Protein 5JBX (pdb70)

Secondary structure (DSSP, 8-state):
--SEEEEE-SSEEEEEE--GGGTT-B-HHHHHHHHHHHHHHHTSSS--EEEEEESSSSEEE--B-HHHHHT--HHHHHHHHHHHHHHHHHHHHSSSEEEEEE-SEEETHHHHHHHHSSEEEE-TT--EE--GGGGTS---SSHHHHHHHHH-HHHHHHHHHH---B-HHHHHHHTSSSEE--TT-HHHHHHHHHHHHHTS-HHHHHHHHHHHHHTTT--HHHHHHHHHHHHHHHHT-HHHHHHHHHHHTTS-------/-----EEEEEEETTEEEEEEE-GGGTT-B-HHHHHHHHHHHHHHHH-SS--EEEEEESSSSEEE-SB-HHHHTT--HHHHHHHHHHHHHHHHHHHHSSSEEEEEE-SEEETHHHHHHHHSSEEEE-TT-EEE--GGGGTS---SSHHHHHHHHHHHHHHHHHHHH---EEHHHHHHTTS-SEEPPTT-HHHHHHHHHHHHHTS-HHHHHHHHHHHHHTTT--HHHHHHHHHHHHHHHHTSHHHHHHHHHHHTTS-------/-----SEEEEEETTEEEEEE--GGGTT-B-HHHHHHHHHHHHHHHH-SS--EEEEEESSSSEEE--B-HHHHHHS-HHHHHHHHHHHHHHHHHHHHSSSEEEEEE-SEEETHHHHHHHHSSEEEE-TT-EEE--GGGGT---SSSHHHHHHHHH-HHHHHHHHHHT--EEHHHHHHTTS-SEEPPTT-HHHHHHHHHHHHHTS-HHHHHHHHHHHHHHTT--HHHHHHHHHHHHHHHHT-HHHHHHHHHHHTTS-------

Structure (mmCIF, N/CA/C/O backbone):
data_5JBX
#
_entry.id   5JBX
#
_cell.length_a   74.834
_cell.length_b   84.773
_cell.length_c   128.634
_cell.angle_alpha   90.000
_cell.angle_beta   90.000
_cell.angle_gamma   90.000
#
_symmetry.space_group_name_H-M   'P 21 21 21'
#
loop_
_entity.id
_entity.type
_entity.pdbx_description
1 polymer '3-hydroxybutyryl-CoA dehydratase'
2 non-polymer 'COENZYME A'
3 non-polymer 'MALONATE ION'
4 water water
#
loop_
_atom_site.group_PDB
_atom_site.id
_atom_site.type_symbol
_atom_site.label_atom_id
_atom_site.label_alt_id
_atom_site.label_comp_id
_atom_site.label_asym_id
_atom_site.label_entity_id
_atom_site.label_seq_id
_atom_site.pdbx_PDB_ins_code
_atom_site.Cartn_x
_atom_site.Cartn_y
_atom_site.Cartn_z
_atom_site.occupancy
_atom_site.B_iso_or_equiv
_atom_site.auth_seq_id
_atom_site.auth_comp_id
_atom_site.auth_asym_id
_atom_site.auth_atom_id
_atom_site.pdbx_PDB_model_num
ATOM 1 N N . MET A 1 4 ? -22.663 -27.744 -1.683 1.00 31.66 1 MET A N 1
ATOM 2 C CA . MET A 1 4 ? -22.643 -26.536 -2.552 1.00 30.41 1 MET A CA 1
ATOM 3 C C . MET A 1 4 ? -21.697 -25.465 -2.000 1.00 27.42 1 MET A C 1
ATOM 4 O O . MET A 1 4 ? -21.430 -25.416 -0.799 1.00 27.77 1 MET A O 1
ATOM 8 N N . PRO A 1 5 ? -21.188 -24.605 -2.880 1.00 24.53 2 PRO A N 1
ATOM 9 C CA . PRO A 1 5 ? -20.267 -23.557 -2.426 1.00 21.49 2 PRO A CA 1
ATOM 10 C C . PRO A 1 5 ? -20.919 -22.630 -1.411 1.00 18.75 2 PRO A C 1
ATOM 11 O O . PRO A 1 5 ? -22.136 -22.431 -1.400 1.00 19.38 2 PRO A O 1
ATOM 22 N N . GLU A 1 6 ? -20.080 -22.043 -0.556 1.00 16.02 3 GLU A N 1
ATOM 23 C CA . GLU A 1 6 ? -20.570 -21.114 0.454 1.00 14.62 3 GLU A CA 1
ATOM 24 C C . GLU A 1 6 ? -20.962 -19.771 -0.135 1.00 13.31 3 GLU A C 1
ATOM 25 O O . GLU A 1 6 ? -21.755 -19.051 0.479 1.00 13.10 3 GLU A O 1
ATOM 37 N N . PHE A 1 7 ? -20.413 -19.423 -1.302 1.00 12.49 4 PHE A N 1
ATOM 38 C CA . PHE A 1 7 ? -20.722 -18.189 -2.007 1.00 12.40 4 PHE A CA 1
ATOM 39 C C . PHE A 1 7 ? -21.164 -18.508 -3.426 1.00 13.17 4 PHE A C 1
ATOM 40 O O . PHE A 1 7 ? -20.691 -19.465 -4.038 1.00 14.91 4 PHE A O 1
ATOM 57 N N . LYS A 1 8 ? -22.073 -17.683 -3.934 1.00 12.64 5 LYS A N 1
ATOM 58 C CA . LYS A 1 8 ? -22.302 -17.577 -5.362 1.00 13.22 5 LYS A CA 1
ATOM 59 C C . LYS A 1 8 ? -21.456 -16.435 -5.879 1.00 12.56 5 LYS A C 1
ATOM 60 O O . LYS A 1 8 ? -21.307 -15.417 -5.213 1.00 13.98 5 LYS A O 1
ATOM 79 N N . VAL A 1 9 ? -20.858 -16.623 -7.045 1.00 12.16 6 VAL A N 1
ATOM 80 C CA . VAL A 1 9 ? -19.992 -15.614 -7.638 1.00 12.72 6 VAL A CA 1
ATOM 81 C C . VAL A 1 9 ? -20.524 -15.262 -9.011 1.00 12.32 6 VAL A C 1
ATOM 82 O O . VAL A 1 9 ? -20.709 -16.145 -9.857 1.00 13.94 6 VAL A O 1
ATOM 95 N N . ASP A 1 10 ? -20.780 -13.981 -9.216 1.00 11.29 7 ASP A N 1
ATOM 96 C CA . ASP A 1 10 ? -21.245 -13.431 -10.480 1.00 11.48 7 ASP A CA 1
ATOM 97 C C . ASP A 1 10 ? -20.106 -12.554 -10.985 1.00 10.80 7 ASP A C 1
ATOM 98 O O . ASP A 1 10 ? -19.973 -11.394 -10.595 1.00 10.68 7 ASP A O 1
ATOM 107 N N . ALA A 1 11 ? -19.266 -13.127 -11.843 1.00 10.77 8 ALA A N 1
ATOM 108 C CA . ALA A 1 11 ? -18.088 -12.433 -12.331 1.00 10.66 8 ALA A CA 1
ATOM 109 C C . ALA A 1 11 ? -18.444 -11.621 -13.562 1.00 10.18 8 ALA A C 1
ATOM 110 O O . ALA A 1 11 ? -19.135 -12.103 -14.460 1.00 11.09 8 ALA A O 1
ATOM 1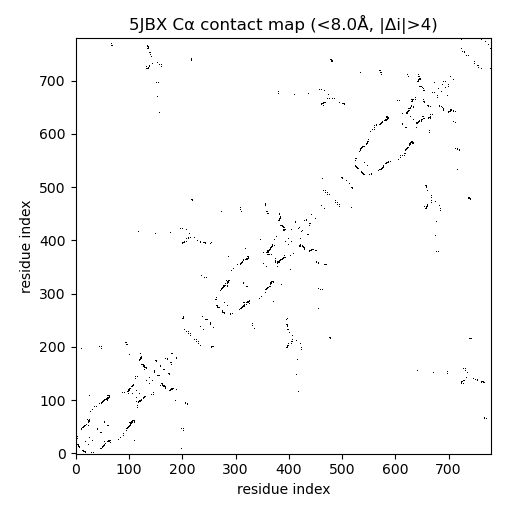17 N N . ARG A 1 12 ? -17.945 -10.395 -13.605 1.00 9.76 9 ARG A N 1
ATOM 118 C CA . ARG A 1 12 ? -18.189 -9.484 -14.708 1.00 10.63 9 ARG A CA 1
ATOM 119 C C . ARG A 1 12 ? -16.893 -8.845 -15.190 1.00 10.22 9 ARG A C 1
ATOM 120 O O . ARG A 1 12 ? -16.907 -7.739 -15.728 1.00 12.23 9 ARG A O 1
ATOM 141 N N . GLY A 1 13 ? -15.778 -9.559 -15.066 1.00 10.29 10 GLY A N 1
ATOM 142 C CA . GLY A 1 13 ? -14.493 -9.077 -15.507 1.00 10.25 10 GLY A CA 1
ATOM 143 C C . GLY A 1 13 ? -13.852 -8.253 -14.412 1.00 9.40 10 GLY A C 1
ATOM 144 O O . GLY A 1 13 ? -13.512 -8.793 -13.357 1.00 10.10 10 GLY A O 1
ATOM 148 N N . PRO A 1 14 ? -13.714 -6.936 -14.600 1.00 9.53 11 PRO A N 1
ATOM 149 C CA A PRO A 1 14 ? -13.081 -6.109 -13.557 0.38 9.32 11 PRO A CA 1
ATOM 150 C CA B PRO A 1 14 ? -13.079 -6.115 -13.552 0.62 9.33 11 PRO A CA 1
ATOM 151 C C . PRO A 1 14 ? -13.908 -5.954 -12.296 1.00 8.68 11 PRO A C 1
ATOM 152 O O . PRO A 1 14 ? -13.371 -5.451 -11.298 1.00 8.86 11 PRO A O 1
ATOM 173 N N . ILE A 1 15 ? -15.171 -6.352 -12.313 1.00 8.49 12 ILE A N 1
ATOM 174 C CA . ILE A 1 15 ? -16.050 -6.280 -11.154 1.00 8.35 12 ILE A CA 1
ATOM 175 C C . ILE A 1 15 ? -16.660 -7.658 -10.966 1.00 8.45 12 ILE A C 1
ATOM 176 O O . ILE A 1 15 ? -17.003 -8.323 -11.952 1.00 8.94 12 ILE A O 1
ATOM 192 N N . GLU A 1 16 ? -16.795 -8.090 -9.707 1.00 8.43 13 GLU A N 1
ATOM 193 C CA . GLU A 1 16 ? -17.536 -9.298 -9.368 1.00 8.59 13 GLU A CA 1
ATOM 194 C C . GLU A 1 16 ? -18.505 -9.004 -8.237 1.00 8.59 13 GLU A C 1
ATOM 195 O O . GLU A 1 16 ? -18.282 -8.099 -7.427 1.00 8.90 13 GLU A O 1
ATOM 207 N N . ILE A 1 17 ? -19.560 -9.810 -8.172 1.00 8.65 14 ILE A N 1
ATOM 208 C CA . ILE A 1 17 ? -20.516 -9.772 -7.070 1.00 8.92 14 ILE A CA 1
ATOM 209 C C . ILE A 1 17 ? -20.492 -11.140 -6.398 1.00 9.05 14 ILE A C 1
ATOM 210 O O . ILE A 1 17 ? -20.721 -12.164 -7.054 1.00 10.56 14 ILE A O 1
ATOM 226 N N . TRP A 1 18 ? -20.218 -11.160 -5.101 1.00 8.72 15 TRP A N 1
ATOM 227 C CA . TRP A 1 18 ? -20.176 -12.383 -4.308 1.00 9.43 15 TRP A CA 1
ATOM 228 C C . TRP A 1 18 ? -21.356 -12.380 -3.351 1.00 9.59 15 TRP A C 1
ATOM 229 O O . TRP A 1 18 ? -21.557 -11.407 -2.619 1.00 10.77 15 TRP A O 1
ATOM 250 N N . THR A 1 19 ? -22.115 -13.469 -3.333 1.00 9.84 16 THR A N 1
ATOM 251 C CA . THR A 1 19 ? -23.313 -13.571 -2.511 1.00 9.99 16 THR A CA 1
ATOM 252 C C . THR A 1 19 ? -23.108 -14.696 -1.508 1.00 10.13 16 THR A C 1
ATOM 253 O O . THR A 1 19 ? -22.880 -15.842 -1.903 1.00 11.14 16 THR A O 1
ATOM 264 N N . ILE A 1 20 ? -23.165 -14.367 -0.217 1.00 10.24 17 ILE A N 1
ATOM 265 C CA . ILE A 1 20 ? -23.121 -15.397 0.817 1.00 10.60 17 ILE A CA 1
ATOM 266 C C . ILE A 1 20 ? -24.359 -16.263 0.656 1.00 11.13 17 ILE A C 1
ATOM 267 O O . ILE A 1 20 ? -25.486 -15.766 0.739 1.00 11.99 17 ILE A O 1
ATOM 283 N N . ASP A 1 21 ? -24.167 -17.559 0.437 1.00 11.72 18 ASP A N 1
ATOM 284 C CA . ASP A 1 21 ? -25.275 -18.461 0.118 1.00 13.19 18 ASP A CA 1
ATOM 285 C C . ASP A 1 21 ? -25.582 -19.348 1.323 1.00 13.19 18 ASP A C 1
ATOM 286 O O . ASP A 1 21 ? -25.404 -20.565 1.295 1.00 14.69 18 ASP A O 1
ATOM 295 N N . GLY A 1 22 ? -26.070 -18.718 2.390 1.00 13.62 19 GLY A N 1
ATOM 296 C CA . GLY A 1 22 ? -26.253 -19.401 3.655 1.00 14.53 19 GLY A CA 1
ATOM 297 C C . GLY A 1 22 ? -27.534 -19.027 4.364 1.00 15.54 19 GLY A C 1
ATOM 298 O O . GLY A 1 22 ? -27.566 -18.907 5.591 1.00 15.86 19 GLY A O 1
ATOM 302 N N . GLU A 1 23 ? -28.622 -18.901 3.608 1.00 16.97 20 GLU A N 1
ATOM 303 C CA . GLU A 1 23 ? -29.854 -18.368 4.185 1.00 19.51 20 GLU A CA 1
ATOM 304 C C . GLU A 1 23 ? -30.340 -19.156 5.400 1.00 19.94 20 GLU A C 1
ATOM 305 O O . GLU A 1 23 ? -30.906 -18.560 6.322 1.00 20.09 20 GLU A O 1
ATOM 317 N N . SER A 1 24 ? -30.148 -20.479 5.428 1.00 20.80 21 SER A N 1
ATOM 318 C CA . SER A 1 24 ? -30.706 -21.269 6.523 1.00 22.23 21 SER A CA 1
ATOM 319 C C . SER A 1 24 ? -30.060 -20.958 7.867 1.00 22.16 21 SER A C 1
ATOM 320 O O . SER A 1 24 ? -30.637 -21.299 8.906 1.00 23.39 21 SER A O 1
ATOM 328 N N . ARG A 1 25 ? -28.867 -20.360 7.871 1.00 20.36 22 ARG A N 1
ATOM 329 C CA . ARG A 1 25 ? -28.230 -19.881 9.093 1.00 19.60 22 ARG A CA 1
ATOM 330 C C . ARG A 1 25 ? -28.037 -18.374 9.037 1.00 16.01 22 ARG A C 1
ATOM 331 O O . ARG A 1 25 ? -27.142 -17.827 9.693 1.00 15.61 22 ARG A O 1
ATOM 352 N N . ARG A 1 26 ? -28.863 -17.701 8.240 1.00 14.62 23 ARG A N 1
ATOM 353 C CA . ARG A 1 26 ? -28.840 -16.248 8.132 1.00 13.34 23 ARG A CA 1
ATOM 354 C C . ARG A 1 26 ? -27.446 -15.753 7.752 1.00 11.68 23 ARG A C 1
ATOM 355 O O . ARG A 1 26 ? -26.968 -14.718 8.222 1.00 11.67 23 ARG A O 1
ATOM 376 N N . ASN A 1 27 ? -26.804 -16.501 6.851 1.00 11.38 24 ASN A N 1
ATOM 377 C CA . ASN A 1 27 ? -25.567 -16.084 6.193 1.00 10.86 24 ASN A CA 1
ATOM 378 C C . ASN A 1 27 ? -24.427 -15.902 7.185 1.00 11.07 24 ASN A C 1
ATOM 379 O O . ASN A 1 27 ? -23.543 -15.069 6.996 1.00 11.57 24 ASN A O 1
ATOM 390 N N . ALA A 1 28 ? -24.426 -16.734 8.219 1.00 11.53 25 ALA A N 1
ATOM 391 C CA . ALA A 1 28 ? -23.429 -16.658 9.265 1.00 11.95 25 ALA A CA 1
ATOM 392 C C . ALA A 1 28 ? -22.040 -17.032 8.757 1.00 12.06 25 ALA A C 1
ATOM 393 O O . ALA A 1 28 ? -21.861 -17.745 7.764 1.00 12.63 25 ALA A O 1
ATOM 400 N N . ILE A 1 29 ? -21.041 -16.555 9.496 1.00 11.88 26 ILE A N 1
ATOM 401 C CA . ILE A 1 29 ? -19.638 -16.858 9.222 1.00 11.90 26 ILE A CA 1
ATOM 402 C C . ILE A 1 29 ? -19.324 -18.184 9.907 1.00 12.49 26 ILE A C 1
ATOM 403 O O . ILE A 1 29 ? -18.844 -18.227 11.046 1.00 13.54 26 ILE A O 1
ATOM 419 N N . SER A 1 30 ? -19.606 -19.281 9.207 1.00 13.15 27 SER A N 1
ATOM 420 C CA . SER A 1 30 ? -19.085 -20.585 9.578 1.00 14.03 27 SER A CA 1
ATOM 421 C C . SER A 1 30 ? -17.616 -20.673 9.187 1.00 14.54 27 SER A C 1
ATOM 422 O O . SER A 1 30 ? -17.100 -19.863 8.412 1.00 14.19 27 SER A O 1
ATOM 430 N N . ARG A 1 31 ? -16.927 -21.683 9.718 1.00 16.25 28 ARG A N 1
ATOM 431 C CA . ARG A 1 31 ? -15.540 -21.873 9.311 1.00 17.42 28 ARG A CA 1
ATOM 432 C C . ARG A 1 31 ? -15.444 -22.098 7.806 1.00 16.66 28 ARG A C 1
ATOM 433 O O . ARG A 1 31 ? -14.528 -21.585 7.155 1.00 16.44 28 ARG A O 1
ATOM 454 N N . ALA A 1 32 ? -16.396 -22.840 7.230 1.00 16.84 29 ALA A N 1
ATOM 455 C CA . ALA A 1 32 ? -16.363 -23.092 5.793 1.00 16.29 29 ALA A CA 1
ATOM 456 C C . ALA A 1 32 ? -16.590 -21.812 5.003 1.00 14.80 29 ALA A C 1
ATOM 457 O O . ALA A 1 32 ? -15.918 -21.572 3.991 1.00 14.77 29 ALA A O 1
ATOM 464 N N . MET A 1 33 ? -17.542 -20.987 5.432 1.00 13.78 30 MET A N 1
ATOM 465 C CA . MET A 1 33 ? -17.771 -19.710 4.770 1.00 12.60 30 MET A CA 1
ATOM 466 C C . MET A 1 33 ? -16.519 -18.843 4.832 1.00 12.34 30 MET A C 1
ATOM 467 O O . MET A 1 33 ? -16.078 -18.296 3.814 1.00 12.03 30 MET A O 1
ATOM 481 N N . LEU A 1 34 ? -15.900 -18.749 6.008 1.00 12.16 31 LEU A N 1
ATOM 482 C CA . LEU A 1 34 ? -14.707 -17.927 6.164 1.00 12.27 31 LEU A CA 1
ATOM 483 C C . LEU A 1 34 ? -13.577 -18.427 5.273 1.00 12.42 31 LEU A C 1
ATOM 484 O O . LEU A 1 34 ? -12.867 -17.632 4.651 1.00 12.34 31 LEU A O 1
ATOM 500 N N . LYS A 1 35 ? -13.384 -19.744 5.203 1.00 13.31 32 LYS A N 1
ATOM 501 C CA . LYS A 1 35 ? -12.324 -20.286 4.360 1.00 13.92 32 LYS A CA 1
ATOM 502 C C . LYS A 1 35 ? -12.542 -19.921 2.898 1.00 13.15 32 LYS A C 1
ATOM 503 O O . LYS A 1 35 ? -11.608 -19.504 2.207 1.00 13.21 32 LYS A O 1
ATOM 522 N N . GLU A 1 36 ? -13.773 -20.070 2.405 1.00 12.51 33 GLU A N 1
ATOM 523 C CA . GLU A 1 36 ? -14.043 -19.735 1.014 1.00 12.49 33 GLU A CA 1
ATOM 524 C C . GLU A 1 36 ? -13.884 -18.242 0.764 1.00 11.76 33 GLU A C 1
ATOM 525 O O . GLU A 1 36 ? -13.383 -17.838 -0.292 1.00 11.60 33 GLU A O 1
ATOM 537 N N . LEU A 1 37 ? -14.322 -17.405 1.711 1.00 11.16 34 LEU A N 1
ATOM 538 C CA . LEU A 1 37 ? -14.114 -15.966 1.566 1.00 10.81 34 LEU A CA 1
ATOM 539 C C . LEU A 1 37 ? -12.632 -15.654 1.395 1.00 11.02 34 LEU A C 1
ATOM 540 O O . LEU A 1 37 ? -12.246 -14.861 0.531 1.00 10.95 34 LEU A O 1
ATOM 556 N N . GLY A 1 38 ? -11.785 -16.290 2.197 1.00 11.61 35 GLY A N 1
ATOM 557 C CA . GLY A 1 38 ? -10.355 -16.077 2.057 1.00 12.53 35 GLY A CA 1
ATOM 558 C C . GLY A 1 38 ? -9.831 -16.501 0.697 1.00 12.42 35 GLY A C 1
ATOM 559 O O . GLY A 1 38 ? -8.971 -15.837 0.114 1.00 12.78 35 GLY A O 1
ATOM 563 N N . GLU A 1 39 ? -10.336 -17.618 0.175 1.00 12.59 36 GLU A N 1
ATOM 564 C CA A GLU A 1 39 ? -9.926 -18.084 -1.150 0.47 12.93 36 GLU A CA 1
ATOM 565 C CA B GLU A 1 39 ? -9.903 -18.072 -1.142 0.53 13.05 36 GLU A CA 1
ATOM 566 C C . GLU A 1 39 ? -10.307 -17.083 -2.229 1.00 12.12 36 GLU A C 1
ATOM 567 O O . GLU A 1 39 ? -9.534 -16.827 -3.156 1.00 12.40 36 GLU A O 1
ATOM 590 N N . LEU A 1 40 ? -11.513 -16.527 -2.129 1.00 10.62 37 LEU A N 1
ATOM 591 C CA . LEU A 1 40 ? -11.978 -15.526 -3.078 1.00 10.39 37 LEU A CA 1
ATOM 592 C C . LEU A 1 40 ? -11.126 -14.266 -3.006 1.00 9.98 37 LEU A C 1
ATOM 593 O O . LEU A 1 40 ? -10.713 -13.716 -4.035 1.00 10.13 37 LEU A O 1
ATOM 609 N N . VAL A 1 41 ? -10.846 -13.796 -1.786 1.00 10.08 38 VAL A N 1
ATOM 610 C CA . VAL A 1 41 ? -10.018 -12.603 -1.631 1.00 10.48 38 VAL A CA 1
ATOM 611 C C . VAL A 1 41 ? -8.623 -12.849 -2.195 1.00 10.54 38 VAL A C 1
ATOM 612 O O . VAL A 1 41 ? -8.054 -11.992 -2.883 1.00 11.04 38 VAL A O 1
ATOM 625 N N . THR A 1 42 ? -8.053 -14.022 -1.915 1.00 11.46 39 THR A N 1
ATOM 626 C CA . THR A 1 42 ? -6.743 -14.355 -2.459 1.00 12.05 39 THR A CA 1
ATOM 627 C C . THR A 1 42 ? -6.749 -14.280 -3.978 1.00 12.32 39 THR A C 1
ATOM 628 O O . THR A 1 42 ? -5.831 -13.717 -4.584 1.00 12.69 39 THR A O 1
ATOM 639 N N . ARG A 1 43 ? -7.770 -14.856 -4.619 1.00 12.01 40 ARG A N 1
ATOM 640 C CA . ARG A 1 43 ? -7.804 -14.848 -6.078 1.00 11.88 40 ARG A CA 1
ATOM 641 C C . ARG A 1 43 ? -7.819 -13.428 -6.622 1.00 11.83 40 ARG A C 1
ATOM 642 O O . ARG A 1 43 ? -7.020 -13.084 -7.494 1.00 12.24 40 ARG A O 1
ATOM 663 N N . VAL A 1 44 ? -8.743 -12.589 -6.148 1.00 10.83 41 VAL A N 1
ATOM 664 C CA . VAL A 1 44 ? -8.842 -11.260 -6.737 1.00 11.42 41 VAL A CA 1
ATOM 665 C C . VAL A 1 44 ? -7.648 -10.396 -6.380 1.00 12.81 41 VAL A C 1
ATOM 666 O O . VAL A 1 44 ? -7.352 -9.437 -7.100 1.00 14.74 41 VAL A O 1
ATOM 679 N N . SER A 1 45 ? -6.945 -10.718 -5.299 1.00 12.78 42 SER A N 1
ATOM 680 C CA . SER A 1 45 ? -5.771 -9.958 -4.896 1.00 13.68 42 SER A CA 1
ATOM 681 C C . SER A 1 45 ? -4.506 -10.387 -5.624 1.00 16.31 42 SER A C 1
ATOM 682 O O . SER A 1 45 ? -3.475 -9.724 -5.471 1.00 18.88 42 SER A O 1
ATOM 690 N N . SER A 1 46 ? -4.565 -11.454 -6.426 1.00 16.78 43 SER A N 1
ATOM 691 C CA . SER A 1 46 ? -3.376 -12.028 -7.050 1.00 19.41 43 SER A CA 1
ATOM 692 C C . SER A 1 46 ? -2.986 -11.342 -8.350 1.00 20.22 43 SER A C 1
ATOM 693 O O . SER A 1 46 ? -1.921 -11.648 -8.895 1.00 21.99 43 SER A O 1
ATOM 701 N N . SER A 1 47 ? -3.827 -10.458 -8.872 1.00 19.31 44 SER A N 1
ATOM 702 C CA . SER A 1 47 ? -3.517 -9.652 -10.043 1.00 19.89 44 SER A CA 1
ATOM 703 C C . SER A 1 47 ? -4.338 -8.379 -9.923 1.00 19.66 44 SER A C 1
ATOM 704 O O . SER A 1 47 ? -5.128 -8.228 -8.990 1.00 19.94 44 SER A O 1
ATOM 712 N N . ARG A 1 48 ? -4.154 -7.454 -10.866 1.00 19.31 45 ARG A N 1
ATOM 713 C CA . ARG A 1 48 ? -4.958 -6.237 -10.907 1.00 18.86 45 ARG A CA 1
ATOM 714 C C . ARG A 1 48 ? -6.166 -6.364 -11.838 1.00 17.56 45 ARG A C 1
ATOM 715 O O . ARG A 1 48 ? -6.802 -5.357 -12.152 1.00 18.45 45 ARG A O 1
ATOM 736 N N . ASP A 1 49 ? -6.524 -7.577 -12.263 1.00 15.91 46 ASP A N 1
ATOM 737 C CA . ASP A 1 49 ? -7.591 -7.713 -13.252 1.00 16.03 46 ASP A CA 1
ATOM 738 C C . ASP A 1 49 ? -8.976 -7.503 -12.658 1.00 13.06 46 ASP A C 1
ATOM 739 O O . ASP A 1 49 ? -9.851 -6.948 -13.332 1.00 13.60 46 ASP A O 1
ATOM 748 N N . VAL A 1 50 ? -9.212 -7.964 -11.427 1.00 11.23 47 VAL A N 1
ATOM 749 C CA . VAL A 1 50 ? -10.466 -7.720 -10.725 1.00 9.97 47 VAL A CA 1
ATOM 750 C C . VAL A 1 50 ? -10.220 -6.559 -9.783 1.00 9.02 47 VAL A C 1
ATOM 751 O O . VAL A 1 50 ? -9.430 -6.663 -8.841 1.00 10.58 47 VAL A O 1
ATOM 76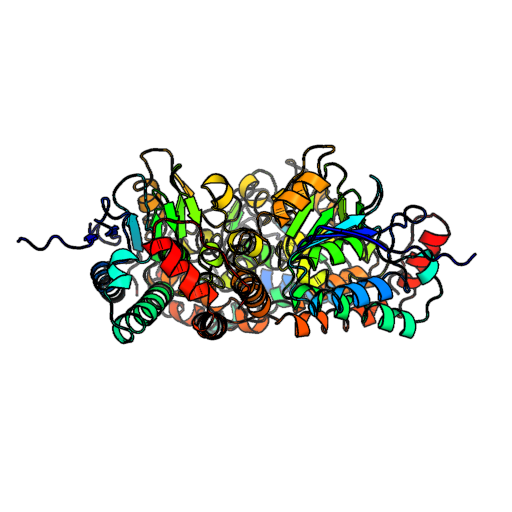4 N N . ARG A 1 51 ? -10.906 -5.454 -10.051 1.00 8.43 48 ARG A N 1
ATOM 765 C CA . ARG A 1 51 ? -10.653 -4.197 -9.371 1.00 8.18 48 ARG A CA 1
ATOM 766 C C . ARG A 1 51 ? -11.696 -3.818 -8.333 1.00 7.60 48 ARG A C 1
ATOM 767 O O . ARG A 1 51 ? -11.402 -2.979 -7.469 1.00 7.99 48 ARG A O 1
ATOM 788 N N . ALA A 1 52 ? -12.885 -4.394 -8.385 1.00 8.03 49 ALA A N 1
ATOM 789 C CA . ALA A 1 52 ? -13.903 -4.118 -7.386 1.00 8.21 49 ALA A CA 1
ATOM 790 C C . ALA A 1 52 ? -14.762 -5.354 -7.194 1.00 8.12 49 ALA A C 1
ATOM 791 O O . ALA A 1 52 ? -15.081 -6.061 -8.152 1.00 8.90 49 ALA A O 1
ATOM 798 N N . VAL A 1 53 ? -15.135 -5.599 -5.946 1.00 7.47 50 VAL A N 1
ATOM 799 C CA . VAL A 1 53 ? -15.993 -6.704 -5.567 1.00 7.61 50 VAL A CA 1
ATOM 800 C C . VAL A 1 53 ? -17.097 -6.163 -4.679 1.00 7.31 50 VAL A C 1
ATOM 801 O O . VAL A 1 53 ? -16.824 -5.412 -3.732 1.00 8.27 50 VAL A O 1
ATOM 814 N N . VAL A 1 54 ? -18.325 -6.568 -4.961 1.00 7.59 51 VAL A N 1
ATOM 815 C CA . VAL A 1 54 ? -19.470 -6.320 -4.101 1.00 7.60 51 VAL A CA 1
ATOM 816 C C . VAL A 1 54 ? -19.757 -7.610 -3.350 1.00 7.59 51 VAL A C 1
ATOM 817 O O . VAL A 1 54 ? -19.874 -8.667 -3.970 1.00 8.64 51 VAL A O 1
ATOM 830 N N . ILE A 1 55 ? -19.873 -7.533 -2.028 1.00 7.83 52 ILE A N 1
ATOM 831 C CA . ILE A 1 55 ? -20.263 -8.667 -1.197 1.00 8.43 52 ILE A CA 1
ATOM 832 C C . ILE A 1 55 ? -21.654 -8.402 -0.655 1.00 7.85 52 ILE A C 1
ATOM 833 O O . ILE A 1 55 ? -21.914 -7.333 -0.090 1.00 8.52 52 ILE A O 1
ATOM 849 N N . THR A 1 56 ? -22.541 -9.385 -0.788 1.00 8.85 53 THR A N 1
ATOM 850 C CA . THR A 1 56 ? -23.898 -9.276 -0.282 1.00 9.42 53 THR A CA 1
ATOM 851 C C . THR A 1 56 ? -24.314 -10.631 0.274 1.00 9.30 53 THR A C 1
ATOM 852 O O . THR A 1 56 ? -23.632 -11.637 0.079 1.00 9.72 53 THR A O 1
ATOM 863 N N . GLY A 1 57 ? -25.441 -10.655 0.976 1.00 9.57 54 GLY A N 1
ATOM 864 C CA . GLY A 1 57 ? -26.018 -11.891 1.461 1.00 10.25 54 GLY A CA 1
ATOM 865 C C . GLY A 1 57 ? -27.196 -12.319 0.607 1.00 10.68 54 GLY A C 1
ATOM 866 O O . GLY A 1 57 ? -27.925 -11.497 0.071 1.00 11.70 54 GLY A O 1
ATOM 870 N N . ALA A 1 58 ? -27.400 -13.628 0.507 1.00 11.34 55 ALA A N 1
ATOM 871 C CA . ALA A 1 58 ? -28.584 -14.124 -0.173 1.00 12.49 55 ALA A CA 1
ATOM 872 C C . ALA A 1 58 ? -29.830 -13.765 0.623 1.00 13.06 55 ALA A C 1
ATOM 873 O O . ALA A 1 58 ? -29.825 -13.770 1.855 1.00 13.46 55 ALA A O 1
ATOM 880 N N . GLY A 1 59 ? -30.911 -13.467 -0.089 1.00 13.98 56 GLY A N 1
ATOM 881 C CA . GLY A 1 59 ? -32.188 -13.200 0.543 1.00 15.29 56 GLY A CA 1
ATOM 882 C C . GLY A 1 59 ? -32.339 -11.765 1.023 1.00 16.35 56 GLY A C 1
ATOM 883 O O . GLY A 1 59 ? -31.513 -10.889 0.758 1.00 17.00 56 GLY A O 1
ATOM 887 N N . ASP A 1 60 ? -33.432 -11.532 1.757 1.00 17.67 57 ASP A N 1
ATOM 888 C CA A ASP A 1 60 ? -33.813 -10.209 2.237 0.58 19.27 57 ASP A CA 1
ATOM 889 C CA B ASP A 1 60 ? -33.738 -10.189 2.239 0.42 19.12 57 ASP A CA 1
ATOM 890 C C . ASP A 1 60 ? -33.842 -10.116 3.755 1.00 18.89 57 ASP A C 1
ATOM 891 O O . ASP A 1 60 ? -34.324 -9.111 4.287 1.00 20.74 57 ASP A O 1
ATOM 908 N N . LYS A 1 61 ? -33.372 -11.136 4.463 1.00 17.22 58 LYS A N 1
ATOM 909 C CA . LYS A 1 61 ? -33.409 -11.134 5.920 1.00 17.02 58 LYS A CA 1
ATOM 910 C C . LYS A 1 61 ? -32.068 -10.785 6.540 1.00 15.73 58 LYS A C 1
ATOM 911 O O . LYS A 1 61 ? -32.027 -10.069 7.546 1.00 16.40 58 LYS A O 1
ATOM 930 N N . ALA A 1 62 ? -30.970 -11.274 5.972 1.00 14.02 59 ALA A N 1
ATOM 931 C CA . ALA A 1 62 ? -29.664 -11.080 6.581 1.00 12.61 59 ALA A CA 1
ATOM 932 C C . ALA A 1 62 ? -28.613 -10.822 5.521 1.00 11.38 59 ALA A C 1
ATOM 933 O O . ALA A 1 62 ? -28.522 -11.549 4.526 1.00 11.85 59 ALA A O 1
ATOM 940 N N . PHE A 1 63 ? -27.813 -9.791 5.758 1.00 10.34 60 PHE A N 1
ATOM 941 C CA . PHE A 1 63 ? -26.515 -9.698 5.109 1.00 9.50 60 PHE A CA 1
ATOM 942 C C . PHE A 1 63 ? -25.592 -10.771 5.660 1.00 9.72 60 PHE A C 1
ATOM 943 O O . PHE A 1 63 ? -25.048 -11.593 4.912 1.00 10.32 60 PHE A O 1
ATOM 960 N N . CYS A 1 64 ? -25.452 -10.809 6.986 1.00 9.41 61 CYS A N 1
ATOM 961 C CA . CYS A 1 64 ? -24.612 -11.776 7.677 1.00 9.29 61 CYS A CA 1
ATOM 962 C C . CYS A 1 64 ? -24.923 -11.660 9.161 1.00 9.91 61 CYS A C 1
ATOM 963 O O . CYS A 1 64 ? -24.756 -10.582 9.747 1.00 9.77 61 CYS A O 1
ATOM 971 N N . ALA A 1 65 ? -25.386 -12.751 9.769 1.00 10.75 62 ALA A N 1
ATOM 972 C CA . ALA A 1 65 ? -25.803 -12.760 11.164 1.00 11.65 62 ALA A CA 1
ATOM 973 C C . ALA A 1 65 ? -24.646 -12.964 12.137 1.00 12.24 62 ALA A C 1
ATOM 974 O O . ALA A 1 65 ? -24.896 -13.207 13.318 1.00 14.54 62 ALA A O 1
ATOM 981 N N . GLY A 1 66 ? -23.407 -12.845 11.686 1.00 11.40 63 GLY A N 1
ATOM 982 C CA . GLY A 1 66 ? -22.250 -12.959 12.551 1.00 11.94 63 GLY A CA 1
ATOM 983 C C . GLY A 1 66 ? -21.659 -14.347 12.525 1.00 11.58 63 GLY A C 1
ATOM 984 O O . GLY A 1 66 ? -21.998 -15.190 11.697 1.00 12.57 63 GLY A O 1
ATOM 988 N N . ALA A 1 67 ? -20.729 -14.579 13.442 1.00 11.64 64 ALA A N 1
ATOM 989 C CA . ALA A 1 67 ? -20.130 -15.896 13.544 1.00 12.93 64 ALA A CA 1
ATOM 990 C C . ALA A 1 67 ? -21.224 -16.935 13.731 1.00 12.64 64 ALA A C 1
ATOM 991 O O . ALA A 1 67 ? -22.259 -16.679 14.351 1.00 13.47 64 ALA A O 1
ATOM 998 N N . ASP A 1 68 ? -20.960 -18.139 13.241 1.00 13.21 65 ASP A N 1
ATOM 999 C CA . ASP A 1 68 ? -21.912 -19.228 13.385 1.00 13.58 65 ASP A CA 1
ATOM 1000 C C . ASP A 1 68 ? -21.906 -19.708 14.829 1.00 13.89 65 ASP A C 1
ATOM 1001 O O . ASP A 1 68 ? -20.929 -20.300 15.297 1.00 14.47 65 ASP A O 1
ATOM 1010 N N . LEU A 1 69 ? -22.993 -19.427 15.537 1.00 13.95 66 LEU A N 1
ATOM 1011 C CA . LEU A 1 69 ? -23.076 -19.705 16.962 1.00 14.97 66 LEU A CA 1
ATOM 1012 C C . LEU A 1 69 ? -23.357 -21.164 17.249 1.00 16.23 66 LEU A C 1
ATOM 1013 O O . LEU A 1 69 ? -23.072 -21.632 18.359 1.00 16.32 66 LEU A O 1
ATOM 1029 N N . LYS A 1 70 ? -23.924 -21.886 16.290 1.00 17.56 67 LYS A N 1
ATOM 1030 C CA . LYS A 1 70 ? -24.068 -23.324 16.456 1.00 19.20 67 LYS A CA 1
ATOM 1031 C C . LYS A 1 70 ? -22.705 -24.000 16.387 1.00 18.24 67 LYS A C 1
ATOM 1032 O O . LYS A 1 70 ? -22.372 -24.833 17.235 1.00 19.00 67 LYS A O 1
ATOM 1051 N N . GLU A 1 71 ? -21.889 -23.627 15.400 1.00 17.68 68 GLU A N 1
ATOM 1052 C CA A GLU A 1 71 ? -20.512 -24.110 15.368 0.51 17.33 68 GLU A CA 1
ATOM 1053 C CA B GLU A 1 71 ? -20.515 -24.109 15.359 0.49 17.25 68 GLU A CA 1
ATOM 1054 C C . GLU A 1 71 ? -19.743 -23.668 16.603 1.00 17.14 68 GLU A C 1
ATOM 1055 O O . GLU A 1 71 ? -18.988 -24.455 17.184 1.00 18.30 68 GLU A O 1
ATOM 1078 N N . ARG A 1 72 ? -19.927 -22.414 17.032 1.00 15.74 69 ARG A N 1
ATOM 1079 C CA . ARG A 1 72 ? -19.146 -21.912 18.156 1.00 16.13 69 ARG A CA 1
ATOM 1080 C C . ARG A 1 72 ? -19.385 -22.728 19.413 1.00 17.78 69 ARG A C 1
ATOM 1081 O O . ARG A 1 72 ? -18.466 -22.903 20.220 1.00 18.98 69 ARG A O 1
ATOM 1102 N N . ALA A 1 73 ? -20.601 -23.236 19.598 1.00 18.56 70 ALA A N 1
ATOM 1103 C CA . ALA A 1 73 ? -20.900 -24.023 20.788 1.00 20.65 70 ALA A CA 1
ATOM 1104 C C . ALA A 1 73 ? -20.003 -25.252 20.903 1.00 22.58 70 ALA A C 1
ATOM 1105 O O . ALA A 1 73 ? -19.775 -25.734 22.020 1.00 25.12 70 ALA A O 1
ATOM 1112 N N . THR A 1 74 ? -19.476 -25.752 19.781 1.00 23.43 71 THR A N 1
ATOM 1113 C CA . THR A 1 74 ? -18.649 -26.956 19.734 1.00 24.31 71 THR A CA 1
ATOM 1114 C C . THR A 1 74 ? -17.161 -26.671 19.894 1.00 23.20 71 THR A C 1
ATOM 1115 O O . THR A 1 74 ? -16.367 -27.616 19.959 1.00 23.63 71 THR A O 1
ATOM 1126 N N . MET A 1 75 ? -16.758 -25.408 19.945 1.00 21.65 72 MET A N 1
ATOM 1127 C CA . MET A 1 75 ? -15.357 -25.046 19.802 1.00 21.06 72 MET A CA 1
ATOM 1128 C C . MET A 1 75 ? -14.684 -24.868 21.158 1.00 20.05 72 MET A C 1
ATOM 1129 O O . MET A 1 75 ? -15.166 -24.110 22.007 1.00 20.72 72 MET A O 1
ATOM 1143 N N . ALA A 1 76 ? -13.548 -25.539 21.334 1.00 19.54 73 ALA A N 1
ATOM 1144 C CA . ALA A 1 76 ? -12.688 -25.306 22.480 1.00 19.94 73 ALA A CA 1
ATOM 1145 C C . ALA A 1 76 ? -12.010 -23.940 22.364 1.00 19.63 73 ALA A C 1
ATOM 1146 O O . ALA A 1 76 ? -12.010 -23.299 21.312 1.00 18.55 73 ALA A O 1
ATOM 1153 N N . GLU A 1 77 ? -11.402 -23.496 23.465 1.00 20.32 74 GLU A N 1
ATOM 1154 C CA . GLU A 1 77 ? -10.827 -22.154 23.490 1.00 20.85 74 GLU A CA 1
ATOM 1155 C C . GLU A 1 77 ? -9.780 -21.960 22.398 1.00 19.85 74 GLU A C 1
ATOM 1156 O O . GLU A 1 77 ? -9.736 -20.903 21.758 1.00 18.47 74 GLU A O 1
ATOM 1168 N N . ASP A 1 78 ? -8.927 -22.960 22.159 1.00 20.26 75 ASP A N 1
ATOM 1169 C CA . ASP A 1 78 ? -7.919 -22.776 21.118 1.00 21.46 75 ASP A CA 1
ATOM 1170 C C . ASP A 1 78 ? -8.555 -22.698 19.735 1.00 18.94 75 ASP A C 1
ATOM 1171 O O . ASP A 1 78 ? -8.030 -22.006 18.855 1.00 17.53 75 ASP A O 1
ATOM 1180 N N . GLU A 1 79 ? -9.688 -23.377 19.528 1.00 17.55 76 GLU A N 1
ATOM 1181 C CA . GLU A 1 79 ? -10.399 -23.261 18.259 1.00 17.12 76 GLU A CA 1
ATOM 1182 C C . GLU A 1 79 ? -10.997 -21.874 18.089 1.00 15.18 76 GLU A C 1
ATOM 1183 O O . GLU A 1 79 ? -11.051 -21.348 16.967 1.00 15.25 76 GLU A O 1
ATOM 1195 N N . VAL A 1 80 ? -11.495 -21.280 19.177 1.00 14.61 77 VAL A N 1
ATOM 1196 C CA . VAL A 1 80 ? -11.986 -19.906 19.106 1.00 14.06 77 VAL A CA 1
ATOM 1197 C C . VAL A 1 80 ? -10.857 -18.970 18.709 1.00 13.16 77 VAL A C 1
ATOM 1198 O O . VAL A 1 80 ? -11.011 -18.135 17.816 1.00 13.06 77 VAL A O 1
ATOM 1211 N N . ARG A 1 81 ? -9.697 -19.109 19.350 1.00 13.61 78 ARG A N 1
ATOM 1212 C CA . ARG A 1 81 ? -8.557 -18.272 18.986 1.00 13.75 78 ARG A CA 1
ATOM 1213 C C . ARG A 1 81 ? -8.189 -18.449 17.515 1.00 13.32 78 ARG A C 1
ATOM 1214 O O . ARG A 1 81 ? -7.911 -17.467 16.815 1.00 13.45 78 ARG A O 1
ATOM 1235 N N . ALA A 1 82 ? -8.178 -19.693 17.027 1.00 13.75 79 ALA A N 1
ATOM 1236 C CA . ALA A 1 82 ? 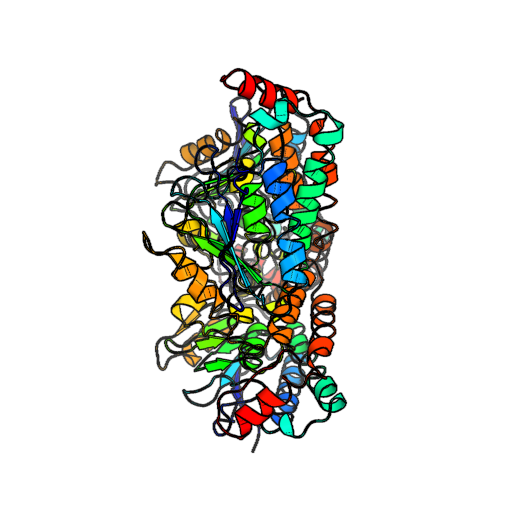-7.826 -19.931 15.631 1.00 14.41 79 ALA A CA 1
ATOM 1237 C C . ALA A 1 82 ? -8.846 -19.296 14.692 1.00 13.66 79 ALA A C 1
ATOM 1238 O O . ALA A 1 82 ? -8.479 -18.734 13.655 1.00 14.51 79 ALA A O 1
ATOM 1245 N N . PHE A 1 83 ? -10.137 -19.383 15.030 1.00 13.22 80 PHE A N 1
ATOM 1246 C CA . PHE A 1 83 ? -11.161 -18.730 14.217 1.00 13.21 80 PHE A CA 1
ATOM 1247 C C . PHE A 1 83 ? -10.954 -17.222 14.194 1.00 12.94 80 PHE A C 1
ATOM 1248 O O . PHE A 1 83 ? -11.020 -16.591 13.131 1.00 13.43 80 PHE A O 1
ATOM 1265 N N . LEU A 1 84 ? -10.701 -16.624 15.357 1.00 12.73 81 LEU A N 1
ATOM 1266 C CA . LEU A 1 84 ? -10.486 -15.185 15.399 1.00 12.94 81 LEU A CA 1
ATOM 1267 C C . LEU A 1 84 ? -9.236 -14.787 14.629 1.00 12.16 81 LEU A C 1
ATOM 1268 O O . LEU A 1 84 ? -9.198 -13.722 14.006 1.00 12.03 81 LEU A O 1
ATOM 1284 N N . ASP A 1 85 ? -8.189 -15.616 14.670 1.00 12.89 82 ASP A N 1
ATOM 1285 C CA A ASP A 1 85 ? -6.992 -15.340 13.881 0.34 13.68 82 ASP A CA 1
ATOM 1286 C CA B ASP A 1 85 ? -7.003 -15.317 13.882 0.66 13.56 82 ASP A CA 1
ATOM 1287 C C . ASP A 1 85 ? -7.315 -15.353 12.393 1.00 13.32 82 ASP A C 1
ATOM 1288 O O . ASP A 1 85 ? -6.814 -14.524 11.627 1.00 12.95 82 ASP A O 1
ATOM 1305 N N . GLY A 1 86 ? -8.120 -16.320 11.957 1.00 13.29 83 GLY A N 1
ATOM 1306 C CA . GLY A 1 86 ? -8.446 -16.414 10.543 1.00 13.58 83 GLY A CA 1
ATOM 1307 C C . GLY A 1 86 ? -9.363 -15.291 10.109 1.00 13.28 83 GLY A C 1
ATOM 1308 O O . GLY A 1 86 ? -9.242 -14.759 9.004 1.00 13.63 83 GLY A O 1
ATOM 1312 N N . LEU A 1 87 ? -10.282 -14.908 10.979 1.00 12.57 84 LEU A N 1
ATOM 1313 C CA . LEU A 1 87 ? -11.119 -13.755 10.708 1.00 12.34 84 LEU A CA 1
ATOM 1314 C C . LEU A 1 87 ? -10.267 -12.496 10.563 1.00 11.68 84 LEU A C 1
ATOM 1315 O O . LEU A 1 87 ? -10.445 -11.706 9.624 1.00 12.70 84 LEU A O 1
ATOM 1331 N N . ARG A 1 88 ? -9.320 -12.299 11.485 1.00 11.03 85 ARG A N 1
ATOM 1332 C CA . ARG A 1 88 ? -8.438 -11.138 11.411 1.00 11.32 85 ARG A CA 1
ATOM 1333 C C . ARG A 1 88 ? -7.670 -11.132 10.106 1.00 12.14 85 ARG A C 1
ATOM 1334 O O . ARG A 1 88 ? -7.584 -10.106 9.427 1.00 13.39 85 ARG A O 1
ATOM 1355 N N . ARG A 1 89 ? -7.102 -12.280 9.749 1.00 11.82 86 ARG A N 1
ATOM 1356 C CA A ARG A 1 89 ? -6.307 -12.371 8.535 0.63 13.26 86 ARG A CA 1
ATOM 1357 C CA B ARG A 1 89 ? -6.308 -12.383 8.532 0.37 13.01 86 ARG A CA 1
ATOM 1358 C C . ARG A 1 89 ? -7.148 -12.071 7.303 1.00 12.49 86 ARG A C 1
ATOM 1359 O O . ARG A 1 89 ? -6.688 -11.389 6.381 1.00 13.27 86 ARG A O 1
ATOM 1398 N N . THR A 1 90 ? -8.377 -12.575 7.267 1.00 11.04 87 THR A N 1
ATOM 1399 C CA . THR A 1 90 ? -9.199 -12.392 6.074 1.00 10.98 87 THR A CA 1
ATOM 1400 C C . THR A 1 90 ? -9.649 -10.948 5.942 1.00 10.84 87 THR A C 1
ATOM 1401 O O . THR A 1 90 ? -9.630 -10.380 4.843 1.00 11.15 87 THR A O 1
ATOM 1412 N N . PHE A 1 91 ? -10.055 -10.331 7.046 1.00 11.19 88 PHE A N 1
ATOM 1413 C CA . PHE A 1 91 ? -10.431 -8.927 6.994 1.00 12.84 88 PHE A CA 1
ATOM 1414 C C . PHE A 1 91 ? -9.232 -8.056 6.659 1.00 13.61 88 PHE A C 1
ATOM 1415 O O . PHE A 1 91 ? -9.355 -7.097 5.891 1.00 14.43 88 PHE A O 1
ATOM 1432 N N . ARG A 1 92 ? -8.059 -8.376 7.202 1.00 14.62 89 ARG A N 1
ATOM 1433 C CA . ARG A 1 92 ? -6.876 -7.622 6.813 1.00 16.41 89 ARG A CA 1
ATOM 1434 C C . ARG A 1 92 ? -6.522 -7.851 5.348 1.00 15.55 89 ARG A C 1
ATOM 1435 O O . ARG A 1 92 ? -6.011 -6.939 4.696 1.00 16.08 89 ARG A O 1
ATOM 1456 N N . ALA A 1 93 ? -6.799 -9.043 4.811 1.00 14.48 90 ALA A N 1
ATOM 1457 C CA . ALA A 1 93 ? -6.520 -9.291 3.400 1.00 13.30 90 ALA A CA 1
ATOM 1458 C C . ALA A 1 93 ? -7.411 -8.443 2.505 1.00 11.84 90 ALA A C 1
ATOM 1459 O O . ALA A 1 93 ? -6.979 -8.000 1.438 1.00 11.69 90 ALA A O 1
ATOM 1466 N N . ILE A 1 94 ? -8.664 -8.233 2.912 1.00 11.49 91 ILE A N 1
ATOM 1467 C CA . ILE A 1 94 ? -9.543 -7.308 2.197 1.00 11.33 91 ILE A CA 1
ATOM 1468 C C . ILE A 1 94 ? -8.935 -5.913 2.170 1.00 11.89 91 ILE A C 1
ATOM 1469 O O . ILE A 1 94 ? -8.913 -5.251 1.130 1.00 11.92 91 ILE A O 1
ATOM 1485 N N . GLU A 1 95 ? -8.396 -5.456 3.305 1.00 12.71 92 GLU A N 1
ATOM 1486 C CA . GLU A 1 95 ? -7.769 -4.138 3.347 1.00 13.84 92 GLU A CA 1
ATOM 1487 C C . GLU A 1 95 ? -6.482 -4.093 2.525 1.00 13.24 92 GLU A C 1
ATOM 1488 O O . GLU A 1 95 ? -6.220 -3.107 1.831 1.00 13.12 92 GLU A O 1
ATOM 1500 N N . LYS A 1 96 ? -5.665 -5.139 2.580 1.00 12.78 93 LYS A N 1
ATOM 1501 C CA . LYS A 1 96 ? -4.391 -5.103 1.867 1.00 13.18 93 LYS A CA 1
ATOM 1502 C C . LYS A 1 96 ? -4.566 -5.270 0.365 1.00 12.05 93 LYS A C 1
ATOM 1503 O O . LYS A 1 96 ? -3.690 -4.861 -0.403 1.00 12.66 93 LYS A O 1
ATOM 1522 N N . SER A 1 97 ? -5.685 -5.845 -0.058 1.00 11.10 94 SER A N 1
ATOM 1523 C CA . SER A 1 97 ? -5.949 -6.069 -1.466 1.00 10.16 94 SER A CA 1
ATOM 1524 C C . SER A 1 97 ? -5.976 -4.757 -2.237 1.00 9.51 94 SER A C 1
ATOM 1525 O O . SER A 1 97 ? -6.519 -3.742 -1.777 1.00 9.86 94 SER A O 1
ATOM 1533 N N . ASP A 1 98 ? -5.462 -4.810 -3.465 1.00 9.37 95 ASP A N 1
ATOM 1534 C CA . ASP A 1 98 ? -5.647 -3.705 -4.388 1.00 9.06 95 ASP A CA 1
ATOM 1535 C C . ASP A 1 98 ? -7.094 -3.577 -4.828 1.00 8.56 95 ASP A C 1
ATOM 1536 O O . ASP A 1 98 ? -7.497 -2.498 -5.275 1.00 9.62 95 ASP A O 1
ATOM 1545 N N . CYS A 1 99 ? -7.867 -4.655 -4.732 1.00 8.33 96 CYS A N 1
ATOM 1546 C CA A CYS A 1 99 ? -9.275 -4.638 -5.108 0.99 8.27 96 CYS A CA 1
ATOM 1547 C CA B CYS A 1 99 ? -9.269 -4.607 -5.114 0.01 8.20 96 CYS A CA 1
ATOM 1548 C C . CYS A 1 99 ? -10.070 -3.839 -4.076 1.00 8.06 96 CYS A C 1
ATOM 1549 O O . CYS A 1 99 ? -9.796 -3.912 -2.876 1.00 8.70 96 CYS A O 1
ATOM 1564 N N . VAL A 1 100 ? -11.042 -3.071 -4.556 1.00 7.64 97 VAL A N 1
ATOM 1565 C CA . VAL A 1 100 ? -11.934 -2.289 -3.712 1.00 7.75 97 VAL A CA 1
ATOM 1566 C C . VAL A 1 100 ? -13.159 -3.132 -3.393 1.00 7.91 97 VAL A C 1
ATOM 1567 O O . VAL A 1 100 ? -13.792 -3.691 -4.291 1.00 9.36 97 VAL A O 1
ATOM 1580 N N . PHE A 1 101 ? -13.489 -3.227 -2.108 1.00 7.36 98 PHE A N 1
ATOM 1581 C CA . PHE A 1 101 ? -14.590 -4.056 -1.645 1.00 7.36 98 PHE A CA 1
ATOM 1582 C C . PHE A 1 101 ? -15.749 -3.199 -1.170 1.00 7.34 98 PHE A C 1
ATOM 1583 O O . PHE A 1 101 ? -15.566 -2.285 -0.360 1.00 8.03 98 PHE A O 1
ATOM 1600 N N . ILE A 1 102 ? -16.939 -3.530 -1.639 1.00 7.44 99 ILE A N 1
ATOM 1601 C CA . ILE A 1 102 ? -18.166 -2.817 -1.317 1.00 7.41 99 ILE A CA 1
ATOM 1602 C C . ILE A 1 102 ? -19.112 -3.814 -0.667 1.00 7.52 99 ILE A C 1
ATOM 1603 O O . ILE A 1 102 ? -19.447 -4.839 -1.272 1.00 8.53 99 ILE A O 1
ATOM 1619 N N . ALA A 1 103 ? -19.554 -3.527 0.551 1.00 7.32 100 ALA A N 1
ATOM 1620 C CA . ALA A 1 103 ? -20.553 -4.355 1.204 1.00 7.88 100 ALA A CA 1
ATOM 1621 C C . ALA A 1 103 ? -21.935 -3.825 0.850 1.00 8.35 100 ALA A C 1
ATOM 1622 O O . ALA A 1 103 ? -22.235 -2.651 1.091 1.00 9.75 100 ALA A O 1
ATOM 1629 N N . ALA A 1 104 ? -22.763 -4.689 0.279 1.00 8.32 101 ALA A N 1
ATOM 1630 C CA . ALA A 1 104 ? -24.143 -4.370 -0.090 1.00 8.51 101 ALA A CA 1
ATOM 1631 C C . ALA A 1 104 ? -25.035 -5.030 0.948 1.00 8.40 101 ALA A C 1
ATOM 1632 O O . ALA A 1 104 ? -25.265 -6.245 0.915 1.00 8.63 101 ALA A O 1
ATOM 1639 N N . ILE A 1 105 ? -25.501 -4.215 1.889 1.00 8.56 102 ILE A N 1
ATOM 1640 C CA A ILE A 1 105 ? -26.151 -4.716 3.088 0.59 8.93 102 ILE A CA 1
ATOM 1641 C CA B ILE A 1 105 ? -26.160 -4.688 3.107 0.41 8.74 102 ILE A CA 1
ATOM 1642 C C . ILE A 1 105 ? -27.642 -4.857 2.802 1.00 8.74 102 ILE A C 1
ATOM 1643 O O . ILE A 1 105 ? -28.397 -3.879 2.790 1.00 9.45 102 ILE A O 1
ATOM 1674 N N . ASN A 1 106 ? -28.050 -6.099 2.576 1.00 9.84 103 ASN A N 1
ATOM 1675 C CA . ASN A 1 106 ? -29.383 -6.455 2.123 1.00 11.17 103 ASN A CA 1
ATOM 1676 C C . ASN A 1 106 ? -30.337 -6.779 3.255 1.00 11.63 103 ASN A C 1
ATOM 1677 O O . ASN A 1 106 ? -31.513 -7.046 2.997 1.00 13.98 103 ASN A O 1
ATOM 1688 N N . GLY A 1 107 ? -29.855 -6.830 4.485 1.00 11.27 104 GLY A N 1
ATOM 1689 C CA . GLY A 1 107 ? -30.667 -7.204 5.622 1.00 11.92 104 GLY A CA 1
ATOM 1690 C C . GLY A 1 107 ? -29.816 -7.027 6.858 1.00 12.71 104 GLY A C 1
ATOM 1691 O O . GLY A 1 107 ? -28.855 -6.258 6.845 1.00 15.33 104 GLY A O 1
ATOM 1695 N N . ALA A 1 108 ? -30.129 -7.745 7.924 1.00 11.28 105 ALA A N 1
ATOM 1696 C CA . ALA A 1 108 ? -29.394 -7.572 9.171 1.00 11.37 105 ALA A CA 1
ATOM 1697 C C . ALA A 1 108 ? -27.922 -7.935 9.011 1.00 10.25 105 ALA A C 1
ATOM 1698 O O . ALA A 1 108 ? -27.577 -8.980 8.456 1.00 10.68 105 ALA A O 1
ATOM 1705 N N . ALA A 1 109 ? -27.054 -7.074 9.529 1.00 10.03 106 ALA A N 1
ATOM 1706 C CA . ALA A 1 109 ? -25.616 -7.314 9.603 1.00 9.39 106 ALA A CA 1
ATOM 1707 C C . ALA A 1 109 ? -25.264 -7.208 11.075 1.00 9.85 106 ALA A C 1
ATOM 1708 O O . ALA A 1 109 ? -25.216 -6.099 11.612 1.00 10.86 106 ALA A O 1
ATOM 1715 N N . LEU A 1 110 ? -25.029 -8.337 11.737 1.00 9.57 107 LEU A N 1
ATOM 1716 C CA . LEU A 1 110 ? -24.910 -8.357 13.190 1.00 10.07 107 LEU A CA 1
ATOM 1717 C C . LEU A 1 110 ? -23.584 -8.956 13.621 1.00 9.75 107 LEU A C 1
ATOM 1718 O O . LEU A 1 110 ? -23.182 -10.009 13.122 1.00 10.40 107 LEU A O 1
ATOM 1734 N N . GLY A 1 111 ? -22.916 -8.287 14.553 1.00 9.81 108 GLY A N 1
ATOM 1735 C CA . GLY A 1 111 ? -21.680 -8.808 15.120 1.00 9.86 108 GLY A CA 1
ATOM 1736 C C . GLY A 1 111 ? -20.631 -8.941 14.040 1.00 9.59 108 GLY A C 1
ATOM 1737 O O . GLY A 1 111 ? -20.298 -7.970 13.353 1.00 9.50 108 GLY A O 1
ATOM 1741 N N . GLY A 1 112 ? -20.146 -10.167 13.848 1.00 9.99 109 GLY A N 1
ATOM 1742 C CA . GLY A 1 112 ? -19.224 -10.440 12.765 1.00 9.88 109 GLY A CA 1
ATOM 1743 C C . GLY A 1 112 ? -19.707 -9.962 11.412 1.00 10.00 109 GLY A C 1
ATOM 1744 O O . GLY A 1 112 ? -18.894 -9.658 10.540 1.00 10.15 109 GLY A O 1
ATOM 1748 N N . GLY A 1 113 ? -21.027 -9.912 11.202 1.00 9.62 110 GLY A N 1
ATOM 1749 C CA . GLY A 1 113 ? -21.549 -9.392 9.945 1.00 10.13 110 GLY A CA 1
ATOM 1750 C C . GLY A 1 113 ? -21.315 -7.900 9.767 1.00 9.66 110 GLY A C 1
ATOM 1751 O O . GLY A 1 113 ? -20.985 -7.443 8.668 1.00 9.81 110 GLY A O 1
ATOM 1755 N N . THR A 1 114 ? -21.498 -7.114 10.832 1.00 9.07 111 THR A N 1
ATOM 1756 C CA . THR A 1 114 ? -21.085 -5.720 10.768 1.00 8.89 111 THR A CA 1
ATOM 1757 C C . THR A 1 114 ? -19.577 -5.615 10.633 1.00 8.71 111 THR A C 1
ATOM 1758 O O . THR A 1 114 ? -19.081 -4.736 9.930 1.00 8.89 111 THR A O 1
ATOM 1769 N N . GLU A 1 115 ? -18.824 -6.498 11.296 1.00 8.51 112 GLU A N 1
ATOM 1770 C CA . GLU A 1 115 ? -17.368 -6.448 11.178 1.00 8.47 112 GLU A CA 1
ATOM 1771 C C . GLU A 1 115 ? -16.908 -6.703 9.747 1.00 8.98 112 GLU A C 1
ATOM 1772 O O . GLU A 1 115 ? -15.957 -6.068 9.278 1.00 8.92 112 GLU A O 1
ATOM 1784 N N . LEU A 1 116 ? -17.563 -7.631 9.048 1.00 9.12 113 LEU A N 1
ATOM 1785 C CA . LEU A 1 116 ? -17.269 -7.853 7.635 1.00 9.27 113 LEU A CA 1
ATOM 1786 C C . LEU A 1 116 ? -17.546 -6.583 6.846 1.00 9.35 113 LEU A C 1
ATOM 1787 O O . LEU A 1 116 ? -16.740 -6.163 6.012 1.00 9.71 113 LEU A O 1
ATOM 1803 N N . ALA A 1 117 ? -18.692 -5.955 7.089 1.00 8.86 114 ALA A N 1
ATOM 1804 C CA . ALA A 1 117 ? -19.007 -4.706 6.409 1.00 8.26 114 ALA A CA 1
ATOM 1805 C C . ALA A 1 117 ? -17.961 -3.636 6.685 1.00 8.01 114 ALA A C 1
ATOM 1806 O O . ALA A 1 117 ? -17.594 -2.880 5.784 1.00 8.33 114 ALA A O 1
ATOM 1813 N N . LEU A 1 118 ? -17.491 -3.539 7.935 1.00 7.78 115 LEU A N 1
ATOM 1814 C CA . LEU A 1 118 ? -16.493 -2.542 8.309 1.00 8.31 115 LEU A CA 1
ATOM 1815 C C . LEU A 1 118 ? -15.140 -2.812 7.675 1.00 8.37 115 LEU A C 1
ATOM 1816 O O . LEU A 1 118 ? -14.365 -1.874 7.456 1.00 9.31 115 LEU A O 1
ATOM 1832 N N . ALA A 1 119 ? -14.837 -4.082 7.386 1.00 9.11 116 ALA A N 1
ATOM 1833 C CA . ALA A 1 119 ? -13.575 -4.419 6.735 1.00 10.13 116 ALA A CA 1
ATOM 1834 C C . ALA A 1 119 ? -13.566 -3.988 5.275 1.00 9.57 116 ALA A C 1
ATOM 1835 O O . ALA A 1 119 ? -12.492 -3.776 4.704 1.00 10.52 116 ALA A O 1
ATOM 1842 N N . CYS A 1 120 ? -14.737 -3.882 4.663 1.00 8.89 117 CYS A N 1
ATOM 1843 C CA . CYS A 1 120 ? -14.851 -3.414 3.293 1.00 8.55 117 CYS A CA 1
ATOM 1844 C C . CYS A 1 120 ? -14.530 -1.928 3.216 1.00 8.25 117 CYS A C 1
ATOM 1845 O O . CYS A 1 120 ? -14.514 -1.206 4.208 1.00 8.73 117 CYS A O 1
ATOM 1853 N N . ASP A 1 121 ? -14.243 -1.483 1.997 1.00 8.04 118 ASP A N 1
ATOM 1854 C CA . ASP A 1 121 ? -13.892 -0.086 1.760 1.00 7.95 118 ASP A CA 1
ATOM 1855 C C . ASP A 1 121 ? -15.098 0.845 1.809 1.00 7.61 118 ASP A C 1
ATOM 1856 O O . ASP A 1 121 ? -14.989 1.980 2.286 1.00 8.89 118 ASP A O 1
ATOM 1865 N N . LEU A 1 122 ? -16.236 0.400 1.284 1.00 7.74 119 LEU A N 1
ATOM 1866 C CA . LEU A 1 122 ? -17.440 1.206 1.170 1.00 7.74 119 LEU A CA 1
ATOM 1867 C C . LEU A 1 122 ? -18.634 0.317 1.462 1.00 7.21 119 LEU A C 1
ATOM 1868 O O . LEU A 1 122 ? -18.570 -0.905 1.312 1.00 8.09 119 LEU A O 1
ATOM 1884 N N . ARG A 1 123 ? -19.738 0.950 1.863 1.00 7.32 120 ARG A N 1
ATOM 1885 C CA . ARG A 1 123 ? -20.948 0.243 2.264 1.00 7.55 120 ARG A CA 1
ATOM 1886 C C . ARG A 1 123 ? -22.182 0.881 1.634 1.00 7.41 120 ARG A C 1
ATOM 1887 O O . ARG A 1 123 ? -22.320 2.107 1.608 1.00 8.27 120 ARG A O 1
ATOM 1908 N N . VAL A 1 124 ? -23.083 0.028 1.155 1.00 7.54 121 VAL A N 1
ATOM 1909 C CA . VAL A 1 124 ? -24.368 0.431 0.596 1.00 8.02 121 VAL A CA 1
ATOM 1910 C C . VAL A 1 124 ? -25.428 -0.305 1.392 1.00 8.10 121 VAL A C 1
ATOM 1911 O O . VAL A 1 124 ? -25.292 -1.510 1.606 1.00 9.30 121 VAL A O 1
ATOM 1924 N N . ALA A 1 125 ? -26.492 0.384 1.799 1.00 8.30 122 ALA A N 1
ATOM 1925 C CA . ALA A 1 125 ? -27.545 -0.261 2.576 1.00 9.04 122 ALA A CA 1
ATOM 1926 C C . ALA A 1 125 ? -28.902 -0.146 1.903 1.00 9.08 122 ALA A C 1
ATOM 1927 O O . ALA A 1 125 ? -29.261 0.897 1.359 1.00 9.75 122 ALA A O 1
ATOM 1934 N N . ALA A 1 126 ? -29.663 -1.229 1.977 1.00 10.11 123 ALA A N 1
ATOM 1935 C CA . ALA A 1 126 ? -31.061 -1.229 1.592 1.00 11.03 123 ALA A CA 1
ATOM 1936 C C . ALA A 1 126 ? -31.890 -0.545 2.675 1.00 11.68 123 ALA A C 1
ATOM 1937 O O . ALA A 1 126 ? -31.463 -0.450 3.831 1.00 12.11 123 ALA A O 1
ATOM 1944 N N . PRO A 1 127 ? -33.093 -0.068 2.329 1.00 13.07 124 PRO A N 1
ATOM 1945 C CA . PRO A 1 127 ? -33.801 0.849 3.231 1.00 14.42 124 PRO A CA 1
ATOM 1946 C C . PRO A 1 127 ? -34.185 0.239 4.550 1.00 13.31 124 PRO A C 1
ATOM 1947 O O . PRO A 1 127 ? -34.342 0.984 5.528 1.00 14.75 124 PRO A O 1
ATOM 1958 N N . ALA A 1 128 ? -34.390 -1.082 4.603 1.00 12.73 125 ALA A N 1
ATOM 1959 C CA . ALA A 1 128 ? -34.776 -1.784 5.815 1.00 13.66 125 ALA A CA 1
ATOM 1960 C C . ALA A 1 128 ? -33.615 -2.541 6.448 1.00 13.97 125 ALA A C 1
ATOM 1961 O O . ALA A 1 128 ? -33.823 -3.274 7.420 1.00 15.32 125 ALA A O 1
ATOM 1968 N N . ALA A 1 129 ? -32.401 -2.383 5.929 1.00 13.86 126 ALA A N 1
ATOM 1969 C CA . ALA A 1 129 ? -31.235 -3.032 6.516 1.00 14.10 126 ALA A CA 1
ATOM 1970 C C . ALA A 1 129 ? -30.909 -2.437 7.878 1.00 13.20 126 ALA A C 1
ATOM 1971 O O . ALA A 1 129 ? -31.157 -1.264 8.140 1.00 14.28 126 ALA A O 1
ATOM 1978 N N . GLU A 1 130 ? -30.304 -3.252 8.734 1.00 13.64 127 GLU A N 1
ATOM 1979 C CA . GLU A 1 130 ? -29.892 -2.805 10.052 1.00 14.40 127 GLU A CA 1
ATOM 1980 C C . GLU A 1 130 ? -28.525 -3.383 10.355 1.00 13.23 127 GLU A C 1
ATOM 1981 O O . GLU A 1 130 ? -28.202 -4.497 9.936 1.00 14.11 127 GLU A O 1
ATOM 1993 N N . LEU A 1 131 ? -27.729 -2.616 11.089 1.00 11.65 128 LEU A N 1
ATOM 1994 C CA . LEU A 1 131 ? -26.423 -3.054 11.540 1.00 11.27 128 LEU A CA 1
ATOM 1995 C C . LEU A 1 131 ? -26.387 -3.020 13.062 1.00 11.30 128 LEU A C 1
ATOM 1996 O O . LEU A 1 131 ? -27.214 -2.393 13.712 1.00 13.71 128 LEU A O 1
ATOM 2012 N N . GLY A 1 132 ? -25.432 -3.721 13.633 1.00 12.19 129 GLY A N 1
ATOM 2013 C CA . GLY A 1 132 ? -25.239 -3.709 15.065 1.00 11.92 129 GLY A CA 1
ATOM 2014 C C . GLY A 1 132 ? -24.068 -4.579 15.444 1.00 10.80 129 GLY A C 1
ATOM 2015 O O . GLY A 1 132 ? -23.796 -5.590 14.792 1.00 11.11 129 GLY A O 1
ATOM 2019 N N . LEU A 1 133 ? -23.352 -4.170 16.489 1.00 10.08 130 LEU A N 1
ATOM 2020 C CA . LEU A 1 133 ? -22.335 -5.009 17.122 1.00 10.12 130 LEU A CA 1
ATOM 2021 C C . LEU A 1 133 ? -22.961 -5.505 18.423 1.00 10.06 130 LEU A C 1
ATOM 2022 O O . LEU A 1 133 ? -22.921 -4.838 19.459 1.00 10.90 130 LEU A O 1
ATOM 2038 N N . THR A 1 134 ? -23.588 -6.674 18.352 1.00 10.24 131 THR A N 1
ATOM 2039 C CA . THR A 1 134 ? -24.409 -7.213 19.432 1.00 11.11 131 THR A CA 1
ATOM 2040 C C . THR A 1 134 ? -23.624 -8.092 20.403 1.00 10.07 131 THR A C 1
ATOM 2041 O O . THR A 1 134 ? -24.221 -8.706 21.295 1.00 11.36 131 THR A O 1
ATOM 2052 N N . GLU A 1 135 ? -22.300 -8.125 20.269 1.00 9.48 132 GLU A N 1
ATOM 2053 C CA . GLU A 1 135 ? -21.462 -9.051 21.023 1.00 9.33 132 GLU A CA 1
ATOM 2054 C C . GLU A 1 135 ? -21.702 -9.005 22.534 1.00 9.24 132 GLU A C 1
ATOM 2055 O O . GLU A 1 135 ? -21.763 -10.057 23.168 1.00 9.35 132 GLU A O 1
ATOM 2067 N N . VAL A 1 136 ? -21.820 -7.818 23.139 1.00 9.34 133 VAL A N 1
ATOM 2068 C CA . VAL A 1 136 ? -21.957 -7.791 24.597 1.00 9.07 133 VAL A CA 1
ATOM 2069 C C . VAL A 1 136 ? -23.259 -8.436 25.060 1.00 9.76 133 VAL A C 1
ATOM 2070 O O . VAL A 1 136 ? -23.357 -8.874 26.205 1.00 10.25 133 VAL A O 1
ATOM 2083 N N . LYS A 1 137 ? -24.278 -8.482 24.206 1.00 9.74 134 LYS A N 1
ATOM 2084 C CA . LYS A 1 137 ? -25.525 -9.157 24.527 1.00 10.72 134 LYS A CA 1
ATOM 2085 C C . LYS A 1 137 ? -25.366 -10.667 24.496 1.00 11.20 134 LYS A C 1
ATOM 2086 O O . LYS A 1 137 ? -26.228 -11.374 25.023 1.00 12.64 134 LYS A O 1
ATOM 2096 N N . LEU A 1 138 ? -24.268 -11.151 23.921 1.00 11.18 135 LEU A N 1
ATOM 2097 C CA A LEU A 1 138 ? -23.926 -12.564 23.888 0.41 11.87 135 LEU A CA 1
ATOM 2098 C CA B LEU A 1 138 ? -23.901 -12.557 23.855 0.59 11.91 135 LEU A CA 1
ATOM 2099 C C . LEU A 1 138 ? -22.818 -12.913 24.869 1.00 11.34 135 LEU A C 1
ATOM 2100 O O . LEU A 1 138 ? -22.353 -14.053 24.887 1.00 12.68 135 LEU A O 1
ATOM 2131 N N . GLY A 1 139 ? -22.394 -11.968 25.706 1.00 10.73 136 GLY A N 1
ATOM 2132 C CA . GLY A 1 139 ? -21.368 -12.264 26.681 1.00 10.77 136 GLY A CA 1
ATOM 2133 C C . GLY A 1 139 ? -19.947 -12.134 26.184 1.00 10.54 136 GLY A C 1
ATOM 2134 O O . GLY A 1 139 ? -19.016 -12.527 26.902 1.00 11.36 136 GLY A O 1
ATOM 2138 N N . ILE A 1 140 ? -19.749 -11.600 24.978 1.00 9.91 137 ILE A N 1
ATOM 2139 C CA . ILE A 1 140 ? -18.418 -11.444 24.404 1.00 9.97 137 ILE A CA 1
ATOM 2140 C C . ILE A 1 140 ? -18.209 -9.993 23.983 1.00 9.44 137 ILE A C 1
ATOM 2141 O O . ILE A 1 140 ? -19.046 -9.131 24.267 1.00 10.03 137 ILE A O 1
ATOM 2157 N N . ILE A 1 141 ? -17.088 -9.706 23.333 1.00 9.38 138 ILE A N 1
ATOM 2158 C CA . ILE A 1 141 ? -16.839 -8.393 22.747 1.00 8.96 138 ILE A CA 1
ATOM 2159 C C . ILE A 1 141 ? -16.630 -8.594 21.258 1.00 9.00 138 ILE A C 1
ATOM 2160 O O . ILE A 1 141 ? -16.378 -9.722 20.797 1.00 9.70 138 ILE A O 1
ATOM 2176 N N . PRO A 1 142 ? -16.711 -7.527 20.470 1.00 9.35 139 PRO A N 1
ATOM 2177 C CA . PRO A 1 142 ? -16.286 -7.643 19.071 1.00 9.55 139 PRO A CA 1
ATOM 2178 C C . PRO A 1 142 ? -14.833 -8.095 19.031 1.00 10.38 139 PRO A C 1
ATOM 2179 O O . PRO A 1 142 ? -13.959 -7.507 19.673 1.00 11.97 139 PRO A O 1
ATOM 2190 N N . GLY A 1 143 ? -14.596 -9.183 18.308 1.00 10.43 140 GLY A N 1
ATOM 2191 C CA . GLY A 1 143 ? -13.295 -9.797 18.174 1.00 11.14 140 GLY A CA 1
ATOM 2192 C C . GLY A 1 143 ? -12.839 -9.943 16.740 1.00 11.15 140 GLY A C 1
ATOM 2193 O O . GLY A 1 143 ? -11.867 -10.658 16.478 1.00 12.65 140 GLY A O 1
ATOM 2197 N N . GLY A 1 144 ? -13.539 -9.261 15.831 1.00 10.80 141 GLY A N 1
ATOM 2198 C CA . GLY A 1 144 ? -13.208 -9.186 14.419 1.00 10.71 141 GLY A CA 1
ATOM 2199 C C . GLY A 1 144 ? -12.953 -7.763 13.985 1.00 10.61 141 GLY A C 1
ATOM 2200 O O . GLY A 1 144 ? -13.227 -7.400 12.836 1.00 11.00 141 GLY A O 1
ATOM 2204 N N . GLY A 1 145 ? -12.433 -6.949 14.902 1.00 10.27 142 GLY A N 1
ATOM 2205 C CA . GLY A 1 145 ? -12.050 -5.588 14.608 1.00 10.01 142 GLY A CA 1
ATOM 2206 C C . GLY A 1 145 ? -13.090 -4.537 14.923 1.00 9.65 142 GLY A C 1
ATOM 2207 O O . GLY A 1 145 ? -12.794 -3.345 14.795 1.00 10.35 142 GLY A O 1
ATOM 2211 N N . GLY A 1 146 ? -14.286 -4.924 15.362 1.00 9.41 143 GLY A N 1
ATOM 2212 C CA . GLY A 1 146 ? -15.339 -3.940 15.552 1.00 9.93 143 GLY A CA 1
ATOM 2213 C C . GLY A 1 146 ? -15.005 -2.871 16.572 1.00 9.77 143 GLY A C 1
ATOM 2214 O O . GLY A 1 146 ? -15.453 -1.730 16.429 1.00 10.57 143 GLY A O 1
ATOM 2218 N N . THR A 1 147 ? -14.269 -3.219 17.632 1.00 9.70 144 THR A N 1
ATOM 2219 C CA . THR A 1 147 ? -13.940 -2.201 18.628 1.00 10.04 144 THR A CA 1
ATOM 2220 C C . THR A 1 147 ? -12.964 -1.168 18.102 1.00 10.50 144 THR A C 1
ATOM 2221 O O . THR A 1 147 ? -12.787 -0.124 18.737 1.00 12.38 144 THR A O 1
ATOM 2232 N N . GLN A 1 148 ? -12.320 -1.447 16.970 1.00 9.15 145 GLN A N 1
ATOM 2233 C CA . GLN A 1 148 ? -11.328 -0.567 16.390 1.00 9.54 145 GLN A CA 1
ATOM 2234 C C . GLN A 1 148 ? -11.856 0.117 15.138 1.00 9.41 145 GLN A C 1
ATOM 2235 O O . GLN A 1 148 ? -11.774 1.340 15.014 1.00 10.78 145 GLN A O 1
ATOM 2249 N N . ARG A 1 149 ? -12.430 -0.652 14.211 1.00 9.20 146 ARG A N 1
ATOM 2250 C CA . ARG A 1 149 ? -12.882 -0.066 12.951 1.00 9.19 146 ARG A CA 1
ATOM 2251 C C . ARG A 1 149 ? -14.115 0.814 13.126 1.00 9.14 146 ARG A C 1
ATOM 2252 O O . ARG A 1 149 ? -14.268 1.810 12.418 1.00 9.64 146 ARG A O 1
ATOM 2273 N N . LEU A 1 150 ? -15.037 0.455 14.020 1.00 9.10 147 LEU A N 1
ATOM 2274 C CA . LEU A 1 150 ? -16.233 1.280 14.147 1.00 9.10 147 LEU A CA 1
ATOM 2275 C C . LEU A 1 150 ? -15.885 2.666 14.674 1.00 10.03 147 LEU A C 1
ATOM 2276 O O . LEU A 1 150 ? -16.371 3.675 14.155 1.00 10.90 147 LEU A O 1
ATOM 2292 N N . ALA A 1 151 ? -15.050 2.729 15.713 1.00 10.85 148 ALA A N 1
ATOM 2293 C CA . ALA A 1 151 ? -14.673 4.015 16.295 1.00 12.42 148 ALA A CA 1
ATOM 2294 C C . ALA A 1 151 ? -13.953 4.875 15.280 1.00 12.47 148 ALA A C 1
ATOM 2295 O O . ALA A 1 151 ? -14.157 6.096 15.225 1.00 13.45 148 ALA A O 1
ATOM 2302 N N . ARG A 1 152 ? -13.079 4.265 14.487 1.00 13.68 149 ARG A N 1
ATOM 2303 C CA A ARG A 1 152 ? -12.353 5.012 13.473 0.66 13.65 149 ARG A CA 1
ATOM 2304 C CA B ARG A 1 152 ? -12.377 5.065 13.502 0.34 14.69 149 ARG A CA 1
ATOM 2305 C C . ARG A 1 152 ? -13.330 5.567 12.430 1.00 13.62 149 ARG A C 1
ATOM 2306 O O . ARG A 1 152 ? -13.076 6.616 11.828 1.00 16.74 149 ARG A O 1
ATOM 2347 N N . LEU A 1 153 ? -14.471 4.901 12.236 1.00 14.14 150 LEU A N 1
ATOM 2348 C CA . LEU A 1 153 ? -15.449 5.315 11.249 1.00 14.16 150 LEU A CA 1
ATOM 2349 C C . LEU A 1 153 ? -16.463 6.360 11.741 1.00 15.20 150 LEU A C 1
ATOM 2350 O O . LEU A 1 153 ? -16.704 7.354 11.050 1.00 17.32 150 LEU A O 1
ATOM 2366 N N . VAL A 1 154 ? -17.076 6.155 12.912 1.00 13.87 151 VAL A N 1
ATOM 2367 C CA . VAL A 1 154 ? -18.176 6.994 13.399 1.00 14.13 151 VAL A CA 1
ATOM 2368 C C . VAL A 1 154 ? -17.816 7.762 14.656 1.00 13.95 151 VAL A C 1
ATOM 2369 O O . VAL A 1 154 ? -18.682 8.442 15.223 1.00 15.70 151 VAL A O 1
ATOM 2382 N N . GLY A 1 155 ? -16.582 7.664 15.118 1.00 13.11 152 GLY A N 1
ATOM 2383 C CA . GLY A 1 155 ? -16.154 8.326 16.321 1.00 12.54 152 GLY A CA 1
ATOM 2384 C C . GLY A 1 155 ? -16.287 7.425 17.536 1.00 11.03 152 GLY A C 1
ATOM 2385 O O . GLY A 1 155 ? -17.082 6.486 17.565 1.00 10.60 152 GLY A O 1
ATOM 2389 N N . PRO A 1 156 ? -15.510 7.702 18.581 1.00 10.87 153 PRO A N 1
ATOM 2390 C CA . PRO A 1 156 ? -15.489 6.781 19.725 1.00 11.14 153 PRO A CA 1
ATOM 2391 C C . PRO A 1 156 ? -16.749 6.829 20.566 1.00 10.38 153 PRO A C 1
ATOM 2392 O O . PRO A 1 156 ? -17.101 5.815 21.178 1.00 11.09 153 PRO A O 1
ATOM 2403 N N . GLY A 1 157 ? -17.411 7.980 20.651 1.00 9.07 154 GLY A N 1
ATOM 2404 C CA . GLY A 1 157 ? -18.646 8.061 21.411 1.00 9.40 154 GLY A CA 1
ATOM 2405 C C . GLY A 1 157 ? -19.759 7.252 20.779 1.00 8.56 154 GLY A C 1
ATOM 2406 O O . GLY A 1 157 ? -20.473 6.514 21.458 1.00 8.71 154 GLY A O 1
ATOM 2410 N N . ARG A 1 158 ? -19.947 7.409 19.469 1.00 8.67 155 ARG A N 1
ATOM 2411 C CA A ARG A 1 158 ? -20.940 6.611 18.759 0.73 8.75 155 ARG A CA 1
ATOM 2412 C CA B ARG A 1 158 ? -20.961 6.613 18.801 0.27 8.77 155 ARG A CA 1
ATOM 2413 C C . ARG A 1 158 ? -20.582 5.139 18.810 1.00 8.04 155 ARG A C 1
ATOM 2414 O O . ARG A 1 158 ? -21.456 4.281 18.935 1.00 8.54 155 ARG A O 1
ATOM 2455 N N . ALA A 1 159 ? -19.293 4.817 18.722 1.00 8.17 156 ALA A N 1
ATOM 2456 C CA . ALA A 1 159 ? -18.904 3.421 18.828 1.00 8.62 156 ALA A CA 1
ATOM 2457 C C . ALA A 1 159 ? -19.235 2.862 20.201 1.00 8.15 156 ALA A C 1
ATOM 2458 O O . ALA A 1 159 ? -19.694 1.724 20.313 1.00 8.91 156 ALA A O 1
ATOM 2465 N N . LYS A 1 160 ? -18.977 3.632 21.256 1.00 8.66 157 LYS A N 1
ATOM 2466 C CA A LYS A 1 160 ? -19.333 3.169 22.591 0.57 9.26 157 LYS A CA 1
ATOM 2467 C CA B LYS A 1 160 ? -19.326 3.222 22.612 0.43 8.58 157 LYS A CA 1
ATOM 2468 C C . LYS A 1 160 ? -20.828 2.962 22.731 1.00 8.33 157 LYS A C 1
ATOM 2469 O O . LYS A 1 160 ? -21.266 1.980 23.336 1.00 8.94 157 LYS A O 1
ATOM 2506 N N . ASP A 1 161 ? -21.635 3.860 22.183 1.00 8.03 158 ASP A N 1
ATOM 2507 C CA . ASP A 1 161 ? -23.079 3.663 22.196 1.00 8.12 158 ASP A CA 1
ATOM 2508 C C . ASP A 1 161 ? -23.432 2.321 21.566 1.00 7.96 158 ASP A C 1
ATOM 2509 O O . ASP A 1 161 ? -24.045 1.447 22.192 1.00 8.41 158 ASP A O 1
ATOM 2518 N N . LEU A 1 162 ? -23.039 2.128 20.312 1.00 7.50 159 LEU A N 1
ATOM 2519 C CA . LEU A 1 162 ? -23.426 0.919 19.604 1.00 7.63 159 LEU A CA 1
ATOM 2520 C C . LEU A 1 162 ? -22.898 -0.336 20.287 1.00 7.75 159 LEU A C 1
ATOM 2521 O O . LEU A 1 162 ? -23.626 -1.324 20.427 1.00 8.31 159 LEU A O 1
ATOM 2537 N N . ILE A 1 163 ? -21.639 -0.330 20.715 1.00 7.52 160 ILE A N 1
ATOM 2538 C CA . ILE A 1 163 ? -21.032 -1.548 21.237 1.00 7.55 160 ILE A CA 1
ATOM 2539 C C . ILE A 1 163 ? -21.502 -1.849 22.656 1.00 7.76 160 ILE A C 1
ATOM 2540 O O . ILE A 1 163 ? -21.683 -3.015 23.010 1.00 9.34 160 ILE A O 1
ATOM 2556 N N . LEU A 1 164 ? -21.695 -0.822 23.487 1.00 7.82 161 LEU A N 1
ATOM 2557 C CA . LEU A 1 164 ? -22.086 -1.083 24.869 1.00 7.88 161 LEU A CA 1
ATOM 2558 C C . LEU A 1 164 ? -23.581 -1.329 25.018 1.00 8.80 161 LEU A C 1
ATOM 2559 O O . LEU A 1 164 ? -23.989 -2.051 25.938 1.00 9.77 161 LEU A O 1
ATOM 2575 N N . THR A 1 165 ? -24.420 -0.742 24.149 1.00 8.23 162 THR A N 1
ATOM 2576 C CA . THR A 1 165 ? -25.847 -1.028 24.178 1.00 8.75 162 THR A CA 1
ATOM 2577 C C . THR A 1 165 ? -26.213 -2.253 23.361 1.00 8.89 162 THR A C 1
ATOM 2578 O O . THR A 1 165 ? -27.260 -2.857 23.611 1.00 9.67 162 THR A O 1
ATOM 2589 N N . ALA A 1 166 ? -25.401 -2.612 22.376 1.00 8.92 163 ALA A N 1
ATOM 2590 C CA . ALA A 1 166 ? -25.714 -3.672 21.433 1.00 10.02 163 ALA A CA 1
ATOM 2591 C C . ALA A 1 166 ? -26.971 -3.370 20.617 1.00 10.37 163 ALA A C 1
ATOM 2592 O O . ALA A 1 166 ? -27.616 -4.297 20.117 1.00 12.45 163 ALA A O 1
ATOM 2599 N N . ARG A 1 167 ? -27.328 -2.094 20.458 1.00 10.25 164 ARG A N 1
ATOM 2600 C CA . ARG A 1 167 ? -28.535 -1.736 19.735 1.00 10.17 164 ARG A CA 1
ATOM 2601 C C . ARG A 1 167 ? -28.334 -1.857 18.226 1.00 10.88 164 ARG A C 1
ATOM 2602 O O . ARG A 1 167 ? -27.222 -1.877 17.704 1.00 11.92 164 ARG A O 1
ATOM 2623 N N . ARG A 1 168 ? -29.456 -1.916 17.516 1.00 11.73 165 ARG A N 1
ATOM 2624 C CA . ARG A 1 168 ? -29.470 -1.849 16.057 1.00 13.61 165 ARG A CA 1
ATOM 2625 C C . ARG A 1 168 ? -29.409 -0.399 15.590 1.00 14.31 165 ARG A C 1
ATOM 2626 O O . ARG A 1 168 ? -29.892 0.519 16.256 1.00 18.18 165 ARG A O 1
ATOM 2647 N N . ILE A 1 169 ? -28.790 -0.194 14.441 1.00 12.29 166 ILE A N 1
ATOM 2648 C CA . ILE A 1 169 ? -28.792 1.095 13.756 1.00 13.63 166 ILE A CA 1
ATOM 2649 C C . ILE A 1 169 ? -29.458 0.874 12.397 1.00 13.90 166 ILE A C 1
ATOM 2650 O O . ILE A 1 169 ? -29.114 -0.075 11.680 1.00 14.97 166 ILE A O 1
ATOM 2666 N N . ASN A 1 170 ? -30.461 1.700 12.086 1.00 13.59 167 ASN A N 1
ATOM 2667 C CA . ASN A 1 170 ? -31.218 1.578 10.847 1.00 13.05 167 ASN A CA 1
ATOM 2668 C C . ASN A 1 170 ? -30.522 2.314 9.708 1.00 12.23 167 ASN A C 1
ATOM 2669 O O . ASN A 1 170 ? -29.461 2.922 9.861 1.00 12.56 167 ASN A O 1
ATOM 2680 N N . ALA A 1 171 ? -31.124 2.222 8.529 1.00 12.32 168 ALA A N 1
ATOM 2681 C CA . ALA A 1 171 ? -30.473 2.726 7.328 1.00 12.37 168 ALA A CA 1
ATOM 2682 C C . ALA A 1 171 ? -30.331 4.235 7.351 1.00 12.22 168 ALA A C 1
ATOM 2683 O O . ALA A 1 171 ? -29.295 4.763 6.934 1.00 12.12 168 ALA A O 1
ATOM 2690 N N . ALA A 1 172 ? -31.370 4.953 7.797 1.00 11.81 169 ALA A N 1
ATOM 2691 C CA . ALA A 1 172 ? -31.276 6.406 7.840 1.00 12.61 169 ALA A CA 1
ATOM 2692 C C . ALA A 1 172 ? -30.165 6.837 8.783 1.00 11.54 169 ALA A C 1
ATOM 2693 O O . ALA A 1 172 ? -29.393 7.749 8.467 1.00 12.51 169 ALA A O 1
ATOM 2700 N N . GLU A 1 173 ? -30.088 6.216 9.962 1.00 12.12 170 GLU A N 1
ATOM 2701 C CA . GLU A 1 173 ? -29.032 6.590 10.893 1.00 12.21 170 GLU A CA 1
ATOM 2702 C C . GLU A 1 173 ? -27.667 6.224 10.327 1.00 11.24 170 GLU A C 1
ATOM 2703 O O . GLU A 1 173 ? -26.726 7.029 10.380 1.00 11.74 170 GLU A O 1
ATOM 2715 N N . ALA A 1 174 ? -27.559 5.028 9.743 1.00 10.95 171 ALA A N 1
ATOM 2716 C CA . ALA A 1 174 ? -26.291 4.596 9.176 1.00 11.22 171 ALA A CA 1
ATOM 2717 C C . ALA A 1 174 ? -25.813 5.545 8.087 1.00 10.91 171 ALA A C 1
ATOM 2718 O O . ALA A 1 174 ? -24.621 5.868 8.016 1.00 11.00 171 ALA A O 1
ATOM 2725 N N . PHE A 1 175 ? -26.722 5.992 7.218 1.00 10.43 172 PHE A N 1
ATOM 2726 C CA . PHE A 1 175 ? -26.335 6.921 6.164 1.00 10.98 172 PHE A CA 1
ATOM 2727 C C . PHE A 1 175 ? -25.965 8.289 6.734 1.00 11.44 172 PHE A C 1
ATOM 2728 O O . PHE A 1 175 ? -25.005 8.925 6.281 1.00 12.50 172 PHE A O 1
ATOM 2745 N N . SER A 1 176 ? -26.712 8.758 7.730 1.00 11.79 173 SER A N 1
ATOM 2746 C CA A SER A 1 176 ? -26.458 10.087 8.276 0.77 12.15 173 SER A CA 1
ATOM 2747 C CA B SER A 1 176 ? -26.457 10.091 8.270 0.23 12.51 173 SER A CA 1
ATOM 2748 C C . SER A 1 176 ? -25.064 10.192 8.886 1.00 12.89 173 SER A C 1
ATOM 2749 O O . SER A 1 176 ? -24.401 11.232 8.770 1.00 14.46 173 SER A O 1
ATOM 2764 N N . VAL A 1 177 ? -24.601 9.123 9.543 1.00 13.32 174 VAL A N 1
ATOM 2765 C CA . VAL A 1 177 ? -23.303 9.152 10.207 1.00 14.24 174 VAL A CA 1
ATOM 2766 C C . VAL A 1 177 ? -22.175 8.626 9.328 1.00 13.94 174 VAL A C 1
ATOM 2767 O O . VAL A 1 177 ? -21.017 8.592 9.770 1.00 15.91 174 VAL A O 1
ATOM 2780 N N . GLY A 1 178 ? -22.470 8.190 8.111 1.00 13.88 175 GLY A N 1
ATOM 2781 C CA . GLY A 1 178 ? -21.442 7.747 7.200 1.00 14.40 175 GLY A CA 1
ATOM 2782 C C . GLY A 1 178 ? -21.051 6.296 7.328 1.00 14.47 175 GLY A C 1
ATOM 2783 O O . GLY A 1 178 ? -20.079 5.887 6.690 1.00 16.49 175 GLY A O 1
ATOM 2787 N N . LEU A 1 179 ? -21.756 5.514 8.149 1.00 11.96 176 LEU A N 1
ATOM 2788 C CA . LEU A 1 179 ? -21.536 4.071 8.191 1.00 11.44 176 LEU A CA 1
ATOM 2789 C C . LEU A 1 179 ? -21.929 3.416 6.872 1.00 10.14 176 LEU A C 1
ATOM 2790 O O . LEU A 1 179 ? -21.228 2.524 6.379 1.00 10.77 176 LEU A O 1
ATOM 2806 N N . ALA A 1 180 ? -23.047 3.853 6.301 1.00 9.31 177 ALA A N 1
ATOM 2807 C CA . ALA A 1 180 ? -23.422 3.535 4.931 1.00 9.47 177 ALA A CA 1
ATOM 2808 C C . ALA A 1 180 ? -23.080 4.730 4.057 1.00 9.58 177 ALA A C 1
ATOM 2809 O O . ALA A 1 180 ? -23.488 5.849 4.352 1.00 11.52 177 ALA A O 1
ATOM 2816 N N . ASN A 1 181 ? -22.328 4.487 2.988 1.00 8.27 178 ASN A N 1
ATOM 2817 C CA . ASN A 1 181 ? -21.975 5.541 2.037 1.00 8.23 178 ASN A CA 1
ATOM 2818 C C . ASN A 1 181 ? -23.077 5.826 1.032 1.00 8.55 178 ASN A C 1
ATOM 2819 O O . ASN A 1 181 ? -23.120 6.930 0.482 1.00 9.03 178 ASN A O 1
ATOM 2830 N N . ARG A 1 182 ? -23.932 4.842 0.773 1.00 8.73 179 ARG A N 1
ATOM 2831 C CA . ARG A 1 182 ? -25.027 4.966 -0.173 1.00 9.00 179 ARG A CA 1
ATOM 2832 C C . ARG A 1 182 ? -26.210 4.215 0.401 1.00 8.76 179 ARG A C 1
ATOM 2833 O O . ARG A 1 182 ? -26.038 3.261 1.164 1.00 8.84 179 ARG A O 1
ATOM 2854 N N . LEU A 1 183 ? -27.406 4.628 0.004 1.00 9.40 180 LEU A N 1
ATOM 2855 C CA . LEU A 1 183 ? -28.611 3.849 0.221 1.00 9.94 180 LEU A CA 1
ATOM 2856 C C . LEU A 1 183 ? -29.179 3.453 -1.126 1.00 11.68 180 LEU A C 1
ATOM 2857 O O . LEU A 1 183 ? -28.932 4.107 -2.136 1.00 16.60 180 LEU A O 1
ATOM 2873 N N . ALA A 1 184 ? -29.904 2.362 -1.147 1.00 10.27 181 ALA A N 1
ATOM 2874 C CA . ALA A 1 184 ? -30.465 1.928 -2.402 1.00 11.69 181 ALA A CA 1
ATOM 2875 C C . ALA A 1 184 ? -31.966 1.820 -2.261 1.00 13.38 181 ALA A C 1
ATOM 2876 O O . ALA A 1 184 ? -32.451 1.391 -1.213 1.00 15.04 181 ALA A O 1
ATOM 2883 N N . PRO A 1 185 ? -32.726 2.190 -3.285 1.00 14.47 182 PRO A N 1
ATOM 2884 C CA . PRO A 1 185 ? -34.147 1.856 -3.290 1.00 15.39 182 PRO A CA 1
ATOM 2885 C C . PRO A 1 185 ? -34.327 0.348 -3.224 1.00 15.28 182 PRO A C 1
ATOM 2886 O O . PRO A 1 185 ? -33.472 -0.418 -3.663 1.00 13.75 182 PRO A O 1
ATOM 2897 N N . GLU A 1 186 ? -35.453 -0.078 -2.665 1.00 17.60 183 GLU A N 1
ATOM 2898 C CA . GLU A 1 186 ? -35.738 -1.506 -2.607 1.00 19.31 183 GLU A CA 1
ATOM 2899 C C . GLU A 1 186 ? -35.667 -2.117 -4.003 1.00 18.88 183 GLU A C 1
ATOM 2900 O O . GLU A 1 186 ? -36.067 -1.497 -4.995 1.00 20.35 183 GLU A O 1
ATOM 2912 N N . GLY A 1 187 ? -35.121 -3.333 -4.075 1.00 16.86 184 GLY A N 1
ATOM 2913 C CA . GLY A 1 187 ? -34.942 -4.031 -5.334 1.00 16.07 184 GLY A CA 1
ATOM 2914 C C . GLY A 1 187 ? -33.797 -3.531 -6.189 1.00 15.22 184 GLY A C 1
ATOM 2915 O O . GLY A 1 187 ? -33.565 -4.084 -7.275 1.00 17.70 184 GLY A O 1
ATOM 2919 N N . HIS A 1 188 ? -33.065 -2.518 -5.736 1.00 12.12 185 HIS A N 1
ATOM 2920 C CA . HIS A 1 188 ? -31.975 -1.934 -6.506 1.00 11.21 185 HIS A CA 1
ATOM 2921 C C . HIS A 1 188 ? -30.658 -1.950 -5.748 1.00 10.35 185 HIS A C 1
ATOM 2922 O O . HIS A 1 188 ? -29.727 -1.251 -6.130 1.00 10.82 185 HIS A O 1
ATOM 2936 N N . LEU A 1 189 ? -30.544 -2.753 -4.693 1.00 10.12 186 LEU A N 1
ATOM 2937 C CA . LEU A 1 189 ? -29.324 -2.753 -3.893 1.00 9.52 186 LEU A CA 1
ATOM 2938 C C . LEU A 1 189 ? -28.110 -3.095 -4.744 1.00 9.20 186 LEU A C 1
ATOM 2939 O O . LEU A 1 189 ? -27.088 -2.403 -4.696 1.00 9.27 186 LEU A O 1
ATOM 2955 N N . LEU A 1 190 ? -28.180 -4.194 -5.488 1.00 9.55 187 LEU A N 1
ATOM 2956 C CA . LEU A 1 190 ? -27.020 -4.581 -6.278 1.00 9.86 187 LEU A CA 1
ATOM 2957 C C . LEU A 1 190 ? -26.778 -3.617 -7.416 1.00 9.77 187 LEU A C 1
ATOM 2958 O O . LEU A 1 190 ? -25.630 -3.348 -7.758 1.00 10.26 187 LEU A O 1
ATOM 2974 N N . ALA A 1 191 ? -27.835 -3.085 -8.021 1.00 9.81 188 ALA A N 1
ATOM 2975 C CA . ALA A 1 191 ? -27.632 -2.100 -9.074 1.00 10.27 188 ALA A CA 1
ATOM 2976 C C . ALA A 1 191 ? -26.869 -0.893 -8.543 1.00 10.14 188 ALA A C 1
ATOM 2977 O O . ALA A 1 191 ? -25.982 -0.359 -9.218 1.00 10.30 188 ALA A O 1
ATOM 2984 N N . VAL A 1 192 ? -27.213 -0.432 -7.337 1.00 9.62 189 VAL A N 1
ATOM 2985 C CA . VAL A 1 192 ? -26.523 0.709 -6.752 1.00 9.53 189 VAL A CA 1
ATOM 2986 C C . VAL A 1 192 ? -25.093 0.346 -6.382 1.00 8.81 189 VAL A C 1
ATOM 2987 O O . VAL A 1 192 ? -24.159 1.110 -6.633 1.00 9.25 189 VAL A O 1
ATOM 3000 N N . ALA A 1 193 ? -24.895 -0.810 -5.753 1.00 8.60 190 ALA A N 1
ATOM 3001 C CA . ALA A 1 193 ? -23.543 -1.189 -5.365 1.00 8.40 190 ALA A CA 1
ATOM 3002 C C . ALA A 1 193 ? -22.668 -1.426 -6.587 1.00 8.62 190 ALA A C 1
ATOM 3003 O O . ALA A 1 193 ? -21.496 -1.044 -6.595 1.00 8.64 190 ALA A O 1
ATOM 3010 N N . TYR A 1 194 ? -23.218 -2.056 -7.626 1.00 9.06 191 TYR A N 1
ATOM 3011 C CA . TYR A 1 194 ? -22.485 -2.236 -8.868 1.00 9.88 191 TYR A CA 1
ATOM 3012 C C . TYR A 1 194 ? -22.189 -0.895 -9.525 1.00 9.47 191 TYR A C 1
ATOM 3013 O O . TYR A 1 194 ? -21.092 -0.684 -10.047 1.00 9.53 191 TYR A O 1
ATOM 3031 N N . GLY A 1 195 ? -23.150 0.034 -9.494 1.00 9.62 192 GLY A N 1
ATOM 3032 C CA . GLY A 1 195 ? -22.894 1.360 -10.030 1.00 9.88 192 GLY A CA 1
ATOM 3033 C C . GLY A 1 195 ? -21.778 2.074 -9.290 1.00 9.41 192 GLY A C 1
ATOM 3034 O O . GLY A 1 195 ? -20.971 2.788 -9.889 1.00 10.01 192 GLY A O 1
ATOM 3038 N N . LEU A 1 196 ? -21.724 1.902 -7.969 1.00 9.20 193 LEU A N 1
ATOM 3039 C CA . LEU A 1 196 ? -20.631 2.473 -7.191 1.00 8.86 193 LEU A CA 1
ATOM 3040 C C . LEU A 1 196 ? -19.302 1.850 -7.600 1.00 8.56 193 LEU A C 1
ATOM 3041 O O . LEU A 1 196 ? -18.304 2.552 -7.792 1.00 9.03 193 LEU A O 1
ATOM 3057 N N . ALA A 1 197 ? -19.283 0.529 -7.769 1.00 8.39 194 ALA A N 1
ATOM 3058 C CA . ALA A 1 197 ? -18.093 -0.135 -8.283 1.00 8.91 194 ALA A CA 1
ATOM 3059 C C . ALA A 1 197 ? -17.685 0.447 -9.631 1.00 8.69 194 ALA A C 1
ATOM 3060 O O . ALA A 1 197 ? -16.504 0.709 -9.873 1.00 9.08 194 ALA A O 1
ATOM 3067 N N . GLU A 1 198 ? -18.646 0.628 -10.537 1.00 9.01 195 GLU A N 1
ATOM 3068 C CA . GLU A 1 198 ? -18.318 1.169 -11.853 1.00 9.35 195 GLU A CA 1
ATOM 3069 C C . GLU A 1 198 ? -17.737 2.572 -11.735 1.00 9.36 195 GLU A C 1
ATOM 3070 O O . GLU A 1 198 ? -16.823 2.938 -12.483 1.00 10.01 195 GLU A O 1
ATOM 3082 N N . SER A 1 199 ? -18.240 3.373 -10.793 1.00 9.45 196 SER A N 1
ATOM 3083 C CA A SER A 1 199 ? -17.724 4.730 -10.620 0.63 10.25 196 SER A CA 1
ATOM 3084 C CA B SER A 1 199 ? -17.723 4.726 -10.625 0.37 10.11 196 SER A CA 1
ATOM 3085 C C . SER A 1 199 ? -16.264 4.712 -10.187 1.00 10.41 196 SER A C 1
ATOM 3086 O O . SER A 1 199 ? -15.469 5.546 -10.633 1.00 13.45 196 SER A O 1
ATOM 3101 N N . VAL A 1 200 ? -15.890 3.761 -9.333 1.00 8.99 197 VAL A N 1
ATOM 3102 C CA . VAL A 1 200 ? -14.496 3.625 -8.924 1.00 9.12 197 VAL A CA 1
ATOM 3103 C C . VAL A 1 200 ? -13.652 3.115 -10.078 1.00 8.93 197 VAL A C 1
ATOM 3104 O O . VAL A 1 200 ? -12.546 3.607 -10.319 1.00 9.40 197 VAL A O 1
ATOM 3117 N N . VAL A 1 201 ? -14.170 2.131 -10.814 1.00 9.12 198 VAL A N 1
ATOM 3118 C CA . VAL A 1 201 ? -13.434 1.513 -11.909 1.00 9.70 198 VAL A CA 1
ATOM 3119 C C . VAL A 1 201 ? -13.193 2.477 -13.062 1.00 9.66 198 VAL A C 1
ATOM 3120 O O . VAL A 1 201 ? -12.250 2.277 -13.833 1.00 10.38 198 VAL A O 1
ATOM 3133 N N . GLU A 1 202 ? -13.991 3.535 -13.200 1.00 9.98 199 GLU A N 1
ATOM 3134 C CA . GLU A 1 202 ? -13.690 4.565 -14.192 1.00 10.75 199 GLU A CA 1
ATOM 3135 C C . GLU A 1 202 ? -12.349 5.236 -13.939 1.00 9.97 199 GLU A C 1
ATOM 3136 O O . GLU A 1 202 ? -11.766 5.810 -14.861 1.00 11.51 199 GLU A O 1
ATOM 3148 N N . ASN A 1 203 ? -11.870 5.230 -12.708 1.00 8.95 200 ASN A N 1
ATOM 3149 C CA . ASN A 1 203 ? -10.659 5.941 -12.364 1.00 8.77 200 ASN A CA 1
ATOM 3150 C C . ASN A 1 203 ? -9.433 5.065 -12.603 1.00 8.32 200 ASN A C 1
ATOM 3151 O O . ASN A 1 203 ? -9.533 3.874 -12.895 1.00 8.92 200 ASN A O 1
ATOM 3162 N N . ALA A 1 204 ? -8.258 5.671 -12.517 1.00 7.97 201 ALA A N 1
ATOM 3163 C CA . ALA A 1 204 ? -7.054 4.971 -12.943 1.00 8.33 201 ALA A CA 1
ATOM 3164 C C . ALA A 1 204 ? -6.745 3.789 -12.031 1.00 8.27 201 ALA A C 1
ATOM 3165 O O . ALA A 1 204 ? -6.745 3.938 -10.809 1.00 8.66 201 ALA A O 1
ATOM 3172 N N . PRO A 1 205 ? -6.463 2.606 -12.579 1.00 8.54 202 PRO A N 1
ATOM 3173 C CA . PRO A 1 205 ? -6.373 1.409 -11.719 1.00 8.77 202 PRO A CA 1
ATOM 3174 C C . PRO A 1 205 ? -5.332 1.457 -10.619 1.00 8.37 202 PRO A C 1
ATOM 3175 O O . PRO A 1 205 ? -5.624 1.054 -9.484 1.00 9.06 202 PRO A O 1
ATOM 3186 N N . ILE A 1 206 ? -4.103 1.856 -10.933 1.00 8.29 203 ILE A N 1
ATOM 3187 C CA . ILE A 1 206 ? -3.054 1.832 -9.921 1.00 8.60 203 ILE A CA 1
ATOM 3188 C C . ILE A 1 206 ? -3.315 2.916 -8.898 1.00 8.49 203 ILE A C 1
ATOM 3189 O O . ILE A 1 206 ? -3.122 2.720 -7.697 1.00 9.26 203 ILE A O 1
ATOM 3205 N N . ALA A 1 207 ? -3.769 4.076 -9.358 1.00 8.02 204 ALA A N 1
ATOM 3206 C CA . ALA A 1 207 ? -4.055 5.183 -8.455 1.00 8.12 204 ALA A CA 1
ATOM 3207 C C . ALA A 1 207 ? -5.126 4.824 -7.434 1.00 7.60 204 ALA A C 1
ATOM 3208 O O . ALA A 1 207 ? -4.998 5.164 -6.259 1.00 8.16 204 ALA A O 1
ATOM 3215 N N . VAL A 1 208 ? -6.203 4.165 -7.860 1.00 7.69 205 VAL A N 1
ATOM 3216 C CA . VAL A 1 208 ? -7.262 3.779 -6.928 1.00 7.34 205 VAL A CA 1
ATOM 3217 C C . VAL A 1 208 ? -6.705 2.881 -5.836 1.00 7.63 205 VAL A C 1
ATOM 3218 O O . VAL A 1 208 ? -6.952 3.090 -4.644 1.00 8.05 205 VAL A O 1
ATOM 3231 N N . ALA A 1 209 ? -5.941 1.861 -6.222 1.00 7.95 206 ALA A N 1
ATOM 3232 C CA . ALA A 1 209 ? -5.409 0.915 -5.247 1.00 8.04 206 ALA A CA 1
ATOM 3233 C C . ALA A 1 209 ? -4.430 1.599 -4.304 1.00 8.27 206 ALA A C 1
ATOM 3234 O O . ALA A 1 209 ? -4.489 1.415 -3.083 1.00 8.50 206 ALA A O 1
ATOM 3241 N N . THR A 1 210 ? -3.520 2.391 -4.862 1.00 8.32 207 THR A N 1
ATOM 3242 C CA . THR A 1 210 ? -2.535 3.087 -4.046 1.00 8.79 207 THR A CA 1
ATOM 3243 C C . THR A 1 210 ? -3.205 4.045 -3.079 1.00 8.37 207 THR A C 1
ATOM 3244 O O . THR A 1 210 ? -2.819 4.125 -1.909 1.00 8.98 207 THR A O 1
ATOM 3255 N N . ALA A 1 211 ? -4.224 4.774 -3.539 1.00 8.15 208 ALA A N 1
ATOM 3256 C CA . ALA A 1 211 ? -4.915 5.718 -2.670 1.00 8.56 208 ALA A CA 1
ATOM 3257 C C . ALA A 1 211 ? -5.616 5.002 -1.527 1.00 7.96 208 ALA A C 1
ATOM 3258 O O . ALA A 1 211 ? -5.599 5.476 -0.384 1.00 8.58 208 ALA A O 1
ATOM 3265 N N . LYS A 1 212 ? -6.263 3.872 -1.819 1.00 7.70 209 LYS A N 1
ATOM 3266 C CA . LYS A 1 212 ? -6.868 3.068 -0.760 1.00 8.35 209 LYS A CA 1
ATOM 3267 C C . LYS A 1 212 ? -5.845 2.758 0.316 1.00 8.42 209 LYS A C 1
ATOM 3268 O O . LYS A 1 212 ? -6.097 2.924 1.514 1.00 9.23 209 LYS A O 1
ATOM 3287 N N . HIS A 1 213 ? -4.673 2.294 -0.098 1.00 8.46 210 HIS A N 1
ATOM 3288 C CA . HIS A 1 213 ? -3.663 1.889 0.869 1.00 9.32 210 HIS A CA 1
ATOM 3289 C C . HIS A 1 213 ? -3.083 3.084 1.604 1.00 9.86 210 HIS A C 1
ATOM 3290 O O . HIS A 1 213 ? -2.772 2.976 2.789 1.00 11.17 210 HIS A O 1
ATOM 3304 N N . ALA A 1 214 ? -2.924 4.223 0.937 1.00 9.10 211 ALA A N 1
ATOM 3305 C CA . ALA A 1 214 ? -2.435 5.405 1.637 1.00 9.67 211 ALA A CA 1
ATOM 3306 C C . ALA A 1 214 ? -3.375 5.784 2.772 1.00 9.69 211 ALA A C 1
ATOM 3307 O O . ALA A 1 214 ? -2.932 6.131 3.871 1.00 10.51 211 ALA A O 1
ATOM 3314 N N . ILE A 1 215 ? -4.679 5.738 2.518 1.00 9.33 212 ILE A N 1
ATOM 3315 C CA . ILE A 1 215 ? -5.652 6.083 3.547 1.00 10.32 212 ILE A CA 1
ATOM 3316 C C . ILE A 1 215 ? -5.535 5.130 4.730 1.00 11.29 212 ILE A C 1
ATOM 3317 O O . ILE A 1 215 ? -5.415 5.546 5.883 1.00 12.49 212 ILE A O 1
ATOM 3333 N N . ASP A 1 216 ? -5.556 3.830 4.459 1.00 10.94 213 ASP A N 1
ATOM 3334 C CA . ASP A 1 216 ? -5.557 2.859 5.551 1.00 12.21 213 ASP A CA 1
ATOM 3335 C C . ASP A 1 216 ? -4.228 2.845 6.300 1.00 12.39 213 ASP A C 1
ATOM 3336 O O . ASP A 1 216 ? -4.208 2.750 7.535 1.00 13.34 213 ASP A O 1
ATOM 3345 N N . GLU A 1 217 ? -3.105 2.905 5.584 1.00 11.89 214 GLU A N 1
ATOM 3346 C CA . GLU A 1 217 ? -1.811 2.791 6.247 1.00 12.43 214 GLU A CA 1
ATOM 3347 C C . GLU A 1 217 ? -1.471 4.017 7.080 1.00 12.45 214 GLU A C 1
ATOM 3348 O O . GLU A 1 217 ? -0.580 3.937 7.937 1.00 13.60 214 GLU A O 1
ATOM 3360 N N . GLY A 1 218 ? -2.179 5.127 6.889 1.00 12.94 215 GLY A N 1
ATOM 3361 C CA . GLY A 1 218 ? -1.978 6.288 7.723 1.00 13.75 215 GLY A CA 1
ATOM 3362 C C . GLY A 1 218 ? -2.629 6.200 9.082 1.00 14.24 215 GLY A C 1
ATOM 3363 O O . GLY A 1 218 ? -2.369 7.070 9.921 1.00 14.54 215 GLY A O 1
ATOM 3367 N N . THR A 1 219 ? -3.431 5.156 9.318 1.00 14.33 216 THR A N 1
ATOM 3368 C CA . THR A 1 219 ? -4.137 4.965 10.583 1.00 15.13 216 THR A CA 1
ATOM 3369 C C . THR A 1 219 ? -3.155 4.968 11.738 1.00 14.16 216 THR A C 1
ATOM 3370 O O . THR A 1 219 ? -2.212 4.177 11.750 1.00 14.86 216 THR A O 1
ATOM 3381 N N . GLY A 1 220 ? -3.357 5.871 12.701 1.00 15.62 217 GLY A N 1
ATOM 3382 C CA . GLY A 1 220 ? -2.546 5.877 13.901 1.00 15.50 217 GLY A CA 1
ATOM 3383 C C . GLY A 1 220 ? -1.187 6.536 13.780 1.00 14.21 217 GLY A C 1
ATOM 3384 O O . GLY A 1 220 ? -0.435 6.554 14.766 1.00 15.91 217 GLY A O 1
ATOM 3388 N N . LEU A 1 221 ? -0.842 7.090 12.627 1.00 12.19 218 LEU A N 1
ATOM 3389 C CA . LEU A 1 221 ? 0.446 7.741 12.487 1.00 12.04 218 LEU A CA 1
ATOM 3390 C C . LEU A 1 221 ? 0.364 9.188 12.936 1.00 11.98 218 LEU A C 1
ATOM 3391 O O . LEU A 1 221 ? -0.649 9.864 12.760 1.00 12.37 218 LEU A O 1
ATOM 3407 N N . GLU A 1 222 ? 1.463 9.665 13.496 1.00 12.00 219 GLU A N 1
ATOM 3408 C CA . GLU A 1 222 ? 1.628 11.085 13.698 1.00 12.36 219 GLU A CA 1
ATOM 3409 C C . GLU A 1 222 ? 1.745 11.766 12.338 1.00 11.97 219 GLU A C 1
ATOM 3410 O O . GLU A 1 222 ? 2.053 11.137 11.322 1.00 11.68 219 GLU A O 1
ATOM 3422 N N . LEU A 1 223 ? 1.453 13.062 12.317 1.00 13.19 220 LEU A N 1
ATOM 3423 C CA . LEU A 1 223 ? 1.230 13.763 11.057 1.00 14.80 220 LEU A CA 1
ATOM 3424 C C . LEU A 1 223 ? 2.431 13.677 10.115 1.00 12.72 220 LEU A C 1
ATOM 3425 O O . LEU A 1 223 ? 2.271 13.379 8.926 1.00 13.32 220 LEU A O 1
ATOM 3441 N N . ASP A 1 224 ? 3.634 13.988 10.599 1.00 12.25 221 ASP A N 1
ATOM 3442 C CA . ASP A 1 224 ? 4.782 13.992 9.694 1.00 12.21 221 ASP A CA 1
ATOM 3443 C C . ASP A 1 224 ? 5.017 12.611 9.105 1.00 10.79 221 ASP A C 1
ATOM 3444 O O . ASP A 1 224 ? 5.305 12.477 7.910 1.00 10.84 221 ASP A O 1
ATOM 3453 N N . ASP A 1 225 ? 4.872 11.566 9.915 1.00 10.38 222 ASP A N 1
ATOM 3454 C CA . ASP A 1 225 ? 5.027 10.210 9.403 1.00 10.69 222 ASP A CA 1
ATOM 3455 C C . ASP A 1 225 ? 3.951 9.888 8.376 1.00 10.20 222 ASP A C 1
ATOM 3456 O O . ASP A 1 225 ? 4.224 9.244 7.360 1.00 10.61 222 ASP A O 1
ATOM 3465 N N . ALA A 1 226 ? 2.722 10.329 8.623 1.00 10.54 223 ALA A N 1
ATOM 3466 C CA . ALA A 1 226 ? 1.635 10.064 7.686 1.00 11.01 223 ALA A CA 1
ATOM 3467 C C . ALA A 1 226 ? 1.887 10.747 6.349 1.00 10.07 223 ALA A C 1
ATOM 3468 O O . ALA A 1 226 ? 1.611 10.179 5.288 1.00 10.47 223 ALA A O 1
ATOM 3475 N N . LEU A 1 227 ? 2.391 11.976 6.383 1.00 10.08 224 LEU A N 1
ATOM 3476 C CA . LEU A 1 227 ? 2.643 12.701 5.141 1.00 10.22 224 LEU A CA 1
ATOM 3477 C C . LEU A 1 227 ? 3.796 12.080 4.370 1.00 9.91 224 LEU A C 1
ATOM 3478 O O . LEU A 1 227 ? 3.769 12.018 3.135 1.00 10.32 224 LEU A O 1
ATOM 3494 N N . ALA A 1 228 ? 4.815 11.599 5.081 1.00 9.68 225 ALA A N 1
ATOM 3495 C CA . ALA A 1 228 ? 5.904 10.890 4.419 1.00 10.12 225 ALA A CA 1
ATOM 3496 C C . ALA A 1 228 ? 5.390 9.619 3.762 1.00 9.77 225 ALA A C 1
ATOM 3497 O O . ALA A 1 228 ? 5.795 9.273 2.648 1.00 10.23 225 ALA A O 1
ATOM 3504 N N . LEU A 1 229 ? 4.489 8.913 4.438 1.00 9.60 226 LEU A N 1
ATOM 3505 C CA A LEU A 1 229 ? 3.906 7.714 3.858 0.46 9.82 226 LEU A CA 1
ATOM 3506 C CA B LEU A 1 229 ? 3.875 7.716 3.875 0.54 9.77 226 LEU A CA 1
ATOM 3507 C C . LEU A 1 229 ? 3.179 8.037 2.561 1.00 9.45 226 LEU A C 1
ATOM 3508 O O . LEU A 1 229 ? 3.337 7.323 1.569 1.00 9.47 226 LEU A O 1
ATOM 3539 N N . GLU A 1 230 ? 2.374 9.105 2.545 1.00 8.80 227 GLU A N 1
ATOM 3540 C CA . GLU A 1 230 ? 1.666 9.458 1.321 1.00 8.86 227 GLU A CA 1
ATOM 3541 C C . GLU A 1 230 ? 2.640 9.725 0.184 1.00 8.64 227 GLU A C 1
ATOM 3542 O O . GLU A 1 230 ? 2.382 9.331 -0.954 1.00 9.01 227 GLU A O 1
ATOM 3554 N N . LEU A 1 231 ? 3.761 10.393 0.461 1.00 8.84 228 LEU A N 1
ATOM 3555 C CA . LEU A 1 231 ? 4.732 10.662 -0.596 1.00 9.58 228 LEU A CA 1
ATOM 3556 C C . LEU A 1 231 ? 5.384 9.377 -1.096 1.00 9.63 228 LEU A C 1
ATOM 3557 O O . LEU A 1 231 ? 5.666 9.249 -2.293 1.00 10.61 228 LEU A O 1
ATOM 3573 N N . ARG A 1 232 ? 5.637 8.416 -0.210 1.00 9.72 229 ARG A N 1
ATOM 3574 C CA A ARG A 1 232 ? 6.106 7.108 -0.663 0.72 10.58 229 ARG A CA 1
ATOM 3575 C CA B ARG A 1 232 ? 6.105 7.113 -0.661 0.28 10.55 229 ARG A CA 1
ATOM 3576 C C . ARG A 1 232 ? 5.072 6.451 -1.568 1.00 10.43 229 ARG A C 1
ATOM 3577 O O . ARG A 1 232 ? 5.420 5.874 -2.604 1.00 11.01 229 ARG A O 1
ATOM 3618 N N . LYS A 1 233 ? 3.794 6.530 -1.193 1.00 9.54 230 LYS A N 1
ATOM 3619 C CA . LYS A 1 233 ? 2.749 5.968 -2.037 1.00 9.49 230 LYS A CA 1
ATOM 3620 C C . LYS A 1 233 ? 2.684 6.665 -3.389 1.00 8.81 230 LYS A C 1
ATOM 3621 O O . LYS A 1 233 ? 2.408 6.021 -4.406 1.00 8.75 230 LYS A O 1
ATOM 3640 N N . TYR A 1 234 ? 2.899 7.985 -3.421 1.00 8.79 231 TYR A N 1
ATOM 3641 C CA . TYR A 1 234 ? 2.838 8.694 -4.695 1.00 8.80 231 TYR A CA 1
ATOM 3642 C C . TYR A 1 234 ? 3.849 8.121 -5.687 1.00 8.48 231 TYR A C 1
ATOM 3643 O O . TYR A 1 234 ? 3.606 8.105 -6.897 1.00 8.58 231 TYR A O 1
ATOM 3661 N N . GLU A 1 235 ? 4.979 7.616 -5.197 1.00 8.99 232 GLU A N 1
ATOM 3662 C CA . GLU A 1 235 ? 5.961 6.996 -6.079 1.00 9.69 232 GLU A CA 1
ATOM 3663 C C . GLU A 1 235 ? 5.363 5.847 -6.878 1.00 10.25 232 GLU A C 1
ATOM 3664 O O . GLU A 1 235 ? 5.846 5.549 -7.972 1.00 11.38 232 GLU A O 1
ATOM 3676 N N . GLU A 1 236 ? 4.320 5.196 -6.357 1.00 9.18 233 GLU A N 1
ATOM 3677 C CA . GLU A 1 236 ? 3.700 4.073 -7.058 1.00 9.75 233 GLU A CA 1
ATOM 3678 C C . GLU A 1 236 ? 2.969 4.505 -8.314 1.00 9.99 233 GLU A C 1
ATOM 3679 O O . GLU A 1 236 ? 2.724 3.671 -9.193 1.00 12.10 233 GLU A O 1
ATOM 3691 N N . ILE A 1 237 ? 2.602 5.775 -8.419 1.00 8.51 234 ILE A N 1
ATOM 3692 C CA . ILE A 1 237 ? 1.952 6.271 -9.627 1.00 8.56 234 ILE A CA 1
ATOM 3693 C C . ILE A 1 237 ? 2.824 7.233 -10.417 1.00 8.96 234 ILE A C 1
ATOM 3694 O O . ILE A 1 237 ? 2.493 7.543 -11.570 1.00 9.07 234 ILE A O 1
ATOM 3710 N N . LEU A 1 238 ? 3.942 7.683 -9.859 1.00 9.43 235 LEU A N 1
ATOM 3711 C CA . LEU A 1 238 ? 4.736 8.711 -10.507 1.00 9.95 235 LEU A CA 1
ATOM 3712 C C . LEU A 1 238 ? 5.316 8.238 -11.837 1.00 10.36 235 LEU A C 1
ATOM 3713 O O . LEU A 1 238 ? 5.447 9.034 -12.767 1.00 11.50 235 LEU A O 1
ATOM 3729 N N . LYS A 1 239 ? 5.670 6.958 -11.943 1.00 11.16 236 LYS A N 1
ATOM 3730 C CA . LYS A 1 239 ? 6.311 6.420 -13.137 1.00 13.20 236 LYS A CA 1
ATOM 3731 C C . LYS A 1 239 ? 5.334 5.643 -14.013 1.00 13.96 236 LYS A C 1
ATOM 3732 O O . LYS A 1 239 ? 5.763 4.850 -14.855 1.00 16.61 236 LYS A O 1
ATOM 3751 N N . THR A 1 240 ? 4.037 5.882 -13.865 1.00 11.57 237 THR A N 1
ATOM 3752 C CA . THR A 1 240 ? 3.042 5.174 -14.655 1.00 10.66 237 THR A CA 1
ATOM 3753 C C . THR A 1 240 ? 2.680 5.927 -15.925 1.00 10.83 237 THR A C 1
ATOM 3754 O O . THR A 1 240 ? 2.717 7.158 -15.996 1.00 11.56 237 THR A O 1
ATOM 3765 N N . GLU A 1 241 ? 2.321 5.151 -16.939 1.00 11.07 238 GLU A N 1
ATOM 3766 C CA . GLU A 1 241 ? 1.801 5.735 -18.162 1.00 11.71 238 GLU A CA 1
ATOM 3767 C C . GLU A 1 241 ? 0.461 6.414 -17.919 1.00 10.71 238 GLU A C 1
ATOM 3768 O O . GLU A 1 241 ? 0.160 7.434 -18.543 1.00 11.46 238 GLU A O 1
ATOM 3780 N N . ASP A 1 242 ? -0.346 5.880 -17.003 1.00 10.30 239 ASP A N 1
ATOM 3781 C CA . ASP A 1 242 ? -1.646 6.478 -16.745 1.00 9.98 239 ASP A CA 1
ATOM 3782 C C . ASP A 1 242 ? -1.516 7.905 -16.222 1.00 9.54 239 ASP A C 1
ATOM 3783 O O . ASP A 1 242 ? -2.362 8.750 -16.523 1.00 10.15 239 ASP A O 1
ATOM 3792 N N . ARG A 1 243 ? -0.489 8.202 -15.418 1.00 9.56 240 ARG A N 1
ATOM 3793 C CA . ARG A 1 243 ? -0.284 9.583 -14.989 1.00 9.42 240 ARG A CA 1
ATOM 3794 C C . ARG A 1 243 ? -0.123 10.495 -16.197 1.00 9.85 240 ARG A C 1
ATOM 3795 O O . ARG A 1 243 ? -0.666 11.606 -16.238 1.00 9.79 240 ARG A O 1
ATOM 3816 N N . LEU A 1 244 ? 0.642 10.050 -17.184 1.00 10.40 241 LEU A N 1
ATOM 3817 C CA . LEU A 1 244 ? 0.846 10.862 -18.377 1.00 11.74 241 LEU A CA 1
ATOM 3818 C C . LEU A 1 244 ? -0.434 10.985 -19.191 1.00 11.99 241 LEU A C 1
ATOM 3819 O O . LEU A 1 244 ? -0.698 12.041 -19.768 1.00 12.77 241 LEU A O 1
ATOM 3835 N N . GLU A 1 245 ? -1.243 9.926 -19.241 1.00 11.76 242 GLU A N 1
ATOM 3836 C CA . GLU A 1 245 ? -2.532 10.002 -19.924 1.00 12.02 242 GLU A CA 1
ATOM 3837 C C . GLU A 1 245 ? -3.453 11.031 -19.273 1.00 11.44 242 GLU A C 1
ATOM 3838 O O . GLU A 1 245 ? -4.177 11.748 -19.963 1.00 12.38 242 GLU A O 1
ATOM 3850 N N . GLY A 1 246 ? -3.441 11.133 -17.941 1.00 10.68 243 GLY A N 1
ATOM 3851 C CA . GLY A 1 246 ? -4.247 12.159 -17.303 1.00 10.82 243 GLY A CA 1
ATOM 3852 C C . GLY A 1 246 ? -3.870 13.547 -17.782 1.00 10.86 243 GLY A C 1
ATOM 3853 O O . GLY A 1 246 ? -4.737 14.386 -18.032 1.00 11.11 243 GLY A O 1
ATOM 3857 N N . LEU A 1 247 ? -2.566 13.801 -17.916 1.00 11.05 244 LEU A N 1
ATOM 3858 C CA . LEU A 1 247 ? -2.090 15.108 -18.351 1.00 10.93 244 LEU A CA 1
ATOM 3859 C C . LEU A 1 247 ? -2.386 15.341 -19.825 1.00 12.30 244 LEU A C 1
ATOM 3860 O O . LEU A 1 247 ? -2.755 16.454 -20.213 1.00 13.20 244 LEU A O 1
ATOM 3876 N N . ARG A 1 248 ? -2.218 14.309 -20.659 1.00 13.75 245 ARG A N 1
ATOM 3877 C CA . ARG A 1 248 ? -2.500 14.457 -22.084 1.00 15.36 245 ARG A CA 1
ATOM 3878 C C . ARG A 1 248 ? -3.981 14.665 -22.330 1.00 15.46 245 ARG A C 1
ATOM 3879 O O . ARG A 1 248 ? -4.366 15.465 -23.186 1.00 16.51 245 ARG A O 1
ATOM 3900 N N . ALA A 1 249 ? -4.831 13.946 -21.600 1.00 15.30 246 ALA A N 1
ATOM 3901 C CA . ALA A 1 249 ? -6.267 14.118 -21.766 1.00 15.84 246 ALA A CA 1
ATOM 3902 C C . ALA A 1 249 ? -6.690 15.520 -21.368 1.00 16.12 246 ALA A C 1
ATOM 3903 O O . ALA A 1 249 ? -7.533 16.137 -22.032 1.00 17.26 246 ALA A O 1
ATOM 3910 N N . PHE A 1 250 ? -6.117 16.045 -20.283 1.00 15.67 247 PHE A N 1
ATOM 3911 C CA . PHE A 1 250 ? -6.407 17.420 -19.915 1.00 15.62 247 PHE A CA 1
ATOM 3912 C C . PHE A 1 250 ? -5.990 18.374 -21.029 1.00 17.01 247 PHE A C 1
ATOM 3913 O O . PHE A 1 250 ? -6.745 19.278 -21.405 1.00 17.86 247 PHE A O 1
ATOM 3930 N N . ALA A 1 251 ? -4.778 18.188 -21.562 1.00 17.41 248 ALA A N 1
ATOM 3931 C CA . ALA A 1 251 ? -4.266 19.066 -22.612 1.00 19.05 248 ALA A CA 1
ATOM 3932 C C . ALA A 1 251 ? -5.149 19.019 -23.845 1.00 20.33 248 ALA A C 1
ATOM 3933 O O . ALA A 1 251 ? -5.318 20.033 -24.534 1.00 22.06 248 ALA A O 1
ATOM 3940 N N . GLU A 1 252 ? -5.697 17.852 -24.156 1.00 20.21 249 GLU A N 1
ATOM 3941 C CA . GLU A 1 252 ? -6.519 17.668 -25.344 1.00 20.76 249 GLU A CA 1
ATOM 3942 C C . GLU A 1 252 ? -8.002 17.887 -25.066 1.00 21.10 249 GLU A C 1
ATOM 3943 O O . GLU A 1 252 ? -8.824 17.702 -25.973 1.00 21.65 249 GLU A O 1
ATOM 3955 N N . LYS A 1 253 ? -8.360 18.303 -23.853 1.00 20.88 250 LYS A N 1
ATOM 3956 C CA . LYS A 1 253 ? -9.741 18.592 -23.473 1.00 20.72 250 LYS A CA 1
ATOM 3957 C C . LYS A 1 253 ? -10.661 17.423 -23.815 1.00 20.21 250 LYS A C 1
ATOM 3958 O O . LYS A 1 253 ? -11.728 17.586 -24.418 1.00 20.79 250 LYS A O 1
ATOM 3977 N N . ARG A 1 254 ? -10.234 16.231 -23.403 1.00 19.49 251 ARG A N 1
ATOM 3978 C CA . ARG A 1 254 ? -10.965 15.001 -23.652 1.00 18.34 251 ARG A CA 1
ATOM 3979 C C . ARG A 1 254 ? -10.931 14.140 -22.399 1.00 17.46 251 ARG A C 1
ATOM 3980 O O . ARG A 1 254 ? -10.121 14.356 -21.493 1.00 17.63 251 ARG A O 1
ATOM 4001 N N . ALA A 1 255 ? -11.800 13.135 -22.372 1.00 16.65 252 ALA A N 1
ATOM 4002 C CA . ALA A 1 255 ? -11.792 12.198 -21.261 1.00 16.27 252 ALA A CA 1
ATOM 4003 C C . ALA A 1 255 ? -10.523 11.346 -21.306 1.00 15.06 252 ALA A C 1
ATOM 4004 O O . ALA A 1 255 ? -10.090 10.919 -22.381 1.00 15.33 252 ALA A O 1
ATOM 4011 N N . PRO A 1 256 ? -9.910 11.068 -20.167 1.00 13.94 253 PRO A N 1
ATOM 4012 C CA . PRO A 1 256 ? -8.798 10.122 -20.151 1.00 13.29 253 PRO A CA 1
ATOM 4013 C C . PRO A 1 256 ? -9.328 8.712 -20.266 1.00 12.93 253 PRO A C 1
ATOM 4014 O O . PRO A 1 256 ? -10.463 8.411 -19.883 1.00 14.18 253 PRO A O 1
ATOM 4025 N N . VAL A 1 257 ? -8.478 7.834 -20.783 1.00 11.73 254 VAL A N 1
ATOM 4026 C CA . VAL A 1 257 ? -8.783 6.412 -20.863 1.00 11.60 254 VAL A CA 1
ATOM 4027 C C . VAL A 1 257 ? -7.577 5.676 -20.296 1.00 11.19 254 VAL A C 1
ATOM 4028 O O . VAL A 1 257 ? -6.503 5.670 -20.906 1.00 13.02 254 VAL A O 1
ATOM 4041 N N . TYR A 1 258 ? -7.741 5.073 -19.129 1.00 11.02 255 TYR A N 1
ATOM 4042 C CA . TYR A 1 258 ? -6.612 4.485 -18.428 1.00 10.78 255 TYR A CA 1
ATOM 4043 C C . TYR A 1 258 ? -6.446 3.009 -18.766 1.00 11.47 255 TYR A C 1
ATOM 4044 O O . TYR A 1 258 ? -7.385 2.322 -19.174 1.00 12.46 255 TYR A O 1
ATOM 4062 N N . LYS A 1 259 ? -5.216 2.526 -18.572 1.00 11.89 256 LYS A N 1
ATOM 4063 C CA . LYS A 1 259 ? -4.830 1.170 -18.927 1.00 12.75 256 LYS A CA 1
ATOM 4064 C C . LYS A 1 259 ? -4.257 0.379 -17.760 1.00 12.97 256 LYS A C 1
ATOM 4065 O O . LYS A 1 259 ? -3.965 -0.812 -17.919 1.00 14.82 256 LYS A O 1
ATOM 4084 N N . GLY A 1 260 ? -4.089 0.987 -16.593 1.00 11.77 257 GLY A N 1
ATOM 4085 C CA . GLY A 1 260 ? -3.542 0.245 -15.471 1.00 11.89 257 GLY A CA 1
ATOM 4086 C C . GLY A 1 260 ? -2.057 -0.017 -15.588 1.00 12.76 257 GLY A C 1
ATOM 4087 O O . GLY A 1 260 ? -1.573 -1.076 -15.164 1.00 14.12 257 GLY A O 1
ATOM 4091 N N . ARG A 1 261 ? -1.318 0.930 -16.142 1.00 12.62 258 ARG A N 1
ATOM 4092 C CA . ARG A 1 261 ? 0.137 0.842 -16.202 1.00 13.76 258 ARG A CA 1
ATOM 4093 C C . ARG A 1 261 ? 0.679 2.251 -16.274 1.00 12.21 258 ARG A C 1
ATOM 4094 O O . ARG A 1 261 ? -0.123 3.192 -16.287 1.00 11.84 258 ARG A O 1
ATOM 4116 N N A GLY B 1 1 ? 5.496 38.337 -20.655 0.51 24.24 -2 GLY B N 1
ATOM 4117 N N B GLY B 1 1 ? 3.746 37.313 -22.358 0.49 22.39 -2 GLY B N 1
ATOM 4118 C CA A GLY B 1 1 ? 4.752 37.225 -21.300 0.51 23.93 -2 GLY B CA 1
ATOM 4119 C CA B GLY B 1 1 ? 4.724 37.247 -21.226 0.49 22.52 -2 GLY B CA 1
ATOM 4120 C C A GLY B 1 1 ? 4.568 35.922 -20.534 0.51 22.75 -2 GLY B C 1
ATOM 4121 C C B GLY B 1 1 ? 4.571 35.915 -20.534 0.49 21.86 -2 GLY B C 1
ATOM 4122 O O A GLY B 1 1 ? 3.582 35.227 -20.778 0.51 24.33 -2 GLY B O 1
ATOM 4123 O O B GLY B 1 1 ? 3.619 35.191 -20.823 0.49 23.20 -2 GLY B O 1
ATOM 4134 N N . PRO B 1 2 ? 5.482 35.555 -19.630 1.00 20.39 -1 PRO B N 1
ATOM 4135 C CA . PRO B 1 2 ? 5.321 34.271 -18.953 1.00 17.99 -1 PRO B CA 1
ATOM 4136 C C . PRO B 1 2 ? 4.079 34.321 -18.084 1.00 15.84 -1 PRO B C 1
ATOM 4137 O O . PRO B 1 2 ? 3.666 35.378 -17.592 1.00 16.48 -1 PRO B O 1
ATOM 4148 N N . HIS B 1 3 ? 3.466 33.163 -17.911 1.00 15.50 0 HIS B N 1
ATOM 4149 C CA . HIS B 1 3 ? 2.290 33.067 -17.066 1.00 15.84 0 HIS B CA 1
ATOM 4150 C C . HIS B 1 3 ? 2.757 33.076 -15.621 1.00 14.25 0 HIS B C 1
ATOM 4151 O O . HIS B 1 3 ? 3.367 32.105 -15.160 1.00 14.44 0 HIS B O 1
ATOM 4165 N N . MET B 1 4 ? 2.481 34.174 -14.913 1.00 13.44 1 MET B N 1
ATOM 4166 C CA . MET B 1 4 ? 2.983 34.390 -13.554 1.00 13.39 1 MET B CA 1
ATOM 4167 C C . MET B 1 4 ? 1.867 34.957 -12.695 1.00 13.91 1 MET B C 1
ATOM 4168 O O . MET B 1 4 ? 1.929 36.098 -12.231 1.00 14.49 1 MET B O 1
ATOM 4182 N N . PRO B 1 5 ? 0.804 34.184 -12.493 1.00 14.44 2 PRO B N 1
ATOM 4183 C CA . PRO B 1 5 ? -0.217 34.569 -11.519 1.00 14.16 2 PRO B CA 1
ATOM 4184 C C . PRO B 1 5 ? 0.412 34.640 -10.148 1.00 14.63 2 PRO B C 1
ATOM 4185 O O . PRO B 1 5 ? 1.396 33.956 -9.862 1.00 17.64 2 PRO B O 1
ATOM 4196 N N . GLU B 1 6 ? -0.168 35.461 -9.284 1.00 13.25 3 GLU B N 1
ATOM 4197 C CA A GLU B 1 6 ? 0.405 35.663 -7.966 0.56 14.91 3 GLU B CA 1
ATOM 4198 C CA B GLU B 1 6 ? 0.408 35.644 -7.964 0.44 12.57 3 GLU B CA 1
ATOM 4199 C C . GLU B 1 6 ? -0.708 35.964 -6.975 1.00 12.23 3 GLU B C 1
ATOM 4200 O O . GLU B 1 6 ? -1.896 35.920 -7.306 1.00 13.45 3 GLU B O 1
ATOM 4221 N N . PHE B 1 7 ? -0.312 36.256 -5.752 1.00 11.97 4 PHE B N 1
ATOM 4222 C CA . PHE B 1 7 ? -1.237 36.579 -4.683 1.00 11.74 4 PHE B CA 1
ATOM 4223 C C . PHE B 1 7 ? -1.410 38.079 -4.540 1.00 12.29 4 PHE B C 1
ATOM 4224 O O . PHE B 1 7 ? -0.447 38.841 -4.642 1.00 13.70 4 PHE B O 1
ATOM 4241 N N . LYS B 1 8 ? -2.640 38.490 -4.277 1.00 12.19 5 LYS B N 1
ATOM 4242 C CA . LYS B 1 8 ? -2.914 39.795 -3.720 1.00 12.79 5 LYS B CA 1
ATOM 4243 C C . LYS B 1 8 ? -2.925 39.639 -2.210 1.00 12.76 5 LYS B C 1
ATOM 4244 O O . LYS B 1 8 ? -3.402 38.630 -1.693 1.00 14.01 5 LYS B O 1
ATOM 4248 N N . VAL B 1 9 ? -2.358 40.613 -1.507 1.00 13.16 6 VAL B N 1
ATOM 4249 C CA . VAL B 1 9 ? -2.338 40.602 -0.051 1.00 13.90 6 VAL B CA 1
ATOM 4250 C C . VAL B 1 9 ? -2.948 41.898 0.436 1.00 14.29 6 VAL B C 1
ATOM 4251 O O . VAL B 1 9 ? -2.442 42.980 0.124 1.00 15.68 6 VAL B O 1
ATOM 4264 N N . ASP B 1 10 ? -4.021 41.779 1.215 1.00 14.62 7 ASP B N 1
ATOM 4265 C CA . ASP B 1 10 ? -4.735 42.905 1.809 1.00 16.57 7 ASP B CA 1
ATOM 4266 C C . ASP B 1 10 ? -4.490 42.842 3.308 1.00 16.87 7 ASP B C 1
ATOM 4267 O O . ASP B 1 10 ? -4.921 41.901 3.973 1.00 17.80 7 ASP B O 1
ATOM 4276 N N . ALA B 1 11 ? -3.784 43.828 3.833 1.00 18.66 8 ALA B N 1
ATOM 4277 C CA . ALA B 1 11 ? -3.405 43.839 5.235 1.00 21.59 8 ALA B CA 1
ATOM 4278 C C . ALA B 1 11 ? -4.441 44.620 6.025 1.00 22.68 8 ALA B C 1
ATOM 4279 O O . ALA B 1 11 ? -4.786 45.751 5.664 1.00 24.31 8 ALA B O 1
ATOM 4286 N N . ARG B 1 12 ? -4.928 44.012 7.102 1.00 22.94 9 ARG B N 1
ATOM 4287 C CA . ARG B 1 12 ? -5.871 44.647 8.017 1.00 24.75 9 ARG B CA 1
ATOM 4288 C C . ARG B 1 12 ? -5.383 44.432 9.449 1.00 23.07 9 ARG B C 1
ATOM 4289 O O . ARG B 1 12 ? -6.055 43.836 10.288 1.00 22.57 9 ARG B O 1
ATOM 4310 N N . GLY B 1 13 ? -4.174 44.920 9.717 1.00 22.90 10 GLY B N 1
ATOM 4311 C CA . GLY B 1 13 ? -3.588 44.833 11.032 1.00 22.23 10 GLY B CA 1
ATOM 4312 C C . GLY B 1 13 ? -3.314 43.392 11.411 1.00 20.61 10 GLY B C 1
ATOM 4313 O O . GLY B 1 13 ? -2.530 42.696 10.755 1.00 22.28 10 GLY B O 1
ATOM 4317 N N . PRO B 1 14 ? -3.956 42.900 12.475 1.00 18.06 11 PRO B N 1
ATOM 4318 C CA . PRO B 1 14 ? -3.707 41.514 12.876 1.00 16.51 11 PRO B CA 1
ATOM 4319 C C . PRO B 1 14 ? -4.286 40.497 11.920 1.00 14.53 11 PRO B C 1
ATOM 4320 O O . PRO B 1 14 ? -4.029 39.307 12.112 1.00 14.98 11 PRO B O 1
ATOM 4331 N N . ILE B 1 15 ? -5.062 40.912 10.916 1.00 13.48 12 ILE B N 1
ATOM 4332 C CA . ILE B 1 15 ? -5.669 39.996 9.950 1.00 12.75 12 ILE B CA 1
ATOM 4333 C C . ILE B 1 15 ? -5.208 40.383 8.550 1.00 13.02 12 ILE B C 1
ATOM 4334 O O . ILE B 1 15 ? -5.131 41.569 8.223 1.00 14.77 12 ILE B O 1
ATOM 4350 N N . GLU B 1 16 ? -4.888 39.386 7.722 1.00 11.76 13 GLU B N 1
ATOM 4351 C CA . GLU B 1 16 ? -4.605 39.601 6.307 1.00 11.26 13 GLU B CA 1
ATOM 4352 C C . GLU B 1 16 ? -5.509 38.714 5.467 1.00 10.45 13 GLU B C 1
ATOM 4353 O O . GLU B 1 16 ? -5.941 37.645 5.906 1.00 10.99 13 GLU B O 1
ATOM 4365 N N . ILE B 1 17 ? -5.791 39.178 4.252 1.00 10.77 14 ILE B N 1
ATOM 4366 C CA . ILE B 1 17 ? -6.525 38.409 3.256 1.00 10.96 14 ILE B CA 1
ATOM 4367 C C . ILE B 1 17 ? -5.583 38.186 2.090 1.00 10.24 14 ILE B C 1
ATOM 4368 O O . ILE B 1 17 ? -5.059 39.151 1.522 1.00 11.63 14 ILE B O 1
ATOM 4384 N N . TRP B 1 18 ? -5.363 36.925 1.736 1.00 9.59 15 TRP B N 1
ATOM 4385 C CA . TRP B 1 18 ? -4.525 36.559 0.606 1.00 9.66 15 TRP B CA 1
ATOM 4386 C C . TRP B 1 18 ? -5.440 35.985 -0.459 1.00 9.62 15 TRP B C 1
ATOM 4387 O O . TRP B 1 18 ? -6.172 35.023 -0.201 1.00 10.42 15 TRP B O 1
ATOM 4408 N N . THR B 1 19 ? -5.390 36.563 -1.656 1.00 9.62 16 THR B N 1
ATOM 4409 C CA . THR B 1 19 ? -6.272 36.169 -2.749 1.00 10.12 16 THR B CA 1
ATOM 4410 C C . THR B 1 19 ? -5.426 35.613 -3.882 1.00 9.60 16 THR B C 1
ATOM 4411 O O . THR B 1 19 ? -4.525 36.292 -4.378 1.00 10.92 16 THR B O 1
ATOM 4422 N N . ILE B 1 20 ? -5.726 34.387 -4.293 1.00 9.69 17 ILE B N 1
ATOM 4423 C CA . ILE B 1 20 ? -5.108 33.801 -5.478 1.00 10.89 17 ILE B CA 1
ATOM 4424 C C . ILE B 1 20 ? -5.658 34.542 -6.690 1.00 10.93 17 ILE B C 1
ATOM 4425 O O . ILE B 1 20 ? -6.849 34.449 -6.987 1.00 11.58 17 ILE B O 1
ATOM 4441 N N . ASP B 1 21 ? -4.799 35.257 -7.406 1.00 11.47 18 ASP B N 1
ATOM 4442 C CA . ASP B 1 21 ? -5.223 36.072 -8.536 1.00 12.66 18 ASP B CA 1
ATOM 4443 C C . ASP B 1 21 ? -4.815 35.378 -9.836 1.00 12.68 18 ASP B C 1
ATOM 4444 O O . ASP B 1 21 ? -3.930 35.822 -10.560 1.00 14.44 18 ASP B O 1
ATOM 4453 N N . GLY B 1 22 ? -5.489 34.274 -10.138 1.00 11.95 19 GLY B N 1
ATOM 4454 C CA . GLY B 1 22 ? -5.105 33.434 -11.257 1.00 12.10 19 GLY B CA 1
ATOM 4455 C C . GLY B 1 22 ? -6.283 32.890 -12.032 1.00 12.16 19 GLY B C 1
ATOM 4456 O O . GLY B 1 22 ? -6.298 31.722 -12.426 1.00 12.18 19 GLY B O 1
ATOM 4460 N N . GLU B 1 23 ? -7.275 33.737 -12.283 1.00 12.56 20 GLU B N 1
ATOM 4461 C CA . GLU B 1 23 ? -8.555 33.258 -12.795 1.00 13.77 20 GLU B CA 1
ATOM 4462 C C . GLU B 1 23 ? -8.449 32.626 -14.175 1.00 13.82 20 GLU B C 1
ATOM 4463 O O . GLU B 1 23 ? -9.275 31.774 -14.510 1.00 14.65 20 GLU B O 1
ATOM 4475 N N . SER B 1 24 ? -7.466 33.017 -14.990 1.00 13.90 21 SER B N 1
ATOM 4476 C CA . SER B 1 24 ? -7.390 32.454 -16.334 1.00 15.28 21 SER B CA 1
ATOM 4477 C C . SER B 1 24 ? -7.186 30.949 -16.321 1.00 13.83 21 SER B C 1
ATOM 4478 O O . SER B 1 24 ? -7.532 30.283 -17.300 1.00 15.06 21 SER B O 1
ATOM 4486 N N . ARG B 1 25 ? -6.637 30.401 -15.238 1.00 12.15 22 ARG B N 1
ATOM 4487 C CA . ARG B 1 25 ? -6.480 28.962 -15.074 1.00 11.54 22 ARG B CA 1
ATOM 4488 C C . ARG B 1 25 ? -7.217 28.484 -13.828 1.00 11.28 22 ARG B C 1
ATOM 4489 O O . ARG B 1 25 ? -6.824 27.511 -13.187 1.00 10.87 22 ARG B O 1
ATOM 4510 N N . ARG B 1 26 ? -8.300 29.179 -13.483 1.00 11.74 23 ARG B N 1
ATOM 4511 C CA . ARG B 1 26 ? -9.172 28.793 -12.378 1.00 11.52 23 ARG B CA 1
ATOM 4512 C C . ARG B 1 26 ? -8.383 28.673 -11.082 1.00 10.94 23 ARG B C 1
ATOM 4513 O O . ARG B 1 26 ? -8.613 27.786 -10.256 1.00 11.09 23 ARG B O 1
ATOM 4534 N N . ASN B 1 27 ? -7.468 29.621 -10.898 1.00 10.38 24 ASN B N 1
ATOM 4535 C CA . ASN B 1 27 ? -6.710 29.776 -9.667 1.00 10.26 24 ASN B CA 1
ATOM 4536 C C . ASN B 1 27 ? -5.897 28.538 -9.336 1.00 10.56 24 ASN B C 1
ATOM 4537 O O . ASN B 1 27 ? -5.613 28.266 -8.166 1.00 10.60 24 ASN B O 1
ATOM 4548 N N . ALA B 1 28 ? -5.474 27.814 -10.374 1.00 11.06 25 ALA B N 1
ATOM 4549 C CA . ALA B 1 28 ? -4.568 26.697 -10.192 1.00 10.76 25 ALA B CA 1
ATOM 4550 C C . ALA B 1 28 ? -3.235 27.184 -9.646 1.00 11.51 25 ALA B C 1
ATOM 4551 O O . ALA B 1 28 ? -2.798 28.293 -9.951 1.00 14.53 25 ALA B O 1
ATOM 4558 N N . ILE B 1 29 ? -2.584 26.313 -8.863 1.00 11.31 26 ILE B N 1
ATOM 4559 C CA A ILE B 1 29 ? -1.305 26.561 -8.187 0.58 13.35 26 ILE B CA 1
ATOM 4560 C CA B ILE B 1 29 ? -1.317 26.655 -8.239 0.42 12.30 26 ILE B CA 1
ATOM 4561 C C . ILE B 1 29 ? -0.161 26.177 -9.112 1.00 11.62 26 ILE B C 1
ATOM 4562 O O . ILE B 1 29 ? 0.072 24.980 -9.308 1.00 12.38 26 ILE B O 1
ATOM 4593 N N . SER B 1 30 ? 0.571 27.145 -9.625 1.00 10.05 27 SER B N 1
ATOM 4594 C CA . SER B 1 30 ? 1.777 26.898 -10.386 1.00 9.90 27 SER B CA 1
ATOM 4595 C C . SER B 1 30 ? 2.972 26.778 -9.449 1.00 9.14 27 SER B C 1
ATOM 4596 O O . SER B 1 30 ? 2.898 27.076 -8.259 1.00 9.19 27 SER B O 1
ATOM 4604 N N . ARG B 1 31 ? 4.105 26.375 -10.016 1.00 8.88 28 ARG B N 1
ATOM 4605 C CA . ARG B 1 31 ? 5.338 26.298 -9.240 1.00 8.66 28 ARG B CA 1
ATOM 4606 C C . ARG B 1 31 ? 5.640 27.634 -8.562 1.00 8.52 28 ARG B C 1
ATOM 4607 O O . ARG B 1 31 ? 5.983 27.677 -7.374 1.00 8.51 28 ARG B O 1
ATOM 4628 N N . ALA B 1 32 ? 5.565 28.738 -9.306 1.00 8.46 29 ALA B N 1
ATOM 4629 C CA . ALA B 1 32 ? 5.932 30.026 -8.732 1.00 9.40 29 ALA B CA 1
ATOM 4630 C C . ALA B 1 32 ? 4.908 30.473 -7.694 1.00 9.30 29 ALA B C 1
ATOM 4631 O O . ALA B 1 32 ? 5.270 31.083 -6.685 1.00 9.68 29 ALA B O 1
ATOM 4638 N N . MET B 1 33 ? 3.633 30.176 -7.913 1.00 9.31 30 MET B N 1
ATOM 4639 C CA A MET B 1 33 ? 2.628 30.526 -6.920 0.61 9.83 30 MET B CA 1
ATOM 4640 C CA B MET B 1 33 ? 2.624 30.527 -6.919 0.39 9.50 30 MET B CA 1
ATOM 4641 C C . MET B 1 33 ? 2.847 29.777 -5.616 1.00 8.99 30 MET B C 1
ATOM 4642 O O . MET B 1 33 ? 2.703 30.349 -4.530 1.00 8.84 30 MET B O 1
ATOM 4669 N N . LEU B 1 34 ? 3.198 28.500 -5.702 1.00 8.41 31 LEU B N 1
ATOM 4670 C CA . LEU B 1 34 ? 3.454 27.725 -4.497 1.00 8.39 31 LEU B CA 1
ATOM 4671 C C . LEU B 1 34 ? 4.680 28.255 -3.762 1.00 8.16 31 LEU B C 1
ATOM 4672 O O . LEU B 1 34 ? 4.704 28.318 -2.529 1.00 8.45 31 LEU B O 1
ATOM 4688 N N . LYS B 1 35 ? 5.729 28.616 -4.493 1.00 8.16 32 LYS B N 1
ATOM 4689 C CA . LYS B 1 35 ? 6.881 29.241 -3.859 1.00 8.26 32 LYS B CA 1
ATOM 4690 C C . LYS B 1 35 ? 6.469 30.501 -3.120 1.00 8.08 32 LYS B C 1
ATOM 4691 O O . LYS B 1 35 ? 6.913 30.740 -1.989 1.00 8.22 32 LYS B O 1
ATOM 4710 N N . GLU B 1 36 ? 5.634 31.331 -3.748 1.00 7.89 33 GLU B N 1
ATOM 4711 C CA . GLU B 1 36 ? 5.196 32.554 -3.103 1.00 8.22 33 GLU B CA 1
ATOM 4712 C C . GLU B 1 36 ? 4.360 32.253 -1.865 1.00 8.20 33 GLU B C 1
ATOM 4713 O O . GLU B 1 36 ? 4.544 32.890 -0.825 1.00 8.46 33 GLU B O 1
ATOM 4725 N N . LEU B 1 37 ? 3.437 31.297 -1.947 1.00 8.07 34 LEU B N 1
ATOM 4726 C CA . LEU B 1 37 ? 2.629 30.954 -0.783 1.00 8.03 34 LEU B CA 1
ATOM 4727 C C . LEU B 1 37 ? 3.516 30.512 0.373 1.00 7.92 34 LEU B C 1
ATOM 4728 O O . LEU B 1 37 ? 3.324 30.941 1.513 1.00 8.30 34 LEU B O 1
ATOM 4744 N N . GLY B 1 38 ? 4.486 29.636 0.102 1.00 8.14 35 GLY B N 1
ATOM 4745 C CA . GLY B 1 38 ? 5.359 29.187 1.169 1.00 8.56 35 GLY B CA 1
ATOM 4746 C C . GLY B 1 38 ? 6.127 30.326 1.800 1.00 8.08 35 GLY B C 1
ATOM 4747 O O . GLY B 1 38 ? 6.288 30.382 3.022 1.00 8.76 35 GLY B O 1
ATOM 4751 N N . GLU B 1 39 ? 6.618 31.245 0.979 1.00 8.29 36 GLU B N 1
ATOM 4752 C CA . GLU B 1 39 ? 7.339 32.400 1.487 1.00 8.64 36 GLU B CA 1
ATOM 4753 C C . GLU B 1 39 ? 6.431 33.267 2.354 1.00 8.67 36 GLU B C 1
ATOM 4754 O O . GLU B 1 39 ? 6.818 33.690 3.442 1.00 9.14 36 GLU B O 1
ATOM 4766 N N . LEU B 1 40 ? 5.215 33.548 1.890 1.00 8.40 37 LEU B N 1
ATOM 4767 C CA . LEU B 1 40 ? 4.307 34.367 2.680 1.00 8.83 37 LEU B CA 1
ATOM 4768 C C . LEU B 1 40 ? 3.985 33.707 4.018 1.00 8.35 37 LEU B C 1
ATOM 4769 O O . LEU B 1 40 ? 3.902 34.389 5.042 1.00 8.59 37 LEU B O 1
ATOM 4785 N N . VAL B 1 41 ? 3.783 32.387 4.039 1.00 7.97 38 VAL B N 1
ATOM 4786 C CA . VAL B 1 41 ? 3.539 31.692 5.298 1.00 8.11 38 VAL B CA 1
ATOM 4787 C C . VAL B 1 41 ? 4.731 31.842 6.232 1.00 8.31 38 VAL B C 1
ATOM 4788 O O . VAL B 1 41 ? 4.572 32.124 7.426 1.00 9.18 38 VAL B O 1
ATOM 4801 N N . THR B 1 42 ? 5.941 31.642 5.720 1.00 8.70 39 THR B N 1
ATOM 4802 C CA . THR B 1 42 ? 7.128 31.811 6.552 1.00 9.06 39 THR B CA 1
ATOM 4803 C C . THR B 1 42 ? 7.181 33.212 7.143 1.00 8.91 39 THR B C 1
ATOM 4804 O O . THR B 1 42 ? 7.471 33.393 8.333 1.00 9.78 39 THR B O 1
ATOM 4815 N N . ARG B 1 43 ? 6.894 34.220 6.332 1.00 9.45 40 ARG B N 1
ATOM 4816 C CA A ARG B 1 43 ? 7.038 35.583 6.822 0.52 10.64 40 ARG B CA 1
ATOM 4817 C CA B ARG B 1 43 ? 7.020 35.596 6.794 0.48 10.59 40 ARG B CA 1
ATOM 4818 C C . ARG B 1 43 ? 5.963 35.939 7.837 1.00 10.99 40 ARG B C 1
ATOM 4819 O O . ARG B 1 43 ? 6.265 36.572 8.852 1.00 12.26 40 ARG B O 1
ATOM 4860 N N . VAL B 1 44 ? 4.712 35.536 7.613 1.00 11.54 41 VAL B N 1
ATOM 4861 C CA . VAL B 1 44 ? 3.710 35.845 8.638 1.00 12.74 41 VAL B CA 1
ATOM 4862 C C . VAL B 1 44 ? 3.972 35.077 9.920 1.00 13.78 41 VAL B C 1
ATOM 4863 O O . VAL B 1 44 ? 3.611 35.540 11.009 1.00 16.28 41 VAL B O 1
ATOM 4876 N N . SER B 1 45 ? 4.599 33.915 9.828 1.00 13.67 42 SER B N 1
ATOM 4877 C CA . SER B 1 45 ? 4.882 33.112 11.002 1.00 15.14 42 SER B CA 1
ATOM 4878 C C . SER B 1 45 ? 6.051 33.648 11.795 1.00 18.31 42 SER B C 1
ATOM 4879 O O . SER B 1 45 ? 6.280 33.187 12.918 1.00 21.83 42 SER B O 1
ATOM 4887 N N . SER B 1 46 ? 6.780 34.611 11.255 1.00 18.58 43 SER B N 1
ATOM 4888 C CA . SER B 1 46 ? 7.870 35.253 11.969 1.00 22.96 43 SER B CA 1
ATOM 4889 C C . SER B 1 46 ? 7.449 36.582 12.568 1.00 26.54 43 SER B C 1
ATOM 4890 O O . SER B 1 46 ? 8.235 37.196 13.296 1.00 28.51 43 SER B O 1
ATOM 4898 N N . SER B 1 47 ? 6.259 37.064 12.225 1.00 28.79 44 SER B N 1
ATOM 4899 C CA . SER B 1 47 ? 5.628 38.159 12.936 1.00 31.09 44 SER B CA 1
ATOM 4900 C C . SER B 1 47 ? 4.782 37.593 14.068 1.00 32.44 44 SER B C 1
ATOM 4901 O O . SER B 1 47 ? 4.257 36.477 13.984 1.00 32.69 44 SER B O 1
ATOM 4909 N N . ARG B 1 48 ? 4.673 38.362 15.138 1.00 33.31 45 ARG B N 1
ATOM 4910 C CA . ARG B 1 48 ? 3.546 38.226 16.043 1.00 33.41 45 ARG B CA 1
ATOM 4911 C C . ARG B 1 48 ? 2.412 39.149 15.630 1.00 32.27 45 ARG B C 1
ATOM 4912 O O . ARG B 1 48 ? 1.277 38.973 16.089 1.00 32.78 45 ARG B O 1
ATOM 4916 N N . ASP B 1 49 ? 2.726 40.123 14.771 1.00 30.92 46 ASP B N 1
ATOM 4917 C CA . ASP B 1 49 ? 1.768 41.110 14.293 1.00 30.22 46 ASP B CA 1
ATOM 4918 C C . ASP B 1 49 ? 0.499 40.433 13.796 1.00 24.99 46 ASP B C 1
ATOM 4919 O O . ASP B 1 49 ? -0.615 40.751 14.229 1.00 26.44 46 ASP B O 1
ATOM 4928 N N . VAL B 1 50 ? 0.659 39.476 12.901 1.00 19.35 47 VAL B N 1
ATOM 4929 C CA . VAL B 1 50 ? -0.444 38.929 12.132 1.00 16.08 47 VAL B CA 1
ATOM 4930 C C . VAL B 1 50 ? -0.907 37.662 12.824 1.00 14.72 47 VAL B C 1
ATOM 4931 O O . VAL B 1 50 ? -0.133 36.711 12.987 1.00 17.46 47 VAL B O 1
ATOM 4944 N N . ARG B 1 51 ? -2.167 37.646 13.233 1.00 13.05 48 ARG B N 1
ATOM 4945 C CA . ARG B 1 51 ? -2.679 36.530 13.994 1.00 13.17 48 ARG B CA 1
ATOM 4946 C C . ARG B 1 51 ? -3.705 35.694 13.256 1.00 11.04 48 ARG B C 1
ATOM 4947 O O . ARG B 1 51 ? -3.979 34.576 13.701 1.00 11.12 48 ARG B O 1
ATOM 4968 N N . ALA B 1 52 ? -4.230 36.167 12.125 1.00 10.42 49 ALA B N 1
ATOM 4969 C CA . ALA B 1 52 ? -5.087 35.336 11.298 1.00 9.95 49 ALA B CA 1
ATOM 4970 C C . ALA B 1 52 ? -4.905 35.739 9.848 1.00 9.44 49 ALA B C 1
ATOM 4971 O O . ALA B 1 52 ? -4.745 36.924 9.542 1.00 10.60 49 ALA B O 1
ATOM 4978 N N . VAL B 1 53 ? -4.947 34.744 8.973 1.00 9.13 50 VAL B N 1
ATOM 4979 C CA . VAL B 1 53 ? -4.881 34.946 7.531 1.00 8.78 50 VAL B CA 1
ATOM 4980 C C . VAL B 1 53 ? -6.065 34.230 6.917 1.00 8.47 50 VAL B C 1
ATOM 4981 O O . VAL B 1 53 ? -6.308 33.061 7.228 1.00 9.01 50 VAL B O 1
ATOM 4994 N N . VAL B 1 54 ? -6.790 34.926 6.049 1.00 8.97 51 VAL B N 1
ATOM 4995 C CA . VAL B 1 54 ? -7.837 34.333 5.225 1.00 8.69 51 VAL B CA 1
ATOM 4996 C C . VAL B 1 54 ? -7.268 34.142 3.829 1.00 8.96 51 VAL B C 1
ATOM 4997 O O . VAL B 1 54 ? -6.769 35.098 3.230 1.00 10.00 51 VAL B O 1
ATOM 5010 N N . ILE B 1 55 ? -7.351 32.925 3.305 1.00 8.33 52 ILE B N 1
ATOM 5011 C CA . ILE B 1 55 ? -6.930 32.623 1.938 1.00 8.22 52 ILE B CA 1
ATOM 5012 C C . ILE B 1 55 ? -8.184 32.387 1.108 1.00 8.04 52 ILE B C 1
ATOM 5013 O O . ILE B 1 55 ? -9.072 31.633 1.519 1.00 8.57 52 ILE B O 1
ATOM 5029 N N . THR B 1 56 ? -8.245 33.001 -0.071 1.00 8.61 53 THR B N 1
ATOM 5030 C CA . THR B 1 56 ? -9.403 32.853 -0.939 1.00 8.91 53 THR B CA 1
ATOM 5031 C C . THR B 1 56 ? -8.930 32.930 -2.381 1.00 8.50 53 THR B C 1
ATOM 5032 O O . THR B 1 56 ? -7.801 33.328 -2.649 1.00 9.46 53 THR B O 1
ATOM 5043 N N . GLY B 1 57 ? -9.801 32.538 -3.309 1.00 9.13 54 GLY B N 1
ATOM 5044 C CA . GLY B 1 57 ? -9.537 32.684 -4.730 1.00 10.04 54 GLY B CA 1
ATOM 5045 C C . GLY B 1 57 ? -10.256 33.896 -5.291 1.00 10.34 54 GLY B C 1
ATOM 5046 O O . GLY B 1 57 ? -11.340 34.250 -4.844 1.00 11.12 54 GLY B O 1
ATOM 5050 N N . ALA B 1 58 ? -9.660 34.529 -6.295 1.00 10.64 55 ALA B N 1
ATOM 5051 C CA . ALA B 1 58 ? -10.363 35.608 -6.971 1.00 11.98 55 ALA B CA 1
ATOM 5052 C C . ALA B 1 58 ? -11.565 35.047 -7.724 1.00 12.66 55 ALA B C 1
ATOM 5053 O O . ALA B 1 58 ? -11.502 33.962 -8.306 1.00 12.95 55 ALA B O 1
ATOM 5060 N N . GLY B 1 59 ? -12.665 35.794 -7.713 1.00 13.66 56 GLY B N 1
ATOM 5061 C CA . GLY B 1 59 ? -13.836 35.459 -8.509 1.00 14.25 56 GLY B CA 1
ATOM 5062 C C . GLY B 1 59 ? -14.795 34.518 -7.808 1.00 14.28 56 GLY B C 1
ATOM 5063 O O . GLY B 1 59 ? -14.705 34.251 -6.608 1.00 15.08 56 GLY B O 1
ATOM 5067 N N . ASP B 1 60 ? -15.740 33.994 -8.596 1.00 15.52 57 ASP B N 1
ATOM 5068 C CA . ASP B 1 60 ? -16.823 33.166 -8.077 1.00 16.72 57 ASP B CA 1
ATOM 5069 C C . ASP B 1 60 ? -16.837 31.765 -8.667 1.00 16.72 57 ASP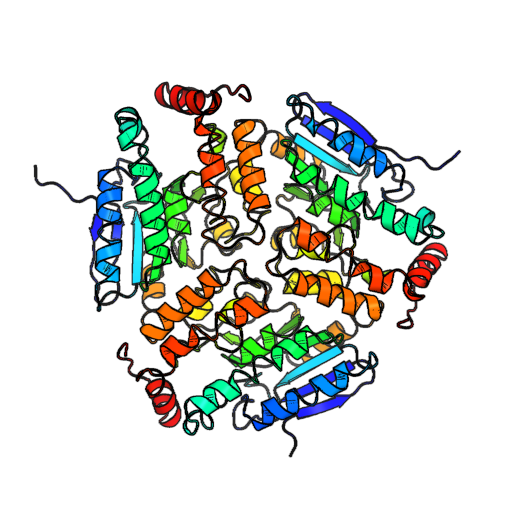 B C 1
ATOM 5070 O O . ASP B 1 60 ? -17.798 31.023 -8.440 1.00 18.08 57 ASP B O 1
ATOM 5079 N N . LYS B 1 61 ? -15.807 31.376 -9.410 1.00 15.38 58 LYS B N 1
ATOM 5080 C CA . LYS B 1 61 ? -15.773 30.060 -10.030 1.00 14.71 58 LYS B CA 1
ATOM 5081 C C . LYS B 1 61 ? -14.846 29.093 -9.325 1.00 13.67 58 LYS B C 1
ATOM 5082 O O . LYS B 1 61 ? -15.164 27.909 -9.233 1.00 13.59 58 LYS B O 1
ATOM 5101 N N . ALA B 1 62 ? -13.714 29.570 -8.820 1.00 12.86 59 ALA B N 1
ATOM 5102 C CA . ALA B 1 62 ? -12.697 28.679 -8.288 1.00 11.40 59 ALA B CA 1
ATOM 5103 C C . ALA B 1 62 ? -12.023 29.295 -7.077 1.00 10.21 59 ALA B C 1
ATOM 5104 O O . ALA B 1 62 ? -11.556 30.434 -7.119 1.00 10.92 59 ALA B O 1
ATOM 5111 N N . PHE B 1 63 ? -11.971 28.515 -6.000 1.00 9.23 60 PHE B N 1
ATOM 5112 C CA . PHE B 1 63 ? -11.012 28.766 -4.936 1.00 8.80 60 PHE B CA 1
ATOM 5113 C C . PHE B 1 63 ? -9.621 28.421 -5.430 1.00 8.83 60 PHE B C 1
ATOM 5114 O O . PHE B 1 63 ? -8.714 29.256 -5.409 1.00 9.41 60 PHE B O 1
ATOM 5131 N N . CYS B 1 64 ? -9.467 27.204 -5.940 1.00 8.69 61 CYS B N 1
ATOM 5132 C CA . CYS B 1 64 ? -8.204 26.725 -6.479 1.00 8.54 61 CYS B CA 1
ATOM 5133 C C . CYS B 1 64 ? -8.472 25.410 -7.190 1.00 8.69 61 CYS B C 1
ATOM 5134 O O . CYS B 1 64 ? -8.913 24.437 -6.573 1.00 8.95 61 CYS B O 1
ATOM 5142 N N . ALA B 1 65 ? -8.204 25.367 -8.490 1.00 9.09 62 ALA B N 1
ATOM 5143 C CA . ALA B 1 65 ? -8.483 24.192 -9.306 1.00 9.89 62 ALA B CA 1
ATOM 5144 C C . ALA B 1 65 ? -7.401 23.124 -9.227 1.00 9.96 62 ALA B C 1
ATOM 5145 O O . ALA B 1 65 ? -7.429 22.179 -10.019 1.00 12.09 62 ALA B O 1
ATOM 5152 N N . GLY B 1 66 ? -6.479 23.225 -8.282 1.00 9.46 63 GLY B N 1
ATOM 5153 C CA . GLY B 1 66 ? -5.442 22.236 -8.090 1.00 9.67 63 GLY B CA 1
ATOM 5154 C C . GLY B 1 66 ? -4.124 22.729 -8.643 1.00 8.72 63 GLY B C 1
ATOM 5155 O O . GLY B 1 66 ? -3.963 23.892 -9.015 1.00 9.79 63 GLY B O 1
ATOM 5159 N N . ALA B 1 67 ? -3.163 21.816 -8.727 1.00 8.59 64 ALA B N 1
ATOM 5160 C CA . ALA B 1 67 ? -1.924 22.156 -9.413 1.00 9.28 64 ALA B CA 1
ATOM 5161 C C . ALA B 1 67 ? -2.218 22.561 -10.855 1.00 8.32 64 ALA B C 1
ATOM 5162 O O . ALA B 1 67 ? -3.170 22.091 -11.476 1.00 8.87 64 ALA B O 1
ATOM 5169 N N . ASP B 1 68 ? -1.367 23.422 -11.388 1.00 8.28 65 ASP B N 1
ATOM 5170 C CA . ASP B 1 68 ? -1.490 23.875 -12.769 1.00 8.11 65 ASP B CA 1
ATOM 5171 C C . ASP B 1 68 ? -1.083 22.749 -13.711 1.00 7.91 65 ASP B C 1
ATOM 5172 O O . ASP B 1 68 ? 0.091 22.374 -13.801 1.00 8.35 65 ASP B O 1
ATOM 5181 N N . LEU B 1 69 ? -2.082 22.176 -14.370 1.00 8.00 66 LEU B N 1
ATOM 5182 C CA . LEU B 1 69 ? -1.892 20.995 -15.196 1.00 7.93 66 LEU B CA 1
ATOM 5183 C C . LEU B 1 69 ? -1.275 21.322 -16.539 1.00 8.62 66 LEU B C 1
ATOM 5184 O O . LEU B 1 69 ? -0.741 20.419 -17.199 1.00 9.40 66 LEU B O 1
ATOM 5200 N N . LYS B 1 70 ? -1.373 22.576 -16.975 1.00 8.67 67 LYS B N 1
ATOM 5201 C CA . LYS B 1 70 ? -0.682 22.985 -18.191 1.00 8.95 67 LYS B CA 1
ATOM 5202 C C . LYS B 1 70 ? 0.817 22.995 -17.937 1.00 8.68 67 LYS B C 1
ATOM 5203 O O . LYS B 1 70 ? 1.607 22.437 -18.706 1.00 9.74 67 LYS B O 1
ATOM 5222 N N . GLU B 1 71 ? 1.223 23.605 -16.826 1.00 8.53 68 GLU B N 1
ATOM 5223 C CA . GLU B 1 71 ? 2.625 23.596 -16.446 1.00 8.89 68 GLU B CA 1
ATOM 5224 C C . GLU B 1 71 ? 3.104 22.177 -16.156 1.00 8.59 68 GLU B C 1
ATOM 5225 O O . GLU B 1 71 ? 4.226 21.800 -16.499 1.00 9.23 68 GLU B O 1
ATOM 5237 N N . ARG B 1 72 ? 2.261 21.376 -15.504 1.00 8.40 69 ARG B N 1
ATOM 5238 C CA . ARG B 1 72 ? 2.655 20.031 -15.100 1.00 8.39 69 ARG B CA 1
ATOM 5239 C C . ARG B 1 72 ? 2.910 19.106 -16.281 1.00 8.57 69 ARG B C 1
ATOM 5240 O O . ARG B 1 72 ? 3.656 18.129 -16.143 1.00 8.92 69 ARG B O 1
ATOM 5261 N N . ALA B 1 73 ? 2.308 19.395 -17.438 1.00 8.75 70 ALA B N 1
ATOM 5262 C CA . ALA B 1 73 ? 2.320 18.474 -18.571 1.00 9.50 70 ALA B CA 1
ATOM 5263 C C . ALA B 1 73 ? 3.694 17.866 -18.834 1.00 9.12 70 ALA B C 1
ATOM 5264 O O . ALA B 1 73 ? 3.803 16.665 -19.104 1.00 10.90 70 ALA B O 1
ATOM 5271 N N . THR B 1 74 ? 4.746 18.684 -18.828 1.00 8.43 71 THR B N 1
ATOM 5272 C CA . THR B 1 74 ? 6.080 18.213 -19.178 1.00 8.70 71 THR B CA 1
ATOM 5273 C C . THR B 1 74 ? 7.053 18.218 -18.009 1.00 8.29 71 THR B C 1
ATOM 5274 O O . THR B 1 74 ? 8.249 17.980 -18.223 1.00 8.83 71 THR B O 1
ATOM 5285 N N . MET B 1 75 ? 6.585 18.453 -16.786 1.00 8.44 72 MET B N 1
ATOM 5286 C CA . MET B 1 75 ? 7.481 18.410 -15.641 1.00 8.48 72 MET B CA 1
ATOM 5287 C C . MET B 1 75 ? 8.058 17.008 -15.491 1.00 8.47 72 MET B C 1
ATOM 5288 O O . MET B 1 75 ? 7.356 16.000 -15.609 1.00 9.38 72 MET B O 1
ATOM 5302 N N . ALA B 1 76 ? 9.357 16.950 -15.234 1.00 8.96 73 ALA B N 1
ATOM 5303 C CA . ALA B 1 76 ? 10.035 15.691 -15.009 1.00 9.20 73 ALA B CA 1
ATOM 5304 C C . ALA B 1 76 ? 9.704 15.165 -13.615 1.00 9.12 73 ALA B C 1
ATOM 5305 O O . ALA B 1 76 ? 9.250 15.897 -12.737 1.00 8.98 73 ALA B O 1
ATOM 5312 N N . GLU B 1 77 ? 9.977 13.883 -13.406 1.00 9.15 74 GLU B N 1
ATOM 5313 C CA . GLU B 1 77 ? 9.656 13.256 -12.128 1.00 9.80 74 GLU B CA 1
ATOM 5314 C C . GLU B 1 77 ? 10.267 13.998 -10.947 1.00 9.37 74 GLU B C 1
ATOM 5315 O O . GLU B 1 77 ? 9.593 14.186 -9.930 1.00 9.60 74 GLU B O 1
ATOM 5327 N N . ASP B 1 78 ? 11.532 14.420 -11.044 1.00 9.38 75 ASP B N 1
ATOM 5328 C CA . ASP B 1 78 ? 12.138 15.120 -9.915 1.00 9.51 75 ASP B CA 1
ATOM 5329 C C . ASP B 1 78 ? 11.481 16.461 -9.681 1.00 8.96 75 ASP B C 1
ATOM 5330 O O . ASP B 1 78 ? 11.416 16.926 -8.540 1.00 9.10 75 ASP B O 1
ATOM 5339 N N . GLU B 1 79 ? 11.017 17.109 -10.745 1.00 8.50 76 GLU B N 1
ATOM 5340 C CA . GLU B 1 79 ? 10.296 18.363 -10.583 1.00 8.04 76 GLU B CA 1
ATOM 5341 C C . GLU B 1 79 ? 8.975 18.144 -9.873 1.00 7.87 76 GLU B C 1
ATOM 5342 O O . GLU B 1 79 ? 8.561 18.975 -9.058 1.00 8.32 76 GLU B O 1
ATOM 5354 N N . VAL B 1 80 ? 8.282 17.051 -10.187 1.00 7.98 77 VAL B N 1
ATOM 5355 C CA . VAL B 1 80 ? 7.070 16.720 -9.446 1.00 8.07 77 VAL B CA 1
ATOM 5356 C C . VAL B 1 80 ? 7.391 16.509 -7.972 1.00 8.13 77 VAL B C 1
ATOM 5357 O O . VAL B 1 80 ? 6.706 17.046 -7.097 1.00 8.31 77 VAL B O 1
ATOM 5370 N N . ARG B 1 81 ? 8.449 15.753 -7.676 1.00 8.63 78 ARG B N 1
ATOM 5371 C CA . ARG B 1 81 ? 8.840 15.567 -6.276 1.00 9.19 78 ARG B CA 1
ATOM 5372 C C . ARG B 1 81 ? 9.093 16.901 -5.590 1.00 9.07 78 ARG B C 1
ATOM 5373 O O . ARG B 1 81 ? 8.679 17.100 -4.445 1.00 9.81 78 ARG B O 1
ATOM 5394 N N . ALA B 1 82 ? 9.774 17.823 -6.261 1.00 8.51 79 ALA B N 1
ATOM 5395 C CA . ALA B 1 82 ? 10.058 19.115 -5.656 1.00 8.85 79 ALA B CA 1
ATOM 5396 C C . ALA B 1 82 ? 8.776 19.876 -5.366 1.00 8.64 79 ALA B C 1
ATOM 5397 O O . ALA B 1 82 ? 8.649 20.525 -4.325 1.00 9.62 79 ALA B O 1
ATOM 5404 N N . PHE B 1 83 ? 7.811 19.809 -6.272 1.00 8.20 80 PHE B N 1
ATOM 5405 C CA . PHE B 1 83 ? 6.535 20.478 -6.055 1.00 8.65 80 PHE B CA 1
ATOM 5406 C C . PHE B 1 83 ? 5.805 19.862 -4.870 1.00 8.45 80 PHE B C 1
ATOM 5407 O O . PHE B 1 83 ? 5.260 20.577 -4.022 1.00 8.83 80 PHE B O 1
ATOM 5424 N N . LEU B 1 84 ? 5.771 18.532 -4.802 1.00 7.92 81 LEU B N 1
ATOM 5425 C CA . LEU B 1 84 ? 5.119 17.891 -3.667 1.00 8.12 81 LEU B CA 1
ATOM 5426 C C . LEU B 1 84 ? 5.810 18.256 -2.364 1.00 8.56 81 LEU B C 1
ATOM 5427 O O . LEU B 1 84 ? 5.148 18.395 -1.330 1.00 8.70 81 LEU B O 1
ATOM 5443 N N . ASP B 1 85 ? 7.139 18.398 -2.371 1.00 8.97 82 ASP B N 1
ATOM 5444 C CA A ASP B 1 85 ? 7.807 18.855 -1.154 0.66 9.80 82 ASP B CA 1
ATOM 5445 C CA B ASP B 1 85 ? 7.828 18.851 -1.167 0.34 9.46 82 ASP B CA 1
ATOM 5446 C C . ASP B 1 85 ? 7.380 20.264 -0.792 1.00 9.98 82 ASP B C 1
ATOM 5447 O O . ASP B 1 85 ? 7.252 20.592 0.388 1.00 10.63 82 ASP B O 1
ATOM 5464 N N . GLY B 1 86 ? 7.164 21.120 -1.787 1.00 9.98 83 GLY B N 1
ATOM 5465 C CA . GLY B 1 86 ? 6.675 22.461 -1.508 1.00 10.33 83 GLY B CA 1
ATOM 5466 C C . GLY B 1 86 ? 5.293 22.459 -0.888 1.00 9.81 83 GLY B C 1
ATOM 5467 O O . GLY B 1 86 ? 5.020 23.228 0.034 1.00 10.20 83 GLY B O 1
ATOM 5471 N N . LEU B 1 87 ? 4.400 21.599 -1.383 1.00 9.81 84 LEU B N 1
ATOM 5472 C CA . LEU B 1 87 ? 3.103 21.456 -0.746 1.00 9.64 84 LEU B CA 1
ATOM 5473 C C . LEU B 1 87 ? 3.295 21.011 0.681 1.00 8.93 84 LEU B C 1
ATOM 5474 O O . LEU B 1 87 ? 2.661 21.542 1.593 1.00 10.18 84 LEU B O 1
ATOM 5490 N N . ARG B 1 88 ? 4.134 19.996 0.882 1.00 8.42 85 ARG B N 1
ATOM 5491 C CA . ARG B 1 88 ? 4.272 19.434 2.217 1.00 9.51 85 ARG B CA 1
ATOM 5492 C C . ARG B 1 88 ? 4.787 20.481 3.180 1.00 10.15 85 ARG B C 1
ATOM 5493 O O . ARG B 1 88 ? 4.228 20.666 4.268 1.00 11.38 85 ARG B O 1
ATOM 5506 N N . ARG B 1 89 ? 5.885 21.142 2.805 1.00 10.18 86 ARG B N 1
ATOM 5507 C CA . ARG B 1 89 ? 6.509 22.150 3.660 1.00 11.53 86 ARG B CA 1
ATOM 5508 C C . ARG B 1 89 ? 5.561 23.299 3.934 1.00 10.18 86 ARG B C 1
ATOM 5509 O O . ARG B 1 89 ? 5.517 23.824 5.049 1.00 10.82 86 ARG B O 1
ATOM 5530 N N . THR B 1 90 ? 4.875 23.777 2.897 1.00 9.03 87 THR B N 1
ATOM 5531 C CA . THR B 1 90 ? 4.007 24.935 3.048 1.00 8.66 87 THR B CA 1
ATOM 5532 C C . THR B 1 90 ? 2.824 24.598 3.937 1.00 8.61 87 THR B C 1
ATOM 5533 O O . THR B 1 90 ? 2.458 25.376 4.823 1.00 9.17 87 THR B O 1
ATOM 5544 N N . PHE B 1 91 ? 2.195 23.441 3.699 1.00 8.60 88 PHE B N 1
ATOM 5545 C CA . PHE B 1 91 ? 1.027 23.085 4.490 1.00 9.92 88 PHE B CA 1
ATOM 5546 C C . PHE B 1 91 ? 1.420 22.785 5.922 1.00 10.74 88 PHE B C 1
ATOM 5547 O O . PHE B 1 91 ? 0.706 23.153 6.855 1.00 11.36 88 PHE B O 1
ATOM 5564 N N . ARG B 1 92 ? 2.564 22.150 6.127 1.00 11.51 89 ARG B N 1
ATOM 5565 C CA A ARG B 1 92 ? 3.022 21.936 7.489 0.47 12.44 89 ARG B CA 1
ATOM 5566 C CA B ARG B 1 92 ? 3.041 21.930 7.482 0.53 13.01 89 ARG B CA 1
ATOM 5567 C C . ARG B 1 92 ? 3.381 23.249 8.165 1.00 12.53 89 ARG B C 1
ATOM 5568 O O . ARG B 1 92 ? 3.172 23.393 9.369 1.00 13.00 89 ARG B O 1
ATOM 5609 N N . ALA B 1 93 ? 3.902 24.221 7.417 1.00 11.45 90 ALA B N 1
ATOM 5610 C CA . ALA B 1 93 ? 4.217 25.517 8.007 1.00 10.75 90 ALA B CA 1
ATOM 5611 C C . ALA B 1 93 ? 2.953 26.254 8.418 1.00 9.73 90 ALA B C 1
ATOM 5612 O O . ALA B 1 93 ? 2.949 26.957 9.436 1.00 10.42 90 ALA B O 1
ATOM 5619 N N . ILE B 1 94 ? 1.868 26.092 7.663 1.00 9.42 91 ILE B N 1
ATOM 5620 C CA . ILE B 1 94 ? 0.578 26.629 8.086 1.00 9.27 91 ILE B CA 1
ATOM 5621 C C . ILE B 1 94 ? 0.179 26.031 9.427 1.00 9.95 91 ILE B C 1
ATOM 5622 O O . ILE B 1 94 ? -0.244 26.742 10.341 1.00 10.41 91 ILE B O 1
ATOM 5638 N N . GLU B 1 95 ? 0.314 24.714 9.565 1.00 10.81 92 GLU B N 1
ATOM 5639 C CA . GLU B 1 95 ? -0.015 24.074 10.840 1.00 11.87 92 GLU B CA 1
ATOM 5640 C C . GLU B 1 95 ? 0.927 24.520 11.961 1.00 11.70 92 GLU B C 1
ATOM 5641 O O . GLU B 1 95 ? 0.495 24.744 13.090 1.00 11.93 92 GLU B O 1
ATOM 5653 N N . LYS B 1 96 ? 2.207 24.673 11.683 1.00 11.44 93 LYS B N 1
ATOM 5654 C CA . LYS B 1 96 ? 3.137 25.023 12.751 1.00 12.51 93 LYS B CA 1
ATOM 5655 C C . LYS B 1 96 ? 3.057 26.487 13.147 1.00 10.68 93 LYS B C 1
ATOM 5656 O O . LYS B 1 96 ? 3.508 26.853 14.235 1.00 11.13 93 LYS B O 1
ATOM 5675 N N . SER B 1 97 ? 2.494 27.326 12.292 1.00 10.28 94 SER B N 1
ATOM 5676 C CA . SER B 1 97 ? 2.410 28.752 12.540 1.00 9.89 94 SER B CA 1
ATOM 5677 C C . SER B 1 97 ? 1.568 29.044 13.768 1.00 9.33 94 SER B C 1
ATOM 5678 O O . SER B 1 97 ? 0.578 28.364 14.039 1.00 9.61 94 SER B O 1
ATOM 5686 N N . ASP B 1 98 ? 1.947 30.103 14.488 1.00 9.36 95 ASP B N 1
ATOM 5687 C CA . ASP B 1 98 ? 1.082 30.641 15.523 1.00 9.75 95 ASP B CA 1
ATOM 5688 C C . ASP B 1 98 ? -0.122 31.347 14.933 1.00 9.68 95 ASP B C 1
ATOM 5689 O O . ASP B 1 98 ? -1.118 31.539 15.641 1.00 10.97 95 ASP B O 1
ATOM 5698 N N . CYS B 1 99 ? -0.037 31.756 13.662 1.00 9.64 96 CYS B N 1
ATOM 5699 C CA A CYS B 1 99 ? -1.150 32.400 12.996 0.87 9.65 96 CYS B CA 1
ATOM 5700 C CA B CYS B 1 99 ? -1.152 32.391 12.969 0.13 9.72 96 CYS B CA 1
ATOM 5701 C C . CYS B 1 99 ? -2.215 31.363 12.651 1.00 9.41 96 CYS B C 1
ATOM 5702 O O . CYS B 1 99 ? -1.900 30.232 12.294 1.00 9.61 96 CYS B O 1
ATOM 5717 N N . VAL B 1 100 ? -3.473 31.769 12.741 1.00 9.38 97 VAL B N 1
ATOM 5718 C CA . VAL B 1 100 ? -4.591 30.916 12.369 1.00 9.00 97 VAL B CA 1
ATOM 5719 C C . VAL B 1 100 ? -4.967 31.189 10.921 1.00 8.84 97 VAL B C 1
ATOM 5720 O O . VAL B 1 100 ? -5.142 32.340 10.513 1.00 10.70 97 VAL B O 1
ATOM 5733 N N . PHE B 1 101 ? -5.079 30.127 10.137 1.00 8.13 98 PHE B N 1
ATOM 5734 C CA . PHE B 1 101 ? -5.370 30.218 8.715 1.00 8.19 98 PHE B CA 1
ATOM 5735 C C . PHE B 1 101 ? -6.791 29.750 8.440 1.00 8.48 98 PHE B C 1
ATOM 5736 O O . PHE B 1 101 ? -7.200 28.673 8.884 1.00 8.86 98 PHE B O 1
ATOM 5753 N N . ILE B 1 102 ? -7.535 30.568 7.699 1.00 8.19 99 ILE B N 1
ATOM 5754 C CA . ILE B 1 102 ? -8.925 30.320 7.358 1.00 8.29 99 ILE B CA 1
ATOM 5755 C C . ILE B 1 102 ? -9.022 30.267 5.841 1.00 8.41 99 ILE B C 1
ATOM 5756 O O . ILE B 1 102 ? -8.642 31.220 5.158 1.00 9.54 99 ILE B O 1
ATOM 5772 N N . ALA B 1 103 ? -9.543 29.171 5.310 1.00 7.92 100 ALA B N 1
ATOM 5773 C CA . ALA B 1 103 ? -9.812 29.075 3.880 1.00 7.91 100 ALA B CA 1
ATOM 5774 C C . ALA B 1 103 ? -11.229 29.558 3.623 1.00 8.20 100 ALA B C 1
ATOM 5775 O O . ALA B 1 103 ? -12.184 28.991 4.161 1.00 9.78 100 ALA B O 1
ATOM 5782 N N . ALA B 1 104 ? -11.353 30.598 2.811 1.00 8.34 101 ALA B N 1
ATOM 5783 C CA . ALA B 1 104 ? -12.640 31.145 2.386 1.00 8.84 101 ALA B CA 1
ATOM 5784 C C . ALA B 1 104 ? -12.905 30.612 0.984 1.00 8.67 101 ALA B C 1
ATOM 5785 O O . ALA B 1 104 ? -12.353 31.109 -0.006 1.00 9.03 101 ALA B O 1
ATOM 5792 N N . ILE B 1 105 ? -13.700 29.551 0.916 1.00 8.76 102 ILE B N 1
ATOM 5793 C CA . ILE B 1 105 ? -13.838 28.748 -0.291 1.00 8.75 102 ILE B CA 1
ATOM 5794 C C . ILE B 1 105 ? -14.963 29.339 -1.136 1.00 9.19 102 ILE B C 1
ATOM 5795 O O . ILE B 1 105 ? -16.151 29.162 -0.849 1.00 9.64 102 ILE B O 1
ATOM 5811 N N . ASN B 1 106 ? -14.566 30.047 -2.193 1.00 9.75 103 ASN B N 1
ATOM 5812 C CA . ASN B 1 106 ? -15.446 30.858 -3.022 1.00 10.15 103 ASN B CA 1
ATOM 5813 C C . ASN B 1 106 ? -15.929 30.137 -4.267 1.00 10.89 103 ASN B C 1
ATOM 5814 O O . ASN B 1 106 ? -16.714 30.705 -5.029 1.00 12.53 103 ASN B O 1
ATOM 5825 N N . GLY B 1 107 ? -15.452 28.931 -4.523 1.00 10.09 104 GLY B N 1
ATOM 5826 C CA . GLY B 1 107 ? -15.774 28.205 -5.733 1.00 10.96 104 GLY B CA 1
ATOM 5827 C C . GLY B 1 107 ? -15.144 26.837 -5.660 1.00 10.34 104 GLY B C 1
ATOM 5828 O O . GLY B 1 107 ? -14.858 26.332 -4.570 1.00 11.39 104 GLY B O 1
ATOM 5832 N N . ALA B 1 108 ? -14.885 26.236 -6.811 1.00 10.42 105 ALA B N 1
ATOM 5833 C CA . ALA B 1 108 ? -14.315 24.899 -6.840 1.00 10.60 105 ALA B CA 1
ATOM 5834 C C . ALA B 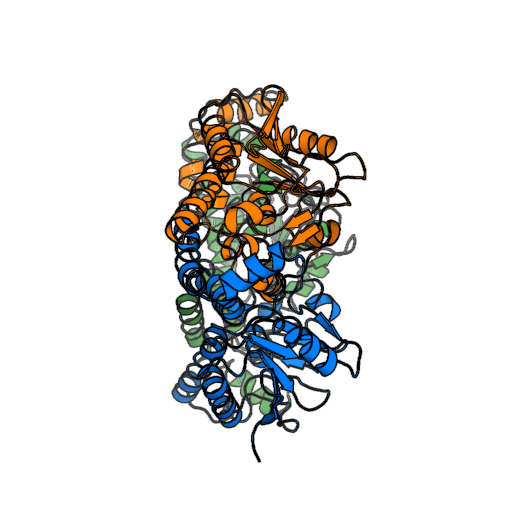1 108 ? -12.960 24.870 -6.166 1.00 9.48 105 ALA B C 1
ATOM 5835 O O . ALA B 1 108 ? -12.103 25.716 -6.418 1.00 9.51 105 ALA B O 1
ATOM 5842 N N . ALA B 1 109 ? -12.755 23.854 -5.334 1.00 9.27 106 ALA B N 1
ATOM 5843 C CA . ALA B 1 109 ? -11.487 23.597 -4.659 1.00 9.09 106 ALA B CA 1
ATOM 5844 C C . ALA B 1 109 ? -11.183 22.139 -4.963 1.00 8.96 106 ALA B C 1
ATOM 5845 O O . ALA B 1 109 ? -11.802 21.251 -4.381 1.00 10.26 106 ALA B O 1
ATOM 5852 N N . LEU B 1 110 ? -10.284 21.884 -5.905 1.00 9.06 107 LEU B N 1
ATOM 5853 C CA . LEU B 1 110 ? -10.121 20.546 -6.451 1.00 9.67 107 LEU B CA 1
ATOM 5854 C C . LEU B 1 110 ? -8.686 20.096 -6.273 1.00 9.60 107 LEU B C 1
ATOM 5855 O O . LEU B 1 110 ? -7.754 20.844 -6.576 1.00 10.18 107 LEU B O 1
ATOM 5871 N N . GLY B 1 111 ? -8.513 18.874 -5.806 1.00 9.70 108 GLY B N 1
ATOM 5872 C CA . GLY B 1 111 ? -7.190 18.299 -5.681 1.00 9.90 108 GLY B CA 1
ATOM 5873 C C . GLY B 1 111 ? -6.367 19.117 -4.721 1.00 9.54 108 GLY B C 1
ATOM 5874 O O . GLY B 1 111 ? -6.741 19.303 -3.561 1.00 9.49 108 GLY B O 1
ATOM 5878 N N . GLY B 1 112 ? -5.244 19.636 -5.199 1.00 9.74 109 GLY B N 1
ATOM 5879 C CA . GLY B 1 112 ? -4.432 20.533 -4.411 1.00 10.19 109 GLY B CA 1
ATOM 5880 C C . GLY B 1 112 ? -5.211 21.669 -3.784 1.00 9.81 109 GLY B C 1
ATOM 5881 O O . GLY B 1 112 ? -4.835 22.163 -2.722 1.00 10.42 109 GLY B O 1
ATOM 5885 N N . GLY B 1 113 ? -6.288 22.121 -4.438 1.00 9.65 110 GLY B N 1
ATOM 5886 C CA . GLY B 1 113 ? -7.122 23.161 -3.853 1.00 9.90 110 GLY B CA 1
ATOM 5887 C C . GLY B 1 113 ? -7.844 22.716 -2.593 1.00 9.26 110 GLY B C 1
ATOM 5888 O O . GLY B 1 113 ? -7.942 23.473 -1.623 1.00 9.82 110 GLY B O 1
ATOM 5892 N N . THR B 1 114 ? -8.405 21.506 -2.603 1.00 9.14 111 THR B N 1
ATOM 5893 C CA . THR B 1 114 ? -8.945 20.963 -1.364 1.00 9.13 111 THR B CA 1
ATOM 5894 C C . THR B 1 114 ? -7.828 20.724 -0.350 1.00 8.56 111 THR B C 1
ATOM 5895 O O . THR B 1 114 ? -8.024 20.943 0.851 1.00 9.04 111 THR B O 1
ATOM 5906 N N . GLU B 1 115 ? -6.654 20.278 -0.802 1.00 8.39 112 GLU B N 1
ATOM 5907 C CA . GLU B 1 115 ? -5.558 20.026 0.127 1.00 8.29 112 GLU B CA 1
ATOM 5908 C C . GLU B 1 115 ? -5.122 21.290 0.844 1.00 8.74 112 GLU B C 1
ATOM 5909 O O . GLU B 1 115 ? -4.813 21.247 2.044 1.00 8.80 112 GLU B O 1
ATOM 5921 N N . LEU B 1 116 ? -5.079 22.416 0.132 1.00 8.66 113 LEU B N 1
ATOM 5922 C CA . LEU B 1 116 ? -4.798 23.701 0.763 1.00 9.33 113 LEU B CA 1
ATOM 5923 C C . LEU B 1 116 ? -5.849 24.009 1.813 1.00 9.17 113 LEU B C 1
ATOM 5924 O O . LEU B 1 116 ? -5.522 24.404 2.932 1.00 9.75 113 LEU B O 1
ATOM 5940 N N . ALA B 1 117 ? -7.121 23.826 1.470 1.00 8.62 114 ALA B N 1
ATOM 5941 C CA . ALA B 1 117 ? -8.177 24.081 2.443 1.00 8.69 114 ALA B CA 1
ATOM 5942 C C . ALA B 1 117 ? -8.034 23.187 3.672 1.00 8.47 114 ALA B C 1
ATOM 5943 O O . ALA B 1 117 ? -8.256 23.642 4.798 1.00 9.16 114 ALA B O 1
ATOM 5950 N N . LEU B 1 118 ? -7.669 21.916 3.471 1.00 8.35 115 LEU B N 1
ATOM 5951 C CA . LEU B 1 118 ? -7.504 20.980 4.584 1.00 8.94 115 LEU B CA 1
ATOM 5952 C C . LEU B 1 118 ? -6.341 21.357 5.489 1.00 9.45 115 LEU B C 1
ATOM 5953 O O . LEU B 1 118 ? -6.361 21.038 6.683 1.00 10.58 115 LEU B O 1
ATOM 5969 N N . ALA B 1 119 ? -5.303 21.991 4.940 1.00 9.67 116 ALA B N 1
ATOM 5970 C CA . ALA B 1 119 ? -4.166 22.415 5.745 1.00 10.47 116 ALA B CA 1
ATOM 5971 C C . ALA B 1 119 ? -4.510 23.598 6.638 1.00 10.10 116 ALA B C 1
ATOM 5972 O O . ALA B 1 119 ? -3.868 23.795 7.676 1.00 11.57 116 ALA B O 1
ATOM 5979 N N . CYS B 1 120 ? -5.487 24.404 6.244 1.00 8.46 117 CYS B N 1
ATOM 5980 C CA . CYS B 1 120 ? -5.905 25.535 7.048 1.00 8.48 117 CYS B CA 1
ATOM 5981 C C . CYS B 1 120 ? -6.575 25.057 8.333 1.00 8.37 117 CYS B C 1
ATOM 5982 O O . CYS B 1 120 ? -7.028 23.918 8.446 1.00 9.40 117 CYS B O 1
ATOM 5990 N N . ASP B 1 121 ? -6.641 25.965 9.303 1.00 8.40 118 ASP B N 1
ATOM 5991 C CA . ASP B 1 121 ? -7.261 25.649 10.584 1.00 8.95 118 ASP B CA 1
ATOM 5992 C C . ASP B 1 121 ? -8.778 25.576 10.491 1.00 8.94 118 ASP B C 1
ATOM 5993 O O . ASP B 1 121 ? -9.402 24.762 11.176 1.00 10.29 118 ASP B O 1
ATOM 6002 N N . LEU B 1 122 ? -9.384 26.463 9.714 1.00 8.51 119 LEU B N 1
ATOM 6003 C CA . LEU B 1 122 ? -10.824 26.587 9.616 1.00 9.48 119 LEU B CA 1
ATOM 6004 C C . LEU B 1 122 ? -11.178 26.831 8.162 1.00 8.70 119 LEU B C 1
ATOM 6005 O O . LEU B 1 122 ? -10.377 27.371 7.394 1.00 8.92 119 LEU B O 1
ATOM 6021 N N . ARG B 1 123 ? -12.415 26.472 7.810 1.00 8.73 120 ARG B N 1
ATOM 6022 C CA . ARG B 1 123 ? -12.910 26.588 6.444 1.00 8.57 120 ARG B CA 1
ATOM 6023 C C . ARG B 1 123 ? -14.302 27.198 6.431 1.00 8.63 120 ARG B C 1
ATOM 6024 O O . ARG B 1 123 ? -15.176 26.777 7.192 1.00 9.43 120 ARG B O 1
ATOM 6045 N N . VAL B 1 124 ? -14.507 28.198 5.578 1.00 8.58 121 VAL B N 1
ATOM 6046 C CA . VAL B 1 124 ? -15.812 28.804 5.338 1.00 9.28 121 VAL B CA 1
ATOM 6047 C C . VAL B 1 124 ? -16.168 28.541 3.884 1.00 9.32 121 VAL B C 1
ATOM 6048 O O . VAL B 1 124 ? -15.334 28.757 3.004 1.00 10.53 121 VAL B O 1
ATOM 6061 N N . ALA B 1 125 ? -17.398 28.111 3.617 1.00 9.64 122 ALA B N 1
ATOM 6062 C CA . ALA B 1 125 ? -17.814 27.780 2.260 1.00 9.64 122 ALA B CA 1
ATOM 6063 C C . ALA B 1 125 ? -18.932 28.705 1.800 1.00 9.72 122 ALA B C 1
ATOM 6064 O O . ALA B 1 125 ? -19.965 28.827 2.467 1.00 10.08 122 ALA B O 1
ATOM 6071 N N . ALA B 1 126 ? -18.732 29.328 0.640 1.00 9.61 123 ALA B N 1
ATOM 6072 C CA . ALA B 1 126 ? -19.762 30.063 -0.075 1.00 10.58 123 ALA B CA 1
ATOM 6073 C C . ALA B 1 126 ? -20.691 29.083 -0.770 1.00 11.58 123 ALA B C 1
ATOM 6074 O O . ALA B 1 126 ? -20.353 27.910 -0.938 1.00 11.69 123 ALA B O 1
ATOM 6081 N N . PRO B 1 127 ? -21.866 29.539 -1.211 1.00 12.92 124 PRO B N 1
ATOM 6082 C CA . PRO B 1 127 ? -22.753 28.627 -1.948 1.00 14.29 124 PRO B CA 1
ATOM 6083 C C . PRO B 1 127 ? -22.119 27.996 -3.180 1.00 15.45 124 PRO B C 1
ATOM 6084 O O . PRO B 1 127 ? -22.459 26.856 -3.505 1.00 18.06 124 PRO B O 1
ATOM 6095 N N . ALA B 1 128 ? -21.183 28.673 -3.851 1.00 16.29 125 ALA B N 1
ATOM 6096 C CA . ALA B 1 128 ? -20.534 28.106 -5.030 1.00 17.64 125 ALA B CA 1
ATOM 6097 C C . ALA B 1 128 ? -19.389 27.167 -4.685 1.00 16.52 125 ALA B C 1
ATOM 6098 O O . ALA B 1 128 ? -18.754 26.614 -5.592 1.00 16.85 125 ALA B O 1
ATOM 6105 N N . ALA B 1 129 ? -19.106 26.955 -3.407 1.00 14.97 126 ALA B N 1
ATOM 6106 C CA . ALA B 1 129 ? -18.004 26.076 -3.054 1.00 13.30 126 ALA B CA 1
ATOM 6107 C C . ALA B 1 129 ? -18.283 24.652 -3.508 1.00 13.58 126 ALA B C 1
ATOM 6108 O O . ALA B 1 129 ? -19.388 24.125 -3.351 1.00 15.13 126 ALA B O 1
ATOM 6115 N N . GLU B 1 130 ? -17.249 24.012 -4.031 1.00 13.71 127 GLU B N 1
ATOM 6116 C CA . GLU B 1 130 ? -17.304 22.612 -4.401 1.00 15.78 127 GLU B CA 1
ATOM 6117 C C . GLU B 1 130 ? -15.954 22.045 -4.014 1.00 14.92 127 GLU B C 1
ATOM 6118 O O . GLU B 1 130 ? -14.928 22.667 -4.285 1.00 16.80 127 GLU B O 1
ATOM 6130 N N . LEU B 1 131 ? -15.947 20.916 -3.330 1.00 12.26 128 LEU B N 1
ATOM 6131 C CA . LEU B 1 131 ? -14.707 20.296 -2.905 1.00 11.80 128 LEU B CA 1
ATOM 6132 C C . LEU B 1 131 ? -14.596 18.911 -3.504 1.00 10.70 128 LEU B C 1
ATOM 6133 O O . LEU B 1 131 ? -15.591 18.217 -3.701 1.00 12.36 128 LEU B O 1
ATOM 6149 N N . GLY B 1 132 ? -13.374 18.515 -3.800 1.00 10.76 129 GLY B N 1
ATOM 6150 C CA . GLY B 1 132 ? -13.128 17.178 -4.279 1.00 10.43 129 GLY B CA 1
ATOM 6151 C C . GLY B 1 132 ? -11.646 16.899 -4.320 1.00 9.74 129 GLY B C 1
ATOM 6152 O O . GLY B 1 132 ? -10.844 17.803 -4.567 1.00 10.88 129 GLY B O 1
ATOM 6156 N N . LEU B 1 133 ? -11.274 15.652 -4.074 1.00 9.13 130 LEU B N 1
ATOM 6157 C CA . LEU B 1 133 ? -9.922 15.160 -4.312 1.00 9.10 130 LEU B CA 1
ATOM 6158 C C . LEU B 1 133 ? -10.037 14.282 -5.548 1.00 9.11 130 LEU B C 1
ATOM 6159 O O . LEU B 1 133 ? -10.328 13.094 -5.461 1.00 10.25 130 LEU B O 1
ATOM 6175 N N . THR B 1 134 ? -9.837 14.899 -6.706 1.00 9.01 131 THR B N 1
ATOM 6176 C CA . THR B 1 134 ? -10.133 14.287 -7.995 1.00 10.00 131 THR B CA 1
ATOM 6177 C C . THR B 1 134 ? -8.933 13.548 -8.578 1.00 8.98 131 THR B C 1
ATOM 6178 O O . THR B 1 134 ? -8.991 13.088 -9.721 1.00 9.75 131 THR B O 1
ATOM 6189 N N . GLU B 1 135 ? -7.865 13.411 -7.798 1.00 7.94 132 GLU B N 1
ATOM 6190 C CA . GLU B 1 135 ? -6.598 12.894 -8.287 1.00 7.79 132 GLU B CA 1
ATOM 6191 C C . GLU B 1 135 ? -6.709 11.565 -9.024 1.00 7.62 132 GLU B C 1
ATOM 6192 O O . GLU B 1 135 ? -6.053 11.392 -10.046 1.00 7.87 132 GLU B O 1
ATOM 6204 N N . VAL B 1 136 ? -7.475 10.594 -8.521 1.00 8.26 133 VAL B N 1
ATOM 6205 C CA . VAL B 1 136 ? -7.493 9.293 -9.200 1.00 8.08 133 VAL B CA 1
ATOM 6206 C C . VAL B 1 136 ? -8.089 9.382 -10.595 1.00 7.95 133 VAL B C 1
ATOM 6207 O O . VAL B 1 136 ? -7.788 8.539 -11.445 1.00 8.79 133 VAL B O 1
ATOM 6220 N N . LYS B 1 137 ? -8.901 10.398 -10.860 1.00 8.65 134 LYS B N 1
ATOM 6221 C CA . LYS B 1 137 ? -9.432 10.631 -12.197 1.00 9.87 134 LYS B CA 1
ATOM 6222 C C . LYS B 1 137 ? -8.383 11.224 -13.131 1.00 9.85 134 LYS B C 1
ATOM 6223 O O . LYS B 1 137 ? -8.599 11.245 -14.348 1.00 11.53 134 LYS B O 1
ATOM 6242 N N . LEU B 1 138 ? -7.255 11.675 -12.586 1.00 8.91 135 LEU B N 1
ATOM 6243 C CA . LEU B 1 138 ? -6.099 12.174 -13.311 1.00 9.64 135 LEU B CA 1
ATOM 6244 C C . LEU B 1 138 ? -4.964 11.160 -13.363 1.00 8.93 135 LEU B C 1
ATOM 6245 O O . LEU B 1 138 ? -3.894 11.475 -13.878 1.00 10.37 135 LEU B O 1
ATOM 6261 N N . GLY B 1 139 ? -5.157 9.961 -12.820 1.00 8.57 136 GLY B N 1
ATOM 6262 C CA . GLY B 1 139 ? -4.104 8.967 -12.812 1.00 8.76 136 GLY B CA 1
ATOM 6263 C C . GLY B 1 139 ? -3.113 9.075 -11.683 1.00 8.43 136 GLY B C 1
ATOM 6264 O O . GLY B 1 139 ? -2.088 8.381 -11.713 1.00 9.61 136 GLY B O 1
ATOM 6268 N N . ILE B 1 140 ? -3.385 9.910 -10.687 1.00 8.04 137 ILE B N 1
ATOM 6269 C CA . ILE B 1 140 ? -2.475 10.108 -9.570 1.00 8.11 137 ILE B CA 1
ATOM 6270 C C . ILE B 1 140 ? -3.237 9.912 -8.259 1.00 7.89 137 ILE B C 1
ATOM 6271 O O . ILE B 1 140 ? -4.397 9.511 -8.258 1.00 8.36 137 ILE B O 1
ATOM 6287 N N . ILE B 1 141 ? -2.556 10.143 -7.142 1.00 7.86 138 ILE B N 1
ATOM 6288 C CA . ILE B 1 141 ? -3.207 10.157 -5.831 1.00 7.96 138 ILE B CA 1
ATOM 6289 C C . ILE B 1 141 ? -3.044 11.539 -5.233 1.00 7.51 138 ILE B C 1
ATOM 6290 O O . ILE B 1 141 ? -2.185 12.317 -5.668 1.00 8.14 138 ILE B O 1
ATOM 6306 N N . PRO B 1 142 ? -3.821 11.879 -4.202 1.00 7.97 139 PRO B N 1
ATOM 6307 C CA . PRO B 1 142 ? -3.508 13.096 -3.451 1.00 8.13 139 PRO B CA 1
ATOM 6308 C C . PRO B 1 142 ? -2.092 12.995 -2.901 1.00 8.95 139 PRO B C 1
ATOM 6309 O O . PRO B 1 142 ? -1.720 12.002 -2.269 1.00 10.40 139 PRO B O 1
ATOM 6320 N N . GLY B 1 143 ? -1.286 13.999 -3.224 1.00 8.95 140 GLY B N 1
ATOM 6321 C CA . GLY B 1 143 ? 0.104 14.043 -2.831 1.00 9.64 140 GLY B CA 1
ATOM 6322 C C . GLY B 1 143 ? 0.445 15.278 -2.026 1.00 9.61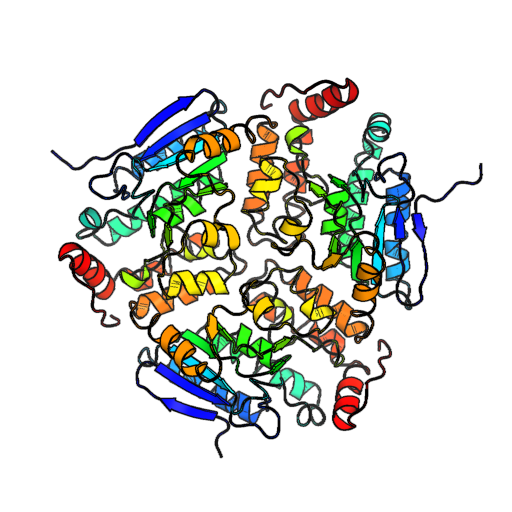 140 GLY B C 1
ATOM 6323 O O . GLY B 1 143 ? 1.630 15.552 -1.812 1.00 10.89 140 GLY B O 1
ATOM 6327 N N . GLY B 1 144 ? -0.578 16.036 -1.619 1.00 9.25 141 GLY B N 1
ATOM 6328 C CA . GLY B 1 144 ? -0.457 17.215 -0.777 1.00 9.30 141 GLY B CA 1
ATOM 6329 C C . GLY B 1 144 ? -1.137 17.027 0.557 1.00 8.82 141 GLY B C 1
ATOM 6330 O O . GLY B 1 144 ? -1.632 17.983 1.151 1.00 9.63 141 GLY B O 1
ATOM 6334 N N . GLY B 1 145 ? -1.164 15.783 1.024 1.00 8.74 142 GLY B N 1
ATOM 6335 C CA . GLY B 1 145 ? -1.702 15.445 2.323 1.00 8.72 142 GLY B CA 1
ATOM 6336 C C . GLY B 1 145 ? -3.146 15.011 2.338 1.00 8.73 142 GLY B C 1
ATOM 6337 O O . GLY B 1 145 ? -3.648 14.634 3.402 1.00 9.48 142 GLY B O 1
ATOM 6341 N N . GLY B 1 146 ? -3.829 15.030 1.200 1.00 8.67 143 GLY B N 1
ATOM 6342 C CA . GLY B 1 146 ? -5.244 14.726 1.195 1.00 9.28 143 GLY B CA 1
ATOM 6343 C C . GLY B 1 146 ? -5.604 13.331 1.666 1.00 9.31 143 GLY B C 1
ATOM 6344 O O . GLY B 1 146 ? -6.672 13.137 2.258 1.00 10.57 143 GLY B O 1
ATOM 6348 N N . THR B 1 147 ? -4.751 12.337 1.407 1.00 9.02 144 THR B N 1
ATOM 6349 C CA . THR B 1 147 ? -5.063 10.989 1.890 1.00 9.93 144 THR B CA 1
ATOM 6350 C C . THR B 1 147 ? -4.992 10.878 3.402 1.00 10.50 144 THR B C 1
ATOM 6351 O O . THR B 1 147 ? -5.470 9.882 3.965 1.00 13.42 144 THR B O 1
ATOM 6362 N N . GLN B 1 148 ? -4.355 11.839 4.057 1.00 8.89 145 GLN B N 1
ATOM 6363 C CA . GLN B 1 148 ? -4.202 11.840 5.503 1.00 9.14 145 GLN B CA 1
ATOM 6364 C C . GLN B 1 148 ? -5.133 12.844 6.161 1.00 9.10 145 GLN B C 1
ATOM 6365 O O . GLN B 1 148 ? -5.886 12.501 7.074 1.00 10.79 145 GLN B O 1
ATOM 6379 N N . ARG B 1 149 ? -5.130 14.082 5.678 1.00 8.79 146 ARG B N 1
ATOM 6380 C CA . ARG B 1 149 ? -5.924 15.118 6.317 1.00 9.04 146 ARG B CA 1
ATOM 6381 C C . ARG B 1 149 ? -7.415 14.919 6.107 1.00 9.24 146 ARG B C 1
ATOM 6382 O O . ARG B 1 149 ? -8.202 15.258 6.996 1.00 10.25 146 ARG B O 1
ATOM 6403 N N . LEU B 1 150 ? -7.843 14.389 4.961 1.00 9.06 147 LEU B N 1
ATOM 6404 C CA . LEU B 1 150 ? -9.278 14.210 4.781 1.00 9.25 147 LEU B CA 1
ATOM 6405 C C . LEU B 1 150 ? -9.823 13.188 5.773 1.00 10.71 147 LEU B C 1
ATOM 6406 O O . LEU B 1 150 ? -10.833 13.431 6.445 1.00 11.97 147 LEU B O 1
ATOM 6422 N N . ALA B 1 151 ? -9.148 12.048 5.904 1.00 11.58 148 ALA B N 1
ATOM 6423 C CA . ALA B 1 151 ? -9.622 11.019 6.812 1.00 13.24 148 ALA B CA 1
ATOM 6424 C C . ALA B 1 151 ? -9.613 11.507 8.253 1.00 13.30 148 ALA B C 1
ATOM 6425 O O . ALA B 1 151 ? -10.463 11.097 9.042 1.00 13.96 148 ALA B O 1
ATOM 6432 N N . ARG B 1 152 ? -8.671 12.373 8.628 1.00 13.47 149 ARG B N 1
ATOM 6433 C CA A ARG B 1 152 ? -8.689 12.856 9.996 0.47 14.11 149 ARG B CA 1
ATOM 6434 C CA B ARG B 1 152 ? -8.658 12.954 9.976 0.53 13.66 149 ARG B CA 1
ATOM 6435 C C . ARG B 1 152 ? -9.920 13.737 10.277 1.00 13.80 149 ARG B C 1
ATOM 6436 O O . ARG B 1 152 ? -10.339 13.828 11.434 1.00 14.81 149 ARG B O 1
ATOM 6477 N N . LEU B 1 153 ? -10.536 14.336 9.250 1.00 13.50 150 LEU B N 1
ATOM 6478 C CA . LEU B 1 153 ? -11.759 15.124 9.419 1.00 13.73 150 LEU B CA 1
ATOM 6479 C C . LEU B 1 153 ? -13.048 14.338 9.230 1.00 13.54 150 LEU B C 1
ATOM 6480 O O . LEU B 1 153 ? -14.053 14.664 9.874 1.00 14.53 150 LEU B O 1
ATOM 6496 N N . VAL B 1 154 ? -13.074 13.352 8.337 1.00 13.16 151 VAL B N 1
ATOM 6497 C CA . VAL B 1 154 ? -14.322 12.688 7.975 1.00 12.79 151 VAL B CA 1
ATOM 6498 C C . VAL B 1 154 ? -14.305 11.188 8.199 1.00 12.64 151 VAL B C 1
ATOM 6499 O O . VAL B 1 154 ? -15.350 10.541 8.013 1.00 13.14 151 VAL B O 1
ATOM 6512 N N . GLY B 1 155 ? -13.176 10.600 8.572 1.00 12.96 152 GLY B N 1
ATOM 6513 C CA . GLY B 1 155 ? -13.102 9.173 8.762 1.00 12.74 152 GLY B CA 1
ATOM 6514 C C . GLY B 1 155 ? -12.788 8.466 7.455 1.00 11.55 152 GLY B C 1
ATOM 6515 O O . GLY B 1 155 ? -12.894 9.052 6.368 1.00 11.29 152 GLY B O 1
ATOM 6519 N N . PRO B 1 156 ? -12.379 7.194 7.540 1.00 11.90 153 PRO B N 1
ATOM 6520 C CA . PRO B 1 156 ? -11.871 6.509 6.345 1.00 11.76 153 PRO B CA 1
ATOM 6521 C C . PRO B 1 156 ? -12.942 6.151 5.342 1.00 10.26 153 PRO B C 1
ATOM 6522 O O . PRO B 1 156 ? -12.621 6.014 4.156 1.00 10.49 153 PRO B O 1
ATOM 6533 N N . GLY B 1 157 ? -14.189 5.945 5.774 1.00 10.05 154 GLY B N 1
ATOM 6534 C CA . GLY B 1 157 ? -15.228 5.571 4.829 1.00 9.27 154 GLY B CA 1
ATOM 6535 C C . GLY B 1 157 ? -15.591 6.717 3.913 1.00 8.70 154 GLY B C 1
ATOM 6536 O O . GLY B 1 157 ? -15.635 6.570 2.689 1.00 8.81 154 GLY B O 1
ATOM 6540 N N . ARG B 1 158 ? -15.842 7.883 4.491 1.00 8.72 155 ARG B N 1
ATOM 6541 C CA . ARG B 1 158 ? -16.117 9.060 3.685 1.00 8.87 155 ARG B CA 1
ATOM 6542 C C . ARG B 1 158 ? -14.886 9.480 2.896 1.00 8.19 155 ARG B C 1
ATOM 6543 O O . ARG B 1 158 ? -15.003 9.937 1.756 1.00 8.80 155 ARG B O 1
ATOM 6564 N N . ALA B 1 159 ? -13.689 9.316 3.469 1.00 8.27 156 ALA B N 1
ATOM 6565 C CA . ALA B 1 159 ? -12.482 9.653 2.726 1.00 8.47 156 ALA B CA 1
ATOM 6566 C C . ALA B 1 159 ? -12.317 8.741 1.526 1.00 8.08 156 ALA B C 1
ATOM 6567 O O . ALA B 1 159 ? -11.961 9.201 0.436 1.00 8.16 156 ALA B O 1
ATOM 6574 N N . LYS B 1 160 ? -12.558 7.444 1.700 1.00 7.86 157 LYS B N 1
ATOM 6575 C CA . LYS B 1 160 ? -12.479 6.528 0.569 1.00 7.90 157 LYS B CA 1
ATOM 6576 C C . LYS B 1 160 ? -13.538 6.836 -0.473 1.00 7.84 157 LYS B C 1
ATOM 6577 O O . LYS B 1 160 ? -13.272 6.720 -1.668 1.00 8.45 157 LYS B O 1
ATOM 6596 N N . ASP B 1 161 ? -14.751 7.189 -0.055 1.00 7.80 158 ASP B N 1
ATOM 6597 C CA . ASP B 1 161 ? -15.766 7.568 -1.025 1.00 8.06 158 ASP B CA 1
ATOM 6598 C C . ASP B 1 161 ? -15.234 8.704 -1.890 1.00 8.14 158 ASP B C 1
ATOM 6599 O O . ASP B 1 161 ? -15.128 8.595 -3.119 1.00 8.66 158 ASP B O 1
ATOM 6608 N N . LEU B 1 162 ? -14.831 9.798 -1.258 1.00 8.10 159 LEU B N 1
ATOM 6609 C CA . LEU B 1 162 ? -14.393 10.957 -2.025 1.00 8.65 159 LEU B CA 1
ATOM 6610 C C . LEU B 1 162 ? -13.147 10.662 -2.851 1.00 8.49 159 LEU B C 1
ATOM 6611 O O . LEU B 1 162 ? -13.067 11.042 -4.019 1.00 9.31 159 LEU B O 1
ATOM 6627 N N . ILE B 1 163 ? -12.155 10.004 -2.266 1.00 8.07 160 ILE B N 1
ATOM 6628 C CA . ILE B 1 163 ? -10.881 9.819 -2.957 1.00 8.17 160 ILE B CA 1
ATOM 6629 C C . ILE B 1 163 ? -10.949 8.732 -4.022 1.00 8.56 160 ILE B C 1
ATOM 6630 O O . ILE B 1 163 ? -10.335 8.868 -5.088 1.00 9.89 160 ILE B O 1
ATOM 6646 N N . LEU B 1 164 ? -11.675 7.638 -3.775 1.00 7.86 161 LEU B N 1
ATOM 6647 C CA . LEU B 1 164 ? -11.711 6.557 -4.754 1.00 8.46 161 LEU B CA 1
ATOM 6648 C C . LEU B 1 164 ? -12.712 6.814 -5.876 1.00 8.66 161 LEU B C 1
ATOM 6649 O O . LEU B 1 164 ? -12.503 6.328 -6.994 1.00 9.56 161 LEU B O 1
ATOM 6665 N N . THR B 1 165 ? -13.799 7.559 -5.616 1.00 8.91 162 THR B N 1
ATOM 6666 C CA . THR B 1 165 ? -14.710 7.940 -6.692 1.00 9.06 162 THR B CA 1
ATOM 6667 C C . THR B 1 165 ? -14.326 9.242 -7.361 1.00 9.49 162 THR B C 1
ATOM 6668 O O . THR B 1 165 ? -14.739 9.473 -8.496 1.00 10.71 162 THR B O 1
ATOM 6679 N N . ALA B 1 166 ? -13.555 10.090 -6.697 1.00 9.31 163 ALA B N 1
ATOM 6680 C CA . ALA B 1 166 ? -13.179 11.401 -7.203 1.00 10.24 163 ALA B CA 1
ATOM 6681 C C . ALA B 1 166 ? -14.376 12.329 -7.393 1.00 10.49 163 ALA B C 1
ATOM 6682 O O . ALA B 1 166 ? -14.283 13.322 -8.122 1.00 12.45 163 ALA B O 1
ATOM 6689 N N . ARG B 1 167 ? -15.489 12.063 -6.719 1.00 10.23 164 ARG B N 1
ATOM 6690 C CA . ARG B 1 167 ? -16.664 12.910 -6.882 1.00 10.72 164 ARG B CA 1
ATOM 6691 C C . ARG B 1 167 ? -16.522 14.221 -6.103 1.00 10.75 164 ARG B C 1
ATOM 6692 O O . ARG B 1 167 ? -15.742 14.351 -5.159 1.00 12.22 164 ARG B O 1
ATOM 6713 N N . ARG B 1 168 ? -17.314 15.200 -6.511 1.00 10.84 165 ARG B N 1
ATOM 6714 C CA . ARG B 1 168 ? -17.269 16.540 -5.952 1.00 11.02 165 ARG B CA 1
ATOM 6715 C C . ARG B 1 168 ? -18.510 16.773 -5.104 1.00 12.05 165 ARG B C 1
ATOM 6716 O O . ARG B 1 168 ? -19.608 16.340 -5.472 1.00 13.28 165 ARG B O 1
ATOM 6737 N N . ILE B 1 169 ? -18.338 17.468 -3.982 1.00 12.59 166 ILE B N 1
ATOM 6738 C CA . ILE B 1 169 ? -19.451 17.767 -3.094 1.00 13.33 166 ILE B CA 1
ATOM 6739 C C . ILE B 1 169 ? -19.602 19.271 -2.949 1.00 13.15 166 ILE B C 1
ATOM 6740 O O . ILE B 1 169 ? -18.657 20.041 -3.110 1.00 12.21 166 ILE B O 1
ATOM 6756 N N . ASN B 1 170 ? -20.821 19.674 -2.620 1.00 14.37 167 ASN B N 1
ATOM 6757 C CA A ASN B 1 170 ? -21.182 21.076 -2.528 0.78 14.76 167 ASN B CA 1
ATOM 6758 C CA B ASN B 1 170 ? -21.190 21.071 -2.514 0.22 15.63 167 ASN B CA 1
ATOM 6759 C C . ASN B 1 170 ? -20.926 21.595 -1.105 1.00 14.76 167 ASN B C 1
ATOM 6760 O O . ASN B 1 170 ? -20.489 20.867 -0.208 1.00 14.94 167 ASN B O 1
ATOM 6779 N N . ALA B 1 171 ? -21.230 22.877 -0.897 1.00 15.49 168 ALA B N 1
ATOM 6780 C CA . ALA B 1 171 ? -20.876 23.537 0.358 1.00 15.75 168 ALA B CA 1
ATOM 6781 C C . ALA B 1 171 ? -21.586 22.908 1.545 1.00 14.48 168 ALA B C 1
ATOM 6782 O O . ALA B 1 171 ? -20.970 22.632 2.582 1.00 13.37 168 ALA B O 1
ATOM 6789 N N . ALA B 1 172 ? -22.896 22.712 1.432 1.00 15.25 169 ALA B N 1
ATOM 6790 C CA . ALA B 1 172 ? -23.637 22.186 2.569 1.00 15.55 169 ALA B CA 1
ATOM 6791 C C . ALA B 1 172 ? -23.272 20.737 2.848 1.00 14.51 169 ALA B C 1
ATOM 6792 O O . ALA B 1 172 ? -23.237 20.330 4.013 1.00 13.48 169 ALA B O 1
ATOM 6799 N N . GLU B 1 173 ? -22.989 19.940 1.811 1.00 15.30 170 GLU B N 1
ATOM 6800 C CA . GLU B 1 173 ? -22.516 18.585 2.075 1.00 15.59 170 GLU B CA 1
ATOM 6801 C C . GLU B 1 173 ? -21.190 18.629 2.813 1.00 13.36 170 GLU B C 1
ATOM 6802 O O . GLU B 1 173 ? -20.971 17.880 3.771 1.00 13.48 170 GLU B O 1
ATOM 6814 N N . ALA B 1 174 ? -20.300 19.525 2.396 1.00 11.46 171 ALA B N 1
ATOM 6815 C CA . ALA B 1 174 ? -19.033 19.673 3.097 1.00 10.32 171 ALA B CA 1
ATOM 6816 C C . ALA B 1 174 ? -19.255 20.071 4.552 1.00 10.10 171 ALA B C 1
ATOM 6817 O O . ALA B 1 174 ? -18.602 19.542 5.452 1.00 10.64 171 ALA B O 1
ATOM 6824 N N . PHE B 1 175 ? -20.159 21.011 4.803 1.00 9.67 172 PHE B N 1
ATOM 6825 C CA . PHE B 1 175 ? -20.470 21.391 6.174 1.00 10.13 172 PHE B CA 1
ATOM 6826 C C . PHE B 1 175 ? -20.965 20.190 6.963 1.00 10.90 172 PHE B C 1
ATOM 6827 O O . PHE B 1 175 ? -20.536 19.945 8.099 1.00 11.27 172 PHE B O 1
ATOM 6844 N N . SER B 1 176 ? -21.871 19.422 6.366 1.00 12.01 173 SER B N 1
ATOM 6845 C CA . SER B 1 176 ? -22.537 18.358 7.098 1.00 14.05 173 SER B CA 1
ATOM 6846 C C . SER B 1 176 ? -21.584 17.241 7.487 1.00 15.06 173 SER B C 1
ATOM 6847 O O . SER B 1 176 ? -21.806 16.571 8.495 1.00 18.25 173 SER B O 1
ATOM 6855 N N . VAL B 1 177 ? -20.512 17.027 6.726 1.00 13.58 174 VAL B N 1
ATOM 6856 C CA . VAL B 1 177 ? -19.547 15.989 7.069 1.00 14.08 174 VAL B CA 1
ATOM 6857 C C . VAL B 1 177 ? -18.349 16.528 7.829 1.00 13.43 174 VAL B C 1
ATOM 6858 O O . VAL B 1 177 ? -17.425 15.763 8.124 1.00 14.92 174 VAL B O 1
ATOM 6871 N N . GLY B 1 178 ? -18.347 17.808 8.187 1.00 12.87 175 GLY B N 1
ATOM 6872 C CA . GLY B 1 178 ? -17.263 18.353 8.978 1.00 13.02 175 GLY B CA 1
ATOM 6873 C C . GLY B 1 178 ? -16.074 18.828 8.185 1.00 12.63 175 GLY B C 1
ATOM 6874 O O . GLY B 1 178 ? -14.974 18.914 8.738 1.00 12.97 175 GLY B O 1
ATOM 6878 N N . LEU B 1 179 ? -16.263 19.146 6.912 1.00 12.51 176 LEU B N 1
ATOM 6879 C CA A LEU B 1 179 ? -15.217 19.678 6.052 0.51 12.52 176 LEU B CA 1
ATOM 6880 C CA B LEU B 1 179 ? -15.196 19.698 6.094 0.49 12.22 176 LEU B CA 1
ATOM 6881 C C . LEU B 1 179 ? -15.264 21.199 5.936 1.00 12.53 176 LEU B C 1
ATOM 6882 O O . LEU B 1 179 ? -14.247 21.804 5.607 1.00 15.40 176 LEU B O 1
ATOM 6913 N N . ALA B 1 180 ? -16.412 21.819 6.170 1.00 11.59 177 ALA B N 1
ATOM 6914 C CA . ALA B 1 180 ? -16.530 23.266 6.250 1.00 11.74 177 ALA B CA 1
ATOM 6915 C C . ALA B 1 180 ? -17.109 23.607 7.613 1.00 11.84 177 ALA B C 1
ATOM 6916 O O . ALA B 1 180 ? -18.091 22.999 8.044 1.00 13.81 177 ALA B O 1
ATOM 6923 N N . ASN B 1 181 ? -16.516 24.582 8.281 1.00 10.73 178 ASN B N 1
ATOM 6924 C CA . ASN B 1 181 ? -16.976 24.977 9.606 1.00 10.76 178 ASN B CA 1
ATOM 6925 C C . ASN B 1 181 ? -18.142 25.957 9.567 1.00 11.07 178 ASN B C 1
ATOM 6926 O O . ASN B 1 181 ? -18.925 26.023 10.518 1.00 11.40 178 ASN B O 1
ATOM 6937 N N . ARG B 1 182 ? -18.238 26.766 8.516 1.00 10.83 179 ARG B N 1
ATOM 6938 C CA . ARG B 1 182 ? -19.263 27.792 8.388 1.00 11.00 179 ARG B CA 1
ATOM 6939 C C . ARG B 1 182 ? -19.780 27.779 6.961 1.00 10.48 179 ARG B C 1
ATOM 6940 O O . ARG B 1 182 ? -19.026 27.502 6.021 1.00 11.03 179 ARG B O 1
ATOM 6961 N N . LEU B 1 183 ? -21.070 28.105 6.811 1.00 10.38 180 LEU B N 1
ATOM 6962 C CA . LEU B 1 183 ? -21.714 28.331 5.514 1.00 10.81 180 LEU B CA 1
ATOM 6963 C C . LEU B 1 183 ? -22.049 29.808 5.393 1.00 11.06 180 LEU B C 1
ATOM 6964 O O . LEU B 1 183 ? -22.899 30.321 6.130 1.00 13.07 180 LEU B O 1
ATOM 6980 N N . ALA B 1 184 ? -21.413 30.477 4.464 1.00 10.26 181 ALA B N 1
ATOM 6981 C CA . ALA B 1 184 ? -21.655 31.895 4.264 1.00 10.40 181 ALA B CA 1
ATOM 6982 C C . ALA B 1 184 ? -22.883 32.105 3.384 1.00 10.66 181 ALA B C 1
ATOM 6983 O O . ALA B 1 184 ? -23.045 31.420 2.373 1.00 12.19 181 ALA B O 1
ATOM 6990 N N . PRO B 1 185 ? -23.733 33.071 3.717 1.00 10.90 182 PRO B N 1
ATOM 6991 C CA . PRO B 1 185 ? -24.788 33.470 2.782 1.00 11.87 182 PRO B CA 1
ATOM 6992 C C . PRO B 1 185 ? -24.189 33.908 1.460 1.00 11.61 182 PRO B C 1
ATOM 6993 O O . PRO B 1 185 ? -23.055 34.387 1.394 1.00 11.65 182 PRO B O 1
ATOM 7004 N N . GLU B 1 186 ? -24.982 33.771 0.405 1.00 12.05 183 GLU B N 1
ATOM 7005 C CA . GLU B 1 186 ? -24.578 34.255 -0.902 1.00 12.45 183 GLU B CA 1
ATOM 7006 C C . GLU B 1 186 ? -24.133 35.708 -0.814 1.00 12.41 183 GLU B C 1
ATOM 7007 O O . GLU B 1 186 ? -24.830 36.556 -0.249 1.00 13.08 183 GLU B O 1
ATOM 7019 N N . GLY B 1 187 ? -22.956 35.984 -1.367 1.00 12.79 184 GLY B N 1
ATOM 7020 C CA . GLY B 1 187 ? -22.395 37.318 -1.409 1.00 13.32 184 GLY B CA 1
ATOM 7021 C C . GLY B 1 187 ? -21.640 37.761 -0.176 1.00 13.01 184 GLY B C 1
ATOM 7022 O O . GLY B 1 187 ? -21.088 38.870 -0.180 1.00 14.87 184 GLY B O 1
ATOM 7026 N N . HIS B 1 188 ? -21.577 36.937 0.874 1.00 11.55 185 HIS B N 1
ATOM 7027 C CA . HIS B 1 188 ? -21.030 37.358 2.162 1.00 12.10 185 HIS B CA 1
ATOM 7028 C C . HIS B 1 188 ? -19.829 36.530 2.601 1.00 11.15 185 HIS B C 1
ATOM 7029 O O . HIS B 1 188 ? -19.462 36.575 3.778 1.00 11.99 185 HIS B O 1
ATOM 7043 N N . LEU B 1 189 ? -19.189 35.800 1.686 1.00 10.66 186 LEU B N 1
ATOM 7044 C CA . LEU B 1 189 ? -18.090 34.917 2.071 1.00 10.43 186 LEU B CA 1
ATOM 7045 C C . LEU B 1 189 ? -17.019 35.646 2.864 1.00 9.99 186 LEU B C 1
ATOM 7046 O O . LEU B 1 189 ? -16.615 35.199 3.943 1.00 10.46 186 LEU B O 1
ATOM 7062 N N . LEU B 1 190 ? -16.495 36.739 2.318 1.00 10.91 187 LEU B N 1
ATOM 7063 C CA . LEU B 1 190 ? -15.364 37.369 2.985 1.00 11.70 187 LEU B CA 1
ATOM 7064 C C . LEU B 1 190 ? -15.777 38.042 4.279 1.00 11.97 187 LEU B C 1
ATOM 7065 O O . LEU B 1 190 ? -14.998 38.057 5.235 1.00 12.60 187 LEU B O 1
ATOM 7081 N N . ALA B 1 191 ? -16.986 38.592 4.342 1.00 12.16 188 ALA B N 1
ATOM 7082 C CA . ALA B 1 191 ? -17.465 39.139 5.604 1.00 12.92 188 ALA B CA 1
ATOM 7083 C C . ALA B 1 191 ? -17.541 38.059 6.672 1.00 12.31 188 ALA B C 1
ATOM 7084 O O . ALA B 1 191 ? -17.177 38.296 7.832 1.00 12.61 188 ALA B O 1
ATOM 7091 N N . VAL B 1 192 ? -18.032 36.876 6.309 1.00 11.33 189 VAL B N 1
ATOM 7092 C CA . VAL B 1 192 ? -18.105 35.777 7.266 1.00 11.52 189 VAL B CA 1
ATOM 7093 C C . VAL B 1 192 ? -16.712 35.315 7.670 1.00 10.57 189 VAL B C 1
ATOM 7094 O O . VAL B 1 192 ? -16.445 35.067 8.851 1.00 11.55 189 VAL B O 1
ATOM 7107 N N . ALA B 1 193 ? -15.807 35.173 6.705 1.00 10.12 190 ALA B N 1
ATOM 7108 C CA . ALA B 1 193 ? -14.458 34.719 7.019 1.00 10.27 190 ALA B CA 1
ATOM 7109 C C . ALA B 1 193 ? -13.726 35.743 7.871 1.00 10.65 190 ALA B C 1
ATOM 7110 O O . ALA B 1 193 ? -13.010 35.381 8.813 1.00 11.05 190 ALA B O 1
ATOM 7117 N N . TYR B 1 194 ? -13.890 37.027 7.555 1.00 12.07 191 TYR B N 1
ATOM 7118 C CA . TYR B 1 194 ? -13.261 38.065 8.355 1.00 12.64 191 TYR B CA 1
ATOM 7119 C C . TYR B 1 194 ? -13.828 38.079 9.769 1.00 13.01 191 TYR B C 1
ATOM 7120 O O . TYR B 1 194 ? -13.081 38.229 10.739 1.00 13.17 191 TYR B O 1
ATOM 7138 N N . GLY B 1 195 ? -15.143 37.889 9.912 1.00 13.33 192 GLY B N 1
ATOM 7139 C CA . GLY B 1 195 ? -15.728 37.827 11.242 1.00 13.62 192 GLY B CA 1
ATOM 7140 C C . GLY B 1 195 ? -15.233 36.628 12.025 1.00 13.42 192 GLY B C 1
ATOM 7141 O O . GLY B 1 195 ? -15.034 36.700 13.240 1.00 14.35 192 GLY B O 1
ATOM 7145 N N . LEU B 1 196 ? -15.031 35.508 11.346 1.00 12.90 193 LEU B N 1
ATOM 7146 C CA . LEU B 1 196 ? -14.423 34.362 11.999 1.00 12.22 193 LEU B CA 1
ATOM 7147 C C . LEU B 1 196 ? -13.008 34.695 12.469 1.00 11.96 193 LEU B C 1
ATOM 7148 O O . LEU B 1 196 ? -12.626 34.382 13.602 1.00 12.84 193 LEU B O 1
ATOM 7164 N N . ALA B 1 197 ? -12.220 35.358 11.616 1.00 11.58 194 ALA B N 1
ATOM 7165 C CA . ALA B 1 197 ? -10.887 35.804 12.013 1.00 12.16 194 ALA B CA 1
ATOM 7166 C C . ALA B 1 197 ? -10.960 36.727 13.221 1.00 12.29 194 ALA B C 1
ATOM 7167 O O . ALA B 1 197 ? -10.165 36.609 14.154 1.00 13.54 194 ALA B O 1
ATOM 7174 N N . GLU B 1 198 ? -11.912 37.653 13.230 1.00 12.56 195 GLU B N 1
ATOM 7175 C CA . GLU B 1 198 ? -12.051 38.549 14.373 1.00 13.68 195 GLU B CA 1
ATOM 7176 C C . GLU B 1 198 ? -12.361 37.781 15.647 1.00 14.14 195 GLU B C 1
ATOM 7177 O O . GLU B 1 198 ? -11.890 38.154 16.725 1.00 14.94 195 GLU B O 1
ATOM 7189 N N . SER B 1 199 ? -13.175 36.722 15.548 1.00 14.33 196 SER B N 1
ATOM 7190 C CA A SER B 1 199 ? -13.525 35.943 16.731 0.63 15.02 196 SER B CA 1
ATOM 7191 C CA B SER B 1 199 ? -13.525 35.939 16.728 0.37 15.16 196 SER B CA 1
ATOM 7192 C C . SER B 1 199 ? -12.315 35.218 17.297 1.00 15.64 196 SER B C 1
ATOM 7193 O O . SER B 1 199 ? -12.273 34.938 18.496 1.00 18.81 196 SER B O 1
ATOM 7208 N N . VAL B 1 200 ? -11.335 34.904 16.457 1.00 14.09 197 VAL B N 1
ATOM 7209 C CA . VAL B 1 200 ? -10.097 34.311 16.938 1.00 14.50 197 VAL B CA 1
ATOM 7210 C C . VAL B 1 200 ? -9.197 35.385 17.537 1.00 15.00 197 VAL B C 1
ATOM 7211 O O . VAL B 1 200 ? -8.635 35.204 18.620 1.00 15.54 197 VAL B O 1
ATOM 7224 N N . VAL B 1 201 ? -9.073 36.527 16.854 1.00 15.96 198 VAL B N 1
ATOM 7225 C CA . VAL B 1 201 ? -8.136 37.580 17.244 1.00 18.21 198 VAL B CA 1
ATOM 7226 C C . VAL B 1 201 ? -8.524 38.219 18.570 1.00 17.71 198 VAL B C 1
ATOM 7227 O O . VAL B 1 201 ? -7.667 38.770 19.279 1.00 18.65 198 VAL B O 1
ATOM 7240 N N . GLU B 1 202 ? -9.799 38.169 18.939 1.00 17.69 199 GLU B N 1
ATOM 7241 C CA . GLU B 1 202 ? -10.174 38.749 20.224 1.00 19.34 199 GLU B CA 1
ATOM 7242 C C . GLU B 1 202 ? -9.678 37.917 21.399 1.00 17.67 199 GLU B C 1
ATOM 7243 O O . GLU B 1 202 ? -9.661 38.411 22.532 0.94 18.80 199 GLU B O 1
ATOM 7255 N N . ASN B 1 203 ? -9.255 36.682 21.158 1.00 15.44 200 ASN B N 1
ATOM 7256 C CA . ASN B 1 203 ? -8.752 35.802 22.200 1.00 15.14 200 ASN B CA 1
ATOM 7257 C C . ASN B 1 203 ? -7.252 36.043 22.411 1.00 14.98 200 ASN B C 1
ATOM 7258 O O . ASN B 1 203 ? -6.592 36.734 21.632 1.00 17.55 200 ASN B O 1
ATOM 7269 N N . ALA B 1 204 ? -6.719 35.485 23.490 1.00 13.74 201 ALA B N 1
ATOM 7270 C CA . ALA B 1 204 ? -5.322 35.733 23.842 1.00 14.33 201 ALA B CA 1
ATOM 7271 C C . ALA B 1 204 ? -4.381 35.079 22.832 1.00 14.15 201 ALA B C 1
ATOM 7272 O O . ALA B 1 204 ? -4.540 33.889 22.523 1.00 13.80 201 ALA B O 1
ATOM 7279 N N . PRO B 1 205 ? -3.390 35.809 22.301 1.00 14.89 202 PRO B N 1
ATOM 7280 C CA . PRO B 1 205 ? -2.613 35.263 21.169 1.00 15.48 202 PRO B CA 1
ATOM 7281 C C . PRO B 1 205 ? -1.879 33.964 21.456 1.00 13.80 202 PRO B C 1
ATOM 7282 O O . PRO B 1 205 ? -1.889 33.045 20.621 1.00 14.23 202 PRO B O 1
ATOM 7293 N N . ILE B 1 206 ? -1.191 33.872 22.595 1.00 13.16 203 ILE B N 1
ATOM 7294 C CA . ILE B 1 206 ? -0.416 32.669 22.860 1.00 12.83 203 ILE B CA 1
ATOM 7295 C C . ILE B 1 206 ? -1.353 31.507 23.163 1.00 11.68 203 ILE B C 1
ATOM 7296 O O . ILE B 1 206 ? -1.062 30.354 22.828 1.00 11.43 203 ILE B O 1
ATOM 7312 N N . ALA B 1 207 ? -2.486 31.785 23.800 1.00 11.40 204 ALA B N 1
ATOM 7313 C CA . ALA B 1 207 ? -3.433 30.725 24.106 1.00 10.61 204 ALA B CA 1
ATOM 7314 C C . ALA B 1 207 ? -4.000 30.123 22.829 1.00 10.23 204 ALA B C 1
ATOM 7315 O O . ALA B 1 207 ? -4.083 28.903 22.701 1.00 10.04 204 ALA B O 1
ATOM 7322 N N . VAL B 1 208 ? -4.381 30.968 21.871 1.00 10.26 205 VAL B N 1
ATOM 7323 C CA . VAL B 1 208 ? -4.864 30.476 20.584 1.00 10.36 205 VAL B CA 1
ATOM 7324 C C . VAL B 1 208 ? -3.805 29.619 19.905 1.00 9.55 205 VAL B C 1
ATOM 7325 O O . VAL B 1 208 ? -4.076 28.499 19.461 1.00 9.81 205 VAL B O 1
ATOM 7338 N N . ALA B 1 209 ? -2.576 30.129 19.822 1.00 10.03 206 ALA B N 1
ATOM 7339 C CA . ALA B 1 209 ? -1.519 29.395 19.133 1.00 10.06 206 ALA B CA 1
ATOM 7340 C C . ALA B 1 209 ? -1.239 28.072 19.823 1.00 9.70 206 ALA B C 1
ATOM 7341 O O . ALA B 1 209 ? -1.074 27.035 19.164 1.00 10.31 206 ALA B O 1
ATOM 7348 N N . THR B 1 210 ? -1.142 28.102 21.154 1.00 10.27 207 THR B N 1
ATOM 7349 C CA . THR B 1 210 ? -0.810 26.901 21.909 1.00 10.58 207 THR B CA 1
ATOM 7350 C C . THR B 1 210 ? -1.917 25.864 21.793 1.00 10.14 207 THR B C 1
ATOM 7351 O O . THR B 1 210 ? -1.639 24.667 21.655 1.00 10.81 207 THR B O 1
ATOM 7362 N N . ALA B 1 211 ? -3.175 26.300 21.835 1.00 10.07 208 ALA B N 1
ATOM 7363 C CA . ALA B 1 211 ? -4.280 25.361 21.686 1.00 10.35 208 ALA B CA 1
ATOM 7364 C C . ALA B 1 211 ? -4.276 24.727 20.300 1.00 9.55 208 ALA B C 1
ATOM 7365 O O . ALA B 1 211 ? -4.474 23.515 20.155 1.00 10.19 208 ALA B O 1
ATOM 7372 N N . LYS B 1 212 ? -4.034 25.533 19.267 1.00 9.31 209 LYS B N 1
ATOM 7373 C CA . LYS B 1 212 ? -3.936 25.003 17.915 1.00 9.71 209 LYS B CA 1
ATOM 7374 C C . LYS B 1 212 ? -2.878 23.910 17.846 1.00 10.17 209 LYS B C 1
ATOM 7375 O O . LYS B 1 212 ? -3.103 22.822 17.289 1.00 10.53 209 LYS B O 1
ATOM 7394 N N . HIS B 1 213 ? -1.701 24.188 18.403 1.00 9.80 210 HIS B N 1
ATOM 7395 C CA . HIS B 1 213 ? -0.616 23.224 18.323 1.00 10.82 210 HIS B CA 1
ATOM 7396 C C . HIS B 1 213 ? -0.896 21.996 19.174 1.00 11.07 210 HIS B C 1
ATOM 7397 O O . HIS B 1 213 ? -0.542 20.878 18.790 1.00 12.25 210 HIS B O 1
ATOM 7411 N N . ALA B 1 214 ? -1.530 22.166 20.331 1.00 11.13 211 ALA B N 1
ATOM 7412 C CA . ALA B 1 214 ? -1.908 20.997 21.114 1.00 11.78 211 ALA B CA 1
ATOM 7413 C C . ALA B 1 214 ? -2.801 20.059 20.307 1.00 11.71 211 ALA B C 1
ATOM 7414 O O . ALA B 1 214 ? -2.637 18.833 20.360 1.00 12.76 211 ALA B O 1
ATOM 7421 N N . ILE B 1 215 ? -3.762 20.609 19.566 1.00 11.35 212 ILE B N 1
ATOM 7422 C CA . ILE B 1 215 ? -4.664 19.772 18.786 1.00 11.79 212 ILE B CA 1
ATOM 7423 C C . ILE B 1 215 ? -3.898 19.007 17.712 1.00 12.35 212 ILE B C 1
ATOM 7424 O O . ILE B 1 215 ? -4.032 17.786 17.582 1.00 13.21 212 ILE B O 1
ATOM 7440 N N . ASP B 1 216 ? -3.115 19.709 16.895 1.00 12.39 213 ASP B N 1
ATOM 7441 C CA . ASP B 1 216 ? -2.447 19.018 15.794 1.00 13.11 213 ASP B CA 1
ATOM 7442 C C . ASP B 1 216 ? -1.351 18.082 16.289 1.00 13.34 213 ASP B C 1
ATOM 7443 O O . ASP B 1 216 ? -1.175 16.989 15.744 1.00 13.47 213 ASP B O 1
ATOM 7452 N N . GLU B 1 217 ? -0.593 18.488 17.309 1.00 12.67 214 GLU B N 1
ATOM 7453 C CA . GLU B 1 217 ? 0.495 17.646 17.797 1.00 12.87 214 GLU B CA 1
ATOM 7454 C C . GLU B 1 217 ? -0.007 16.391 18.487 1.00 12.79 214 GLU B C 1
ATOM 7455 O O . GLU B 1 217 ? 0.769 15.448 18.669 1.00 13.40 214 GLU B O 1
ATOM 7467 N N . GLY B 1 218 ? -1.282 16.351 18.864 1.00 12.51 215 GLY B N 1
ATOM 7468 C CA . GLY B 1 218 ? -1.860 15.143 19.419 1.00 12.59 215 GLY B CA 1
ATOM 7469 C C . GLY B 1 218 ? -2.267 14.110 18.389 1.00 13.25 215 GLY B C 1
ATOM 7470 O O . GLY B 1 218 ? -2.654 13.003 18.774 1.00 13.65 215 GLY B O 1
ATOM 7474 N N . THR B 1 219 ? -2.184 14.445 17.099 1.00 13.82 216 THR B N 1
ATOM 7475 C CA . THR B 1 219 ? -2.536 13.514 16.024 1.00 14.65 216 THR B CA 1
ATOM 7476 C C . THR B 1 219 ? -1.717 12.247 16.145 1.00 13.21 216 THR B C 1
ATOM 7477 O O . THR B 1 219 ? -0.486 12.300 16.172 1.00 13.66 216 THR B O 1
ATOM 7488 N N . GLY B 1 220 ? -2.395 11.103 16.168 1.00 13.36 217 GLY B N 1
ATOM 7489 C CA . GLY B 1 220 ? -1.712 9.833 16.168 1.00 12.63 217 GLY B CA 1
ATOM 7490 C C . GLY B 1 220 ? -1.144 9.408 17.500 1.00 12.36 217 GLY B C 1
ATOM 7491 O O . GLY B 1 220 ? -0.522 8.354 17.572 1.00 13.35 217 GLY B O 1
ATOM 7495 N N . LEU B 1 221 ? -1.328 10.183 18.557 1.00 11.42 218 LEU B N 1
ATOM 7496 C CA . LEU B 1 221 ? -0.818 9.785 19.861 1.00 11.00 218 LEU B CA 1
ATOM 7497 C C . LEU B 1 221 ? -1.837 8.935 20.597 1.00 11.25 218 LEU B C 1
ATOM 7498 O O . LEU B 1 221 ? -3.050 9.101 20.452 1.00 12.16 218 LEU B O 1
ATOM 7514 N N . GLU B 1 222 ? -1.324 8.011 21.394 1.00 11.45 219 GLU B N 1
ATOM 7515 C CA . GLU B 1 222 ? -2.151 7.348 22.387 1.00 12.40 219 GLU B CA 1
ATOM 7516 C C . GLU B 1 222 ? -2.484 8.326 23.509 1.00 10.87 219 GLU B C 1
ATOM 7517 O O . GLU B 1 222 ? -1.829 9.354 23.685 1.00 11.05 219 GLU B O 1
ATOM 7529 N N . LEU B 1 223 ? -3.547 8.019 24.252 1.00 11.14 220 LEU B N 1
ATOM 7530 C CA . LEU B 1 223 ? -4.140 9.020 25.136 1.00 10.74 220 LEU B CA 1
ATOM 7531 C C . LEU B 1 223 ? -3.159 9.521 26.190 1.00 10.33 220 LEU B C 1
ATOM 7532 O O . LEU B 1 223 ? -3.057 10.727 26.422 1.00 10.51 220 LEU B O 1
ATOM 7548 N N . ASP B 1 224 ? -2.443 8.630 26.867 1.00 10.54 221 ASP B N 1
ATOM 7549 C CA A ASP B 1 224 ? -1.575 9.136 27.917 0.42 10.80 221 ASP B CA 1
ATOM 7550 C CA B ASP B 1 224 ? -1.522 9.081 27.914 0.58 11.07 221 ASP B CA 1
ATOM 7551 C C . ASP B 1 224 ? -0.489 10.043 27.350 1.00 10.63 221 ASP B C 1
ATOM 7552 O O . ASP B 1 224 ? -0.156 11.062 27.964 1.00 10.88 221 ASP B O 1
ATOM 7569 N N . ASP B 1 225 ? 0.048 9.721 26.176 1.00 10.77 222 ASP B N 1
ATOM 7570 C CA . ASP B 1 225 ? 1.036 10.601 25.560 1.00 11.49 222 ASP B CA 1
ATOM 7571 C C . ASP B 1 225 ? 0.413 11.937 25.173 1.00 11.29 222 ASP B C 1
ATOM 7572 O O . ASP B 1 225 ? 1.038 12.994 25.318 1.00 12.24 222 ASP B O 1
ATOM 7581 N N . ALA B 1 226 ? -0.809 11.902 24.649 1.00 10.80 223 ALA B N 1
ATOM 7582 C CA . ALA B 1 226 ? -1.499 13.134 24.283 1.00 11.38 223 ALA B CA 1
ATOM 7583 C C . ALA B 1 226 ? -1.771 14.003 25.507 1.00 10.70 223 ALA B C 1
ATOM 7584 O O . ALA B 1 226 ? -1.600 15.225 25.462 1.00 11.40 223 ALA B O 1
ATOM 7591 N N . LEU B 1 227 ? -2.181 13.390 26.617 1.00 10.63 224 LEU B N 1
ATOM 7592 C CA . LEU B 1 227 ? -2.440 14.160 27.829 1.00 10.44 224 LEU B CA 1
ATOM 7593 C C . LEU B 1 227 ? -1.156 14.766 28.372 1.00 10.53 224 LEU B C 1
ATOM 7594 O O . LEU B 1 227 ? -1.165 15.894 28.883 1.00 11.38 224 LEU B O 1
ATOM 7610 N N . ALA B 1 228 ? -0.041 14.033 28.264 1.00 10.79 225 ALA B N 1
ATOM 7611 C CA . ALA B 1 228 ? 1.235 14.556 28.742 1.00 11.80 225 ALA B CA 1
ATOM 7612 C C . ALA B 1 228 ? 1.685 15.731 27.885 1.00 11.58 225 ALA B C 1
ATOM 7613 O O . ALA B 1 228 ? 2.240 16.708 28.402 1.00 12.05 225 ALA B O 1
ATOM 7620 N N . LEU B 1 229 ? 1.436 15.647 26.574 1.00 12.32 226 LEU B N 1
ATOM 7621 C CA A LEU B 1 229 ? 1.743 16.758 25.686 0.52 12.93 226 LEU B CA 1
ATOM 7622 C CA B LEU B 1 229 ? 1.712 16.750 25.659 0.48 13.07 226 LEU B CA 1
ATOM 7623 C C . LEU B 1 229 ? 0.927 17.991 26.059 1.00 12.35 226 LEU B C 1
ATOM 7624 O O . LEU B 1 229 ? 1.474 19.096 26.158 1.00 12.75 226 LEU B O 1
ATOM 7655 N N . GLU B 1 230 ? -0.383 17.830 26.269 1.00 12.36 227 GLU B N 1
ATOM 7656 C CA . GLU B 1 230 ? -1.192 18.985 26.640 1.00 12.28 227 GLU B CA 1
ATOM 7657 C C . GLU B 1 230 ? -0.694 19.585 27.938 1.00 11.68 227 GLU B C 1
ATOM 7658 O O . GLU B 1 230 ? -0.653 20.806 28.086 1.00 11.63 227 GLU B O 1
ATOM 7670 N N . LEU B 1 231 ? -0.333 18.739 28.897 1.00 11.32 228 LEU B N 1
ATOM 7671 C CA . LEU B 1 231 ? 0.095 19.246 30.190 1.00 11.83 228 LEU B CA 1
ATOM 7672 C C . LEU B 1 231 ? 1.365 20.074 30.064 1.00 11.98 228 LEU B C 1
ATOM 7673 O O . LEU B 1 231 ? 1.498 21.118 30.711 1.00 12.40 228 LEU B O 1
ATOM 7689 N N . ARG B 1 232 ? 2.313 19.628 29.235 1.00 12.03 229 ARG B N 1
ATOM 7690 C CA . ARG B 1 232 ? 3.517 20.421 29.011 1.00 12.76 229 ARG B CA 1
ATOM 7691 C C . ARG B 1 232 ? 3.167 21.795 28.468 1.00 12.33 229 ARG B C 1
ATOM 7692 O O . ARG B 1 232 ? 3.729 22.805 28.904 1.00 13.18 229 ARG B O 1
ATOM 7713 N N . LYS B 1 233 ? 2.233 21.856 27.520 1.00 11.60 230 LYS B N 1
ATOM 7714 C CA . LYS B 1 233 ? 1.853 23.139 26.938 1.00 11.59 230 LYS B CA 1
ATOM 7715 C C . LYS B 1 233 ? 1.111 24.001 27.945 1.00 11.35 230 LYS B C 1
ATOM 7716 O O . LYS B 1 233 ? 1.299 25.222 27.996 1.00 12.36 230 LYS B O 1
ATOM 7735 N N . TYR B 1 234 ? 0.256 23.378 28.752 1.00 10.96 231 TYR B N 1
ATOM 7736 C CA . TYR B 1 234 ? -0.461 24.110 29.786 1.00 11.28 231 TYR B CA 1
ATOM 7737 C C . TYR B 1 234 ? 0.520 24.724 30.778 1.00 12.46 231 TYR B C 1
ATOM 7738 O O . TYR B 1 234 ? 0.408 25.901 31.136 1.00 12.59 231 TYR B O 1
ATOM 7756 N N . GLU B 1 235 ? 1.509 23.946 31.212 1.00 13.35 232 GLU B N 1
ATOM 7757 C CA . GLU B 1 235 ? 2.491 24.477 32.153 1.00 14.77 232 GLU B CA 1
ATOM 7758 C C . GLU B 1 235 ? 3.245 25.654 31.547 1.00 14.43 232 GLU B C 1
ATOM 7759 O O . GLU B 1 235 ? 3.573 26.621 32.243 1.00 15.22 232 GLU B O 1
ATOM 7771 N N . GLU B 1 236 ? 3.551 25.591 30.257 1.00 14.04 233 GLU B N 1
ATOM 7772 C CA A GLU B 1 236 ? 4.236 26.711 29.622 0.47 15.26 233 GLU B CA 1
ATOM 7773 C CA B GLU B 1 236 ? 4.237 26.710 29.626 0.53 14.78 233 GLU B CA 1
ATOM 7774 C C . GLU B 1 236 ? 3.359 27.954 29.622 1.00 14.23 233 GLU B C 1
ATOM 7775 O O . GLU B 1 236 ? 3.825 29.060 29.931 1.00 15.08 233 GLU B O 1
ATOM 7796 N N . ILE B 1 237 ? 2.078 27.797 29.286 1.00 13.35 234 ILE B N 1
ATOM 7797 C CA . ILE B 1 237 ? 1.246 28.977 29.175 1.00 13.94 234 ILE B CA 1
ATOM 7798 C C . ILE B 1 237 ? 0.968 29.601 30.540 1.00 13.49 234 ILE B C 1
ATOM 7799 O O . ILE B 1 237 ? 0.716 30.808 30.623 1.00 13.48 234 ILE B O 1
ATOM 7815 N N . LEU B 1 238 ? 1.055 28.824 31.620 1.00 13.87 235 LEU B N 1
ATOM 7816 C CA . LEU B 1 238 ? 0.902 29.393 32.957 1.00 15.49 235 LEU B CA 1
ATOM 7817 C C . LEU B 1 238 ? 1.895 30.509 33.218 1.00 15.78 235 LEU B C 1
ATOM 7818 O O . LEU B 1 238 ? 1.635 31.384 34.052 1.00 17.36 235 LEU B O 1
ATOM 7834 N N . LYS B 1 239 ? 3.040 30.489 32.552 1.00 14.36 236 LYS B N 1
ATOM 7835 C CA . LYS B 1 239 ? 4.087 31.467 32.798 1.00 15.31 236 LYS B CA 1
ATOM 7836 C C . LYS B 1 239 ? 3.905 32.758 32.007 1.00 15.34 236 LYS B C 1
ATOM 7837 O O . LYS B 1 239 ? 4.691 33.693 32.188 1.00 16.86 236 LYS B O 1
ATOM 7856 N N . THR B 1 240 ? 2.892 32.844 31.153 1.00 15.04 237 THR B N 1
ATOM 7857 C CA . THR B 1 240 ? 2.685 34.047 30.363 1.00 14.88 237 THR B CA 1
ATOM 7858 C C . THR B 1 240 ? 1.995 35.119 31.194 1.00 15.41 237 THR B C 1
ATOM 7859 O O . THR B 1 240 ? 1.248 34.831 32.131 1.00 16.18 237 THR B O 1
ATOM 7870 N N . GLU B 1 241 ? 2.269 36.376 30.849 1.00 16.87 238 GLU B N 1
ATOM 7871 C CA . GLU B 1 241 ? 1.591 37.474 31.526 1.00 18.69 238 GLU B CA 1
ATOM 7872 C C . GLU B 1 241 ? 0.112 37.530 31.153 1.00 18.07 238 GLU B C 1
ATOM 7873 O O . GLU B 1 241 ? -0.719 37.892 31.994 1.00 18.30 238 GLU B O 1
ATOM 7885 N N . ASP B 1 242 ? -0.243 37.138 29.923 1.00 17.91 239 ASP B N 1
ATOM 7886 C CA . ASP B 1 242 ? -1.648 37.151 29.523 1.00 17.85 239 ASP B CA 1
ATOM 7887 C C . ASP B 1 242 ? -2.497 36.233 30.395 1.00 16.86 239 ASP B C 1
ATOM 7888 O O . ASP B 1 242 ? -3.674 36.523 30.640 1.00 17.66 239 ASP B O 1
ATOM 7897 N N . ARG B 1 243 ? -1.932 35.118 30.864 1.00 16.03 240 ARG B N 1
ATOM 7898 C CA . ARG B 1 243 ? -2.658 34.254 31.790 1.00 17.88 240 ARG B CA 1
ATOM 7899 C C . ARG B 1 243 ? -3.048 35.018 33.050 1.00 17.68 240 ARG B C 1
ATOM 7900 O O . ARG B 1 243 ? -4.173 34.882 33.553 1.00 18.06 240 ARG B O 1
ATOM 7921 N N . LEU B 1 244 ? -2.128 35.820 33.583 1.00 18.79 241 LEU B N 1
ATOM 7922 C CA . LEU B 1 244 ? -2.437 36.593 34.781 1.00 21.01 241 LEU B CA 1
ATOM 7923 C C . LEU B 1 244 ? -3.450 37.688 34.481 1.00 22.42 241 LEU B C 1
ATOM 7924 O O . LEU B 1 244 ? -4.323 37.977 35.309 1.00 22.94 241 LEU B O 1
ATOM 7940 N N . GLU B 1 245 ? -3.349 38.307 33.302 1.00 23.54 242 GLU B N 1
ATOM 7941 C CA . GLU B 1 245 ? -4.324 39.317 32.907 1.00 25.01 242 GLU B CA 1
ATOM 7942 C C . GLU B 1 245 ? -5.732 38.733 32.856 1.00 24.95 242 GLU B C 1
ATOM 7943 O O . GLU B 1 245 ? -6.697 39.392 33.255 1.00 25.23 242 GLU B O 1
ATOM 7955 N N . GLY B 1 246 ? -5.875 37.495 32.375 1.00 24.99 243 GLY B N 1
ATOM 7956 C CA . GLY B 1 246 ? -7.190 36.871 32.373 1.00 25.97 243 GLY B CA 1
ATOM 7957 C C . GLY B 1 246 ? -7.781 36.746 33.766 1.00 27.58 243 GLY B C 1
ATOM 7958 O O . GLY B 1 246 ? -8.965 37.020 33.976 1.00 27.51 243 GLY B O 1
ATOM 7962 N N . LEU B 1 247 ? -6.963 36.335 34.738 1.00 28.92 244 LEU B N 1
ATOM 7963 C CA . LEU B 1 247 ? -7.441 36.223 36.112 1.00 30.86 244 LEU B CA 1
ATOM 7964 C C . LEU B 1 247 ? -7.721 37.591 36.717 1.00 31.96 244 LEU B C 1
ATOM 7965 O O . LEU B 1 247 ? -8.709 37.765 37.440 1.00 31.89 244 LEU B O 1
ATOM 7981 N N . ARG B 1 248 ? -6.854 38.569 36.454 1.00 33.13 245 ARG B N 1
ATOM 7982 C CA . ARG B 1 248 ? -7.076 39.901 37.004 1.00 34.67 245 ARG B CA 1
ATOM 7983 C C . ARG B 1 248 ? -8.340 40.525 36.428 1.00 34.70 245 ARG B C 1
ATOM 7984 O O . ARG B 1 248 ? -9.148 41.102 37.165 1.00 34.45 245 ARG B O 1
ATOM 8005 N N . ALA B 1 249 ? -8.533 40.414 35.111 1.00 35.15 246 ALA B N 1
ATOM 8006 C CA . ALA B 1 249 ? -9.726 40.981 34.490 1.00 36.26 246 ALA B CA 1
ATOM 8007 C C . ALA B 1 249 ? -10.993 40.346 35.050 1.00 37.55 246 ALA B C 1
ATOM 8008 O O . ALA B 1 249 ? -12.007 41.027 35.246 1.00 37.49 246 ALA B O 1
ATOM 8015 N N . PHE B 1 250 ? -10.955 39.041 35.326 1.00 39.23 247 PHE B N 1
ATOM 8016 C CA . PHE B 1 250 ? -12.106 38.379 35.931 1.00 41.08 247 PHE B CA 1
ATOM 8017 C C . PHE B 1 250 ? -12.337 38.873 37.354 1.00 42.06 247 PHE B C 1
ATOM 8018 O O . PHE B 1 250 ? -13.476 39.161 37.743 1.00 42.40 247 PHE B O 1
ATOM 8035 N N . ALA B 1 251 ? -11.267 38.984 38.144 1.00 42.77 248 ALA B N 1
ATOM 8036 C CA . ALA B 1 251 ? -11.399 39.473 39.512 1.00 43.58 248 ALA B CA 1
ATOM 8037 C C . ALA B 1 251 ? -11.924 40.901 39.547 1.00 44.10 248 ALA B C 1
ATOM 8038 O O . ALA B 1 251 ? -12.553 41.307 40.531 1.00 44.45 248 ALA B O 1
ATOM 8045 N N . GLU B 1 252 ? -11.682 41.672 38.488 1.00 44.05 249 GLU B N 1
ATOM 8046 C CA . GLU B 1 252 ? -12.057 43.077 38.432 1.00 43.90 249 GLU B CA 1
ATOM 8047 C C . GLU B 1 252 ? -13.314 43.323 37.605 1.00 43.77 249 GLU B C 1
ATOM 8048 O O . GLU B 1 252 ? -13.678 44.483 37.384 1.00 43.93 249 GLU B O 1
ATOM 8060 N N . LYS B 1 253 ? -13.981 42.267 37.144 1.00 43.39 250 LYS B N 1
ATOM 8061 C CA . LYS B 1 253 ? -15.219 42.395 36.377 1.00 43.05 250 LYS B CA 1
ATOM 8062 C C . LYS B 1 253 ? -15.049 43.366 35.208 1.00 42.44 250 LYS B C 1
ATOM 8063 O O . LYS B 1 253 ? -15.854 44.275 34.996 1.00 42.51 250 LYS B O 1
ATOM 8067 N N . ARG B 1 254 ? -13.979 43.162 34.441 1.00 41.53 251 ARG B N 1
ATOM 8068 C CA . ARG B 1 254 ? -13.678 43.993 33.285 1.00 40.39 251 ARG B CA 1
ATOM 8069 C C . ARG B 1 254 ? -13.162 43.108 32.162 1.00 39.89 251 ARG B C 1
ATOM 8070 O O . ARG B 1 254 ? -12.804 41.944 32.368 1.00 39.52 251 ARG B O 1
ATOM 8091 N N . ALA B 1 255 ? -13.106 43.679 30.965 1.00 39.47 252 ALA B N 1
ATOM 8092 C CA . ALA B 1 255 ? -12.582 42.942 29.829 1.00 38.63 252 ALA B CA 1
ATOM 8093 C C . ALA B 1 255 ? -11.062 42.847 29.937 1.00 37.72 252 ALA B C 1
ATOM 8094 O O . ALA B 1 255 ? -10.409 43.803 30.368 1.00 37.80 252 ALA B O 1
ATOM 8101 N N . PRO B 1 256 ? -10.471 41.711 29.574 1.00 36.35 253 PRO B N 1
ATOM 8102 C CA . PRO B 1 256 ? -9.010 41.625 29.534 1.00 35.20 253 PRO B CA 1
ATOM 8103 C C . PRO B 1 256 ? -8.471 42.317 28.296 1.00 34.56 253 PRO B C 1
ATOM 8104 O O . PRO B 1 256 ? -9.154 42.442 27.277 1.00 35.10 253 PRO B O 1
ATOM 8115 N N . VAL B 1 257 ? -7.232 42.783 28.397 1.00 33.88 254 VAL B N 1
ATOM 8116 C CA . VAL B 1 257 ? -6.494 43.281 27.242 1.00 33.38 254 VAL B CA 1
ATOM 8117 C C . VAL B 1 257 ? -5.205 42.478 27.169 1.00 31.61 254 VAL B C 1
ATOM 8118 O O . VAL B 1 257 ? -4.336 42.587 28.045 1.00 32.06 254 VAL B O 1
ATOM 8131 N N . TYR B 1 258 ? -5.102 41.639 26.147 1.00 29.16 255 TYR B N 1
ATOM 8132 C CA . TYR B 1 258 ? -3.995 40.712 26.015 1.00 27.16 255 TYR B CA 1
ATOM 8133 C C . TYR B 1 258 ? -2.906 41.322 25.149 1.00 27.10 255 TYR B C 1
ATOM 8134 O O . TYR B 1 258 ? -3.178 42.095 24.225 1.00 28.00 255 TYR B O 1
ATOM 8152 N N . LYS B 1 259 ? -1.660 40.975 25.468 1.00 26.70 256 LYS B N 1
ATOM 8153 C CA . LYS B 1 259 ? -0.496 41.539 24.802 1.00 27.25 256 LYS B CA 1
ATOM 8154 C C . LYS B 1 259 ? 0.317 40.517 24.025 1.00 26.58 256 LYS B C 1
ATOM 8155 O O . LYS B 1 259 ? 1.300 40.897 23.382 1.00 27.23 256 LYS B O 1
ATOM 8165 N N . GLY B 1 260 ? -0.048 39.238 24.066 1.00 25.68 257 GLY B N 1
ATOM 8166 C CA . GLY B 1 260 ? 0.739 38.238 23.375 1.00 25.27 257 GLY B CA 1
ATOM 8167 C C . GLY B 1 260 ? 2.049 37.926 24.058 1.00 24.94 257 GLY B C 1
ATOM 8168 O O . GLY B 1 260 ? 3.045 37.638 23.386 1.00 25.21 257 GLY B O 1
ATOM 8172 N N . ARG B 1 261 ? 2.078 37.991 25.382 1.00 24.23 258 ARG B N 1
ATOM 8173 C CA . ARG B 1 261 ? 3.249 37.585 26.154 1.00 24.31 258 ARG B CA 1
ATOM 8174 C C . ARG B 1 261 ? 2.770 37.086 27.502 1.00 22.23 258 ARG B C 1
ATOM 8175 O O . ARG B 1 261 ? 1.563 37.111 27.765 1.00 21.51 258 ARG B O 1
ATOM 8197 N N . GLY C 1 1 ? -23.684 23.281 61.653 1.00 30.77 -2 GLY C N 1
ATOM 8198 C CA . GLY C 1 1 ? -24.442 23.048 60.390 1.00 30.84 -2 GLY C CA 1
ATOM 8199 C C . GLY C 1 1 ? -24.535 21.572 60.049 1.00 30.33 -2 GLY C C 1
ATOM 8200 O O . GLY C 1 1 ? -23.817 20.761 60.630 1.00 30.57 -2 GLY C O 1
ATOM 8206 N N . PRO C 1 2 ? -25.420 21.219 59.110 1.00 29.23 -1 PRO C N 1
ATOM 8207 C CA . PRO C 1 2 ? -25.620 19.802 58.772 1.00 28.00 -1 PRO C CA 1
ATOM 8208 C C . PRO C 1 2 ? -24.662 19.257 57.722 1.00 25.12 -1 PRO C C 1
ATOM 8209 O O . PRO C 1 2 ? -24.707 18.050 57.447 1.00 24.22 -1 PRO C O 1
ATOM 8220 N N . HIS C 1 3 ? -23.820 20.095 57.116 1.00 23.04 0 HIS C N 1
ATOM 8221 C CA . HIS C 1 3 ? -22.842 19.644 56.127 1.00 21.13 0 HIS C CA 1
ATOM 8222 C C . HIS C 1 3 ? -23.524 18.961 54.938 1.00 20.30 0 HIS C C 1
ATOM 8223 O O . HIS C 1 3 ? -23.300 17.780 54.654 1.00 19.71 0 HIS C O 1
ATOM 8237 N N . MET C 1 4 ? -24.357 19.721 54.240 1.00 21.05 1 MET C N 1
ATOM 8238 C CA . MET C 1 4 ? -24.992 19.207 53.030 1.00 21.51 1 MET C CA 1
ATOM 8239 C C . MET C 1 4 ? -23.927 18.708 52.056 1.00 17.38 1 MET C C 1
ATOM 8240 O O . MET C 1 4 ? -23.006 19.463 51.716 1.00 18.46 1 MET C O 1
ATOM 8254 N N . PRO C 1 5 ? -24.016 17.471 51.572 1.00 14.21 2 PRO C N 1
ATOM 8255 C CA A PRO C 1 5 ? -22.983 16.960 50.668 0.67 13.07 2 PRO C CA 1
ATOM 8256 C CA B PRO C 1 5 ? -22.974 16.967 50.674 0.33 13.06 2 PRO C CA 1
ATOM 8257 C C . PRO C 1 5 ? -22.982 17.674 49.329 1.00 11.71 2 PRO C C 1
ATOM 8258 O O . PRO C 1 5 ? -23.978 18.255 48.888 1.00 12.19 2 PRO C O 1
ATOM 8279 N N . GLU C 1 6 ? -21.830 17.604 48.671 1.00 11.08 3 GLU C N 1
ATOM 8280 C CA . GLU C 1 6 ? -21.683 18.226 47.361 1.00 10.76 3 GLU C CA 1
ATOM 8281 C C . GLU C 1 6 ? -22.474 17.519 46.276 1.00 10.11 3 GLU C C 1
ATOM 8282 O O . GLU C 1 6 ? -22.794 18.155 45.270 1.00 10.58 3 GLU C O 1
ATOM 8294 N N . PHE C 1 7 ? -22.765 16.232 46.444 1.00 9.99 4 PHE C N 1
ATOM 8295 C CA . PHE C 1 7 ? -23.567 15.457 45.516 1.00 9.44 4 PHE C CA 1
ATOM 8296 C C . PHE C 1 7 ? -24.744 14.817 46.232 1.00 10.04 4 PHE C C 1
ATOM 8297 O O . PHE C 1 7 ? -24.642 14.393 47.387 1.00 11.27 4 PHE C O 1
ATOM 8314 N N . LYS C 1 8 ? -25.845 14.703 45.506 1.00 9.40 5 LYS C N 1
ATOM 8315 C CA . LYS C 1 8 ? -26.905 13.771 45.841 1.00 10.69 5 LYS C CA 1
ATOM 8316 C C . LYS C 1 8 ? -26.661 12.501 45.048 1.00 10.53 5 LYS C C 1
ATOM 8317 O O . LYS C 1 8 ? -26.466 12.554 43.833 1.00 12.13 5 LYS C O 1
ATOM 8336 N N . VAL C 1 9 ? -26.664 11.364 45.727 1.00 9.67 6 VAL C N 1
ATOM 8337 C CA . VAL C 1 9 ? -26.404 10.078 45.102 1.00 9.60 6 VAL C CA 1
ATOM 8338 C C . VAL C 1 9 ? -27.635 9.205 45.259 1.00 10.33 6 VAL C C 1
ATOM 8339 O O . VAL C 1 9 ? -28.014 8.851 46.383 1.00 11.67 6 VAL C O 1
ATOM 8352 N N . ASP C 1 10 ? -28.258 8.872 44.142 1.00 10.28 7 ASP C N 1
ATOM 8353 C CA . ASP C 1 10 ? -29.459 8.060 44.084 1.00 11.38 7 ASP C CA 1
ATOM 8354 C C . ASP C 1 10 ? -29.040 6.681 43.596 1.00 11.93 7 ASP C C 1
ATOM 8355 O O . ASP C 1 10 ? -28.751 6.495 42.409 1.00 12.14 7 ASP C O 1
ATOM 8364 N N . ALA C 1 11 ? -28.994 5.723 44.518 1.00 12.34 8 ALA C N 1
ATOM 8365 C CA . ALA C 1 11 ? -28.595 4.365 44.187 1.00 12.87 8 ALA C CA 1
ATOM 8366 C C . ALA C 1 11 ? -29.802 3.602 43.658 1.00 13.37 8 ALA C C 1
ATOM 8367 O O . ALA C 1 11 ? -30.841 3.509 44.323 1.00 16.36 8 ALA C O 1
ATOM 8374 N N . ARG C 1 12 ? -29.669 3.070 42.455 1.00 11.66 9 ARG C N 1
ATOM 8375 C CA . ARG C 1 12 ? -30.740 2.352 41.771 1.00 12.49 9 ARG C CA 1
ATOM 8376 C C . ARG C 1 12 ? -30.244 0.982 41.325 1.00 12.71 9 ARG C C 1
ATOM 8377 O O . ARG C 1 12 ? -30.338 0.597 40.150 1.00 14.98 9 ARG C O 1
ATOM 8398 N N . GLY C 1 13 ? -29.633 0.248 42.247 1.00 12.63 10 GLY C N 1
ATOM 8399 C CA . GLY C 1 13 ? -29.179 -1.089 41.956 1.00 11.63 10 GLY C CA 1
ATOM 8400 C C . GLY C 1 13 ? -27.926 -1.063 41.099 1.00 11.09 10 GLY C C 1
ATOM 8401 O O . GLY C 1 13 ? -26.873 -0.597 41.535 1.00 11.95 10 GLY C O 1
ATOM 8405 N N . PRO C 1 14 ? -28.007 -1.510 39.844 1.00 10.23 11 PRO C N 1
ATOM 8406 C CA . PRO C 1 14 ? -26.804 -1.494 39.001 1.00 9.88 11 PRO C CA 1
ATOM 8407 C C . PRO C 1 14 ? -26.445 -0.119 38.466 1.00 9.01 11 PRO C C 1
ATOM 8408 O O . PRO C 1 14 ? -25.400 0.026 37.806 1.00 9.21 11 PRO C O 1
ATOM 8419 N N . ILE C 1 15 ? -27.277 0.886 38.717 1.00 8.94 12 ILE C N 1
ATOM 8420 C CA . ILE C 1 15 ? -27.093 2.241 38.219 1.00 8.60 12 ILE C CA 1
ATOM 8421 C C . ILE C 1 15 ? -27.175 3.185 39.402 1.00 8.44 12 ILE C C 1
ATOM 8422 O O . ILE C 1 15 ? -28.026 3.003 40.276 1.00 9.93 12 ILE C O 1
ATOM 8438 N N . GLU C 1 16 ? -26.314 4.201 39.417 1.00 8.09 13 GLU C N 1
ATOM 8439 C CA . GLU C 1 16 ? -26.463 5.331 40.316 1.00 8.36 13 GLU C CA 1
ATOM 8440 C C . GLU C 1 16 ? -26.618 6.609 39.511 1.00 8.17 13 GLU C C 1
ATOM 8441 O O . GLU C 1 16 ? -26.056 6.747 38.418 1.00 8.48 13 GLU C O 1
ATOM 8453 N N . ILE C 1 17 ? -27.358 7.557 40.071 1.00 8.67 14 ILE C N 1
ATOM 8454 C CA A ILE C 1 17 ? -27.430 8.905 39.537 0.44 8.95 14 ILE C CA 1
ATOM 8455 C CA B ILE C 1 17 ? -27.463 8.918 39.551 0.56 8.51 14 ILE C CA 1
ATOM 8456 C C . ILE C 1 17 ? -26.754 9.838 40.531 1.00 8.97 14 ILE C C 1
ATOM 8457 O O . ILE C 1 17 ? -27.092 9.854 41.719 1.00 10.70 14 ILE C O 1
ATOM 8488 N N . TRP C 1 18 ? -25.782 10.598 40.049 1.00 8.40 15 TRP C N 1
ATOM 8489 C CA . TRP C 1 18 ? -25.064 11.585 40.843 1.00 8.19 15 TRP C CA 1
ATOM 8490 C C . TRP C 1 18 ? -25.496 12.960 40.369 1.00 8.61 15 TRP C C 1
ATOM 8491 O O . TRP C 1 18 ? -25.297 13.302 39.201 1.00 9.68 15 TRP C O 1
ATOM 8512 N N . THR C 1 19 ? -26.077 13.744 41.262 1.00 8.59 16 THR C N 1
ATOM 8513 C CA . THR C 1 19 ? -26.479 15.112 40.965 1.00 9.04 16 THR C CA 1
ATOM 8514 C C . THR C 1 19 ? -25.558 16.054 41.716 1.00 8.93 16 THR C C 1
ATOM 8515 O O . THR C 1 19 ? -25.500 16.019 42.949 1.00 9.76 16 THR C O 1
ATOM 8526 N N . ILE C 1 20 ? -24.843 16.892 40.979 1.00 8.91 17 ILE C N 1
ATOM 8527 C CA . ILE C 1 20 ? -24.039 17.940 41.589 1.00 9.46 17 ILE C CA 1
ATOM 8528 C C . ILE C 1 20 ? -25.010 18.905 42.244 1.00 10.33 17 ILE C C 1
ATOM 8529 O O . ILE C 1 20 ? -25.862 19.493 41.571 1.00 11.09 17 ILE C O 1
ATOM 8545 N N . ASP C 1 21 ? -24.900 19.067 43.558 1.00 11.07 18 ASP C N 1
ATOM 8546 C CA . ASP C 1 21 ? -25.876 19.847 44.319 1.00 12.28 18 ASP C CA 1
ATOM 8547 C C . ASP C 1 21 ? -25.327 21.240 44.610 1.00 12.74 18 ASP C C 1
ATOM 8548 O O . ASP C 1 21 ? -25.110 21.636 45.748 1.00 14.68 18 ASP C O 1
ATOM 8557 N N . GLY C 1 22 ? -25.115 21.983 43.529 1.00 12.63 19 GLY C N 1
ATOM 8558 C CA . GLY C 1 22 ? -24.458 23.267 43.587 1.00 13.62 19 GLY C CA 1
ATOM 8559 C C . GLY C 1 22 ? -25.115 24.320 42.729 1.00 14.79 19 GLY C C 1
ATOM 8560 O O . GLY C 1 22 ? -24.418 25.175 42.183 1.00 14.97 19 GLY C O 1
ATOM 8564 N N . GLU C 1 23 ? -26.450 24.303 42.650 1.00 16.20 20 GLU C N 1
ATOM 8565 C CA . GLU C 1 23 ? -27.140 25.115 41.656 1.00 18.60 20 GLU C CA 1
ATOM 8566 C C . GLU C 1 23 ? -26.802 26.593 41.810 1.00 18.87 20 GLU C C 1
ATOM 8567 O O . GLU C 1 23 ? -26.563 27.289 40.818 1.00 18.75 20 GLU C O 1
ATOM 8579 N N . SER C 1 24 ? -26.756 27.093 43.045 1.00 19.99 21 SER C N 1
ATOM 8580 C CA . SER C 1 24 ? -26.492 28.515 43.249 1.00 21.97 21 SER C CA 1
ATOM 8581 C C . SER C 1 24 ? -25.064 28.917 42.883 1.00 21.69 21 SER C C 1
ATOM 8582 O O . SER C 1 24 ? -24.785 30.118 42.777 1.00 23.17 21 SER C O 1
ATOM 8590 N N . ARG C 1 25 ? -24.164 27.951 42.682 1.00 20.13 22 ARG C N 1
ATOM 8591 C CA . ARG C 1 25 ? -22.786 28.206 42.278 1.00 20.07 22 ARG C CA 1
ATOM 8592 C C . ARG C 1 25 ? -22.487 27.594 40.910 1.00 17.25 22 ARG C C 1
ATOM 8593 O O . ARG C 1 25 ? -21.331 27.295 40.593 1.00 17.49 22 ARG C O 1
ATOM 8614 N N . ARG C 1 26 ? -23.515 27.389 40.097 1.00 14.67 23 ARG C N 1
ATOM 8615 C CA A ARG C 1 26 ? -23.352 26.870 38.741 0.56 14.06 23 ARG C CA 1
ATOM 8616 C CA B ARG C 1 26 ? -23.349 26.868 38.739 0.44 14.23 23 ARG C CA 1
ATOM 8617 C C . ARG C 1 26 ? -22.716 25.482 38.741 1.00 12.32 23 ARG C C 1
ATOM 8618 O O . ARG C 1 26 ? -22.046 25.085 37.775 1.00 11.15 23 ARG C O 1
ATOM 8659 N N . ASN C 1 27 ? -22.920 24.741 39.825 1.00 10.80 24 ASN C N 1
ATOM 8660 C CA . ASN C 1 27 ? -22.470 23.361 39.921 1.00 9.97 24 ASN C CA 1
ATOM 8661 C C . ASN C 1 27 ? -20.975 23.251 39.672 1.00 10.36 24 ASN C C 1
ATOM 8662 O O . ASN C 1 27 ? -20.478 22.288 39.087 1.00 11.03 24 ASN C O 1
ATOM 8673 N N . ALA C 1 28 ? -20.251 24.240 40.181 1.00 10.90 25 ALA C N 1
ATOM 8674 C CA . ALA C 1 28 ? -18.823 24.336 39.959 1.00 11.51 25 ALA C CA 1
ATOM 8675 C C . ALA C 1 28 ? -18.056 23.205 40.639 1.00 11.71 25 ALA C C 1
ATOM 8676 O O . ALA C 1 28 ? -18.495 22.599 41.624 1.00 12.29 25 ALA C O 1
ATOM 8683 N N . ILE C 1 29 ? -16.859 22.972 40.107 1.00 11.89 26 ILE C N 1
ATOM 8684 C CA . ILE C 1 29 ? -15.902 22.033 40.707 1.00 12.05 26 ILE C CA 1
ATOM 8685 C C . ILE C 1 29 ? -15.123 22.815 41.757 1.00 12.57 26 ILE C C 1
ATOM 8686 O O . ILE C 1 29 ? -14.015 23.297 41.533 1.00 13.81 26 ILE C O 1
ATOM 8702 N N . SER C 1 30 ? -15.721 22.944 42.932 1.00 13.29 27 SER C N 1
ATOM 8703 C CA . SER C 1 30 ? -14.983 23.413 44.088 1.00 13.36 27 SER C CA 1
ATOM 8704 C C . SER C 1 30 ? -14.055 22.304 44.573 1.00 12.78 27 SER C C 1
ATOM 8705 O O . SER C 1 30 ? -14.143 21.149 44.151 1.00 11.96 27 SER C O 1
ATOM 8713 N N . ARG C 1 31 ? -13.152 22.663 45.483 1.00 13.03 28 ARG C N 1
ATOM 8714 C CA . ARG C 1 31 ? -12.308 21.645 46.096 1.00 13.62 28 ARG C CA 1
ATOM 8715 C C . ARG C 1 31 ? -13.153 20.542 46.712 1.00 12.63 28 ARG C C 1
ATOM 8716 O O . ARG C 1 31 ? -12.852 19.356 46.550 1.00 12.54 28 ARG C O 1
ATOM 8737 N N . ALA C 1 32 ? -14.216 20.910 47.429 1.00 13.33 29 ALA C N 1
ATOM 8738 C CA . ALA C 1 32 ? -15.037 19.898 48.083 1.00 13.31 29 ALA C CA 1
ATOM 8739 C C . ALA C 1 32 ? -15.758 19.033 47.061 1.00 12.13 29 ALA C C 1
ATOM 8740 O O . ALA C 1 32 ? -15.906 17.820 47.256 1.00 11.99 29 ALA C O 1
ATOM 8747 N N . MET C 1 33 ? -16.263 19.644 45.992 1.00 11.28 30 MET C N 1
ATOM 8748 C CA . MET C 1 33 ? -16.936 18.866 44.961 1.00 10.62 30 MET C CA 1
ATOM 8749 C C . MET C 1 33 ? -15.967 17.867 44.335 1.00 9.70 30 MET C C 1
ATOM 8750 O O . MET C 1 33 ? -16.287 16.676 44.185 1.00 9.96 30 MET C O 1
ATOM 8764 N N . LEU C 1 34 ? -14.768 18.331 43.976 1.00 10.08 31 LEU C N 1
ATOM 8765 C CA . LEU C 1 34 ? -13.775 17.439 43.389 1.00 10.15 31 LEU C CA 1
ATOM 8766 C C . LEU C 1 34 ? -13.436 16.297 44.331 1.00 10.12 31 LEU C C 1
ATOM 8767 O O . LEU C 1 34 ? -13.291 15.147 43.900 1.00 10.40 31 LEU C O 1
ATOM 8783 N N . LYS C 1 35 ? -13.266 16.600 45.615 1.00 10.93 32 LYS C N 1
ATOM 8784 C CA . LYS C 1 35 ? -12.934 15.552 46.568 1.00 10.95 32 LYS C CA 1
ATOM 8785 C C . LYS C 1 35 ? -13.998 14.470 46.555 1.00 10.35 32 LYS C C 1
ATOM 8786 O O . LYS C 1 35 ? -13.683 13.274 46.488 1.00 11.13 32 LYS C O 1
ATOM 8805 N N . GLU C 1 36 ? -15.267 14.864 46.653 1.00 10.32 33 GLU C N 1
ATOM 8806 C CA . GLU C 1 36 ? -16.315 13.854 46.655 1.00 9.94 33 GLU C CA 1
ATOM 8807 C C . GLU C 1 36 ? -16.357 13.106 45.332 1.00 9.08 33 GLU C C 1
ATOM 8808 O O . GLU C 1 36 ? -16.506 11.882 45.319 1.00 9.76 33 GLU C O 1
ATOM 8820 N N . LEU C 1 37 ? -16.273 13.826 44.213 1.00 9.28 34 LEU C N 1
ATOM 8821 C CA . LEU C 1 37 ? -16.334 13.181 42.904 1.00 9.08 34 LEU C CA 1
ATOM 8822 C C . LEU C 1 37 ? -15.303 12.063 42.803 1.00 9.33 34 LEU C C 1
ATOM 8823 O O . LEU C 1 37 ? -15.606 10.953 42.354 1.00 9.49 34 LEU C O 1
ATOM 8839 N N . GLY C 1 38 ? -14.065 12.343 43.204 1.00 9.77 35 GLY C N 1
ATOM 8840 C CA . GLY C 1 38 ? -13.043 11.323 43.108 1.00 10.41 35 GLY C CA 1
ATOM 8841 C C . GLY C 1 38 ? -13.363 10.106 43.951 1.00 10.05 35 GLY C C 1
ATOM 8842 O O . GLY C 1 38 ? -13.133 8.970 43.535 1.00 10.80 35 GLY C O 1
ATOM 8846 N N . GLU C 1 39 ? -13.880 10.333 45.156 1.00 9.77 36 GLU C N 1
ATOM 8847 C CA A GLU C 1 39 ? -14.239 9.229 46.044 0.33 10.43 36 GLU C CA 1
ATOM 8848 C CA B GLU C 1 39 ? -14.218 9.210 46.021 0.67 10.33 36 GLU C CA 1
ATOM 8849 C C . GLU C 1 39 ? -15.432 8.448 45.509 1.00 9.85 36 GLU C C 1
ATOM 8850 O O . GLU C 1 39 ? -15.510 7.232 45.691 1.00 10.24 36 GLU C O 1
ATOM 8873 N N . LEU C 1 40 ? -16.382 9.133 44.869 1.00 9.24 37 LEU C N 1
ATOM 8874 C CA . LEU C 1 40 ? -17.520 8.434 44.275 1.00 8.86 37 LEU C CA 1
ATOM 8875 C C . LEU C 1 40 ? -17.064 7.499 43.167 1.00 8.97 37 LEU C C 1
ATOM 8876 O O . LEU C 1 40 ? -17.552 6.369 43.058 1.00 9.29 37 LEU C O 1
ATOM 8892 N N . VAL C 1 41 ? -16.122 7.955 42.335 1.00 9.00 38 VAL C N 1
ATOM 8893 C CA . VAL C 1 41 ? -15.611 7.113 41.259 1.00 9.08 38 VAL C CA 1
ATOM 8894 C C . VAL C 1 41 ? -14.935 5.878 41.837 1.00 9.55 38 VAL C C 1
ATOM 8895 O O . VAL C 1 41 ? -15.146 4.757 41.370 1.00 10.13 38 VAL C O 1
ATOM 8908 N N . THR C 1 42 ? -14.105 6.062 42.860 1.00 9.80 39 THR C N 1
ATOM 8909 C CA . THR C 1 42 ? -13.478 4.909 43.494 1.00 10.67 39 THR C CA 1
ATOM 8910 C C . THR C 1 42 ? -14.518 3.951 44.046 1.00 10.33 39 THR C C 1
ATOM 8911 O O . THR C 1 42 ? -14.389 2.733 43.879 1.00 11.43 39 THR C O 1
ATOM 8922 N N . ARG C 1 43 ? -15.562 4.479 44.686 1.00 9.96 40 ARG C N 1
ATOM 8923 C CA . ARG C 1 43 ? -16.554 3.615 45.312 1.00 10.38 40 ARG C CA 1
ATOM 8924 C C . ARG C 1 43 ? -17.297 2.774 44.278 1.00 10.72 40 ARG C C 1
ATOM 8925 O O . ARG C 1 43 ? -17.493 1.571 44.477 1.00 12.48 40 ARG C O 1
ATOM 8946 N N . VAL C 1 44 ? -17.735 3.383 43.169 1.00 10.09 41 VAL C N 1
ATOM 8947 C CA . VAL C 1 44 ? -18.484 2.585 42.207 1.00 10.07 41 VAL C CA 1
ATOM 8948 C C . VAL C 1 44 ? -17.579 1.631 41.451 1.00 10.34 41 VAL C C 1
ATOM 8949 O O . VAL C 1 44 ? -18.030 0.568 41.012 1.00 11.09 41 VAL C O 1
ATOM 8962 N N . SER C 1 45 ? -16.302 1.972 41.289 1.00 10.76 42 SER C N 1
ATOM 8963 C CA . SER C 1 45 ? -15.379 1.041 40.666 1.00 12.75 42 SER C CA 1
ATOM 8964 C C . SER C 1 45 ? -15.182 -0.193 41.529 1.00 15.10 42 SER C C 1
ATOM 8965 O O . SER C 1 45 ? -15.041 -1.300 41.008 1.00 18.02 42 SER C O 1
ATOM 8973 N N . SER C 1 46 ? -15.215 -0.049 42.838 1.00 14.72 43 SER C N 1
ATOM 8974 C CA . SER C 1 46 ? -15.061 -1.235 43.662 1.00 16.96 43 SER C CA 1
ATOM 8975 C C . SER C 1 46 ? -16.382 -1.938 43.952 1.00 15.75 43 SER C C 1
ATOM 8976 O O . SER C 1 46 ? -16.370 -3.114 44.330 1.00 17.30 43 SER C O 1
ATOM 8984 N N . SER C 1 47 ? -17.512 -1.271 43.749 1.00 14.19 44 SER C N 1
ATOM 8985 C CA . SER C 1 47 ? -18.818 -1.885 43.953 1.00 13.08 44 SER C CA 1
ATOM 8986 C C . SER C 1 47 ? -19.094 -2.935 42.886 1.00 13.61 44 SER C C 1
ATOM 8987 O O . SER C 1 47 ? -19.055 -2.633 41.692 1.00 15.53 44 SER C O 1
ATOM 8995 N N . ARG C 1 48 ? -19.435 -4.154 43.306 1.00 13.61 45 ARG C N 1
ATOM 8996 C CA . ARG C 1 48 ? -19.904 -5.138 42.333 1.00 14.71 45 ARG C CA 1
ATOM 8997 C C . ARG C 1 48 ? -21.217 -4.685 41.703 1.00 14.19 45 ARG C C 1
ATOM 8998 O O . ARG C 1 48 ? -21.423 -4.822 40.487 1.00 15.44 45 ARG C O 1
ATOM 9002 N N . ASP C 1 49 ? -22.115 -4.130 42.516 1.00 12.82 46 ASP C N 1
ATOM 9003 C CA . ASP C 1 49 ? -23.447 -3.789 42.030 1.00 12.46 46 ASP C CA 1
ATOM 9004 C C . ASP C 1 49 ? -23.383 -2.793 40.883 1.00 10.46 46 ASP C C 1
ATOM 9005 O O . ASP C 1 49 ? -24.075 -2.954 39.873 1.00 11.07 46 ASP C O 1
ATOM 9014 N N . VAL C 1 50 ? -22.631 -1.708 41.059 1.00 10.29 47 VAL C N 1
ATOM 9015 C CA . VAL C 1 50 ? -22.809 -0.534 40.209 1.00 9.89 47 VAL C CA 1
ATOM 9016 C C . VAL C 1 50 ? -22.006 -0.680 38.926 1.00 9.76 47 VAL C C 1
ATOM 9017 O O . VAL C 1 50 ? -20.775 -0.746 38.942 1.00 11.54 47 VAL C O 1
ATOM 9030 N N . ARG C 1 51 ? -22.716 -0.689 37.804 1.00 8.67 48 ARG C N 1
ATOM 9031 C CA . ARG C 1 51 ? -22.134 -0.860 36.484 1.00 8.75 48 ARG C CA 1
ATOM 9032 C C . ARG C 1 51 ? -22.279 0.366 35.599 1.00 8.05 48 ARG C C 1
ATOM 9033 O O . ARG C 1 51 ? -21.608 0.441 34.557 1.00 8.17 48 ARG C O 1
ATOM 9054 N N . ALA C 1 52 ? -23.138 1.310 35.958 1.00 8.27 49 ALA C N 1
ATOM 9055 C CA . ALA C 1 52 ? -23.281 2.537 35.197 1.00 7.83 49 ALA C CA 1
ATOM 9056 C C . ALA C 1 52 ? -23.673 3.651 36.141 1.00 7.59 49 ALA C C 1
ATOM 9057 O O . ALA C 1 52 ? -24.372 3.426 37.132 1.00 8.71 49 ALA C O 1
ATOM 9064 N N . VAL C 1 53 ? -23.209 4.850 35.819 1.00 7.40 50 VAL C N 1
ATOM 9065 C CA . VAL C 1 53 ? -23.465 6.058 36.589 1.00 7.58 50 VAL C CA 1
ATOM 9066 C C . VAL C 1 53 ? -23.886 7.144 35.628 1.00 7.45 50 VAL C C 1
ATOM 9067 O O . VAL C 1 53 ? -23.246 7.334 34.585 1.00 7.87 50 VAL C O 1
ATOM 9080 N N . VAL C 1 54 ? -24.941 7.867 35.988 1.00 7.31 51 VAL C N 1
ATOM 9081 C CA . VAL C 1 54 ? -25.344 9.086 35.312 1.00 7.19 51 VAL C CA 1
ATOM 9082 C C . VAL C 1 54 ? -24.924 10.256 36.183 1.00 7.46 51 VAL C C 1
ATOM 9083 O O . VAL C 1 54 ? -25.276 10.299 37.367 1.00 8.59 51 VAL C O 1
ATOM 9096 N N . ILE C 1 55 ? -24.177 11.201 35.618 1.00 7.49 52 ILE C N 1
ATOM 9097 C CA . ILE C 1 55 ? -23.779 12.431 36.296 1.00 7.52 52 ILE C CA 1
ATOM 9098 C C . ILE C 1 55 ? -24.569 13.585 35.694 1.00 7.67 52 ILE C C 1
ATOM 9099 O O . ILE C 1 55 ? -24.611 13.737 34.475 1.00 8.05 52 ILE C O 1
ATOM 9115 N N . THR C 1 56 ? -25.145 14.431 36.538 1.00 8.15 53 THR C N 1
ATOM 9116 C CA . THR C 1 56 ? -25.894 15.577 36.067 1.00 7.98 53 THR C CA 1
ATOM 9117 C C . THR C 1 56 ? -25.728 16.701 37.078 1.00 8.05 53 THR C C 1
ATOM 9118 O O . THR C 1 56 ? -25.301 16.472 38.207 1.00 9.19 53 THR C O 1
ATOM 9129 N N . GLY C 1 57 ? -26.088 17.915 36.677 1.00 8.55 54 GLY C N 1
ATOM 9130 C CA . GLY C 1 57 ? -26.095 19.055 37.574 1.00 8.79 54 GLY C CA 1
ATOM 9131 C C . GLY C 1 57 ? -27.499 19.387 38.052 1.00 9.26 54 GLY C C 1
ATOM 9132 O O . GLY C 1 57 ? -28.474 19.189 37.341 1.00 10.45 54 GLY C O 1
ATOM 9136 N N . ALA C 1 58 ? -27.605 19.932 39.259 1.00 9.86 55 ALA C N 1
ATOM 9137 C CA . ALA C 1 58 ? -28.901 20.402 39.726 1.00 10.92 55 ALA C CA 1
ATOM 9138 C C . ALA C 1 58 ? -29.374 21.580 38.881 1.00 11.30 55 ALA C C 1
ATOM 9139 O O . ALA C 1 58 ? -28.594 22.467 38.539 1.00 11.83 55 ALA C O 1
ATOM 9146 N N . GLY C 1 59 ? -30.663 21.595 38.572 1.00 12.06 56 GLY C N 1
ATOM 9147 C CA . GLY C 1 59 ? -31.270 22.736 37.905 1.00 12.84 56 GLY C CA 1
ATOM 9148 C C . GLY C 1 59 ? -31.220 22.652 36.390 1.00 12.68 56 GLY C C 1
ATOM 9149 O O . GLY C 1 59 ? -30.921 21.616 35.795 1.00 13.04 56 GLY C O 1
ATOM 9153 N N . ASP C 1 60 ? -31.527 23.790 35.757 1.00 14.10 57 ASP C N 1
ATOM 9154 C CA . ASP C 1 60 ? -31.675 23.864 34.305 1.00 15.30 57 ASP C CA 1
ATOM 9155 C C . ASP C 1 60 ? -30.726 24.854 33.652 1.00 14.30 57 ASP C C 1
ATOM 9156 O O . ASP C 1 60 ? -30.861 25.126 32.452 1.00 15.62 57 ASP C O 1
ATOM 9165 N N . LYS C 1 61 ? -29.767 25.384 34.397 1.00 13.52 58 LYS C N 1
ATOM 9166 C CA . LYS C 1 61 ? -28.856 26.385 33.868 1.00 13.73 58 LYS C CA 1
ATOM 9167 C C . LYS C 1 61 ? -27.446 25.873 33.670 1.00 12.35 58 LYS C C 1
ATOM 9168 O O . LYS C 1 61 ? -26.795 26.265 32.702 1.00 12.71 58 LYS C O 1
ATOM 9178 N N . ALA C 1 62 ? -26.963 25.010 34.560 1.00 11.21 59 ALA C N 1
ATOM 9179 C CA . ALA C 1 62 ? -25.575 24.579 34.534 1.00 10.55 59 ALA C CA 1
ATOM 9180 C C . ALA C 1 62 ? -25.485 23.082 34.764 1.00 10.13 59 ALA C C 1
ATOM 9181 O O . ALA C 1 62 ? -26.017 22.563 35.751 1.00 10.24 59 ALA C O 1
ATOM 9188 N N . PHE C 1 63 ? -24.823 22.394 33.838 1.00 8.63 60 PHE C N 1
ATOM 9189 C CA . PHE C 1 63 ? -24.307 21.068 34.137 1.00 8.77 60 PHE C CA 1
ATOM 9190 C C . PHE C 1 63 ? -23.159 21.176 35.129 1.00 8.77 60 PHE C C 1
ATOM 9191 O O . PHE C 1 63 ? -23.201 20.594 36.219 1.00 9.24 60 PHE C O 1
ATOM 9208 N N . CYS C 1 64 ? -22.140 21.956 34.775 1.00 8.71 61 CYS C N 1
ATOM 9209 C CA . CYS C 1 64 ? -20.972 22.168 35.612 1.00 9.21 61 CYS C CA 1
ATOM 9210 C C . CYS C 1 64 ? -20.145 23.275 34.988 1.00 9.40 61 CYS C C 1
ATOM 9211 O O . CYS C 1 64 ? -19.681 23.134 33.849 1.00 9.66 61 CYS C O 1
ATOM 9219 N N . ALA C 1 65 ? -19.944 24.362 35.723 1.00 10.67 62 ALA C N 1
ATOM 9220 C CA . ALA C 1 65 ? -19.233 25.520 35.202 1.00 12.15 62 ALA C CA 1
ATOM 9221 C C . ALA C 1 65 ? -17.724 25.404 35.313 1.00 11.86 62 ALA C C 1
ATOM 9222 O O . ALA C 1 65 ? -17.034 26.363 34.954 1.00 13.25 62 ALA C O 1
ATOM 9229 N N . GLY C 1 66 ? -17.193 24.282 35.793 1.00 11.59 63 GLY C N 1
ATOM 9230 C CA . GLY C 1 66 ? -15.760 24.146 35.967 1.00 11.88 63 GLY C CA 1
ATOM 9231 C C . GLY C 1 66 ? -15.303 24.705 37.299 1.00 12.01 63 GLY C C 1
ATOM 9232 O O . GLY C 1 66 ? -16.075 24.850 38.241 1.00 12.46 63 GLY C O 1
ATOM 9236 N N . ALA C 1 67 ? -14.019 25.026 37.372 1.00 14.87 64 ALA C N 1
ATOM 9237 C CA . ALA C 1 67 ? -13.448 25.452 38.640 1.00 17.56 64 ALA C CA 1
ATOM 9238 C C . ALA C 1 67 ? -14.144 26.707 39.148 1.00 20.55 64 ALA C C 1
ATOM 9239 O O . ALA C 1 67 ? -14.550 27.579 38.375 1.00 21.46 64 ALA C O 1
ATOM 9246 N N . ASP C 1 68 ? -14.295 26.789 40.462 1.00 22.78 65 ASP C N 1
ATOM 9247 C CA . ASP C 1 68 ? -14.868 27.971 41.089 1.00 25.29 65 ASP C CA 1
ATOM 9248 C C . ASP C 1 68 ? -13.759 29.011 41.224 1.00 26.31 65 ASP C C 1
ATOM 9249 O O . ASP C 1 68 ? -12.848 28.850 42.038 1.00 25.08 65 ASP C O 1
ATOM 9258 N N . LEU C 1 69 ? -13.804 30.067 40.404 1.00 28.57 66 LEU C N 1
ATOM 9259 C CA . LEU C 1 69 ? -12.685 31.009 40.368 1.00 29.95 66 LEU C CA 1
ATOM 9260 C C . LEU C 1 69 ? -12.629 31.884 41.614 1.00 28.87 66 LEU C C 1
ATOM 9261 O O . LEU C 1 69 ? -11.545 32.343 41.990 1.00 29.00 66 LEU C O 1
ATOM 9277 N N . LYS C 1 70 ? -13.770 32.120 42.267 1.00 27.83 67 LYS C N 1
ATOM 9278 C CA . LYS C 1 70 ? -13.755 32.821 43.546 1.00 27.12 67 LYS C CA 1
ATOM 9279 C C . LYS C 1 70 ? -12.966 32.027 44.578 1.00 24.77 67 LYS C C 1
ATOM 9280 O O . LYS C 1 70 ? -12.073 32.566 45.245 1.00 24.43 67 LYS C O 1
ATOM 9284 N N . GLU C 1 71 ? -13.273 30.729 44.707 1.00 22.94 68 GLU C N 1
ATOM 9285 C CA . GLU C 1 71 ? -12.488 29.868 45.588 1.00 21.15 68 GLU C CA 1
ATOM 9286 C C . GLU C 1 71 ? -11.037 29.831 45.142 1.00 19.29 68 GLU C C 1
ATOM 9287 O O . GLU C 1 71 ? -10.124 29.893 45.969 1.00 18.68 68 GLU C O 1
ATOM 9299 N N . ARG C 1 72 ? -10.807 29.728 43.832 1.00 19.22 69 ARG C N 1
ATOM 9300 C CA . ARG C 1 72 ? -9.446 29.613 43.321 1.00 20.02 69 ARG C CA 1
ATOM 9301 C C . ARG C 1 72 ? -8.574 30.767 43.797 1.00 20.35 69 ARG C C 1
ATOM 9302 O O . ARG C 1 72 ? -7.405 30.574 44.152 1.00 20.23 69 ARG C O 1
ATOM 9323 N N . ALA C 1 73 ? -9.127 31.978 43.810 1.00 21.48 70 ALA C N 1
ATOM 9324 C CA . ALA C 1 73 ? -8.358 33.152 44.188 1.00 22.49 70 ALA C CA 1
ATOM 9325 C C . ALA C 1 73 ? -7.922 33.112 45.648 1.00 22.22 70 ALA C C 1
ATOM 9326 O O . ALA C 1 73 ? -6.999 33.845 46.024 1.00 23.45 70 ALA C O 1
ATOM 9333 N N . THR C 1 74 ? -8.555 32.269 46.470 1.00 21.20 71 THR C N 1
ATOM 9334 C CA . THR C 1 74 ? -8.178 32.120 47.873 1.00 20.18 71 THR C CA 1
ATOM 9335 C C . THR C 1 74 ? -7.173 30.999 48.105 1.00 18.70 71 THR C C 1
ATOM 9336 O O . THR C 1 74 ? -6.689 30.841 49.229 1.00 20.15 71 THR C O 1
ATOM 9347 N N . MET C 1 75 ? -6.854 30.212 47.084 1.00 16.53 72 MET C N 1
ATOM 9348 C CA . MET C 1 75 ? -6.050 29.012 47.262 1.00 16.47 72 MET C CA 1
ATOM 9349 C C . MET C 1 75 ? -4.562 29.312 47.139 1.00 16.04 72 MET C C 1
ATOM 9350 O O . MET C 1 75 ? -4.142 30.119 46.308 1.00 16.82 72 MET C O 1
ATOM 9364 N N . ALA C 1 76 ? -3.766 28.650 47.975 1.00 15.22 73 ALA C N 1
ATOM 9365 C CA . ALA C 1 76 ? -2.324 28.731 47.854 1.00 15.68 73 ALA C CA 1
ATOM 9366 C C . ALA C 1 76 ? -1.848 27.967 46.622 1.00 14.97 73 ALA C C 1
ATOM 9367 O O . ALA C 1 76 ? -2.565 27.145 46.031 1.00 14.67 73 ALA C O 1
ATOM 9374 N N . GLU C 1 77 ? -0.597 28.226 46.260 1.00 15.15 74 GLU C N 1
ATOM 9375 C CA . GLU C 1 77 ? -0.048 27.662 45.039 1.00 15.59 74 GLU C CA 1
ATOM 9376 C C . GLU C 1 77 ? -0.063 26.140 45.072 1.00 14.50 74 GLU C C 1
ATOM 9377 O O . GLU C 1 77 ? -0.437 25.487 44.084 1.00 14.56 74 GLU C O 1
ATOM 9389 N N . ASP C 1 78 ? 0.328 25.551 46.197 1.00 14.64 75 ASP C N 1
ATOM 9390 C CA . ASP C 1 78 ? 0.345 24.098 46.272 1.00 14.86 75 ASP C CA 1
ATOM 9391 C C . ASP C 1 78 ? -1.064 23.533 46.181 1.00 13.75 75 ASP C C 1
ATOM 9392 O O . ASP C 1 78 ? -1.283 22.488 45.554 1.00 14.27 75 ASP C O 1
ATOM 9401 N N . GLU C 1 79 ? -2.041 24.238 46.752 1.00 13.57 76 GLU C N 1
ATOM 9402 C CA . GLU C 1 79 ? -3.424 23.779 46.695 1.00 13.82 76 GLU C CA 1
ATOM 9403 C C . GLU C 1 79 ? -3.943 23.812 45.267 1.00 13.31 76 GLU C C 1
ATOM 9404 O O . GLU C 1 79 ? -4.680 22.917 44.847 1.00 13.69 76 GLU C O 1
ATOM 9416 N N . VAL C 1 80 ? -3.570 24.835 44.500 1.00 12.74 77 VAL C N 1
ATOM 9417 C CA . VAL C 1 80 ? -3.971 24.890 43.096 1.00 12.92 77 VAL C CA 1
ATOM 9418 C C . VAL C 1 80 ? -3.360 23.728 42.317 1.00 12.72 77 VAL C C 1
ATOM 9419 O O . VAL C 1 80 ? -4.046 23.048 41.541 1.00 13.74 77 VAL C O 1
ATOM 9432 N N . ARG C 1 81 ? -2.053 23.506 42.474 1.00 13.79 78 ARG C N 1
ATOM 9433 C CA A ARG C 1 81 ? -1.390 22.386 41.805 0.46 14.76 78 ARG C CA 1
ATOM 9434 C CA B ARG C 1 81 ? -1.440 22.400 41.755 0.54 14.49 78 ARG C CA 1
ATOM 9435 C C . ARG C 1 81 ? -2.082 21.072 42.139 1.00 14.03 78 ARG C C 1
ATOM 9436 O O . ARG C 1 81 ? -2.314 20.227 41.265 1.00 14.00 78 ARG C O 1
ATOM 9477 N N . ALA C 1 82 ? -2.398 20.872 43.425 1.00 13.68 79 ALA C N 1
ATOM 9478 C CA . ALA C 1 82 ? -3.036 19.639 43.865 1.00 13.57 79 ALA C CA 1
ATOM 9479 C C . ALA C 1 82 ? -4.426 19.509 43.265 1.00 12.75 79 ALA C C 1
ATOM 9480 O O . ALA C 1 82 ? -4.841 18.407 42.900 1.00 13.60 79 ALA C O 1
ATOM 9487 N N . PHE C 1 83 ? -5.170 20.616 43.186 1.00 12.79 80 PHE C N 1
ATOM 9488 C CA . PHE C 1 83 ? -6.502 20.577 42.594 1.00 12.41 80 PHE C CA 1
ATOM 9489 C C . PHE C 1 83 ? -6.425 20.132 41.140 1.00 12.15 80 PHE C C 1
ATOM 9490 O O . PHE C 1 83 ? -7.161 19.240 40.710 1.00 12.32 80 PHE C O 1
ATOM 9507 N N . LEU C 1 84 ? -5.532 20.745 40.369 1.00 12.47 81 LEU C N 1
ATOM 9508 C CA . LEU C 1 84 ? -5.425 20.409 38.956 1.00 13.40 81 LEU C CA 1
ATOM 9509 C C . LEU C 1 84 ? -4.997 18.964 38.780 1.00 12.92 81 LEU C C 1
ATOM 9510 O O . LEU C 1 84 ? -5.511 18.243 37.913 1.00 13.44 81 LEU C O 1
ATOM 9526 N N . ASP C 1 85 ? -4.045 18.523 39.589 1.00 12.36 82 ASP C N 1
ATOM 9527 C CA . ASP C 1 85 ? -3.622 17.136 39.506 1.00 13.09 82 ASP C CA 1
ATOM 9528 C C . ASP C 1 85 ? -4.757 16.192 39.866 1.00 11.81 82 ASP C C 1
ATOM 9529 O O . ASP C 1 85 ? -4.950 15.169 39.205 1.00 12.23 82 ASP C O 1
ATOM 9538 N N . GLY C 1 86 ? -5.506 16.510 40.922 1.00 11.90 83 GLY C N 1
ATOM 9539 C CA . GLY C 1 86 ? -6.625 15.667 41.308 1.00 11.68 83 GLY C CA 1
ATOM 9540 C C . GLY C 1 86 ? -7.725 15.626 40.265 1.00 10.73 83 GLY C C 1
ATOM 9541 O O . GLY C 1 86 ? -8.360 14.590 40.053 1.00 11.03 83 GLY C O 1
ATOM 9545 N N . LEU C 1 87 ? -7.966 16.749 39.600 1.00 10.61 84 LEU C N 1
ATOM 9546 C CA . LEU C 1 87 ? -8.944 16.785 38.522 1.00 11.04 84 LEU C CA 1
ATOM 9547 C C . LEU C 1 87 ? -8.537 15.836 37.398 1.00 9.67 84 LEU C C 1
ATOM 9548 O O . LEU C 1 87 ? -9.337 15.009 36.927 1.00 10.12 84 LEU C O 1
ATOM 9564 N N . ARG C 1 88 ? -7.285 15.940 36.963 1.00 9.79 85 ARG C N 1
ATOM 9565 C CA . ARG C 1 88 ? -6.774 15.058 35.925 1.00 9.46 85 ARG C CA 1
ATOM 9566 C C . ARG C 1 88 ? -6.871 13.598 36.339 1.00 9.35 85 ARG C C 1
ATOM 9567 O O . ARG C 1 88 ? -7.270 12.746 35.539 1.00 9.58 85 ARG C O 1
ATOM 9588 N N . ARG C 1 89 ? -6.497 13.284 37.581 1.00 10.01 86 ARG C N 1
ATOM 9589 C CA . ARG C 1 89 ? -6.561 11.900 38.041 1.00 10.36 86 ARG C CA 1
ATOM 9590 C C . ARG C 1 89 ? -7.991 11.388 38.045 1.00 9.78 86 ARG C C 1
ATOM 9591 O O . ARG C 1 89 ? -8.239 10.215 37.758 1.00 9.78 86 ARG C O 1
ATOM 9612 N N . THR C 1 90 ? -8.940 12.236 38.430 1.00 9.30 87 THR C N 1
ATOM 9613 C CA . THR C 1 90 ? -10.329 11.813 38.494 1.00 9.41 87 THR C CA 1
ATOM 9614 C C . THR C 1 90 ? -10.874 11.521 37.099 1.00 8.71 87 THR C C 1
ATOM 9615 O O . THR C 1 90 ? -11.558 10.514 36.886 1.00 8.90 87 THR C O 1
ATOM 9626 N N . PHE C 1 91 ? -10.556 12.369 36.123 1.00 8.95 88 PHE C N 1
ATOM 9627 C CA . PHE C 1 91 ? -10.984 12.097 34.757 1.00 8.77 88 PHE C CA 1
ATOM 9628 C C . PHE C 1 91 ? -10.388 10.795 34.257 1.00 8.51 88 PHE C C 1
ATOM 9629 O O . PHE C 1 91 ? -11.080 9.997 33.611 1.00 9.21 88 PHE C O 1
ATOM 9646 N N . ARG C 1 92 ? -9.099 10.555 34.534 1.00 8.45 89 ARG C N 1
ATOM 9647 C CA . ARG C 1 92 ? -8.482 9.321 34.073 1.00 8.81 89 ARG C CA 1
ATOM 9648 C C . ARG C 1 92 ? -9.113 8.114 34.752 1.00 8.96 89 ARG C C 1
ATOM 9649 O O . ARG C 1 92 ? -9.270 7.059 34.137 1.00 9.20 89 ARG C O 1
ATOM 9670 N N . ALA C 1 93 ? -9.478 8.253 36.025 1.00 8.84 90 ALA C N 1
ATOM 9671 C CA . ALA C 1 93 ? -10.096 7.149 36.746 1.00 8.86 90 ALA C CA 1
ATOM 9672 C C . ALA C 1 93 ? -11.466 6.812 36.173 1.00 8.44 90 ALA C C 1
ATOM 9673 O O . ALA C 1 93 ? -11.853 5.638 36.132 1.00 8.89 90 ALA C O 1
ATOM 9680 N N . ILE C 1 94 ? -12.228 7.824 35.754 1.00 8.27 91 ILE C N 1
ATOM 9681 C CA . ILE C 1 94 ? -13.503 7.581 35.083 1.00 8.03 91 ILE C CA 1
ATOM 9682 C C . ILE C 1 94 ? -13.283 6.754 33.823 1.00 8.08 91 ILE C C 1
ATOM 9683 O O . ILE C 1 94 ? -14.003 5.783 33.552 1.00 8.67 91 ILE C O 1
ATOM 9699 N N . GLU C 1 95 ? -12.264 7.118 33.051 1.00 8.57 92 GLU C N 1
ATOM 9700 C CA . GLU C 1 95 ? -11.954 6.416 31.813 1.00 8.89 92 GLU C CA 1
ATOM 9701 C C . GLU C 1 95 ? -11.517 4.981 32.081 1.00 8.87 92 GLU C C 1
ATOM 9702 O O . GLU C 1 95 ? -11.935 4.055 31.380 1.00 10.45 92 GLU C O 1
ATOM 9714 N N . LYS C 1 96 ? -10.675 4.767 33.097 1.00 8.95 93 LYS C N 1
ATOM 9715 C CA . LYS C 1 96 ? -10.152 3.429 33.351 1.00 9.34 93 LYS C CA 1
ATOM 9716 C C . LYS C 1 96 ? -11.138 2.536 34.085 1.00 9.07 93 LYS C C 1
ATOM 9717 O O . LYS C 1 96 ? -10.973 1.318 34.070 1.00 10.36 93 LYS C O 1
ATOM 9736 N N . SER C 1 97 ? -12.156 3.118 34.699 1.00 9.02 94 SER C N 1
ATOM 9737 C CA . SER C 1 97 ? -13.116 2.341 35.453 1.00 8.98 94 SER C CA 1
ATOM 9738 C C . SER C 1 97 ? -13.877 1.385 34.545 1.00 8.46 94 SER C C 1
ATOM 9739 O O . SER C 1 97 ? -14.217 1.716 33.407 1.00 9.27 94 SER C O 1
ATOM 9747 N N . ASP C 1 98 ? -14.215 0.216 35.090 1.00 8.52 95 ASP C N 1
ATOM 9748 C CA . ASP C 1 98 ? -15.139 -0.694 34.422 1.00 8.82 95 ASP C CA 1
ATOM 9749 C C . ASP C 1 98 ? -16.553 -0.134 34.371 1.00 8.38 95 ASP C C 1
ATOM 9750 O O . ASP C 1 98 ? -17.342 -0.567 33.524 1.00 8.72 95 ASP C O 1
ATOM 9759 N N . CYS C 1 99 ? -16.884 0.783 35.272 1.00 8.03 96 CYS C N 1
ATOM 9760 C CA A CYS C 1 99 ? -18.196 1.396 35.289 0.89 8.05 96 CYS C CA 1
ATOM 9761 C CA B CYS C 1 99 ? -18.192 1.422 35.286 0.11 8.63 96 CYS C CA 1
ATOM 9762 C C . CYS C 1 99 ? -18.344 2.303 34.067 1.00 7.95 96 CYS C C 1
ATOM 9763 O O . CYS C 1 99 ? -17.400 2.987 33.664 1.00 8.52 96 CYS C O 1
ATOM 9778 N N . VAL C 1 100 ? -19.537 2.301 33.482 1.00 7.81 97 VAL C N 1
ATOM 9779 C CA . VAL C 1 100 ? -19.856 3.145 32.334 1.00 7.77 97 VAL C CA 1
ATOM 9780 C C . VAL C 1 100 ? -20.462 4.446 32.836 1.00 7.65 97 VAL C C 1
ATOM 9781 O O . VAL C 1 100 ? -21.439 4.435 33.586 1.00 9.57 97 VAL C O 1
ATOM 9794 N N . PHE C 1 101 ? -19.897 5.570 32.407 1.00 7.25 98 PHE C N 1
ATOM 9795 C CA . PHE C 1 101 ? -20.322 6.877 32.880 1.00 7.06 98 PHE C CA 1
ATOM 9796 C C . PHE C 1 101 ? -21.055 7.631 31.785 1.00 7.18 98 PHE C C 1
ATOM 9797 O O . PHE C 1 101 ? -20.556 7.747 30.661 1.00 7.52 98 PHE C O 1
ATOM 9814 N N . ILE C 1 102 ? -22.216 8.170 32.128 1.00 7.30 99 ILE C N 1
ATOM 9815 C CA . ILE C 1 102 ? -23.066 8.915 31.225 1.00 7.54 99 ILE C CA 1
ATOM 9816 C C . ILE C 1 102 ? -23.228 10.311 31.791 1.00 7.55 99 ILE C C 1
ATOM 9817 O O . ILE C 1 102 ? -23.709 10.468 32.917 1.00 8.32 99 ILE C O 1
ATOM 9833 N N . ALA C 1 103 ? -22.847 11.327 31.017 1.00 7.05 100 ALA C N 1
ATOM 9834 C CA . ALA C 1 103 ? -23.073 12.710 31.413 1.00 7.58 100 ALA C CA 1
ATOM 9835 C C . ALA C 1 103 ? -24.415 13.165 30.865 1.00 8.09 100 ALA C C 1
ATOM 9836 O O . ALA C 1 103 ? -24.626 13.176 29.648 1.00 8.82 100 ALA C O 1
ATOM 9843 N N . ALA C 1 104 ? -25.325 13.505 31.764 1.00 7.84 101 ALA C N 1
ATOM 9844 C CA . ALA C 1 104 ? -26.642 14.036 31.422 1.00 8.01 101 ALA C CA 1
ATOM 9845 C C . ALA C 1 104 ? -26.546 15.548 31.515 1.00 7.81 101 ALA C C 1
ATOM 9846 O O . ALA C 1 104 ? -26.584 16.132 32.601 1.00 8.17 101 ALA C O 1
ATOM 9853 N N . ILE C 1 105 ? -26.370 16.174 30.360 1.00 8.08 102 ILE C N 1
ATOM 9854 C CA A ILE C 1 105 ? -26.017 17.584 30.281 0.61 7.92 102 ILE C CA 1
ATOM 9855 C CA B ILE C 1 105 ? -26.017 17.589 30.259 0.39 8.14 102 ILE C CA 1
ATOM 9856 C C . ILE C 1 105 ? -27.306 18.402 30.304 1.00 7.92 102 ILE C C 1
ATOM 9857 O O . ILE C 1 105 ? -28.031 18.496 29.310 1.00 8.46 102 ILE C O 1
ATOM 9888 N N . ASN C 1 106 ? -27.574 18.999 31.461 1.00 8.39 103 ASN C N 1
ATOM 9889 C CA . ASN C 1 106 ? -28.805 19.716 31.753 1.00 8.50 103 ASN C CA 1
ATOM 9890 C C . ASN C 1 106 ? -28.699 21.219 31.526 1.00 8.92 103 ASN C C 1
ATOM 9891 O O . ASN C 1 106 ? -29.693 21.930 31.705 1.00 9.75 103 ASN C O 1
ATOM 9902 N N . GLY C 1 107 ? -27.525 21.728 31.188 1.00 8.81 104 GLY C N 1
ATOM 9903 C CA . GLY C 1 107 ? -27.306 23.150 31.063 1.00 8.89 104 GLY C CA 1
ATOM 9904 C C . GLY C 1 107 ? -25.899 23.391 30.577 1.00 8.88 104 GLY C C 1
ATOM 9905 O O . GLY C 1 107 ? -25.305 22.529 29.925 1.00 9.41 104 GLY C O 1
ATOM 9909 N N . ALA C 1 108 ? -25.339 24.544 30.914 1.00 9.34 105 ALA C N 1
ATOM 9910 C CA . ALA C 1 108 ? -24.015 24.893 30.438 1.00 10.02 105 ALA C CA 1
ATOM 9911 C C . ALA C 1 108 ? -22.944 24.037 31.098 1.00 9.31 105 ALA C C 1
ATOM 9912 O O . ALA C 1 108 ? -22.965 23.794 32.309 1.00 9.89 105 ALA C O 1
ATOM 9919 N N . ALA C 1 109 ? -21.986 23.613 30.284 1.00 9.71 106 ALA C N 1
ATOM 9920 C CA . ALA C 1 109 ? -20.755 22.983 30.729 1.00 10.04 106 ALA C CA 1
ATOM 9921 C C . ALA C 1 109 ? -19.618 23.856 30.229 1.00 10.37 106 ALA C C 1
ATOM 9922 O O . ALA C 1 109 ? -19.592 24.220 29.050 1.00 11.06 106 ALA C O 1
ATOM 9929 N N . LEU C 1 110 ? -18.716 24.232 31.124 1.00 9.76 107 LEU C N 1
ATOM 9930 C CA . LEU C 1 110 ? -17.572 25.063 30.791 1.00 10.30 107 LEU C CA 1
ATOM 9931 C C . LEU C 1 110 ? -16.340 24.488 31.463 1.00 9.91 107 LEU C C 1
ATOM 9932 O O . LEU C 1 110 ? -16.413 23.946 32.563 1.00 10.38 107 LEU C O 1
ATOM 9948 N N . GLY C 1 111 ? -15.195 24.645 30.802 1.00 10.23 108 GLY C N 1
ATOM 9949 C CA . GLY C 1 111 ? -13.924 24.341 31.437 1.00 10.84 108 GLY C CA 1
ATOM 9950 C C . GLY C 1 111 ? -13.870 22.914 31.932 1.00 9.79 108 GLY C C 1
ATOM 9951 O O . GLY C 1 111 ? -14.172 21.965 31.208 1.00 9.95 108 GLY C O 1
ATOM 9955 N N . GLY C 1 112 ? -13.491 22.762 33.198 1.00 10.30 109 GLY C N 1
ATOM 9956 C CA . GLY C 1 112 ? -13.445 21.445 33.801 1.00 10.42 109 GLY C CA 1
ATOM 9957 C C . GLY C 1 112 ? -14.769 20.708 33.762 1.00 9.93 109 GLY C C 1
ATOM 9958 O O . GLY C 1 112 ? -14.787 19.481 33.788 1.00 9.96 109 GLY C O 1
ATOM 9962 N N . GLY C 1 113 ? -15.890 21.434 33.694 1.00 9.56 110 GLY C N 1
ATOM 9963 C CA . GLY C 1 113 ? -17.179 20.772 33.534 1.00 9.39 110 GLY C CA 1
ATOM 9964 C C . GLY C 1 113 ? -17.340 20.114 32.174 1.00 8.84 110 GLY C C 1
ATOM 9965 O O . GLY C 1 113 ? -17.884 19.010 32.061 1.00 9.57 110 GLY C O 1
ATOM 9969 N N . THR C 1 114 ? -16.875 20.789 31.124 1.00 9.24 111 THR C N 1
ATOM 9970 C CA . THR C 1 114 ? -16.846 20.177 29.802 1.00 8.96 111 THR C CA 1
ATOM 9971 C C . THR C 1 114 ? -15.877 19.006 29.773 1.00 9.17 111 THR C C 1
ATOM 9972 O O . THR C 1 114 ? -16.173 17.958 29.183 1.00 9.49 111 THR C O 1
ATOM 9983 N N . GLU C 1 115 ? -14.716 19.173 30.399 1.00 9.06 112 GLU C N 1
ATOM 9984 C CA . GLU C 1 115 ? -13.752 18.082 30.462 1.00 9.11 112 GLU C CA 1
ATOM 9985 C C . GLU C 1 115 ? -14.339 16.871 31.170 1.00 9.42 112 GLU C C 1
ATOM 9986 O O . GLU C 1 115 ? -14.106 15.732 30.756 1.00 9.42 112 GLU C O 1
ATOM 9998 N N . LEU C 1 116 ? -15.111 17.099 32.233 1.00 8.49 113 LEU C N 1
ATOM 9999 C CA . LEU C 1 116 ? -15.794 16.004 32.909 1.00 8.80 113 LEU C CA 1
ATOM 10000 C C . LEU C 1 116 ? -16.752 15.295 31.959 1.00 8.43 113 LEU C C 1
ATOM 10001 O O . LEU C 1 116 ? -16.776 14.065 31.876 1.00 8.84 113 LEU C O 1
ATOM 10017 N N . ALA C 1 117 ? -17.550 16.061 31.220 1.00 8.30 114 ALA C N 1
ATOM 10018 C CA . ALA C 1 117 ? -18.447 15.450 30.249 1.00 8.48 114 ALA C CA 1
ATOM 10019 C C . ALA C 1 117 ? -17.686 14.631 29.221 1.00 8.70 114 ALA C C 1
ATOM 10020 O O . ALA C 1 117 ? -18.148 13.559 28.820 1.00 8.87 114 ALA C O 1
ATOM 10027 N N . LEU C 1 118 ? -16.538 15.134 28.767 1.00 8.25 115 LEU C N 1
ATOM 10028 C CA . LEU C 1 118 ? -15.732 14.437 27.769 1.00 8.88 115 LEU C CA 1
ATOM 10029 C C . LEU C 1 118 ? -15.077 13.176 28.322 1.00 9.06 115 LEU C C 1
ATOM 10030 O O . LEU C 1 118 ? -14.827 12.231 27.566 1.00 10.37 115 LEU C O 1
ATOM 10046 N N . ALA C 1 119 ? -14.776 13.145 29.623 1.00 8.98 116 ALA C N 1
ATOM 10047 C CA . ALA C 1 119 ? -14.186 11.957 30.230 1.00 9.09 116 ALA C CA 1
ATOM 10048 C C . ALA C 1 119 ? -15.189 10.822 30.331 1.00 8.39 116 ALA C C 1
ATOM 10049 O O . ALA C 1 119 ? -14.789 9.661 30.424 1.00 8.99 116 ALA C O 1
ATOM 10056 N N . CYS C 1 120 ? -16.477 11.138 30.354 1.00 7.94 117 CYS C N 1
ATOM 10057 C CA . CYS C 1 120 ? -17.519 10.133 30.401 1.00 7.90 117 CYS C CA 1
ATOM 10058 C C . CYS C 1 120 ? -17.542 9.312 29.112 1.00 7.42 117 CYS C C 1
ATOM 10059 O O . CYS C 1 120 ? -17.007 9.706 28.073 1.00 8.27 117 CYS C O 1
ATOM 10067 N N . ASP C 1 121 ? -18.204 8.156 29.188 1.00 7.52 118 ASP C N 1
ATOM 10068 C CA . ASP C 1 121 ? -18.331 7.273 28.033 1.00 7.66 118 ASP C CA 1
ATOM 10069 C C . ASP C 1 121 ? -19.406 7.715 27.049 1.00 7.76 118 ASP C C 1
ATOM 10070 O O . ASP C 1 121 ? -19.268 7.496 25.840 1.00 8.48 118 ASP C O 1
ATOM 10079 N N . LEU C 1 122 ? -20.499 8.274 27.559 1.00 7.49 119 LEU C N 1
ATOM 10080 C CA . LEU C 1 122 ? -21.663 8.625 26.773 1.00 7.02 119 LEU C CA 1
ATOM 10081 C C . LEU C 1 122 ? -22.209 9.938 27.312 1.00 7.38 119 LEU C C 1
ATOM 10082 O O . LEU C 1 122 ? -21.997 10.279 28.476 1.00 7.52 119 LEU C O 1
ATOM 10098 N N . ARG C 1 123 ? -22.930 10.666 26.467 1.00 7.32 120 ARG C N 1
ATOM 10099 C CA . ARG C 1 123 ? -23.487 11.961 26.821 1.00 7.28 120 ARG C CA 1
ATOM 10100 C C . ARG C 1 123 ? -24.909 12.067 26.290 1.00 7.35 120 ARG C C 1
ATOM 10101 O O . ARG C 1 123 ? -25.202 11.649 25.169 1.00 8.37 120 ARG C O 1
ATOM 10122 N N . VAL C 1 124 ? -25.783 12.655 27.100 1.00 7.52 121 VAL C N 1
ATOM 10123 C CA . VAL C 1 124 ? -27.161 12.956 26.732 1.00 7.74 121 VAL C CA 1
ATOM 10124 C C . VAL C 1 124 ? -27.353 14.453 26.902 1.00 7.82 121 VAL C C 1
ATOM 10125 O O . VAL C 1 124 ? -26.975 15.001 27.935 1.00 8.67 121 VAL C O 1
ATOM 10138 N N . ALA C 1 125 ? -27.944 15.111 25.912 1.00 8.44 122 ALA C N 1
ATOM 10139 C CA . ALA C 1 125 ? -28.113 16.556 25.929 1.00 8.88 122 ALA C CA 1
ATOM 10140 C C . ALA C 1 125 ? -29.579 16.925 26.058 1.00 8.88 122 ALA C C 1
ATOM 10141 O O . ALA C 1 125 ? -30.387 16.588 25.189 1.00 9.94 122 ALA C O 1
ATOM 10148 N N . ALA C 1 126 ? -29.902 17.659 27.113 1.00 8.87 123 ALA C N 1
ATOM 10149 C CA . ALA C 1 126 ? -31.174 18.339 27.208 1.00 9.18 123 ALA C CA 1
ATOM 10150 C C . ALA C 1 126 ? -31.186 19.527 26.251 1.00 9.43 123 ALA C C 1
ATOM 10151 O O . ALA C 1 126 ? -30.134 19.970 25.787 1.00 9.56 123 ALA C O 1
ATOM 10158 N N . PRO C 1 127 ? -32.356 20.118 25.996 1.00 10.19 124 PRO C N 1
ATOM 10159 C CA . PRO C 1 127 ? -32.373 21.299 25.116 1.00 10.68 124 PRO C CA 1
ATOM 10160 C C . PRO C 1 127 ? -31.535 22.446 25.636 1.00 10.37 124 PRO C C 1
ATOM 10161 O O . PRO C 1 127 ? -31.036 23.243 24.833 1.00 11.46 124 PRO C O 1
ATOM 10172 N N . ALA C 1 128 ? -31.349 22.562 26.954 1.00 9.38 125 ALA C N 1
ATOM 10173 C CA . ALA C 1 128 ? -30.537 23.628 27.517 1.00 9.97 125 ALA C CA 1
ATOM 10174 C C . ALA C 1 128 ? -29.048 23.314 27.505 1.00 9.68 125 ALA C C 1
ATOM 10175 O O . ALA C 1 128 ? -28.251 24.143 27.940 1.00 10.45 125 ALA C O 1
ATOM 10182 N N . ALA C 1 129 ? -28.639 22.151 27.014 1.00 9.16 126 ALA C N 1
ATOM 10183 C CA . ALA C 1 129 ? -27.230 21.796 27.040 1.00 9.13 126 ALA C CA 1
ATOM 10184 C C . ALA C 1 129 ? -26.405 22.739 26.181 1.00 9.76 126 ALA C C 1
ATOM 10185 O O . ALA C 1 129 ? -26.745 23.002 25.025 1.00 11.47 126 ALA C O 1
ATOM 10192 N N . GLU C 1 130 ? -25.292 23.212 26.727 1.00 9.83 127 GLU C N 1
ATOM 10193 C CA . GLU C 1 130 ? -24.346 24.017 25.959 1.00 11.38 127 GLU C CA 1
ATOM 10194 C C . GLU C 1 130 ? -22.978 23.639 26.482 1.00 11.62 127 GLU C C 1
ATOM 10195 O O . GLU C 1 130 ? -22.802 23.578 27.694 1.00 14.93 127 GLU C O 1
ATOM 10207 N N . LEU C 1 131 ? -22.022 23.368 25.611 1.00 9.84 128 LEU C N 1
ATOM 10208 C CA . LEU C 1 131 ? -20.690 22.995 26.073 1.00 9.81 128 LEU C CA 1
ATOM 10209 C C . LEU C 1 131 ? -19.650 23.914 25.467 1.00 9.78 128 LEU C C 1
ATOM 10210 O O . LEU C 1 131 ? -19.703 24.222 24.281 1.00 11.44 128 LEU C O 1
ATOM 10226 N N . GLY C 1 132 ? -18.702 24.342 26.285 1.00 9.59 129 GLY C N 1
ATOM 10227 C CA . GLY C 1 132 ? -17.616 25.171 25.803 1.00 10.23 129 GLY C CA 1
ATOM 10228 C C . GLY C 1 132 ? -16.304 24.838 26.474 1.00 9.54 129 GLY C C 1
ATOM 10229 O O . GLY C 1 132 ? -16.261 24.420 27.635 1.00 9.87 129 GLY C O 1
ATOM 10233 N N . LEU C 1 133 ? -15.227 25.052 25.725 1.00 9.78 130 LEU C N 1
ATOM 10234 C CA . LEU C 1 133 ? -13.860 25.123 26.230 1.00 9.21 130 LEU C CA 1
ATOM 10235 C C . LEU C 1 133 ? -13.392 26.487 25.758 1.00 9.75 130 LEU C C 1
ATOM 10236 O O . LEU C 1 133 ? -12.847 26.619 24.658 1.00 10.63 130 LEU C O 1
ATOM 10252 N N . THR C 1 134 ? -13.655 27.507 26.575 1.00 10.17 131 THR C N 1
ATOM 10253 C CA . THR C 1 134 ? -13.472 28.893 26.168 1.00 10.90 131 THR C CA 1
ATOM 10254 C C . THR C 1 134 ? -12.228 29.519 26.781 1.00 11.20 131 THR C C 1
ATOM 10255 O O . THR C 1 134 ? -12.105 30.749 26.803 1.00 12.71 131 THR C O 1
ATOM 10266 N N . GLU C 1 135 ? -11.301 28.683 27.257 1.00 10.36 132 GLU C N 1
ATOM 10267 C CA . GLU C 1 135 ? -10.111 29.128 27.974 1.00 11.00 132 GLU C CA 1
ATOM 10268 C C . GLU C 1 135 ? -9.288 30.175 27.237 1.00 10.68 132 GLU C C 1
ATOM 10269 O O . GLU C 1 135 ? -8.644 31.003 27.884 1.00 11.35 132 GLU C O 1
ATOM 10281 N N . VAL C 1 136 ? -9.242 30.150 25.905 1.00 10.47 133 VAL C N 1
ATOM 10282 C CA . VAL C 1 136 ? -8.401 31.133 25.233 1.00 11.05 133 VAL C CA 1
ATOM 10283 C C . VAL C 1 136 ? -8.895 32.554 25.477 1.00 11.98 133 VAL C C 1
ATOM 10284 O O . VAL C 1 136 ? -8.114 33.502 25.348 1.00 13.10 133 VAL C O 1
ATOM 10297 N N . LYS C 1 137 ? -10.177 32.729 25.831 1.00 13.60 134 LYS C N 1
ATOM 10298 C CA . LYS C 1 137 ? -10.678 34.034 26.261 1.00 16.62 134 LYS C CA 1
ATOM 10299 C C . LYS C 1 137 ? -10.049 34.490 27.566 1.00 18.27 134 LYS C C 1
ATOM 10300 O O . LYS C 1 137 ? -10.130 35.678 27.892 1.00 20.53 134 LYS C O 1
ATOM 10319 N N . LEU C 1 138 ? -9.515 33.560 28.351 1.00 18.05 135 LEU C N 1
ATOM 10320 C CA . LEU C 1 138 ? -8.915 33.825 29.649 1.00 19.62 135 LEU C CA 1
ATOM 10321 C C . LEU C 1 138 ? -7.396 33.850 29.587 1.00 18.16 135 LEU C C 1
ATOM 10322 O O . LEU C 1 138 ? -6.755 33.992 30.628 1.00 19.64 135 LEU C O 1
ATOM 10338 N N . GLY C 1 139 ? -6.803 33.686 28.406 1.00 15.52 136 GLY C N 1
ATOM 10339 C CA . GLY C 1 139 ? -5.360 33.665 28.307 1.00 14.03 136 GLY C CA 1
ATOM 10340 C C . GLY C 1 139 ? -4.726 32.331 28.613 1.00 12.64 136 GLY C C 1
ATOM 10341 O O . GLY C 1 139 ? -3.511 32.269 28.776 1.00 13.54 136 GLY C O 1
ATOM 10345 N N . ILE C 1 140 ? -5.498 31.252 28.648 1.00 11.79 137 ILE C N 1
ATOM 10346 C CA A ILE C 1 140 ? -4.968 29.932 28.966 0.49 11.83 137 ILE C CA 1
ATOM 10347 C CA B ILE C 1 140 ? -5.013 29.938 29.011 0.51 11.87 137 ILE C CA 1
ATOM 10348 C C . ILE C 1 140 ? -5.557 28.920 27.994 1.00 10.86 137 ILE C C 1
ATOM 10349 O O . ILE C 1 140 ? -6.250 29.277 27.041 1.00 10.37 137 ILE C O 1
ATOM 10380 N N . ILE C 1 141 ? -5.200 27.654 28.184 1.00 11.01 138 ILE C N 1
ATOM 10381 C CA . ILE C 1 141 ? -5.773 26.550 27.412 1.00 10.46 138 ILE C CA 1
ATOM 10382 C C . ILE C 1 141 ? -6.416 25.608 28.415 1.00 11.12 138 ILE C C 1
ATOM 10383 O O . ILE C 1 141 ? -6.141 25.713 29.618 1.00 11.68 138 ILE C O 1
ATOM 10399 N N . PRO C 1 142 ? -7.253 24.681 27.975 1.00 11.33 139 PRO C N 1
ATOM 10400 C CA . PRO C 1 142 ? -7.763 23.668 28.904 1.00 12.90 139 PRO C CA 1
ATOM 10401 C C . PRO C 1 142 ? -6.629 23.002 29.671 1.00 14.79 139 PRO C C 1
ATOM 10402 O O . PRO C 1 142 ? -5.580 22.684 29.105 1.00 16.10 139 PRO C O 1
ATOM 10413 N N . GLY C 1 143 ? -6.854 22.779 30.968 1.00 15.68 140 GLY C N 1
ATOM 10414 C CA . GLY C 1 143 ? -5.831 22.222 31.836 1.00 16.06 140 GLY C CA 1
ATOM 10415 C C . GLY C 1 143 ? -6.098 20.806 32.291 1.00 14.66 140 GLY C C 1
ATOM 10416 O O . GLY C 1 143 ? -5.272 20.226 33.006 1.00 15.56 140 GLY C O 1
ATOM 10420 N N . GLY C 1 144 ? -7.239 20.247 31.885 1.00 12.93 141 GLY C N 1
ATOM 10421 C CA . GLY C 1 144 ? -7.678 18.933 32.308 1.00 12.17 141 GLY C CA 1
ATOM 10422 C C . GLY C 1 144 ? -7.946 18.029 31.129 1.00 11.62 141 GLY C C 1
ATOM 10423 O O . GLY C 1 144 ? -8.881 17.228 31.144 1.00 12.06 141 GLY C O 1
ATOM 10427 N N . GLY C 1 145 ? -7.113 18.137 30.098 1.00 12.04 142 GLY C N 1
ATOM 10428 C CA . GLY C 1 145 ? -7.183 17.251 28.957 1.00 12.74 142 GLY C CA 1
ATOM 10429 C C . GLY C 1 145 ? -8.210 17.616 27.915 1.00 11.83 142 GLY C C 1
ATOM 10430 O O . GLY C 1 145 ? -8.386 16.852 26.961 1.00 12.06 142 GLY C O 1
ATOM 10434 N N . GLY C 1 146 ? -8.878 18.760 28.057 1.00 10.86 143 GLY C N 1
ATOM 10435 C CA . GLY C 1 146 ? -9.965 19.091 27.162 1.00 11.20 143 GLY C CA 1
ATOM 10436 C C . GLY C 1 146 ? -9.565 19.155 25.700 1.00 10.56 143 GLY C C 1
ATOM 10437 O O . GLY C 1 146 ? -10.352 18.785 24.826 1.00 11.75 143 GLY C O 1
ATOM 10441 N N . THR C 1 147 ? -8.363 19.662 25.388 1.00 10.62 144 THR C N 1
ATOM 10442 C CA A THR C 1 147 ? -7.966 19.763 23.982 0.76 11.28 144 THR C CA 1
ATOM 10443 C CA B THR C 1 147 ? -8.007 19.771 23.982 0.24 10.47 144 THR C CA 1
ATOM 10444 C C . THR C 1 147 ? -7.921 18.392 23.337 1.00 10.57 144 THR C C 1
ATOM 10445 O O . THR C 1 147 ? -8.416 18.197 22.226 1.00 12.78 144 THR C O 1
ATOM 10466 N N . GLN C 1 148 ? -7.328 17.424 24.029 1.00 9.46 145 GLN C N 1
ATOM 10467 C CA . GLN C 1 148 ? -7.152 16.092 23.467 1.00 9.62 145 GLN C CA 1
ATOM 10468 C C . GLN C 1 148 ? -8.438 15.310 23.507 1.00 9.95 145 GLN C C 1
ATOM 10469 O O . GLN C 1 148 ? -8.772 14.623 22.540 1.00 10.72 145 GLN C O 1
ATOM 10483 N N . ARG C 1 149 ? -9.162 15.382 24.623 1.00 10.17 146 ARG C N 1
ATOM 10484 C CA . ARG C 1 149 ? -10.408 14.642 24.703 1.00 10.51 146 ARG C CA 1
ATOM 10485 C C . ARG C 1 149 ? -11.396 15.142 23.663 1.00 10.48 146 ARG C C 1
ATOM 10486 O O . ARG C 1 149 ? -12.092 14.349 23.029 1.00 11.56 146 ARG C O 1
ATOM 10507 N N . LEU C 1 150 ? -11.451 16.455 23.441 1.00 9.51 147 LEU C N 1
ATOM 10508 C CA . LEU C 1 150 ? -12.363 16.967 22.422 1.00 9.20 147 LEU C CA 1
ATOM 10509 C C . LEU C 1 150 ? -11.920 16.541 21.027 1.00 9.38 147 LEU C C 1
ATOM 10510 O O . LEU C 1 150 ? -12.722 16.039 20.241 1.00 10.18 147 LEU C O 1
ATOM 10526 N N . ALA C 1 151 ? -10.640 16.711 20.705 1.00 9.62 148 ALA C N 1
ATOM 10527 C CA . ALA C 1 151 ? -10.179 16.361 19.368 1.00 10.33 148 ALA C CA 1
ATOM 10528 C C . ALA C 1 151 ? -10.342 14.872 19.090 1.00 10.15 148 ALA C C 1
ATOM 10529 O O . ALA C 1 151 ? -10.628 14.477 17.957 1.00 10.67 148 ALA C O 1
ATOM 10536 N N . ARG C 1 152 ? -10.149 14.023 20.104 1.00 10.33 149 ARG C N 1
ATOM 10537 C CA A ARG C 1 152 ? -10.314 12.598 19.864 0.53 10.68 149 ARG C CA 1
ATOM 10538 C CA B ARG C 1 152 ? -10.334 12.579 19.939 0.47 11.12 149 ARG C CA 1
ATOM 10539 C C . ARG C 1 152 ? -11.779 12.229 19.639 1.00 10.87 149 ARG C C 1
ATOM 10540 O O . ARG C 1 152 ? -12.060 11.247 18.949 1.00 12.80 149 ARG C O 1
ATOM 10581 N N . LEU C 1 153 ? -12.713 13.008 20.168 1.00 10.66 150 LEU C N 1
ATOM 10582 C CA . LEU C 1 153 ? -14.130 12.723 20.007 1.00 11.08 150 LEU C CA 1
ATOM 10583 C C . LEU C 1 153 ? -14.702 13.286 18.715 1.00 10.76 150 LEU C C 1
ATOM 10584 O O . LEU C 1 153 ? -15.460 12.580 18.041 1.00 11.76 150 LEU C O 1
ATOM 10600 N N . VAL C 1 154 ? -14.355 14.526 18.352 1.00 10.43 151 VAL C N 1
ATOM 10601 C CA . VAL C 1 154 ? -14.978 15.219 17.230 1.00 10.93 151 VAL C CA 1
ATOM 10602 C C . VAL C 1 154 ? -14.008 15.572 16.113 1.00 11.15 151 VAL C C 1
ATOM 10603 O O . VAL C 1 154 ? -14.430 16.158 15.112 1.00 11.50 151 VAL C O 1
ATOM 10616 N N . GLY C 1 155 ? -12.734 15.234 16.241 1.00 11.26 152 GLY C N 1
ATOM 10617 C CA . GLY C 1 155 ? -11.759 15.530 15.219 1.00 11.52 152 GLY C CA 1
ATOM 10618 C C . GLY C 1 155 ? -11.172 16.918 15.355 1.00 11.33 152 GLY C C 1
ATOM 10619 O O . GLY C 1 155 ? -11.680 17.763 16.099 1.00 10.84 152 GLY C O 1
ATOM 10623 N N . PRO C 1 156 ? -10.082 17.180 14.612 1.00 11.71 153 PRO C N 1
ATOM 10624 C CA . PRO C 1 156 ? -9.312 18.412 14.828 1.00 12.05 153 PRO C CA 1
ATOM 10625 C C . PRO C 1 156 ? -9.967 19.655 14.259 1.00 11.89 153 PRO C C 1
ATOM 10626 O O . PRO C 1 156 ? -9.736 20.749 14.785 1.00 12.27 153 PRO C O 1
ATOM 10637 N N . GLY C 1 157 ? -10.753 19.521 13.190 1.00 11.04 154 GLY C N 1
ATOM 10638 C CA . GLY C 1 157 ? -11.391 20.691 12.619 1.00 11.77 154 GLY C CA 1
ATOM 10639 C C . GLY C 1 157 ? -12.445 21.243 13.545 1.00 11.11 154 GLY C C 1
ATOM 10640 O O . GLY C 1 157 ? -12.509 22.442 13.797 1.00 11.93 154 GLY C O 1
ATOM 10644 N N . ARG C 1 158 ? -13.286 20.367 14.065 1.00 10.41 155 ARG C N 1
ATOM 10645 C CA A ARG C 1 158 ? -14.313 20.818 14.988 0.67 10.13 155 ARG C CA 1
ATOM 10646 C CA B ARG C 1 158 ? -14.316 20.801 15.001 0.33 9.63 155 ARG C CA 1
ATOM 10647 C C . ARG C 1 158 ? -13.708 21.253 16.317 1.00 9.22 155 ARG C C 1
ATOM 10648 O O . ARG C 1 158 ? -14.158 22.236 16.904 1.00 9.49 155 ARG C O 1
ATOM 10689 N N . ALA C 1 159 ? -12.668 20.562 16.783 1.00 9.04 156 ALA C N 1
ATOM 10690 C CA . ALA C 1 159 ? -12.021 20.986 18.019 1.00 9.37 156 ALA C CA 1
ATOM 10691 C C . ALA C 1 159 ? -11.389 22.358 17.856 1.00 9.00 156 ALA C C 1
ATOM 10692 O O . ALA C 1 159 ? -11.464 23.191 18.763 1.00 9.40 156 ALA C O 1
ATOM 10699 N N . LYS C 1 160 ? -10.745 22.613 16.712 1.00 9.18 157 LYS C N 1
ATOM 10700 C CA . LYS C 1 160 ? -10.174 23.936 16.491 1.00 9.24 157 LYS C CA 1
ATOM 10701 C C . LYS C 1 160 ? -11.251 25.009 16.454 1.00 9.12 157 LYS C C 1
ATOM 10702 O O . LYS C 1 160 ? -11.056 26.102 16.980 1.00 9.68 157 LYS C O 1
ATOM 10721 N N . ASP C 1 161 ? -12.388 24.729 15.820 1.00 9.03 158 ASP C N 1
ATOM 10722 C CA . ASP C 1 161 ? -13.472 25.701 15.810 1.00 9.24 158 ASP C CA 1
ATOM 10723 C C . ASP C 1 161 ? -13.852 26.060 17.241 1.00 9.11 158 ASP C C 1
ATOM 10724 O O . ASP C 1 161 ? -13.778 27.222 17.660 1.00 9.55 158 ASP C O 1
ATOM 10733 N N . LEU C 1 162 ? -14.205 25.055 18.028 1.00 8.39 159 LEU C N 1
ATOM 10734 C CA . LEU C 1 162 ? -14.705 25.337 19.369 1.00 8.55 159 LEU C CA 1
ATOM 10735 C C . LEU C 1 162 ? -13.645 26.019 20.228 1.00 8.22 159 LEU C C 1
ATOM 10736 O O . LEU C 1 162 ? -13.947 26.975 20.947 1.00 9.32 159 LEU C O 1
ATOM 10752 N N . ILE C 1 163 ? -12.414 25.518 20.203 1.00 8.29 160 ILE C N 1
ATOM 10753 C CA . ILE C 1 163 ? -11.409 26.020 21.130 1.00 9.02 160 ILE C CA 1
ATOM 10754 C C . ILE C 1 163 ? -10.789 27.324 20.648 1.00 9.76 160 ILE C C 1
ATOM 10755 O O . ILE C 1 163 ? -10.582 28.248 21.443 1.00 11.73 160 ILE C O 1
ATOM 10771 N N . LEU C 1 164 ? -10.471 27.442 19.360 1.00 8.81 161 LEU C N 1
ATOM 10772 C CA . LEU C 1 164 ? -9.808 28.661 18.905 1.00 9.61 161 LEU C CA 1
ATOM 10773 C C . LEU C 1 164 ? -10.759 29.848 18.841 1.00 10.30 161 LEU C C 1
ATOM 10774 O O . LEU C 1 164 ? -10.320 30.984 19.057 1.00 11.98 161 LEU C O 1
ATOM 10790 N N . THR C 1 165 ? -12.050 29.625 18.564 1.00 10.98 162 THR C N 1
ATOM 10791 C CA . THR C 1 165 ? -13.011 30.724 18.556 1.00 12.04 162 THR C CA 1
ATOM 10792 C C . THR C 1 165 ? -13.710 30.877 19.890 1.00 12.48 162 THR C C 1
ATOM 10793 O O . THR C 1 165 ? -14.419 31.866 20.089 1.00 15.10 162 THR C O 1
ATOM 10804 N N . ALA C 1 166 ? -13.525 29.929 20.799 1.00 11.05 163 ALA C N 1
ATOM 10805 C CA . ALA C 1 166 ? -14.134 29.970 22.121 1.00 12.60 163 ALA C CA 1
ATOM 10806 C C . ALA C 1 166 ? -15.647 30.051 22.018 1.00 13.38 163 ALA C C 1
ATOM 10807 O O . ALA C 1 166 ? -16.292 30.816 22.735 1.00 17.82 163 ALA C O 1
ATOM 10814 N N . ARG C 1 167 ? -16.223 29.268 21.123 1.00 12.53 164 ARG C N 1
ATOM 10815 C CA . ARG C 1 167 ? -17.669 29.255 21.004 1.00 13.54 164 ARG C CA 1
ATOM 10816 C C . ARG C 1 167 ? -18.237 27.983 21.608 1.00 12.71 164 ARG C C 1
ATOM 10817 O O . ARG C 1 167 ? -17.583 26.934 21.666 1.00 14.17 164 ARG C O 1
ATOM 10838 N N . ARG C 1 168 ? -19.478 28.083 22.032 1.00 11.44 165 ARG C N 1
ATOM 10839 C CA . ARG C 1 168 ? -20.151 26.944 22.620 1.00 11.33 165 ARG C CA 1
ATOM 10840 C C . ARG C 1 168 ? -20.825 26.106 21.541 1.00 11.50 165 ARG C C 1
ATOM 10841 O O . ARG C 1 168 ? -21.138 26.589 20.453 1.00 13.60 165 ARG C O 1
ATOM 10862 N N . ILE C 1 169 ? -21.002 24.828 21.846 1.00 10.89 166 ILE C N 1
ATOM 10863 C CA . ILE C 1 169 ? -21.740 23.894 21.011 1.00 10.98 166 ILE C CA 1
ATOM 10864 C C . ILE C 1 169 ? -23.034 23.546 21.743 1.00 10.96 166 ILE C C 1
ATOM 10865 O O . ILE C 1 169 ? -23.013 23.224 22.938 1.00 11.95 166 ILE C O 1
ATOM 10881 N N . ASN C 1 170 ? -24.160 23.663 21.038 1.00 10.23 167 ASN C N 1
ATOM 10882 C CA . ASN C 1 170 ? -25.475 23.408 21.599 1.00 10.10 167 ASN C CA 1
ATOM 10883 C C . ASN C 1 170 ? -25.956 22.007 21.218 1.00 9.08 167 ASN C C 1
ATOM 10884 O O . ASN C 1 170 ? -25.230 21.216 20.622 1.00 9.53 167 ASN C O 1
ATOM 10895 N N . ALA C 1 171 ? -27.168 21.655 21.655 1.00 9.28 168 ALA C N 1
ATOM 10896 C CA . ALA C 1 171 ? -27.564 20.246 21.697 1.00 8.90 168 ALA C CA 1
ATOM 10897 C C . ALA C 1 171 ? -27.602 19.614 20.308 1.00 8.22 168 ALA C C 1
ATOM 10898 O O . ALA C 1 171 ? -27.068 18.521 20.106 1.00 8.97 168 ALA C O 1
ATOM 10905 N N . ALA C 1 172 ? -28.268 20.259 19.344 1.00 8.75 169 ALA C N 1
ATOM 10906 C CA . ALA C 1 172 ? -28.441 19.634 18.039 1.00 8.70 169 ALA C CA 1
ATOM 10907 C C . ALA C 1 172 ? -27.110 19.422 17.340 1.00 7.98 169 ALA C C 1
ATOM 10908 O O . ALA C 1 172 ? -26.909 18.388 16.693 1.00 8.80 169 ALA C O 1
ATOM 10915 N N . GLU C 1 173 ? -26.188 20.380 17.465 1.00 8.25 170 GLU C N 1
ATOM 10916 C CA . GLU C 1 173 ? -24.878 20.218 16.855 1.00 8.51 170 GLU C CA 1
ATOM 10917 C C . GLU C 1 173 ? -24.089 19.153 17.594 1.00 8.40 170 GLU C C 1
ATOM 10918 O O . GLU C 1 173 ? -23.421 18.319 16.977 1.00 8.90 170 GLU C O 1
ATOM 10930 N N . ALA C 1 174 ? -24.176 19.150 18.921 1.00 8.56 171 ALA C N 1
ATOM 10931 C CA . ALA C 1 174 ? -23.509 18.100 19.675 1.00 8.71 171 ALA C CA 1
ATOM 10932 C C . ALA C 1 174 ? -23.956 16.724 19.200 1.00 8.69 171 ALA C C 1
ATOM 10933 O O . ALA C 1 174 ? -23.142 15.799 19.079 1.00 9.28 171 ALA C O 1
ATOM 10940 N N . PHE C 1 175 ? -25.257 16.553 18.954 1.00 9.11 172 PHE C N 1
ATOM 10941 C CA . PHE C 1 175 ? -25.750 15.278 18.449 1.00 9.15 172 PHE C CA 1
ATOM 10942 C C . PHE C 1 175 ? -25.215 14.981 17.053 1.00 9.57 172 PHE C C 1
ATOM 10943 O O . PHE C 1 175 ? -24.760 13.870 16.780 1.00 10.48 172 PHE C O 1
ATOM 10960 N N . SER C 1 176 ? -25.245 15.966 16.161 1.00 9.98 173 SER C N 1
ATOM 10961 C CA A SER C 1 176 ? -24.814 15.736 14.789 0.74 11.52 173 SER C CA 1
ATOM 10962 C CA B SER C 1 176 ? -24.813 15.740 14.786 0.26 11.09 173 SER C CA 1
ATOM 10963 C C . SER C 1 176 ? -23.368 15.274 14.718 1.00 11.70 173 SER C C 1
ATOM 10964 O O . SER C 1 176 ? -23.012 14.468 13.852 1.00 13.36 173 SER C O 1
ATOM 10979 N N . VAL C 1 177 ? -22.511 15.792 15.605 1.00 10.97 174 VAL C N 1
ATOM 10980 C CA . VAL C 1 177 ? -21.088 15.499 15.545 1.00 11.74 174 VAL C CA 1
ATOM 10981 C C . VAL C 1 177 ? -20.694 14.329 16.432 1.00 11.58 174 VAL C C 1
ATOM 10982 O O . VAL C 1 177 ? -19.509 13.986 16.484 1.00 13.17 174 VAL C O 1
ATOM 10995 N N . GLY C 1 178 ? -21.646 13.697 17.110 1.00 11.36 175 GLY C N 1
ATOM 10996 C CA . GLY C 1 178 ? -21.366 12.531 17.913 1.00 11.44 175 GLY C CA 1
ATOM 10997 C C . GLY C 1 178 ? -20.928 12.826 19.327 1.00 11.72 175 GLY C C 1
ATOM 10998 O O . GLY C 1 178 ? -20.528 11.898 20.035 1.00 13.80 175 GLY C O 1
ATOM 11002 N N . LEU C 1 179 ? -20.948 14.099 19.732 1.00 10.11 176 LEU C N 1
ATOM 11003 C CA A LEU C 1 179 ? -20.603 14.469 21.101 0.66 10.06 176 LEU C CA 1
ATOM 11004 C CA B LEU C 1 179 ? -20.617 14.511 21.091 0.34 10.17 176 LEU C CA 1
ATOM 11005 C C . LEU C 1 179 ? -21.734 14.130 22.055 1.00 9.90 176 LEU C C 1
ATOM 11006 O O . LEU C 1 179 ? -21.478 13.658 23.164 1.00 11.67 176 LEU C O 1
ATOM 11037 N N . ALA C 1 180 ? -22.983 14.331 21.645 1.00 8.70 177 ALA C N 1
ATOM 11038 C CA . ALA C 1 180 ? -24.146 13.888 22.401 1.00 8.96 177 ALA C CA 1
ATOM 11039 C C . ALA C 1 180 ? -24.706 12.655 21.713 1.00 8.94 177 ALA C C 1
ATOM 11040 O O . ALA C 1 180 ? -25.006 12.689 20.517 1.00 10.74 177 ALA C O 1
ATOM 11047 N N . ASN C 1 181 ? -24.829 11.565 22.453 1.00 8.48 178 ASN C N 1
ATOM 11048 C CA . ASN C 1 181 ? -25.370 10.333 21.906 1.00 8.47 178 ASN C CA 1
ATOM 11049 C C . ASN C 1 181 ? -26.883 10.335 21.824 1.00 9.07 178 ASN C C 1
ATOM 11050 O O . ASN C 1 181 ? -27.452 9.607 21.000 1.00 8.85 178 ASN C O 1
ATOM 11061 N N . ARG C 1 182 ? -27.545 11.101 22.680 1.00 9.16 179 ARG C N 1
ATOM 11062 C CA . ARG C 1 182 ? -28.987 11.219 22.673 1.00 9.38 179 ARG C CA 1
ATOM 11063 C C . ARG C 1 182 ? -29.349 12.671 22.902 1.00 10.44 179 ARG C C 1
ATOM 11064 O O . ARG C 1 182 ? -28.652 13.402 23.620 1.00 10.39 179 ARG C O 1
ATOM 11085 N N . LEU C 1 183 ? -30.469 13.062 22.293 1.00 11.16 180 LEU C N 1
ATOM 11086 C CA . LEU C 1 183 ? -31.178 14.304 22.593 1.00 13.24 180 LEU C CA 1
ATOM 11087 C C . LEU C 1 183 ? -32.401 13.991 23.446 1.00 14.54 180 LEU C C 1
ATOM 11088 O O . LEU C 1 183 ? -33.285 13.244 23.017 1.00 17.56 180 LEU C O 1
ATOM 11104 N N . ALA C 1 184 ? -32.477 14.574 24.592 1.00 13.96 181 ALA C N 1
ATOM 11105 C CA . ALA C 1 184 ? -33.653 14.328 25.423 1.00 14.66 181 ALA C CA 1
ATOM 11106 C C . ALA C 1 184 ? -34.688 15.425 25.198 1.00 15.00 181 ALA C C 1
ATOM 11107 O O . ALA C 1 184 ? -34.327 16.598 25.042 1.00 15.23 181 ALA C O 1
ATOM 11114 N N . PRO C 1 185 ? -35.973 15.069 25.175 1.00 17.90 182 PRO C N 1
ATOM 11115 C CA . PRO C 1 185 ? -37.016 16.097 25.181 1.00 19.09 182 PRO C CA 1
ATOM 11116 C C . PRO C 1 185 ? -36.971 16.902 26.470 1.00 19.02 182 PRO C C 1
ATOM 11117 O O . PRO C 1 185 ? -36.487 16.442 27.507 1.00 18.36 182 PRO C O 1
ATOM 11128 N N . GLU C 1 186 ? -37.543 18.103 26.410 1.00 20.48 183 GLU C N 1
ATOM 11129 C CA . GLU C 1 186 ? -37.601 18.956 27.586 1.00 22.42 183 GLU C CA 1
ATOM 11130 C C . GLU C 1 186 ? -38.255 18.214 28.744 1.00 21.21 183 GLU C C 1
ATOM 11131 O O . GLU C 1 186 ? -39.315 17.599 28.584 1.00 21.43 183 GLU C O 1
ATOM 11143 N N . GLY C 1 187 ? -37.630 18.290 29.916 1.00 20.23 184 GLY C N 1
ATOM 11144 C CA . GLY C 1 187 ? -38.150 17.663 31.110 1.00 19.38 184 GLY C CA 1
ATOM 11145 C C . GLY C 1 187 ? -37.861 16.187 31.239 1.00 18.34 184 GLY C C 1
ATOM 11146 O O . GLY C 1 187 ? -38.203 15.601 32.274 1.00 20.56 184 GLY C O 1
ATOM 11150 N N . HIS C 1 188 ? -37.215 15.568 30.244 1.00 16.91 185 HIS C N 1
ATOM 11151 C CA . HIS C 1 188 ? -37.020 14.120 30.236 1.00 15.69 185 HIS C CA 1
ATOM 11152 C C . HIS C 1 188 ? -35.550 13.707 30.262 1.00 13.36 185 HIS C C 1
ATOM 11153 O O . HIS C 1 188 ? -35.236 12.548 29.963 1.00 13.17 185 HIS C O 1
ATOM 11167 N N . LEU C 1 189 ? -34.650 14.625 30.612 1.00 12.28 186 LEU C N 1
ATOM 11168 C CA . LEU C 1 189 ? -33.225 14.329 30.556 1.00 10.97 186 LEU C CA 1
ATOM 11169 C C . LEU C 1 189 ? -32.883 13.065 31.328 1.00 10.74 186 LEU C C 1
ATOM 11170 O O . LEU C 1 189 ? -32.200 12.171 30.809 1.00 10.25 186 LEU C O 1
ATOM 11186 N N . LEU C 1 190 ? -33.270 13.006 32.602 1.00 10.95 187 LEU C N 1
ATOM 11187 C CA A LEU C 1 190 ? -32.849 11.880 33.422 0.73 11.62 187 LEU C CA 1
ATOM 11188 C CA B LEU C 1 190 ? -32.844 11.881 33.419 0.27 10.99 187 LEU C CA 1
ATOM 11189 C C . LEU C 1 190 ? -33.523 10.592 32.989 1.00 11.23 187 LEU C C 1
ATOM 11190 O O . LEU C 1 190 ? -32.910 9.530 33.055 1.00 11.34 187 LEU C O 1
ATOM 11221 N N . ALA C 1 191 ? -34.775 10.663 32.536 1.00 11.78 188 ALA C N 1
ATOM 11222 C CA . ALA C 1 191 ? -35.417 9.461 32.024 1.00 12.08 188 ALA C CA 1
ATOM 11223 C C . ALA C 1 191 ? -34.649 8.907 30.829 1.00 11.08 188 ALA C C 1
ATOM 11224 O O . ALA C 1 191 ? -34.458 7.694 30.717 1.00 11.62 188 ALA C O 1
ATOM 11231 N N . VAL C 1 192 ? -34.213 9.782 29.919 1.00 10.47 189 VAL C N 1
ATOM 11232 C CA . VAL C 1 192 ? -33.465 9.340 28.744 1.00 10.48 189 VAL C CA 1
ATOM 11233 C C . VAL C 1 192 ? -32.106 8.793 29.152 1.00 9.74 189 VAL C C 1
ATOM 11234 O O . VAL C 1 192 ? -31.675 7.736 28.677 1.00 9.67 189 VAL C O 1
ATOM 11247 N N . ALA C 1 193 ? -31.400 9.507 30.029 1.00 9.04 190 ALA C N 1
ATOM 11248 C CA . ALA C 1 193 ? -30.086 9.048 30.458 1.00 9.03 190 ALA C CA 1
ATOM 11249 C C . ALA C 1 193 ? -30.180 7.743 31.236 1.00 9.02 190 ALA C C 1
ATOM 11250 O O . ALA C 1 193 ? -29.357 6.841 31.050 1.00 8.86 190 ALA C O 1
ATOM 11257 N N . TYR C 1 194 ? -31.185 7.622 32.110 1.00 9.17 191 TYR C N 1
ATOM 11258 C CA . TYR C 1 194 ? -31.384 6.382 32.843 1.00 9.71 191 TYR C CA 1
ATOM 11259 C C . TYR C 1 194 ? -31.738 5.239 31.902 1.00 9.73 191 TYR C C 1
ATOM 11260 O O . TYR C 1 194 ? -31.237 4.121 32.060 1.00 9.65 191 TYR C O 1
ATOM 11278 N N . GLY C 1 195 ? -32.584 5.498 30.903 1.00 9.90 192 GLY C N 1
ATOM 11279 C CA . GLY C 1 195 ? -32.900 4.452 29.938 1.00 9.92 192 GLY C CA 1
ATOM 11280 C C . GLY C 1 195 ? -31.684 3.998 29.149 1.00 9.24 192 GLY C C 1
ATOM 11281 O O . GLY C 1 195 ? -31.524 2.808 28.854 1.00 9.43 192 GLY C O 1
ATOM 11285 N N . LEU C 1 196 ? -30.794 4.933 28.823 1.00 8.71 193 LEU C N 1
ATOM 11286 C CA . LEU C 1 196 ? -29.546 4.571 28.159 1.00 8.88 193 LEU C CA 1
ATOM 11287 C C . LEU C 1 196 ? -28.700 3.684 29.062 1.00 8.59 193 LEU C C 1
ATOM 11288 O O . LEU C 1 196 ? -28.185 2.647 28.633 1.00 8.75 193 LEU C O 1
ATOM 11304 N N . ALA C 1 197 ? -28.584 4.056 30.339 1.00 8.59 194 ALA C N 1
ATOM 11305 C CA . ALA C 1 197 ? -27.874 3.211 31.294 1.00 8.88 194 ALA C CA 1
ATOM 11306 C C . ALA C 1 197 ? -28.502 1.825 31.385 1.00 8.53 194 ALA C C 1
ATOM 11307 O O . ALA C 1 197 ? -27.793 0.810 31.417 1.00 8.83 194 ALA C O 1
ATOM 11314 N N . GLU C 1 198 ? -29.830 1.763 31.435 1.00 8.76 195 GLU C N 1
ATOM 11315 C CA . GLU C 1 198 ? -30.500 0.469 31.509 1.00 9.80 195 GLU C CA 1
ATOM 11316 C C . GLU C 1 198 ? -30.171 -0.394 30.301 1.00 9.46 195 GLU C C 1
ATOM 11317 O O . GLU C 1 198 ? -30.001 -1.611 30.423 1.00 10.34 195 GLU C O 1
ATOM 11329 N N . SER C 1 199 ? -30.084 0.217 29.121 1.00 9.39 196 SER C N 1
ATOM 11330 C CA A SER C 1 199 ? -29.787 -0.548 27.914 0.65 9.69 196 SER C CA 1
ATOM 11331 C CA B SER C 1 199 ? -29.792 -0.555 27.917 0.35 9.89 196 SER C CA 1
ATOM 11332 C C . SER C 1 199 ? -28.376 -1.123 27.938 1.00 10.19 196 SER C C 1
ATOM 11333 O O . SER C 1 199 ? -28.129 -2.189 27.367 1.00 12.68 196 SER C O 1
ATOM 11348 N N . VAL C 1 200 ? -27.435 -0.428 28.570 1.00 9.05 197 VAL C N 1
ATOM 11349 C CA . VAL C 1 200 ? -26.096 -0.972 28.740 1.00 8.90 197 VAL C CA 1
ATOM 11350 C C . VAL C 1 200 ? -26.110 -2.122 29.742 1.00 9.20 197 VAL C C 1
ATOM 11351 O O . VAL C 1 200 ? -25.513 -3.181 29.511 1.00 9.35 197 VAL C O 1
ATOM 11364 N N . VAL C 1 201 ? -26.759 -1.912 30.892 1.00 9.76 198 VAL C N 1
ATOM 11365 C CA A VAL C 1 201 ? -26.658 -2.924 31.936 0.54 11.05 198 VAL C CA 1
ATOM 11366 C CA B VAL C 1 201 ? -26.805 -2.867 32.003 0.46 10.88 198 VAL C CA 1
ATOM 11367 C C . VAL C 1 201 ? -27.468 -4.183 31.621 1.00 11.23 198 VAL C C 1
ATOM 11368 O O . VAL C 1 201 ? -27.244 -5.209 32.268 1.00 12.23 198 VAL C O 1
ATOM 11393 N N . GLU C 1 202 ? -28.338 -4.171 30.608 1.00 11.33 199 GLU C N 1
ATOM 11394 C CA A GLU C 1 202 ? -28.938 -5.418 30.137 0.54 12.92 199 GLU C CA 1
ATOM 11395 C CA B GLU C 1 202 ? -28.934 -5.420 30.139 0.46 12.60 199 GLU C CA 1
ATOM 11396 C C . GLU C 1 202 ? -27.879 -6.399 29.648 1.00 11.70 199 GLU C C 1
ATOM 11397 O O . GLU C 1 202 ? -28.124 -7.609 29.616 1.00 12.76 199 GLU C O 1
ATOM 11418 N N . ASN C 1 203 ? -26.728 -5.901 29.229 1.00 10.10 200 ASN C N 1
ATOM 11419 C CA . ASN C 1 203 ? -25.718 -6.736 28.605 1.00 10.21 200 ASN C CA 1
ATOM 11420 C C . ASN C 1 203 ? -24.777 -7.344 29.646 1.00 9.82 200 ASN C C 1
ATOM 11421 O O . ASN C 1 203 ? -24.849 -7.042 30.835 1.00 10.82 200 ASN C O 1
ATOM 11432 N N . ALA C 1 204 ? -23.924 -8.250 29.194 1.00 9.61 201 ALA C N 1
ATOM 11433 C CA . ALA C 1 204 ? -23.103 -9.029 30.114 1.00 10.06 201 ALA C CA 1
ATOM 11434 C C . ALA C 1 204 ? -22.087 -8.128 30.815 1.00 10.12 201 ALA C C 1
ATOM 11435 O O . ALA C 1 204 ? -21.416 -7.326 30.153 1.00 10.56 201 ALA C O 1
ATOM 11442 N N . PRO C 1 205 ? -21.932 -8.237 32.143 1.00 10.24 202 PRO C N 1
ATOM 11443 C CA . PRO C 1 205 ? -21.112 -7.237 32.859 1.00 10.59 202 PRO C CA 1
ATOM 11444 C C . PRO C 1 205 ? -19.652 -7.168 32.454 1.00 10.37 202 PRO C C 1
ATOM 11445 O O . PRO C 1 205 ? -19.104 -6.060 32.333 1.00 11.04 202 PRO C O 1
ATOM 11456 N N . ILE C 1 206 ? -18.972 -8.307 32.328 1.00 10.16 203 ILE C N 1
ATOM 11457 C CA . ILE C 1 206 ? -17.548 -8.255 32.019 1.00 10.27 203 ILE C CA 1
ATOM 11458 C C . ILE C 1 206 ? -17.355 -7.787 30.593 1.00 10.33 203 ILE C C 1
ATOM 11459 O O . ILE C 1 206 ? -16.447 -7.005 30.287 1.00 11.10 203 ILE C O 1
ATOM 11475 N N . ALA C 1 207 ? -18.223 -8.254 29.699 1.00 9.72 204 ALA C N 1
ATOM 11476 C CA . ALA C 1 207 ? -18.123 -7.887 28.295 1.00 10.07 204 ALA C CA 1
ATOM 11477 C C . ALA C 1 207 ? -18.266 -6.382 28.097 1.00 9.31 204 ALA C C 1
ATOM 11478 O O . ALA C 1 207 ? -17.515 -5.783 27.326 1.00 9.12 204 ALA C O 1
ATOM 11485 N N . VAL C 1 208 ? -19.236 -5.761 28.762 1.00 8.82 205 VAL C N 1
ATOM 11486 C CA . VAL C 1 208 ? -19.407 -4.320 28.639 1.00 8.66 205 VAL C CA 1
ATOM 11487 C C . VAL C 1 208 ? -18.135 -3.589 29.065 1.00 8.76 205 VAL C C 1
ATOM 11488 O O . VAL C 1 208 ? -17.660 -2.684 28.373 1.00 8.84 205 VAL C O 1
ATOM 11501 N N . ALA C 1 209 ? -17.583 -3.947 30.232 1.00 9.02 206 ALA C N 1
ATOM 11502 C CA . ALA C 1 209 ? -16.395 -3.253 30.722 1.00 8.97 206 ALA C CA 1
ATOM 11503 C C . ALA C 1 209 ? -15.214 -3.462 29.785 1.00 8.89 206 ALA C C 1
ATOM 11504 O O . ALA C 1 209 ? -14.483 -2.520 29.458 1.00 9.29 206 ALA C O 1
ATOM 11511 N N . THR C 1 210 ? -14.994 -4.707 29.370 1.00 9.29 207 THR C N 1
ATOM 11512 C CA . THR C 1 210 ? -13.874 -5.013 28.492 1.00 9.93 207 THR C CA 1
ATOM 11513 C C . THR C 1 210 ? -14.008 -4.275 27.165 1.00 9.57 207 THR C C 1
ATOM 11514 O O . THR C 1 210 ? -13.026 -3.742 26.638 1.00 9.74 207 THR C O 1
ATOM 11525 N N . ALA C 1 211 ? -15.222 -4.228 26.613 1.00 8.85 208 ALA C N 1
ATOM 11526 C CA . ALA C 1 211 ? -15.441 -3.540 25.348 1.00 8.79 208 ALA C CA 1
ATOM 11527 C C . ALA C 1 211 ? -15.165 -2.052 25.476 1.00 8.63 208 ALA C C 1
ATOM 11528 O O . ALA C 1 211 ? -14.567 -1.448 24.580 1.00 8.92 208 ALA C O 1
ATOM 11535 N N . LYS C 1 212 ? -15.592 -1.440 26.583 1.00 8.43 209 LYS C N 1
ATOM 11536 C CA . LYS C 1 212 ? -15.270 -0.038 26.837 1.00 8.60 209 LYS C CA 1
ATOM 11537 C C . LYS C 1 212 ? -13.768 0.190 26.720 1.00 9.07 209 LYS C C 1
ATOM 11538 O O . LYS C 1 212 ? -13.305 1.113 26.046 1.00 9.52 209 LYS C O 1
ATOM 11557 N N . HIS C 1 213 ? -12.984 -0.648 27.391 1.00 9.55 210 HIS C N 1
ATOM 11558 C CA . HIS C 1 213 ? -11.544 -0.433 27.410 1.00 10.18 210 HIS C CA 1
ATOM 11559 C C . HIS C 1 213 ? -10.913 -0.731 26.059 1.00 10.39 210 HIS C C 1
ATOM 11560 O O . HIS C 1 213 ? -9.957 -0.059 25.663 1.00 11.62 210 HIS C O 1
ATOM 11574 N N . ALA C 1 214 ? -11.430 -1.731 25.341 1.00 10.30 211 ALA C N 1
ATOM 11575 C CA . ALA C 1 214 ? -10.900 -2.018 24.016 1.00 10.31 211 ALA C CA 1
ATOM 11576 C C . ALA C 1 214 ? -11.057 -0.816 23.101 1.00 9.49 211 ALA C C 1
ATOM 11577 O O . ALA C 1 214 ? -10.131 -0.469 22.356 1.00 10.77 211 ALA C O 1
ATOM 11584 N N . ILE C 1 215 ? -12.229 -0.172 23.134 1.00 9.80 212 ILE C N 1
ATOM 11585 C CA . ILE C 1 215 ? -12.466 1.006 22.310 1.00 10.37 212 ILE C CA 1
ATOM 11586 C C . ILE C 1 215 ? -11.494 2.111 22.694 1.00 11.08 212 ILE C C 1
ATOM 11587 O O . ILE C 1 215 ? -10.814 2.694 21.844 1.00 12.12 212 ILE C O 1
ATOM 11603 N N . ASP C 1 216 ? -11.418 2.417 23.990 1.00 11.35 213 ASP C N 1
ATOM 11604 C CA . ASP C 1 216 ? -10.623 3.557 24.429 1.00 12.41 213 ASP C CA 1
ATOM 11605 C C . ASP C 1 216 ? -9.132 3.336 24.204 1.00 13.27 213 ASP C C 1
ATOM 11606 O O . ASP C 1 216 ? -8.412 4.262 23.807 1.00 14.62 213 ASP C O 1
ATOM 11615 N N . GLU C 1 217 ? -8.635 2.142 24.505 1.00 14.02 214 GLU C N 1
ATOM 11616 C CA . GLU C 1 217 ? -7.203 1.902 24.429 1.00 15.27 214 GLU C CA 1
ATOM 11617 C C . GLU C 1 217 ? -6.706 1.787 22.998 1.00 15.95 214 GLU C C 1
ATOM 11618 O O . GLU C 1 217 ? -5.495 1.866 22.769 1.00 16.95 214 GLU C O 1
ATOM 11630 N N . GLY C 1 218 ? -7.604 1.607 22.032 1.00 15.93 215 GLY C N 1
ATOM 11631 C CA . GLY C 1 218 ? -7.175 1.474 20.655 1.00 15.90 215 GLY C CA 1
ATOM 11632 C C . GLY C 1 218 ? -6.863 2.777 19.950 1.00 16.32 215 GLY C C 1
ATOM 11633 O O . GLY C 1 218 ? -6.185 2.759 18.921 1.00 16.58 215 GLY C O 1
ATOM 11637 N N . THR C 1 219 ? -7.334 3.905 20.465 1.00 18.08 216 THR C N 1
ATOM 11638 C CA A THR C 1 219 ? -7.128 5.139 19.723 0.58 18.71 216 THR C CA 1
ATOM 11639 C CA B THR C 1 219 ? -7.148 5.197 19.816 0.42 18.18 216 THR C CA 1
ATOM 11640 C C . THR C 1 219 ? -5.663 5.546 19.760 1.00 17.02 216 THR C C 1
ATOM 11641 O O . THR C 1 219 ? -4.995 5.530 20.795 1.00 15.70 216 THR C O 1
ATOM 11662 N N . GLY C 1 220 ? -5.152 5.885 18.583 1.00 16.96 217 GLY C N 1
ATOM 11663 C CA . GLY C 1 220 ? -3.757 6.204 18.424 1.00 16.86 217 GLY C CA 1
ATOM 11664 C C . GLY C 1 220 ? -2.906 5.040 17.992 1.00 16.27 217 GLY C C 1
ATOM 11665 O O . GLY C 1 220 ? -1.736 5.236 17.635 1.00 18.35 217 GLY C O 1
ATOM 11669 N N . LEU C 1 221 ? -3.447 3.838 17.999 1.00 14.74 218 LEU C N 1
ATOM 11670 C CA . LEU C 1 221 ? -2.689 2.698 17.534 1.00 14.74 218 LEU C CA 1
ATOM 11671 C C . LEU C 1 221 ? -2.808 2.563 16.025 1.00 14.01 218 LEU C C 1
ATOM 11672 O O . LEU C 1 221 ? -3.845 2.868 15.421 1.00 13.86 218 LEU C O 1
ATOM 11688 N N . GLU C 1 222 ? -1.717 2.122 15.423 1.00 14.40 219 GLU C N 1
ATOM 11689 C CA . GLU C 1 222 ? -1.770 1.661 14.053 1.00 15.08 219 GLU C CA 1
ATOM 11690 C C . GLU C 1 222 ? -2.662 0.425 14.001 1.00 16.59 219 GLU C C 1
ATOM 11691 O O . GLU C 1 222 ? -2.907 -0.232 15.012 1.00 16.19 219 GLU C O 1
ATOM 11703 N N . LEU C 1 223 ? -3.202 0.133 12.823 1.00 18.65 220 LEU C N 1
ATOM 11704 C CA . LEU C 1 223 ? -4.311 -0.818 12.763 1.00 20.61 220 LEU C CA 1
ATOM 11705 C C . LEU C 1 223 ? -3.924 -2.197 13.294 1.00 18.98 220 LEU C C 1
ATOM 11706 O O . LEU C 1 223 ? -4.648 -2.779 14.110 1.00 18.60 220 LEU C O 1
ATOM 11722 N N . ASP C 1 224 ? -2.799 -2.754 12.839 1.00 17.85 221 ASP C N 1
ATOM 11723 C CA . ASP C 1 224 ? -2.463 -4.105 13.285 1.00 16.63 221 ASP C CA 1
ATOM 11724 C C . ASP C 1 224 ? -2.288 -4.149 14.800 1.00 14.52 221 ASP C C 1
ATOM 11725 O O . ASP C 1 224 ? -2.752 -5.088 15.454 1.00 13.39 221 ASP C O 1
ATOM 11734 N N . ASP C 1 225 ? -1.644 -3.131 15.377 1.00 14.70 222 ASP C N 1
ATOM 11735 C CA . ASP C 1 225 ? -1.523 -3.055 16.833 1.00 14.22 222 ASP C CA 1
ATOM 11736 C C . ASP C 1 225 ? -2.890 -2.955 17.503 1.00 14.65 222 ASP C C 1
ATOM 11737 O O . ASP C 1 225 ? -3.129 -3.577 18.546 1.00 14.63 222 ASP C O 1
ATOM 11746 N N . ALA C 1 226 ? -3.807 -2.179 16.924 1.00 15.02 223 ALA C N 1
ATOM 11747 C CA . ALA C 1 226 ? -5.136 -2.044 17.513 1.00 15.46 223 ALA C CA 1
ATOM 11748 C C . ALA C 1 226 ? -5.884 -3.370 17.495 1.00 14.58 223 ALA C C 1
ATOM 11749 O O . ALA C 1 226 ? -6.593 -3.706 18.450 1.00 14.73 223 ALA C O 1
ATOM 11756 N N . LEU C 1 227 ? -5.753 -4.130 16.410 1.00 14.15 224 LEU C N 1
ATOM 11757 C CA . LEU C 1 227 ? -6.444 -5.412 16.330 1.00 14.03 224 LEU C CA 1
ATOM 11758 C C . LEU C 1 227 ? -5.843 -6.407 17.301 1.00 12.68 224 LEU C C 1
ATOM 11759 O O . LEU C 1 227 ? -6.565 -7.240 17.862 1.00 12.92 224 LEU C O 1
ATOM 11775 N N . ALA C 1 228 ? -4.523 -6.355 17.499 1.00 12.52 225 ALA C N 1
ATOM 11776 C CA . ALA C 1 228 ? -3.910 -7.203 18.511 1.00 12.23 225 ALA C CA 1
ATOM 11777 C C . ALA C 1 228 ? -4.410 -6.840 19.905 1.00 12.03 225 ALA C C 1
ATOM 11778 O O . ALA C 1 228 ? -4.651 -7.722 20.741 1.00 12.29 225 ALA C O 1
ATOM 11785 N N . LEU C 1 229 ? -4.558 -5.545 20.180 1.00 11.95 226 LEU C N 1
ATOM 11786 C CA A LEU C 1 229 ? -5.121 -5.131 21.463 0.65 11.97 226 LEU C CA 1
ATOM 11787 C CA B LEU C 1 229 ? -5.126 -5.111 21.450 0.35 12.66 226 LEU C CA 1
ATOM 11788 C C . LEU C 1 229 ? -6.517 -5.709 21.648 1.00 11.89 226 LEU C C 1
ATOM 11789 O O . LEU C 1 229 ? -6.841 -6.232 22.717 1.00 11.31 226 LEU C O 1
ATOM 11818 N N . GLU C 1 230 ? -7.363 -5.648 20.616 1.00 11.32 227 GLU C N 1
ATOM 11819 C CA . GLU C 1 230 ? -8.713 -6.188 20.764 1.00 11.15 227 GLU C CA 1
ATOM 11820 C C . GLU C 1 230 ? -8.675 -7.675 21.102 1.00 11.40 227 GLU C C 1
ATOM 11821 O O . GLU C 1 230 ? -9.448 -8.153 21.937 1.00 11.40 227 GLU C O 1
ATOM 11833 N N . LEU C 1 231 ? -7.780 -8.427 20.467 1.00 11.15 228 LEU C N 1
ATOM 11834 C CA . LEU C 1 231 ? -7.716 -9.854 20.767 1.00 12.11 228 LEU C CA 1
ATOM 11835 C C . LEU C 1 231 ? -7.181 -10.115 22.177 1.00 11.36 228 LEU C C 1
ATOM 11836 O O . LEU C 1 231 ? -7.596 -11.084 22.819 1.00 11.97 228 LEU C O 1
ATOM 11852 N N . ARG C 1 232 ? -6.273 -9.277 22.680 1.00 11.84 229 ARG C N 1
ATOM 11853 C CA A ARG C 1 232 ? -5.880 -9.369 24.079 0.19 12.36 229 ARG C CA 1
ATOM 11854 C CA B ARG C 1 232 ? -5.891 -9.395 24.085 0.81 12.73 229 ARG C CA 1
ATOM 11855 C C . ARG C 1 232 ? -7.083 -9.137 24.985 1.00 12.25 229 ARG C C 1
ATOM 11856 O O . ARG C 1 232 ? -7.290 -9.851 25.968 1.00 12.35 229 ARG C O 1
ATOM 11897 N N . LYS C 1 233 ? -7.883 -8.126 24.665 1.00 10.87 230 LYS C N 1
ATOM 11898 C CA . LYS C 1 233 ? -9.073 -7.857 25.453 1.00 11.34 230 LYS C CA 1
ATOM 11899 C C . LYS C 1 233 ? -10.060 -9.018 25.371 1.00 10.73 230 LYS C C 1
ATOM 11900 O O . LYS C 1 233 ? -10.733 -9.335 26.357 1.00 11.18 230 LYS C O 1
ATOM 11919 N N . TYR C 1 234 ? -10.159 -9.672 24.208 1.00 10.80 231 TYR C N 1
ATOM 11920 C CA . TYR C 1 234 ? -11.057 -10.815 24.094 1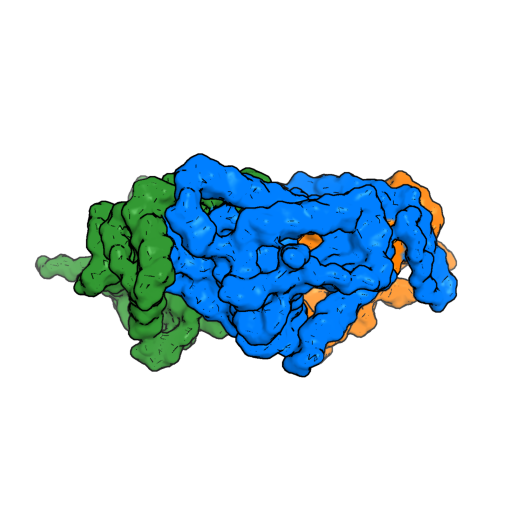.00 10.57 231 TYR C CA 1
ATOM 11921 C C . TYR C 1 234 ? -10.706 -11.891 25.112 1.00 10.91 231 TYR C C 1
ATOM 11922 O O . TYR C 1 234 ? -11.590 -12.606 25.585 1.00 10.47 231 TYR C O 1
ATOM 11940 N N . GLU C 1 235 ? -9.428 -12.021 25.470 1.00 11.27 232 GLU C N 1
ATOM 11941 C CA . GLU C 1 235 ? -9.048 -13.012 26.476 1.00 12.25 232 GLU C CA 1
ATOM 11942 C C . GLU C 1 235 ? -9.786 -12.787 27.792 1.00 12.66 232 GLU C C 1
ATOM 11943 O O . GLU C 1 235 ? -9.963 -13.731 28.569 1.00 13.53 232 GLU C O 1
ATOM 11955 N N . GLU C 1 236 ? -10.189 -11.550 28.080 1.00 12.21 233 GLU C N 1
ATOM 11956 C CA . GLU C 1 236 ? -10.865 -11.254 29.336 1.00 12.48 233 GLU C CA 1
ATOM 11957 C C . GLU C 1 236 ? -12.261 -11.849 29.407 1.00 12.49 233 GLU C C 1
ATOM 11958 O O . GLU C 1 236 ? -12.814 -11.973 30.505 1.00 14.49 233 GLU C O 1
ATOM 11970 N N . ILE C 1 237 ? -12.859 -12.193 28.269 1.00 11.53 234 ILE C N 1
ATOM 11971 C CA . ILE C 1 237 ? -14.175 -12.822 28.264 1.00 11.68 234 ILE C CA 1
ATOM 11972 C C . ILE C 1 237 ? -14.137 -14.269 27.817 1.00 11.90 234 ILE C C 1
ATOM 11973 O O . ILE C 1 237 ? -15.146 -14.977 27.969 1.00 12.40 234 ILE C O 1
ATOM 11989 N N . LEU C 1 238 ? -12.994 -14.750 27.338 1.00 12.37 235 LEU C N 1
ATOM 11990 C CA . LEU C 1 238 ? -12.928 -16.079 26.748 1.00 13.50 235 LEU C CA 1
ATOM 11991 C C . LEU C 1 238 ? -13.224 -17.166 27.780 1.00 14.42 235 LEU C C 1
ATOM 11992 O O . LEU C 1 238 ? -13.895 -18.156 27.472 1.00 16.22 235 LEU C O 1
ATOM 12008 N N . LYS C 1 239 ? -12.741 -17.003 29.010 1.00 15.73 236 LYS C N 1
ATOM 12009 C CA . LYS C 1 239 ? -12.906 -18.032 30.035 1.00 17.71 236 LYS C CA 1
ATOM 12010 C C . LYS C 1 239 ? -14.047 -17.729 30.999 1.00 18.06 236 LYS C C 1
ATOM 12011 O O . LYS C 1 239 ? -14.074 -18.271 32.112 1.00 20.90 236 LYS C O 1
ATOM 12030 N N . THR C 1 240 ? -14.999 -16.896 30.593 1.00 15.99 237 THR C N 1
ATOM 12031 C CA . THR C 1 240 ? -16.082 -16.520 31.484 1.00 14.61 237 THR C CA 1
ATOM 12032 C C . THR C 1 240 ? -17.285 -17.436 31.329 1.00 14.69 237 THR C C 1
ATOM 12033 O O . THR C 1 240 ? -17.579 -17.962 30.251 1.00 15.08 237 THR C O 1
ATOM 12044 N N . GLU C 1 241 ? -17.993 -17.610 32.439 1.00 14.92 238 GLU C N 1
ATOM 12045 C CA A GLU C 1 241 ? -19.258 -18.329 32.399 0.45 14.82 238 GLU C CA 1
ATOM 12046 C CA B GLU C 1 241 ? -19.261 -18.327 32.403 0.55 15.33 238 GLU C CA 1
ATOM 12047 C C . GLU C 1 241 ? -20.264 -17.612 31.509 1.00 14.12 238 GLU C C 1
ATOM 12048 O O . GLU C 1 241 ? -21.055 -18.254 30.809 1.00 14.75 238 GLU C O 1
ATOM 12069 N N . ASP C 1 242 ? -20.251 -16.278 31.520 1.00 13.05 239 ASP C N 1
ATOM 12070 C CA . ASP C 1 242 ? -21.226 -15.536 30.736 1.00 12.68 239 ASP C CA 1
ATOM 12071 C C . ASP C 1 242 ? -21.065 -15.796 29.243 1.00 12.40 239 ASP C C 1
ATOM 12072 O O . ASP C 1 242 ? -22.060 -15.827 28.520 1.00 12.65 239 ASP C O 1
ATOM 12081 N N . ARG C 1 243 ? -19.832 -15.994 28.753 1.00 12.36 240 ARG C N 1
ATOM 12082 C CA A ARG C 1 243 ? -19.656 -16.345 27.344 0.82 12.44 240 ARG C CA 1
ATOM 12083 C CA B ARG C 1 243 ? -19.667 -16.340 27.345 0.18 12.50 240 ARG C CA 1
ATOM 12084 C C . ARG C 1 243 ? -20.367 -17.653 27.027 1.00 12.72 240 ARG C C 1
ATOM 12085 O O . ARG C 1 243 ? -21.049 -17.773 26.005 1.00 12.91 240 ARG C O 1
ATOM 12126 N N . LEU C 1 244 ? -20.207 -18.650 27.890 1.00 13.37 241 LEU C N 1
ATOM 12127 C CA . LEU C 1 244 ? -20.859 -19.929 27.652 1.00 14.46 241 LEU C CA 1
ATOM 12128 C C . LEU C 1 244 ? -22.371 -19.793 27.734 1.00 14.69 241 LEU C C 1
ATOM 12129 O O . LEU C 1 244 ? -23.098 -20.441 26.976 1.00 15.07 241 LEU C O 1
ATOM 12145 N N . GLU C 1 245 ? -22.861 -18.932 28.623 1.00 14.57 242 GLU C N 1
ATOM 12146 C CA . GLU C 1 245 ? -24.299 -18.716 28.743 1.00 14.87 242 GLU C CA 1
ATOM 12147 C C . GLU C 1 245 ? -24.877 -18.054 27.496 1.00 14.81 242 GLU C C 1
ATOM 12148 O O . GLU C 1 245 ? -25.996 -18.380 27.081 1.00 15.36 242 GLU C O 1
ATOM 12160 N N . GLY C 1 246 ? -24.154 -17.108 26.894 1.00 14.22 243 GLY C N 1
ATOM 12161 C CA . GLY C 1 246 ? -24.635 -16.538 25.649 1.00 14.24 243 GLY C CA 1
ATOM 12162 C C . GLY C 1 246 ? -24.867 -17.603 24.597 1.00 14.16 243 GLY C C 1
ATOM 12163 O O . GLY C 1 246 ? -25.874 -17.582 23.888 1.00 14.37 243 GLY C O 1
ATOM 12167 N N . LEU C 1 247 ? -23.940 -18.557 24.495 1.00 13.65 244 LEU C N 1
ATOM 12168 C CA . LEU C 1 247 ? -24.055 -19.636 23.518 1.00 14.49 244 LEU C CA 1
ATOM 12169 C C . LEU C 1 247 ? -25.175 -20.594 23.882 1.00 16.06 244 LEU C C 1
ATOM 12170 O O . LEU C 1 247 ? -25.924 -21.041 23.005 1.00 16.16 244 LEU C O 1
ATOM 12186 N N . ARG C 1 248 ? -25.290 -20.945 25.165 1.00 17.22 245 ARG C N 1
ATOM 12187 C CA . ARG C 1 248 ? -26.351 -21.851 25.585 1.00 19.14 245 ARG C CA 1
ATOM 12188 C C . ARG C 1 248 ? -27.717 -21.221 25.375 1.00 18.93 245 ARG C C 1
ATOM 12189 O O . ARG C 1 248 ? -28.658 -21.887 24.930 1.00 20.13 245 ARG C O 1
ATOM 12210 N N . ALA C 1 249 ? -27.856 -19.941 25.723 1.00 18.30 246 ALA C N 1
ATOM 12211 C CA . ALA C 1 249 ? -29.140 -19.277 25.561 1.00 17.91 246 ALA C CA 1
ATOM 12212 C C . ALA C 1 249 ? -29.534 -19.218 24.100 1.00 18.75 246 ALA C C 1
ATOM 12213 O O . ALA C 1 249 ? -30.703 -19.423 23.755 1.00 19.95 246 ALA C O 1
ATOM 12220 N N . PHE C 1 250 ? -28.568 -18.950 23.220 1.00 18.7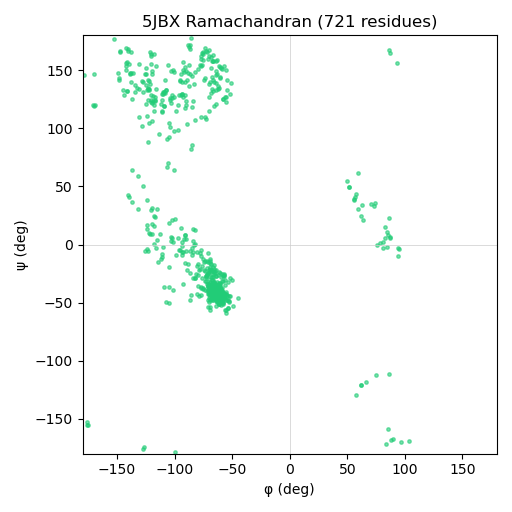2 247 PHE C N 1
ATOM 12221 C CA . PHE C 1 250 ? -28.874 -18.969 21.800 1.00 20.14 247 PHE C CA 1
ATOM 12222 C C . PHE C 1 250 ? -29.347 -20.350 21.366 1.00 21.29 247 PHE C C 1
ATOM 12223 O O . PHE C 1 250 ? -30.356 -20.478 20.666 1.00 22.22 247 PHE C O 1
ATOM 12240 N N . ALA C 1 251 ? -28.632 -21.399 21.779 1.00 21.48 248 ALA C N 1
ATOM 12241 C CA . ALA C 1 251 ? -28.995 -22.757 21.378 1.00 22.83 248 ALA C CA 1
ATOM 12242 C C . ALA C 1 251 ? -30.370 -23.141 21.901 1.00 24.65 248 ALA C C 1
ATOM 12243 O O . ALA C 1 251 ? -31.130 -23.837 21.220 1.00 25.35 248 ALA C O 1
ATOM 12250 N N . GLU C 1 252 ? -30.702 -22.708 23.111 1.00 25.48 249 GLU C N 1
ATOM 12251 C CA . GLU C 1 252 ? -31.964 -23.059 23.745 1.00 26.92 249 GLU C CA 1
ATOM 12252 C C . GLU C 1 252 ? -33.075 -22.062 23.433 1.00 28.15 249 GLU C C 1
ATOM 12253 O O . GLU C 1 252 ? -34.184 -22.197 23.967 1.00 29.25 249 GLU C O 1
ATOM 12265 N N . LYS C 1 253 ? -32.807 -21.085 22.568 1.00 28.86 250 LYS C N 1
ATOM 12266 C CA . LYS C 1 253 ? -33.793 -20.084 22.168 1.00 29.83 250 LYS C CA 1
ATOM 12267 C C . LYS C 1 253 ? -34.473 -19.458 23.384 1.00 28.95 250 LYS C C 1
ATOM 12268 O O . LYS C 1 253 ? -35.699 -19.442 23.512 1.00 29.85 250 LYS C O 1
ATOM 12287 N N . ARG C 1 254 ? -33.651 -18.933 24.287 1.00 27.22 251 ARG C N 1
ATOM 12288 C CA . ARG C 1 254 ? -34.127 -18.266 25.489 1.00 25.94 251 ARG C CA 1
ATOM 12289 C C . ARG C 1 254 ? -33.247 -17.054 25.759 1.00 25.07 251 ARG C C 1
ATOM 12290 O O . ARG C 1 254 ? -32.182 -16.884 25.161 1.00 24.96 251 ARG C O 1
ATOM 12311 N N . ALA C 1 255 ? -33.698 -16.212 26.681 1.00 24.23 252 ALA C N 1
ATOM 12312 C CA . ALA C 1 255 ? -32.896 -15.070 27.082 1.00 23.51 252 ALA C CA 1
ATOM 12313 C C . ALA C 1 255 ? -31.735 -15.543 27.953 1.00 21.31 252 ALA C C 1
ATOM 12314 O O . ALA C 1 255 ? -31.892 -16.482 28.743 1.00 21.81 252 ALA C O 1
ATOM 12321 N N . PRO C 1 256 ? -30.562 -14.935 27.827 1.00 19.37 253 PRO C N 1
ATOM 12322 C CA . PRO C 1 256 ? -29.463 -15.278 28.726 1.00 18.44 253 PRO C CA 1
ATOM 12323 C C . PRO C 1 256 ? -29.654 -14.622 30.079 1.00 17.92 253 PRO C C 1
ATOM 12324 O O . PRO C 1 256 ? -30.304 -13.582 30.212 1.00 18.89 253 PRO C O 1
ATOM 12335 N N . VAL C 1 257 ? -29.064 -15.250 31.086 1.00 17.53 254 VAL C N 1
ATOM 12336 C CA . VAL C 1 257 ? -29.002 -14.705 32.437 1.00 17.58 254 VAL C CA 1
ATOM 12337 C C . VAL C 1 257 ? -27.526 -14.566 32.762 1.00 15.85 254 VAL C C 1
ATOM 12338 O O . VAL C 1 257 ? -26.835 -15.567 32.983 1.00 16.73 254 VAL C O 1
ATOM 12351 N N . TYR C 1 258 ? -27.033 -13.338 32.766 1.00 14.62 255 TYR C N 1
ATOM 12352 C CA . TYR C 1 258 ? -25.622 -13.102 33.005 1.00 14.41 255 TYR C CA 1
ATOM 12353 C C . TYR C 1 258 ? -25.362 -12.893 34.487 1.00 15.42 255 TYR C C 1
ATOM 12354 O O . TYR C 1 258 ? -26.230 -12.449 35.244 1.00 17.01 255 TYR C O 1
ATOM 12372 N N . LYS C 1 259 ? -24.142 -13.221 34.886 1.00 15.49 256 LYS C N 1
ATOM 12373 C CA . LYS C 1 259 ? -23.752 -13.231 36.276 1.00 16.14 256 LYS C CA 1
ATOM 12374 C C . LYS C 1 259 ? -22.522 -12.397 36.566 1.00 16.42 256 LYS C C 1
ATOM 12375 O O . LYS C 1 259 ? -22.163 -12.259 37.739 1.00 18.01 256 LYS C O 1
ATOM 12394 N N . GLY C 1 260 ? -21.866 -11.842 35.552 1.00 15.49 257 GLY C N 1
ATOM 12395 C CA . GLY C 1 260 ? -20.641 -11.112 35.794 1.00 16.12 257 GLY C CA 1
ATOM 12396 C C . GLY C 1 260 ? -19.497 -12.016 36.179 1.00 16.47 257 GLY C C 1
ATOM 12397 O O . GLY C 1 260 ? -18.665 -11.638 37.008 1.00 17.41 257 GLY C O 1
ATOM 12401 N N . ARG C 1 261 ? -19.452 -13.216 35.616 1.00 16.72 258 ARG C N 1
ATOM 12402 C CA . ARG C 1 261 ? -18.332 -14.123 35.811 1.00 17.40 258 ARG C CA 1
ATOM 12403 C C . ARG C 1 261 ? -18.243 -15.030 34.602 1.00 16.56 258 ARG C C 1
ATOM 12404 O O . ARG C 1 261 ? -19.051 -14.890 33.671 1.00 16.04 258 ARG C O 1
#

B-factor: mean 16.78, std 8.36, range [6.71, 59.2]

Foldseek 3Di:
DQQWDWADDWQEIEIEGEDVVQQSEDEVRNLVVLQVVLCVCQVDLGHAEYEYAYPDQAHRYAYHRVVVVVVDDPVRVVVVLVSLQVSLVSQLLGLHAYEYLTRHEQEQNRLLSRLSGPAYEYEQFHKYANQQVVVVHFRSNCLQPSVCVQQNNVVSCVRRVVRDIDGDVRCCVRRVHVYYDYPPCSVVVRVVVVVVLVQDASLVSSLVSNLVVVLPPDDDVVSVVSNVVSVVSPPPDPQVVQVVVCVVVVHRGDYDND/DDQDFEWDWADDWQEIEIEGERPVQQSAAEPNRLVRLQVVLVVVLPDPRHAEYEYAYPDQAHRYAYHRVVRVVPDDPVSVVVVLVSLQNSLVSQLLGLHAYEYLARAEQEQNRLLSRLSGPAYEYEQRYKYANQQVVVVHFRSNCLLPSVCVQQNDVVSCVRGVVRDMDGRVVCCVRRNHVYYDYHPCRVVVRVVVSVVLVLDASLVSSLVSNLVVVCPPDDDVVSVVSNVVSVVVCCPDVQVVQVVVCVVVVHRGDHDND/DPCDAQWDWADDFQEIETERAPVVQLSEPEVRNLVVLQVVLVVLLPDPGHAEYEQAYPDQAHRYAYHRVVNVVVDDPVRVVVSLVSLLVSLVSQLLGLHAYEYLFRAEAEASRLSSLLSGPAYEAEQRGKYADQCVVVVDGRSRCVLPSVCLQQNDVVSCVRHVVGGIDGDVRCCVRRVHVYYDYPPCSVVVRVVVVVVLVLDASLVSSLVSCLVVVLPPDDDVVSVVSNVVSVVSPPPDPQVVQVVVCVVVVHRGDHDND

Radius of gyration: 26.65 Å; Cα contacts (8 Å, |Δi|>4): 1907; chains: 3; bounding box: 50×72×86 Å

Solvent-accessible surface area: 29266 Å² total; per-residue (Å²): 135,92,51,6,111,66,64,66,110,46,65,10,6,5,0,19,2,57,22,90,112,111,101,2,15,4,17,101,53,2,15,141,36,2,19,101,19,0,95,106,2,47,90,54,112,108,19,36,0,0,0,0,5,5,7,36,132,141,3,0,0,36,4,24,8,32,134,48,14,61,100,15,61,53,104,63,0,82,63,12,13,54,20,6,77,164,13,1,31,36,0,12,125,4,48,2,0,0,0,0,0,1,18,5,20,0,30,6,7,0,3,4,0,0,11,1,4,1,0,5,0,0,16,75,96,1,55,1,3,2,24,10,0,77,42,1,25,0,0,6,5,2,0,0,0,17,2,9,59,19,6,20,30,2,45,0,15,4,6,0,0,9,8,63,116,3,78,4,71,52,0,98,80,19,4,2,2,11,50,68,2,85,155,78,98,20,67,64,39,0,54,30,9,0,78,34,1,32,125,1,1,19,19,1,4,3,2,0,0,19,0,7,19,79,2,35,19,25,86,14,80,83,0,6,42,13,2,43,146,27,4,69,86,1,2,142,14,92,6,12,64,24,2,12,128,1,80,68,114,173,98,77,44,108,33,146,24,135,122,106,65,122,20,105,16,52,71,77,74,114,44,55,4,24,14,0,29,1,78,5,87,95,68,104,0,10,6,7,92,35,2,7,149,54,4,15,85,39,0,61,128,11,45,89,40,95,103,14,38,0,0,0,0,6,5,18,40,119,142,3,0,0,32,4,21,5,30,103,46,15,41,127,15,57,59,102,70,0,84,64,14,13,53,4,8,51,144,6,1,27,30,0,10,122,4,91,2,0,0,0,0,0,0,8,0,19,0,20,7,8,0,2,4,1,0,10,1,4,0,0,4,0,0,11,77,54,3,65,2,3,2,15,10,1,80,41,1,22,0,0,5,3,2,0,1,1,15,2,20,59,31,13,11,39,2,52,0,9,5,11,0,0,8,3,80,126,5,85,6,49,65,0,81,74,22,7,2,2,18,54,77,6,81,148,80,98,18,81,66,42,0,43,30,11,0,86,29,0,29,123,3,0,28,54,1,4,6,20,0,0,28,0,4,17,83,7,26,22,24,83,27,80,84,0,30,42,20,3,59,146,41,11,85,105,3,39,155,19,80,4,59,69,16,2,69,99,2,116,84,101,101,95,78,49,102,40,92,31,162,105,118,163,130,81,59,7,111,58,64,76,90,43,56,2,5,6,0,25,2,48,18,105,110,132,133,0,13,2,24,102,51,1,16,154,42,0,20,107,13,2,87,98,2,57,95,35,99,101,12,45,0,0,0,0,4,5,18,30,115,129,9,0,0,16,1,36,18,42,61,53,43,88,112,22,46,133,82,57,31,151,61,14,22,65,8,10,48,148,10,0,48,42,0,22,130,8,89,3,0,0,0,0,0,0,8,0,17,0,24,16,9,0,5,3,0,0,14,3,5,2,0,5,0,1,11,70,44,0,60,3,3,2,27,17,0,93,54,1,35,0,0,14,1,4,0,0,3,15,5,16,52,19,14,15,32,4,51,0,9,4,9,0,0,9,5,65,96,4,82,11,75,56,0,87,68,14,4,3,2,8,54,82,5,81,138,83,100,19,67,64,39,0,53,31,9,0,76,34,0,21,138,4,0,33,51,0,4,9,3,0,0,21,0,2,40,81,0,45,15,23,85,18,78,83,0,6,35,17,2,28,145,27,6,72,85,0,2,149,13,62,2,11,68,18,1,18,106,2,107,69,109,188,98,77,46,99,38,110,31,153

Sequence (780 aa):
MPEFKVDARGPPIEIWTIDGESRRNAISRAMLKELGEELVTRVSSSRDVRAVVITGAGDDKAFCAGADLKEERATMAEDEVRAFLDDGLRRRTFRAIEKSDCCVFIAAIINGAALGGGTELALACDLRVAAPAAELGLTEVKLLGIIPGGGGTQRLARRLVGPGRRAKKDLILTARRINAAEAFSSVGLANRLAPEGHLLAVAYGLAESSVVENAPIAVATAKHAIDEGTGLELDDALALLELRRKYEEILKTEDRLEGLRAFAEKRAPVYKGRGGPHMPEEFKVDARGPIEIWTIDGESRRNAIISRAMMLKELGELVTRRVSSSRDVRAVVITGAGDKAFCAGADLKERATMAEDEVRAFLDDGLRRTFRRAIEKSDCCVFIAAINGAALGGGTELALACDLRVAAPAAELGLTEVKLGIIPGGGGTQRLARRLVGPGRAKDLILTARRINNAAEAFSVGLLANRLAPEGHLLAVAYGLAESSVVENAPIAVATAKHAIDEGTGLELDDDALALLELRKYEEEILKTEDRLEGLRAFAEKRAPVYKGRGPHMPPEFKVDARGPIEIIWTIDGESRRRNAISRAMLKELGEELVTRVSSSRDVRAVVITGAGDKAFCAGADLKERATMAEDEVRRAFLDGLRRTFRAIEKSDCCVFIAAIINGAALGGGTELALACDLRVAAPAAELGLTEVKLGIIIPGGGGTTQRLARRLVGPGRRAKDLILTARRINAAEAFSSVGLLANRLAPEGHLLLAVAYGLAESSVVVEENAPIAVATAKHAIDEGTTGLELDDALALLELRRKYEEILKTEEDRRLEGLRAFAEKRAPVYKGR

Nearest PDB structures (foldseek):
  5jbx-assembly1_C  TM=9.833E-01  e=1.337E-48  Myxococcus xanthus DK 1622
  3kqf-assembly1_B  TM=9.633E-01  e=7.144E-34  Bacillus anthracis
  5z7r-assembly1_A  TM=9.590E-01  e=1.677E-29  Clostridium acetobutylicum ATCC 824
  6lvp-assembly1_C  TM=9.485E-01  e=7.707E-29  Hymenobacter sp. PAMC 26628
  5wyd-assembly1_E-3  TM=9.507E-01  e=4.317E-27  Pseudomonas aeruginosa PAO1

CATH classification: 3.90.226.10 (+1 more: 1.10.12.10)

Organism: Myxococcus xanthus (strain DK1622) (NCBI:txid246197)

InterPro domains:
  IPR001753 Enoyl-CoA hydratase/isomerase-like domain [PF00378] (20-257)
  IPR014748 Enoyl-CoA hydratase, C-terminal [G3DSA:1.10.12.10] (199-258)
  IPR018376 Enoyl-CoA hydratase/isomerase, conserved site [PS00166] (99-119)
  IPR029045 ClpP/crotonase-like domain superfamily [SSF52096] (4-258)